Protein AF-0000000067176576 (afdb_homodimer)

Organism: Mycolicibacterium smegmatis (strain ATCC 700084 / mc(2)155) (NCBI:txid246196)

Secondary structure (DSSP, 8-state):
-PEEE-HHHHHTTS-SS-EEEEEEGGGS-HHHHHHHHH----SSEEEEEES--S--SGGGSTTEEEEESS--HHHHHHHHTT--EEE---BGGGHHHHHHHH--SEEEEEEPPB-TTSEEE-TTB--TTHHHHHHHHH-TTSEEEEEE-TTS---B-BTTTB--EEEGGG-SEEEE--PPPP----S-SPPPHHHHHHHHHHHTT--TT-EEE--SSHHHHHHHHHHHHSS---BEEB-SEE-HHHHHHHHTT-B---S-SSSTTSEEESEE---HHHHHHHTT-TTEEE--HHHHT-HHHHHHSTTEEEEEE-SEEETT--EE-SEETTEE-S--BTHHHHHHHHTTSTT-EEEEE--SEEE-TTS-EEESEESS--TT---SB-GGG--EEEETTEEEE-TT--HHHHHHHHHHTS-HHHHHHHHHHHHH--TT--TT-/-PEEE-HHHHHTTS-SS-EEEEEEGGGS-HHHHHHHHH----SSEEEEEES--S--SGGGSTTEEEEESS--HHHHHHHHTT--EEE---BGGGHHHHHHHH--SEEEEEEPPB-TTSEEE-TTB-TTTHHHHHHHHH-TTSEEEEEE-TTS---B-BTTTB--EEEGGG-SEEEE--PPPP----S-SPPPHHHHHHHHHHHTT--TT-EEE--SSHHHHHHHHHHHHSS---BEEB-SEE-HHHHHHHHTT-B--SS-SSSTTSEEESEE---HHHHHHHTT-TTEEE--HHHHT-HHHHHHSTTEEEEEE-SEEETT--EE-SEETTEE-S--BTHHHHHHHHTTSTT-EEEEE--SEEE-TTS-EEESEESS--TT---SB-GGG--EEEETTEEEE-TT--HHHHHHHHHHTS-GGGHHHHHHHHHH-GGG--TT-

Structure (mmCIF, N/CA/C/O backbone):
data_AF-0000000067176576-model_v1
#
loop_
_entity.id
_entity.type
_entity.pdbx_description
1 polymer '4-hydroxybutyrate coenzyme A transferase'
#
loop_
_atom_site.group_PDB
_atom_site.id
_atom_site.type_symbol
_atom_site.label_atom_id
_atom_site.label_alt_id
_atom_site.label_comp_id
_atom_site.label_asym_id
_atom_site.label_entity_id
_atom_site.label_seq_id
_atom_site.pdbx_PDB_ins_code
_atom_site.Cartn_x
_atom_site.Cartn_y
_atom_site.Cartn_z
_atom_site.occupancy
_atom_site.B_iso_or_equiv
_atom_site.auth_seq_id
_atom_site.auth_comp_id
_atom_site.auth_asym_id
_atom_site.auth_atom_id
_atom_site.pdbx_PDB_model_num
ATOM 1 N N . MET A 1 1 ? 14.227 23.344 32.688 1 87.94 1 MET A N 1
ATOM 2 C CA . MET A 1 1 ? 12.938 24.016 32.562 1 87.94 1 MET A CA 1
ATOM 3 C C . MET A 1 1 ? 12.883 24.844 31.281 1 87.94 1 MET A C 1
ATOM 5 O O . MET A 1 1 ? 13.875 25.469 30.891 1 87.94 1 MET A O 1
ATOM 9 N N . PRO A 1 2 ? 11.789 24.844 30.625 1 96.31 2 PRO A N 1
ATOM 10 C CA . PRO A 1 2 ? 11.672 25.625 29.391 1 96.31 2 PRO A CA 1
ATOM 11 C C . PRO A 1 2 ? 11.758 27.125 29.641 1 96.31 2 PRO A C 1
ATOM 13 O O . PRO A 1 2 ? 11.461 27.594 30.734 1 96.31 2 PRO A O 1
ATOM 16 N N . THR A 1 3 ? 12.266 27.875 28.719 1 97.88 3 THR A N 1
ATOM 17 C CA . THR A 1 3 ? 12.133 29.328 28.734 1 97.88 3 THR A CA 1
ATOM 18 C C . THR A 1 3 ? 10.719 29.734 28.344 1 97.88 3 THR A C 1
ATOM 20 O O . THR A 1 3 ? 10.242 29.391 27.25 1 97.88 3 THR A O 1
ATOM 23 N N . GLU A 1 4 ? 10.07 30.359 29.172 1 98.38 4 GLU A N 1
ATOM 24 C CA . GLU A 1 4 ? 8.727 30.844 28.859 1 98.38 4 GLU A CA 1
ATOM 25 C C . GLU A 1 4 ? 8.789 32.156 28.109 1 98.38 4 GLU A C 1
ATOM 27 O O . GLU A 1 4 ? 9.398 33.125 28.578 1 98.38 4 GLU A O 1
ATOM 32 N N . LEU A 1 5 ? 8.211 32.188 26.969 1 98.69 5 LEU A N 1
ATOM 33 C CA . LEU A 1 5 ? 8.172 33.375 26.125 1 98.69 5 LEU A CA 1
ATOM 34 C C . LEU A 1 5 ? 6.766 33.625 25.609 1 98.69 5 LEU A C 1
ATOM 36 O O . LEU A 1 5 ? 5.941 32.719 25.562 1 98.69 5 LEU A O 1
ATOM 40 N N . THR A 1 6 ? 6.496 34.969 25.234 1 98.56 6 THR A N 1
ATOM 41 C CA . THR A 1 6 ? 5.305 35.219 24.438 1 98.56 6 THR A CA 1
ATOM 42 C C . THR A 1 6 ? 5.465 34.688 23.016 1 98.56 6 THR A C 1
ATOM 44 O O . THR A 1 6 ? 6.57 34.312 22.609 1 98.56 6 THR A O 1
ATOM 47 N N . ALA A 1 7 ? 4.359 34.594 22.359 1 98.75 7 ALA A N 1
ATOM 48 C CA . ALA A 1 7 ? 4.406 34.125 20.969 1 98.75 7 ALA A CA 1
ATOM 49 C C . ALA A 1 7 ? 5.348 35 20.141 1 98.75 7 ALA A C 1
ATOM 51 O O . ALA A 1 7 ? 6.109 34.469 19.312 1 98.75 7 ALA A O 1
ATOM 52 N N . GLU A 1 8 ? 5.309 36.281 20.328 1 98.5 8 GLU A N 1
ATOM 53 C CA . GLU A 1 8 ? 6.137 37.219 19.594 1 98.5 8 GLU A CA 1
ATOM 54 C C . GLU A 1 8 ? 7.617 37.031 19.906 1 98.5 8 GLU A C 1
ATOM 56 O O . GLU A 1 8 ? 8.461 37.062 19.016 1 98.5 8 GLU A O 1
ATOM 61 N N . GLN A 1 9 ? 7.895 36.844 21.172 1 98.69 9 GLN A N 1
ATOM 62 C CA . GLN A 1 9 ? 9.273 36.625 21.594 1 98.69 9 GLN A CA 1
ATOM 63 C C . GLN A 1 9 ? 9.812 35.312 21 1 98.69 9 GLN A C 1
ATOM 65 O O . GLN A 1 9 ? 10.977 35.25 20.594 1 98.69 9 GLN A O 1
ATOM 70 N N . ALA A 1 10 ? 8.961 34.312 21.047 1 98.75 10 ALA A N 1
ATOM 71 C CA . ALA A 1 10 ? 9.359 33.031 20.453 1 98.75 10 ALA A CA 1
ATOM 72 C C . ALA A 1 10 ? 9.617 33.156 18.953 1 98.75 10 ALA A C 1
ATOM 74 O O . ALA A 1 10 ? 10.602 32.625 18.438 1 98.75 10 ALA A O 1
ATOM 75 N N . ALA A 1 11 ? 8.727 33.844 18.266 1 98.69 11 ALA A N 1
ATOM 76 C CA . ALA A 1 11 ? 8.883 34.094 16.828 1 98.69 11 ALA A CA 1
ATOM 77 C C . ALA A 1 11 ? 10.195 34.781 16.531 1 98.69 11 ALA A C 1
ATOM 79 O O . ALA A 1 11 ? 10.82 34.562 15.492 1 98.69 11 ALA A O 1
ATOM 80 N N . ALA A 1 12 ? 10.578 35.688 17.406 1 98.31 12 ALA A N 1
ATOM 81 C CA . ALA A 1 12 ? 11.789 36.469 17.234 1 98.31 12 ALA A CA 1
ATOM 82 C C . ALA A 1 12 ? 13.031 35.594 17.328 1 98.31 12 ALA A C 1
ATOM 84 O O . ALA A 1 12 ? 14.125 36 16.938 1 98.31 12 ALA A O 1
ATOM 85 N N . ARG A 1 13 ? 12.875 34.375 17.828 1 97.75 13 ARG A N 1
ATOM 86 C CA . ARG A 1 13 ? 14.008 33.469 17.938 1 97.75 13 ARG A CA 1
ATOM 87 C C . ARG A 1 13 ? 14.336 32.812 16.609 1 97.75 13 ARG A C 1
ATOM 89 O O . ARG A 1 13 ? 15.406 32.219 16.438 1 97.75 13 ARG A O 1
ATOM 96 N N . LEU A 1 14 ? 13.461 32.906 15.617 1 98.44 14 LEU A N 1
ATOM 97 C CA . LEU A 1 14 ? 13.711 32.344 14.297 1 98.44 14 LEU A CA 1
ATOM 98 C C . LEU A 1 14 ? 14.484 33.312 13.422 1 98.44 14 LEU A C 1
ATOM 100 O O . LEU A 1 14 ? 14.242 34.531 13.469 1 98.44 14 LEU A O 1
ATOM 104 N N . HIS A 1 15 ? 15.336 32.781 12.656 1 98.12 15 HIS A N 1
ATOM 105 C CA . HIS A 1 15 ? 16.031 33.531 11.625 1 98.12 15 HIS A CA 1
ATOM 106 C C . HIS A 1 15 ? 15.164 33.688 10.383 1 98.12 15 HIS A C 1
ATOM 108 O O . HIS A 1 15 ? 14.211 32.938 10.18 1 98.12 15 HIS A O 1
ATOM 114 N N . ALA A 1 16 ? 15.555 34.656 9.547 1 98.19 16 ALA A N 1
ATOM 115 C CA . ALA A 1 16 ? 14.789 34.969 8.336 1 98.19 16 ALA A CA 1
ATOM 116 C C . ALA A 1 16 ? 14.812 33.812 7.359 1 98.19 16 ALA A C 1
ATOM 118 O O . ALA A 1 16 ? 13.891 33.656 6.551 1 98.19 16 ALA A O 1
ATOM 119 N N . ALA A 1 17 ? 15.93 33.062 7.477 1 98.31 17 ALA A N 1
ATOM 120 C CA . ALA A 1 17 ? 16.047 31.844 6.699 1 98.31 17 ALA A CA 1
ATOM 121 C C . ALA A 1 17 ? 16.125 30.625 7.609 1 98.31 17 ALA A C 1
ATOM 123 O O . ALA A 1 17 ? 17.203 30.297 8.133 1 98.31 17 ALA A O 1
ATOM 124 N N . ASP A 1 18 ? 15.094 30.125 8.125 1 98.44 18 ASP A N 1
ATOM 125 C CA . ASP A 1 18 ? 15.023 28.969 9.016 1 98.44 18 ASP A CA 1
ATOM 126 C C . ASP A 1 18 ? 14.102 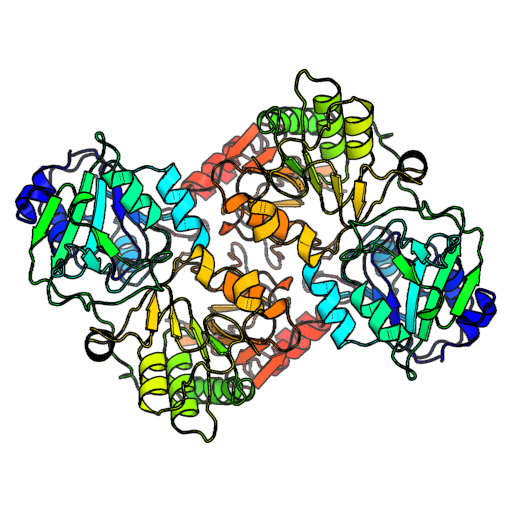27.891 8.461 1 98.44 18 ASP A C 1
ATOM 128 O O . ASP A 1 18 ? 13.5 28.062 7.402 1 98.44 18 ASP A O 1
ATOM 132 N N . THR A 1 19 ? 14.102 26.766 9.031 1 98.69 19 THR A N 1
ATOM 133 C CA . THR A 1 19 ? 13.188 25.672 8.742 1 98.69 19 THR A CA 1
ATOM 134 C C . THR A 1 19 ? 12.352 25.328 9.969 1 98.69 19 THR A C 1
ATOM 136 O O . THR A 1 19 ? 12.852 25.328 11.094 1 98.69 19 THR A O 1
ATOM 139 N N . VAL A 1 20 ? 11.047 25.156 9.75 1 98.69 20 VAL A N 1
ATOM 140 C CA . VAL A 1 20 ? 10.117 24.875 10.836 1 98.69 20 VAL A CA 1
ATOM 141 C C . VAL A 1 20 ? 9.297 23.641 10.5 1 98.69 20 VAL A C 1
ATOM 143 O O . VAL A 1 20 ? 8.75 23.516 9.398 1 98.69 20 VAL A O 1
ATOM 146 N N . GLY A 1 21 ? 9.266 22.688 11.383 1 98 21 GLY A N 1
ATOM 147 C CA . GLY A 1 21 ? 8.383 21.531 11.281 1 98 21 GLY A CA 1
ATOM 148 C C . GLY A 1 21 ? 7.148 21.641 12.148 1 98 21 GLY A C 1
ATOM 149 O O . GLY A 1 21 ? 7.23 22.078 13.305 1 98 21 GLY A O 1
ATOM 150 N N . LEU A 1 22 ? 6.027 21.297 11.562 1 97.5 22 LEU A N 1
ATOM 151 C CA . LEU A 1 22 ? 4.746 21.344 12.258 1 97.5 22 LEU A CA 1
ATOM 152 C C . LEU A 1 22 ? 4.043 19.984 12.195 1 97.5 22 LEU A C 1
ATOM 154 O O . LEU A 1 22 ? 4.172 19.266 11.203 1 97.5 22 LEU A O 1
ATOM 158 N N . PRO A 1 23 ? 3.252 19.641 13.273 1 95.81 23 PRO A N 1
ATOM 159 C CA . PRO A 1 23 ? 2.359 18.484 13.156 1 95.81 23 PRO A CA 1
ATOM 160 C C . PRO A 1 23 ? 1.182 18.734 12.219 1 95.81 23 PRO A C 1
ATOM 162 O O . PRO A 1 23 ? 1.033 19.844 11.695 1 95.81 23 PRO A O 1
ATOM 165 N N . LEU A 1 24 ? 0.413 17.688 12.086 1 93.94 24 LEU A N 1
ATOM 166 C CA . LEU A 1 24 ? -0.796 17.75 11.266 1 93.94 24 LEU A CA 1
ATOM 167 C C . LEU A 1 24 ? -1.898 18.516 11.992 1 93.94 24 LEU A C 1
ATOM 169 O O . LEU A 1 24 ? -2.148 18.281 13.18 1 93.94 24 LEU A O 1
ATOM 173 N N . GLY A 1 25 ? -2.525 19.422 11.273 1 93.19 25 GLY A N 1
ATOM 174 C CA . GLY A 1 25 ? -3.82 20 11.602 1 93.19 25 GLY A CA 1
ATOM 175 C C . GLY A 1 25 ? -3.867 20.609 12.992 1 93.19 25 GLY A C 1
ATOM 176 O O . GLY A 1 25 ? -3.146 21.562 13.281 1 93.19 25 GLY A O 1
ATOM 177 N N . PRO A 1 26 ? -4.629 19.938 13.883 1 92.44 26 PRO A N 1
ATOM 178 C CA . PRO A 1 26 ? -4.938 20.547 15.18 1 92.44 26 PRO A CA 1
ATOM 179 C C . PRO A 1 26 ? -3.744 20.562 16.125 1 92.44 26 PRO A C 1
ATOM 181 O O . PRO A 1 26 ? -3.814 21.141 17.219 1 92.44 26 PRO A O 1
ATOM 184 N N . GLY A 1 27 ? -2.707 19.938 15.758 1 95.81 27 GLY A N 1
ATOM 185 C CA . GLY A 1 27 ? -1.502 19.984 16.562 1 95.81 27 GLY A CA 1
ATOM 186 C C . GLY A 1 27 ? -0.69 21.25 16.359 1 95.81 27 GLY A C 1
ATOM 187 O O . GLY A 1 27 ? 0.265 21.516 17.094 1 95.81 27 GLY A O 1
ATOM 188 N N . GLN A 1 28 ? -1.069 22.109 15.43 1 97.69 28 GLN A N 1
ATOM 189 C CA . GLN A 1 28 ? -0.325 23.312 15.086 1 97.69 28 GLN A CA 1
ATOM 190 C C . GLN A 1 28 ? -0.601 24.438 16.078 1 97.69 28 GLN A C 1
ATOM 192 O O . GLN A 1 28 ? -1.744 24.641 16.5 1 97.69 28 GLN A O 1
ATOM 197 N N . PRO A 1 29 ? 0.449 25.141 16.5 1 98.25 29 PRO A N 1
ATOM 198 C CA . PRO A 1 29 ? 0.311 26.172 17.531 1 98.25 29 PRO A CA 1
ATOM 199 C C . PRO A 1 29 ? -0.182 27.5 16.953 1 98.25 29 PRO A C 1
ATOM 201 O O . PRO A 1 29 ? 0.56 28.188 16.234 1 98.25 29 PRO A O 1
ATOM 204 N N . PRO A 1 30 ? -1.364 27.906 17.312 1 98.38 30 PRO A N 1
ATOM 205 C CA . PRO A 1 30 ? -1.995 29.031 16.625 1 98.38 30 PRO A CA 1
ATOM 206 C C . PRO A 1 30 ? -1.278 30.359 16.891 1 98.38 30 PRO A C 1
ATOM 208 O O . PRO A 1 30 ? -0.96 31.094 15.953 1 98.38 30 PRO A O 1
ATOM 211 N N . SER A 1 31 ? -0.988 30.688 18.141 1 98.69 31 SER A N 1
ATOM 212 C CA . SER A 1 31 ? -0.422 31.984 18.484 1 98.69 31 SER A CA 1
ATOM 213 C C . SER A 1 31 ? 0.993 32.125 17.938 1 98.69 31 SER A C 1
ATOM 215 O O . SER A 1 31 ? 1.378 33.219 17.484 1 98.69 31 SER A O 1
ATOM 217 N N . PHE A 1 32 ? 1.727 31.094 18.031 1 98.75 32 PHE A N 1
ATOM 218 C CA . PHE A 1 32 ? 3.088 31.125 17.5 1 98.75 32 PHE A CA 1
ATOM 219 C C . PHE A 1 32 ? 3.084 31.391 16 1 98.75 32 PHE A C 1
ATOM 221 O O . PHE A 1 32 ? 3.818 32.25 15.516 1 98.75 32 PHE A O 1
ATOM 228 N N . LEU A 1 33 ? 2.248 30.609 15.227 1 98.81 33 LEU A N 1
ATOM 229 C CA . LEU A 1 33 ? 2.182 30.766 13.773 1 98.81 33 LEU A CA 1
ATOM 230 C C . LEU A 1 33 ? 1.687 32.156 13.398 1 98.81 33 LEU A C 1
ATOM 232 O O . LEU A 1 33 ? 2.152 32.75 12.414 1 98.81 33 LEU A O 1
ATOM 236 N N . GLN A 1 34 ? 0.739 32.688 14.141 1 98.69 34 GLN A N 1
ATOM 237 C CA . GLN A 1 34 ? 0.25 34.031 13.891 1 98.69 34 GLN A CA 1
ATOM 238 C C . GLN A 1 34 ? 1.349 35.062 14.117 1 98.69 34 GLN A C 1
ATOM 240 O O . GLN A 1 34 ? 1.473 36.031 13.359 1 98.69 34 GLN A O 1
ATOM 245 N N . ALA A 1 35 ? 2.109 34.844 15.219 1 98.75 35 ALA A N 1
ATOM 246 C CA . ALA A 1 35 ? 3.23 35.719 15.492 1 98.75 35 ALA A CA 1
ATOM 247 C C . ALA A 1 35 ? 4.25 35.688 14.359 1 98.75 35 ALA A C 1
ATOM 249 O O . ALA A 1 35 ? 4.805 36.719 13.977 1 98.75 35 ALA A O 1
ATOM 250 N N . LEU A 1 36 ? 4.559 34.5 13.844 1 98.75 36 LEU A N 1
ATOM 251 C CA . LEU A 1 36 ? 5.434 34.375 12.68 1 98.75 36 LEU A CA 1
ATOM 252 C C . LEU A 1 36 ? 4.867 35.156 11.5 1 98.75 36 LEU A C 1
ATOM 254 O O . LEU A 1 36 ? 5.617 35.75 10.711 1 98.75 36 LEU A O 1
ATOM 258 N N . GLY A 1 37 ? 3.541 35.156 11.336 1 98.5 37 GLY A N 1
ATOM 259 C CA . GLY A 1 37 ? 2.863 35.812 10.234 1 98.5 37 GLY A CA 1
ATOM 260 C C . GLY A 1 37 ? 2.953 37.312 10.297 1 98.5 37 GLY A C 1
ATOM 261 O O . GLY A 1 37 ? 2.771 38 9.281 1 98.5 37 GLY A O 1
ATOM 262 N N . VAL A 1 38 ? 3.172 37.844 11.469 1 98.06 38 VAL A N 1
ATOM 263 C CA . VAL A 1 38 ? 3.295 39.281 11.648 1 98.06 38 VAL A CA 1
ATOM 264 C C . VAL A 1 38 ? 4.645 39.75 11.109 1 98.06 38 VAL A C 1
ATOM 266 O O . VAL A 1 38 ? 4.762 40.875 10.609 1 98.06 38 VAL A O 1
ATOM 269 N N . ARG A 1 39 ? 5.586 38.875 11.195 1 97.88 39 ARG A N 1
ATOM 270 C CA . ARG A 1 39 ? 6.918 39.219 10.695 1 97.88 39 ARG A CA 1
ATOM 271 C C . ARG A 1 39 ? 6.918 39.375 9.18 1 97.88 39 ARG A C 1
ATOM 273 O O . ARG A 1 39 ? 6.168 38.688 8.484 1 97.88 39 ARG A O 1
ATOM 280 N N . LYS A 1 40 ? 7.797 40.25 8.672 1 97.56 40 LYS A N 1
ATOM 281 C CA . LYS A 1 40 ? 7.816 40.531 7.238 1 97.56 40 LYS A CA 1
ATOM 282 C C . LYS A 1 40 ? 9.219 40.375 6.66 1 97.56 40 LYS A C 1
ATOM 284 O O . LYS A 1 40 ? 9.438 40.562 5.465 1 97.56 40 LYS A O 1
ATOM 289 N N . ASP A 1 41 ? 10.117 40 7.414 1 98.25 41 ASP A N 1
ATOM 290 C CA . ASP A 1 41 ? 11.516 40 7 1 98.25 41 ASP A CA 1
ATOM 291 C C . ASP A 1 41 ? 11.961 38.625 6.547 1 98.25 41 ASP A C 1
ATOM 293 O O . ASP A 1 41 ? 13.164 38.344 6.5 1 98.25 41 ASP A O 1
ATOM 297 N N . TRP A 1 42 ? 11.023 37.75 6.25 1 98.5 42 TRP A N 1
ATOM 298 C CA . TRP A 1 42 ? 11.398 36.406 5.832 1 98.5 42 TRP A CA 1
ATOM 299 C C . TRP A 1 42 ? 12.133 36.438 4.496 1 98.5 42 TRP A C 1
ATOM 301 O O . TRP A 1 42 ? 11.711 37.094 3.561 1 98.5 42 TRP A O 1
ATOM 311 N N . THR A 1 43 ? 13.242 35.688 4.324 1 98.62 43 THR A N 1
ATOM 312 C CA . THR A 1 43 ? 13.992 35.594 3.076 1 98.62 43 THR A CA 1
ATOM 313 C C . THR A 1 43 ? 13.875 34.188 2.486 1 98.62 43 THR A C 1
ATOM 315 O O . THR A 1 43 ? 13.82 34.031 1.266 1 98.62 43 THR A O 1
ATOM 318 N N . ASP A 1 44 ? 13.844 33.188 3.369 1 98.38 44 ASP A N 1
ATOM 319 C CA . ASP A 1 44 ? 13.727 31.781 2.947 1 98.38 44 ASP A CA 1
ATOM 320 C C . ASP A 1 44 ? 13.266 30.891 4.105 1 98.38 44 ASP A C 1
ATOM 322 O O . ASP A 1 44 ? 13.945 29.922 4.453 1 98.38 44 ASP A O 1
ATOM 326 N N . LEU A 1 45 ? 12.094 31.188 4.648 1 98.75 45 LEU A N 1
ATOM 327 C CA . LEU A 1 45 ? 11.523 30.328 5.68 1 98.75 45 LEU A CA 1
ATOM 328 C C . LEU A 1 45 ? 10.828 29.125 5.059 1 98.75 45 LEU A C 1
ATOM 330 O O . LEU A 1 45 ? 9.898 29.281 4.262 1 98.75 45 LEU A O 1
ATOM 334 N N . ARG A 1 46 ? 11.258 27.969 5.32 1 98 46 ARG A N 1
ATOM 335 C CA . ARG A 1 46 ? 10.633 26.734 4.859 1 98 46 ARG A CA 1
ATOM 336 C C . ARG A 1 46 ? 9.852 26.062 5.984 1 98 46 ARG A C 1
ATOM 338 O O . ARG A 1 46 ? 10.414 25.75 7.035 1 98 46 ARG A O 1
ATOM 345 N N . VAL A 1 47 ? 8.633 25.875 5.77 1 98.56 47 VAL A N 1
ATOM 346 C CA . VAL A 1 47 ? 7.754 25.25 6.758 1 98.56 47 VAL A CA 1
ATOM 347 C C . VAL A 1 47 ? 7.242 23.922 6.234 1 98.56 47 VAL A C 1
ATOM 349 O O . VAL A 1 47 ? 6.711 23.844 5.125 1 98.56 47 VAL A O 1
ATOM 352 N N . TYR A 1 48 ? 7.457 22.875 6.992 1 97.38 48 TYR A N 1
ATOM 353 C CA . TYR A 1 48 ? 6.988 21.531 6.668 1 97.38 48 TYR A CA 1
ATOM 354 C C . TYR A 1 48 ? 5.785 21.156 7.523 1 97.38 48 TYR A C 1
ATOM 356 O O . TYR A 1 48 ? 5.812 21.312 8.742 1 97.38 48 TYR A O 1
ATOM 364 N N . GLY A 1 49 ? 4.758 20.703 6.938 1 96.12 49 GLY A N 1
ATOM 365 C CA . GLY A 1 49 ? 3.566 20.312 7.672 1 96.12 49 GLY A CA 1
ATOM 366 C C . GLY A 1 49 ? 2.531 19.609 6.805 1 96.12 49 GLY A C 1
ATOM 367 O O . GLY A 1 49 ? 2.877 18.969 5.816 1 96.12 49 GLY A O 1
ATOM 368 N N . ALA A 1 50 ? 1.333 19.562 7.262 1 96.12 50 ALA A N 1
ATOM 369 C CA . ALA A 1 50 ? 0.211 18.922 6.57 1 96.12 50 ALA A CA 1
ATOM 370 C C . ALA A 1 50 ? -1.122 19.391 7.148 1 96.12 50 ALA A C 1
ATOM 372 O O . ALA A 1 50 ? -1.258 19.562 8.367 1 96.12 50 ALA A O 1
ATOM 373 N N . LEU A 1 51 ? -2.127 19.625 6.254 1 96.12 51 LEU A N 1
ATOM 374 C CA . LEU A 1 51 ? -3.469 20.031 6.664 1 96.12 51 LEU A CA 1
ATOM 375 C C . LEU A 1 51 ? -3.414 21.25 7.578 1 96.12 51 LEU A C 1
ATOM 377 O O . LEU A 1 51 ? -3.582 21.125 8.789 1 96.12 51 LEU A O 1
ATOM 381 N N . LEU A 1 52 ? -3.26 22.406 6.965 1 96.81 52 LEU A N 1
ATOM 382 C CA . LEU A 1 52 ? -3.154 23.656 7.719 1 96.81 52 LEU A CA 1
ATOM 383 C C . LEU A 1 52 ? -4.43 23.922 8.508 1 96.81 52 LEU A C 1
ATOM 385 O O . LEU A 1 52 ? -5.531 23.859 7.953 1 96.81 52 LEU A O 1
ATOM 389 N N . ALA A 1 53 ? -4.219 24.172 9.828 1 96.44 53 ALA A N 1
ATOM 390 C CA . ALA A 1 53 ? -5.367 24.375 10.711 1 96.44 53 ALA A CA 1
ATOM 391 C C . ALA A 1 53 ? -5.227 25.672 11.508 1 96.44 53 ALA A C 1
ATOM 393 O O . ALA A 1 53 ? -5.754 25.781 12.617 1 96.44 53 ALA A O 1
ATOM 394 N N . VAL A 1 54 ? -4.453 26.594 11.078 1 97.06 54 VAL A N 1
ATOM 395 C CA . VAL A 1 54 ? -4.281 27.891 11.711 1 97.06 54 VAL A CA 1
ATOM 396 C C . VAL A 1 54 ? -4.453 29 10.672 1 97.06 54 VAL A C 1
ATOM 398 O O . VAL A 1 54 ? -3.83 28.969 9.609 1 97.06 54 VAL A O 1
ATOM 401 N N . LEU A 1 55 ? -5.355 29.938 10.961 1 95.12 55 LEU A N 1
ATOM 402 C CA . LEU A 1 55 ? -5.449 31.141 10.148 1 95.12 55 LEU A CA 1
ATOM 403 C C . LEU A 1 55 ? -4.297 32.094 10.453 1 95.12 55 LEU A C 1
ATOM 405 O O . LEU A 1 55 ? -4.121 32.531 11.602 1 95.12 55 LEU A O 1
ATOM 409 N N . THR A 1 56 ? -3.48 32.312 9.516 1 97.81 56 THR A N 1
ATOM 410 C CA . THR A 1 56 ? -2.283 33.156 9.68 1 97.81 56 THR A CA 1
ATOM 411 C C . THR A 1 56 ? -1.855 33.75 8.352 1 97.81 56 THR A C 1
ATOM 413 O O . THR A 1 56 ? -2.154 33.219 7.285 1 97.81 56 THR A O 1
ATOM 416 N N . GLU A 1 57 ? -1.175 34.875 8.383 1 97.56 57 GLU A N 1
ATOM 417 C CA . GLU A 1 57 ? -0.648 35.531 7.188 1 97.56 57 GLU A CA 1
ATOM 418 C C . GLU A 1 57 ? 0.709 34.938 6.797 1 97.56 57 GLU A C 1
ATOM 420 O O . GLU A 1 57 ? 1.269 35.312 5.758 1 97.56 57 GLU A O 1
ATOM 425 N N . LEU A 1 58 ? 1.176 34.062 7.562 1 98.56 58 LEU A N 1
ATOM 426 C CA . LEU A 1 58 ? 2.541 33.562 7.422 1 98.56 58 LEU A CA 1
ATOM 427 C C . LEU A 1 58 ? 2.795 33.062 6.004 1 98.56 58 LEU A C 1
ATOM 429 O O . LEU A 1 58 ? 3.773 33.438 5.367 1 98.56 58 LEU A O 1
ATOM 433 N N . PHE A 1 59 ? 1.917 32.281 5.488 1 98.06 59 PHE A N 1
ATOM 434 C CA . PHE A 1 59 ? 2.18 31.531 4.27 1 98.06 59 PHE A CA 1
ATOM 435 C C . PHE A 1 59 ? 1.921 32.375 3.033 1 98.06 59 PHE A C 1
ATOM 437 O O . PHE A 1 59 ? 2.203 31.969 1.911 1 98.06 59 PHE A O 1
ATOM 444 N N . SER A 1 60 ? 1.422 33.562 3.242 1 97.06 60 SER A N 1
ATOM 445 C CA . SER A 1 60 ? 1.269 34.5 2.148 1 97.06 60 SER A CA 1
ATOM 446 C C . SER A 1 60 ? 2.463 35.469 2.064 1 97.06 60 SER A C 1
ATOM 448 O O . SER A 1 60 ? 2.545 36.281 1.154 1 97.06 60 SER A O 1
ATOM 450 N N . ARG A 1 61 ? 3.367 35.344 2.982 1 97.88 61 ARG A N 1
ATOM 451 C CA . ARG A 1 61 ? 4.531 36.219 3.008 1 97.88 61 ARG A CA 1
ATOM 452 C C . ARG A 1 61 ? 5.555 35.812 1.957 1 97.88 61 ARG A C 1
ATOM 454 O O . ARG A 1 61 ? 5.816 34.625 1.772 1 97.88 61 ARG A O 1
ATOM 461 N N . PRO A 1 62 ? 6.121 36.875 1.261 1 97.25 62 PRO A N 1
ATOM 462 C CA . PRO A 1 62 ? 7.277 36.531 0.426 1 97.25 62 PRO A CA 1
ATOM 463 C C . PRO A 1 62 ? 8.406 35.875 1.221 1 97.25 62 PRO A C 1
ATOM 465 O O . PRO A 1 62 ? 8.672 36.281 2.357 1 97.25 62 PRO A O 1
ATOM 468 N N . GLY A 1 63 ? 8.992 34.938 0.633 1 98.06 63 GLY A N 1
ATOM 469 C CA . GLY A 1 63 ? 10.125 34.281 1.278 1 98.06 63 GLY A CA 1
ATOM 470 C C . GLY A 1 63 ? 9.727 33.125 2.146 1 98.06 63 GLY A C 1
ATOM 471 O O . GLY A 1 63 ? 10.586 32.438 2.723 1 98.06 63 GLY A O 1
ATOM 472 N N . VAL A 1 64 ? 8.414 32.875 2.256 1 98.44 64 VAL A N 1
ATOM 473 C CA . VAL A 1 64 ? 7.93 31.734 3.027 1 98.44 64 VAL A CA 1
ATOM 474 C C . VAL A 1 64 ? 7.473 30.625 2.078 1 98.44 64 VAL A C 1
ATOM 476 O O . VAL A 1 64 ? 6.707 30.875 1.145 1 98.44 64 VAL A O 1
ATOM 479 N N . HIS A 1 65 ? 8.008 29.453 2.244 1 97.06 65 HIS A N 1
ATOM 480 C CA . HIS A 1 65 ? 7.66 28.266 1.466 1 97.06 65 HIS A CA 1
ATOM 481 C C . HIS A 1 65 ? 7.008 27.203 2.34 1 97.06 65 HIS A C 1
ATOM 483 O O . HIS A 1 65 ? 7.613 26.734 3.307 1 97.06 65 HIS A O 1
ATOM 489 N N . PHE A 1 66 ? 5.824 26.875 2.01 1 97.5 66 PHE A N 1
ATOM 490 C CA . PHE A 1 66 ? 5.125 25.844 2.764 1 97.5 66 PHE A CA 1
ATOM 491 C C . PHE A 1 66 ? 5.082 24.547 1.978 1 97.5 66 PHE A C 1
ATOM 493 O O . PHE A 1 66 ? 4.508 24.484 0.89 1 97.5 66 PHE A O 1
ATOM 500 N N . ILE A 1 67 ? 5.699 23.5 2.438 1 96.75 67 ILE A N 1
ATOM 501 C CA . ILE A 1 67 ? 5.652 22.141 1.877 1 96.75 67 ILE A CA 1
ATOM 502 C C . ILE A 1 67 ? 4.668 21.297 2.674 1 96.75 67 ILE A C 1
ATOM 504 O O . ILE A 1 67 ? 4.934 20.938 3.826 1 96.75 67 ILE A O 1
ATOM 508 N N . SER A 1 68 ? 3.58 20.953 2.041 1 96.88 68 SER A N 1
ATOM 509 C CA . SER A 1 68 ? 2.484 20.281 2.73 1 96.88 68 SER A CA 1
ATOM 510 C C . SER A 1 68 ? 2.328 18.844 2.254 1 96.88 68 SER A C 1
ATOM 512 O O . SER A 1 68 ? 2.445 18.562 1.06 1 96.88 68 SER A O 1
ATOM 514 N N . GLY A 1 69 ? 2.082 17.953 3.221 1 96 69 GLY A N 1
ATOM 515 C CA . GLY A 1 69 ? 1.815 16.562 2.881 1 96 69 GLY A CA 1
ATOM 516 C C . GLY A 1 69 ? 0.338 16.266 2.705 1 96 69 GLY A C 1
ATOM 517 O O . GLY A 1 69 ? -0.036 15.156 2.318 1 96 69 GLY A O 1
ATOM 518 N N . PHE A 1 70 ? -0.495 17.203 2.961 1 96.62 70 PHE A N 1
ATOM 519 C CA . PHE A 1 70 ? -1.941 17.031 2.871 1 96.62 70 PHE A CA 1
ATOM 520 C C . PHE A 1 70 ? -2.625 18.391 2.658 1 96.62 70 PHE A C 1
ATOM 522 O O . PHE A 1 70 ? -2.51 19.281 3.494 1 96.62 70 PHE A O 1
ATOM 529 N N . TYR A 1 71 ? -3.389 18.562 1.558 1 97.06 71 TYR A N 1
ATOM 530 C CA . TYR A 1 71 ? -4.086 19.797 1.271 1 97.06 71 TYR A CA 1
ATOM 531 C C . TYR A 1 71 ? -5.469 19.812 1.911 1 97.06 71 TYR A C 1
ATOM 533 O O . TYR A 1 71 ? -6.266 18.906 1.698 1 97.06 71 TYR A O 1
ATOM 541 N N . GLY A 1 72 ? -5.699 20.75 2.793 1 95.62 72 GLY A N 1
ATOM 542 C CA . GLY A 1 72 ? -7.043 21.125 3.197 1 95.62 72 GLY A CA 1
ATOM 543 C C . GLY A 1 72 ? -7.547 22.375 2.508 1 95.62 72 GLY A C 1
ATOM 544 O O . GLY A 1 72 ? -6.969 22.812 1.512 1 95.62 72 GLY A O 1
ATOM 545 N N . PRO A 1 73 ? -8.664 22.938 2.953 1 94.75 73 PRO A N 1
ATOM 546 C CA . PRO A 1 73 ? -9.219 24.141 2.352 1 94.75 73 PRO A CA 1
ATOM 547 C C . PRO A 1 73 ? -8.25 25.328 2.395 1 94.75 73 PRO A C 1
ATOM 549 O O . PRO A 1 73 ? -8.18 26.109 1.444 1 94.75 73 PRO A O 1
ATOM 552 N N . LEU A 1 74 ? -7.457 25.438 3.436 1 96.31 74 LEU A N 1
ATOM 553 C CA . LEU A 1 74 ? -6.547 26.562 3.574 1 96.31 74 LEU A CA 1
ATOM 554 C C . LEU A 1 74 ? -5.387 26.453 2.588 1 96.31 74 LEU A C 1
ATOM 556 O O . LEU A 1 74 ? -4.988 27.453 1.977 1 96.31 74 LEU A O 1
ATOM 560 N N . GLU A 1 75 ? -4.816 25.266 2.453 1 96.88 75 GLU A N 1
ATOM 561 C CA . GLU A 1 75 ? -3.773 25.062 1.452 1 96.88 75 GLU A CA 1
ATOM 562 C C . GLU A 1 75 ? -4.266 25.438 0.059 1 96.88 75 GLU A C 1
ATOM 564 O O . GLU A 1 75 ? -3.553 26.094 -0.702 1 96.88 75 GLU A O 1
ATOM 569 N N . ARG A 1 76 ? -5.422 24.969 -0.262 1 96.5 76 ARG A N 1
ATOM 570 C CA . ARG A 1 76 ? -5.969 25.234 -1.586 1 96.5 76 ARG A CA 1
ATOM 571 C C . ARG A 1 76 ? -6.203 26.734 -1.785 1 96.5 76 ARG A C 1
ATOM 573 O O . ARG A 1 76 ? -5.922 27.281 -2.859 1 96.5 76 ARG A O 1
ATOM 580 N N . ALA A 1 77 ? -6.723 27.422 -0.749 1 96.5 77 ALA A N 1
ATOM 581 C CA . ALA A 1 77 ? -6.922 28.875 -0.827 1 96.5 77 ALA A CA 1
ATOM 582 C C . ALA A 1 77 ? -5.598 29.594 -1.044 1 96.5 77 ALA A C 1
ATOM 584 O O . ALA A 1 77 ? -5.52 30.547 -1.836 1 96.5 77 ALA A O 1
ATOM 585 N N . LEU A 1 78 ? -4.602 29.188 -0.337 1 96.56 78 LEU A N 1
ATOM 586 C CA . LEU A 1 78 ? -3.271 29.766 -0.463 1 96.56 78 LEU A CA 1
ATOM 587 C C . LEU A 1 78 ? -2.717 29.562 -1.868 1 96.56 78 LEU A C 1
ATOM 589 O O . LEU A 1 78 ? -2.205 30.5 -2.484 1 96.56 78 LEU A O 1
ATOM 593 N N . ARG A 1 79 ? -2.812 28.297 -2.322 1 94 79 ARG A N 1
ATOM 594 C CA . ARG A 1 79 ? -2.387 27.984 -3.682 1 94 79 ARG A CA 1
ATOM 595 C C . ARG A 1 79 ? -3.076 28.891 -4.695 1 94 79 ARG A C 1
ATOM 597 O O . ARG A 1 79 ? -2.42 29.484 -5.555 1 94 79 ARG A O 1
ATOM 604 N N . ASP A 1 80 ? -4.363 29.031 -4.586 1 93.69 80 ASP A N 1
ATOM 605 C CA . ASP A 1 80 ? -5.16 29.812 -5.539 1 93.69 80 ASP A CA 1
ATOM 606 C C . ASP A 1 80 ? -4.82 31.297 -5.453 1 93.69 80 ASP A C 1
ATOM 608 O O . ASP A 1 80 ? -4.977 32.031 -6.434 1 93.69 80 ASP A O 1
ATOM 612 N N . ALA A 1 81 ? -4.316 31.703 -4.312 1 95.44 81 ALA A N 1
ATOM 613 C CA . ALA A 1 81 ? -3.939 33.094 -4.109 1 95.44 81 ALA A CA 1
ATOM 614 C C . ALA A 1 81 ? -2.508 33.344 -4.574 1 95.44 81 ALA A C 1
ATOM 616 O O . ALA A 1 81 ? -2.016 34.469 -4.508 1 95.44 81 ALA A O 1
ATOM 617 N N . GLY A 1 82 ? -1.825 32.344 -4.969 1 93.31 82 GLY A N 1
ATOM 618 C CA . GLY A 1 82 ? -0.495 32.531 -5.531 1 93.31 82 GLY A CA 1
ATOM 619 C C . GLY A 1 82 ? 0.611 32.344 -4.508 1 93.31 82 GLY A C 1
ATOM 620 O O . GLY A 1 82 ? 1.766 32.688 -4.77 1 93.31 82 GLY A O 1
ATOM 621 N N . ALA A 1 83 ? 0.224 31.844 -3.311 1 96 83 ALA A N 1
ATOM 622 C CA . ALA A 1 83 ? 1.24 31.594 -2.293 1 96 83 ALA A CA 1
ATOM 623 C C . ALA A 1 83 ? 2.158 30.453 -2.703 1 96 83 ALA A C 1
ATOM 625 O O . ALA A 1 83 ? 1.816 29.656 -3.588 1 96 83 ALA A O 1
ATOM 626 N N . ASP A 1 84 ? 3.33 30.453 -2.104 1 95.75 84 ASP A N 1
ATOM 627 C CA . ASP A 1 84 ? 4.293 29.375 -2.35 1 95.75 84 ASP A CA 1
ATOM 628 C C . ASP A 1 84 ? 4.004 28.172 -1.47 1 95.75 84 ASP A C 1
ATOM 630 O O . ASP A 1 84 ? 4.707 27.922 -0.486 1 95.75 84 ASP A O 1
ATOM 634 N N . VAL A 1 85 ? 2.998 27.453 -1.826 1 95.88 85 VAL A N 1
ATOM 635 C CA . VAL A 1 85 ? 2.582 26.219 -1.151 1 95.88 85 VAL A CA 1
ATOM 636 C C . VAL A 1 85 ? 2.699 25.047 -2.111 1 95.88 85 VAL A C 1
ATOM 638 O O . VAL A 1 85 ? 2.072 25.031 -3.174 1 95.88 85 VAL A O 1
ATOM 641 N N . ASP A 1 86 ? 3.5 24.062 -1.789 1 95.31 86 ASP A N 1
ATOM 642 C CA . ASP A 1 86 ? 3.725 22.906 -2.646 1 95.31 86 ASP A CA 1
ATOM 643 C C . ASP A 1 86 ? 3.35 21.609 -1.931 1 95.31 86 ASP A C 1
ATOM 645 O O . ASP A 1 86 ? 3.172 21.594 -0.71 1 95.31 86 ASP A O 1
ATOM 649 N N . PHE A 1 87 ? 3.172 20.594 -2.74 1 96.31 87 PHE A N 1
ATOM 650 C CA . PHE A 1 87 ? 2.736 19.312 -2.211 1 96.31 87 PHE A CA 1
ATOM 651 C C . PHE A 1 87 ? 3.875 18.297 -2.25 1 96.31 87 PHE A C 1
ATOM 653 O O . PHE A 1 87 ? 4.512 18.109 -3.289 1 96.31 87 PHE A O 1
ATOM 660 N N . ALA A 1 88 ? 4.156 17.641 -1.17 1 96.06 88 ALA A N 1
ATOM 661 C CA . ALA A 1 88 ? 5.074 16.516 -1.089 1 96.06 88 ALA A CA 1
ATOM 662 C C . ALA A 1 88 ? 4.316 15.211 -0.817 1 96.06 88 ALA A C 1
ATOM 664 O O . ALA A 1 88 ? 3.887 14.961 0.31 1 96.06 88 ALA A O 1
ATOM 665 N N . PRO A 1 89 ? 4.227 14.344 -1.825 1 95.88 89 PRO A N 1
ATOM 666 C CA . PRO A 1 89 ? 3.436 13.125 -1.66 1 95.88 89 PRO A CA 1
ATOM 667 C C . PRO A 1 89 ? 4.02 12.18 -0.61 1 95.88 89 PRO A C 1
ATOM 669 O O . PRO A 1 89 ? 5.188 11.797 -0.702 1 95.88 89 PRO A O 1
ATOM 672 N N . ALA A 1 90 ? 3.191 11.781 0.345 1 95.44 90 ALA A N 1
ATOM 673 C CA . ALA A 1 90 ? 3.52 10.789 1.364 1 95.44 90 ALA A CA 1
ATOM 674 C C . ALA A 1 90 ? 2.262 10.289 2.068 1 95.44 90 ALA A C 1
ATOM 676 O O . ALA A 1 90 ? 1.317 11.055 2.283 1 95.44 90 ALA A O 1
ATOM 677 N N . ASP A 1 91 ? 2.242 8.984 2.324 1 95.06 91 ASP A N 1
ATOM 678 C CA . ASP A 1 91 ? 1.185 8.539 3.229 1 95.06 91 ASP A CA 1
ATOM 679 C C . ASP A 1 91 ? 1.498 8.93 4.672 1 95.06 91 ASP A C 1
ATOM 681 O O . ASP A 1 91 ? 2.633 9.289 4.992 1 95.06 91 ASP A O 1
ATOM 685 N N . PHE A 1 92 ? 0.549 8.906 5.516 1 94.62 92 PHE A N 1
ATOM 686 C CA . PHE A 1 92 ? 0.664 9.453 6.863 1 94.62 92 PHE A CA 1
ATOM 687 C C . PHE A 1 92 ? 1.802 8.789 7.625 1 94.62 92 PHE A C 1
ATOM 689 O O . PHE A 1 92 ? 2.498 9.438 8.406 1 94.62 92 PHE A O 1
ATOM 696 N N . ARG A 1 93 ? 2.041 7.559 7.473 1 94.38 93 ARG A N 1
ATOM 697 C CA . ARG A 1 93 ? 3.078 6.828 8.195 1 94.38 93 ARG A CA 1
ATOM 698 C C . ARG A 1 93 ? 4.469 7.328 7.812 1 94.38 93 ARG A C 1
ATOM 700 O O . ARG A 1 93 ? 5.43 7.129 8.555 1 94.38 93 ARG A O 1
ATOM 707 N N . ARG A 1 94 ? 4.566 7.965 6.73 1 94.5 94 ARG A N 1
ATOM 708 C CA . ARG A 1 94 ? 5.871 8.414 6.242 1 94.5 94 ARG A CA 1
ATOM 709 C C . ARG A 1 94 ? 6.152 9.844 6.672 1 94.5 94 ARG A C 1
ATOM 711 O O . ARG A 1 94 ? 7.258 10.352 6.473 1 94.5 94 ARG A O 1
ATOM 718 N N . PHE A 1 95 ? 5.18 10.5 7.305 1 93.69 95 PHE A N 1
ATOM 719 C CA . PHE A 1 95 ? 5.402 11.867 7.766 1 93.69 95 PHE A CA 1
ATOM 720 C C . PHE A 1 95 ? 6.543 11.914 8.773 1 93.69 95 PHE A C 1
ATOM 722 O O . PHE A 1 95 ? 7.391 12.812 8.711 1 93.69 95 PHE A O 1
ATOM 729 N N . GLY A 1 96 ? 6.586 10.945 9.688 1 92.62 96 GLY A N 1
ATOM 730 C CA . GLY A 1 96 ? 7.629 10.906 10.703 1 92.62 96 GLY A CA 1
ATOM 731 C C . GLY A 1 96 ? 9.023 10.789 10.117 1 92.62 96 GLY A C 1
ATOM 732 O O . GLY A 1 96 ? 9.859 11.68 10.312 1 92.62 96 GLY A O 1
ATOM 733 N N . PRO A 1 97 ? 9.25 9.734 9.359 1 93.19 97 PRO A N 1
ATOM 734 C CA . PRO A 1 97 ? 10.562 9.555 8.734 1 93.19 97 PRO A CA 1
ATOM 735 C C . PRO A 1 97 ? 10.977 10.742 7.875 1 93.19 97 PRO A C 1
ATOM 737 O O . PRO A 1 97 ? 12.141 11.164 7.91 1 93.19 97 PRO A O 1
ATOM 740 N N . LEU A 1 98 ? 10.078 11.305 7.137 1 93.44 98 LEU A N 1
ATOM 741 C CA . LEU A 1 98 ? 10.406 12.43 6.266 1 93.44 98 LEU A CA 1
ATOM 742 C C . LEU A 1 98 ? 10.75 13.672 7.078 1 93.44 98 LEU A C 1
ATOM 744 O O . LEU A 1 98 ? 11.664 14.414 6.727 1 93.44 98 LEU A O 1
ATOM 748 N N . MET A 1 99 ? 9.969 13.898 8.117 1 95 99 MET A N 1
ATOM 749 C CA . MET A 1 99 ? 10.281 15.023 9 1 95 99 MET A CA 1
ATOM 750 C C . MET A 1 99 ? 11.648 14.844 9.648 1 95 99 MET A C 1
ATOM 752 O O . MET A 1 99 ? 12.414 15.805 9.758 1 95 99 MET A O 1
ATOM 756 N N . ARG A 1 100 ? 11.93 13.695 10.047 1 94.81 100 ARG A N 1
ATOM 757 C CA . ARG A 1 100 ? 13.242 13.414 10.625 1 94.81 100 ARG A CA 1
ATOM 758 C C . ARG A 1 100 ? 14.359 13.703 9.625 1 94.81 100 ARG A C 1
ATOM 760 O O . ARG A 1 100 ? 15.383 14.289 9.984 1 94.81 100 ARG A O 1
ATOM 767 N N . ALA A 1 101 ? 14.141 13.25 8.414 1 94.44 101 ALA A N 1
ATOM 768 C CA . ALA A 1 101 ? 15.125 13.492 7.367 1 94.44 101 ALA A CA 1
ATOM 769 C C . ALA A 1 101 ? 15.336 14.984 7.145 1 94.44 101 ALA A C 1
ATOM 771 O O . ALA A 1 101 ? 16.469 15.43 6.91 1 94.44 101 ALA A O 1
ATOM 772 N N . GLN A 1 102 ? 14.273 15.711 7.137 1 94.94 102 GLN A N 1
ATOM 773 C CA . GLN A 1 102 ? 14.352 17.156 6.945 1 94.94 102 GLN A CA 1
ATOM 774 C C . GLN A 1 102 ? 15.047 17.828 8.125 1 94.94 102 GLN A C 1
ATOM 776 O O . GLN A 1 102 ? 15.734 18.828 7.961 1 94.94 102 GLN A O 1
ATOM 781 N N . SER A 1 103 ? 14.844 17.344 9.32 1 96.19 103 SER A N 1
ATOM 782 C CA . SER A 1 103 ? 15.477 17.828 10.547 1 96.19 103 SER A CA 1
ATOM 783 C C . SER A 1 103 ? 15.383 19.344 10.664 1 96.19 103 SER A C 1
ATOM 785 O O . SER A 1 103 ? 16.391 20.016 10.812 1 96.19 103 SER A O 1
ATOM 787 N N . PRO A 1 104 ? 14.148 19.859 10.68 1 97.75 104 PRO A N 1
ATOM 788 C CA . PRO A 1 104 ? 14.023 21.312 10.758 1 97.75 104 PRO A CA 1
ATOM 789 C C . PRO A 1 104 ? 14.68 21.891 12.008 1 97.75 104 PRO A C 1
ATOM 791 O O . PRO A 1 104 ? 14.688 21.234 13.062 1 97.75 104 PRO A O 1
ATOM 794 N N . ARG A 1 105 ? 15.156 23.125 11.891 1 98.5 105 ARG A N 1
ATOM 795 C CA . ARG A 1 105 ? 15.812 23.797 13 1 98.5 105 ARG A CA 1
ATOM 796 C C . ARG A 1 105 ? 14.852 23.984 14.164 1 98.5 105 ARG A C 1
ATOM 798 O O . ARG A 1 105 ? 15.25 23.875 15.328 1 98.5 105 ARG A O 1
ATOM 805 N N . ALA A 1 106 ? 13.609 24.266 13.859 1 98.5 106 ALA A N 1
ATOM 806 C CA . ALA A 1 106 ? 12.594 24.406 14.891 1 98.5 106 ALA A CA 1
ATOM 807 C C . ALA A 1 106 ? 11.438 23.438 14.672 1 98.5 106 ALA A C 1
ATOM 809 O O . ALA A 1 106 ? 11.008 23.219 13.531 1 98.5 106 ALA A O 1
ATOM 810 N N . MET A 1 107 ? 11.078 22.75 15.727 1 98.12 107 MET A N 1
ATOM 811 C CA . MET A 1 107 ? 9.805 22.047 15.781 1 98.12 107 MET A CA 1
ATOM 812 C C . MET A 1 107 ? 8.82 22.766 16.703 1 98.12 107 MET A C 1
ATOM 814 O O . MET A 1 107 ? 9.203 23.25 17.766 1 98.12 107 MET A O 1
ATOM 818 N N . ALA A 1 108 ? 7.574 22.922 16.281 1 98.25 108 ALA A N 1
ATOM 819 C CA . ALA A 1 108 ? 6.578 23.594 17.109 1 98.25 108 ALA A CA 1
ATOM 820 C C . ALA A 1 108 ? 5.277 22.797 17.172 1 98.25 108 ALA A C 1
ATOM 822 O O . ALA A 1 108 ? 4.871 22.188 16.172 1 98.25 108 ALA A O 1
ATOM 823 N N . THR A 1 109 ? 4.629 22.766 18.297 1 98 109 THR A N 1
ATOM 824 C CA . THR A 1 109 ? 3.371 22.047 18.453 1 98 109 THR A CA 1
ATOM 825 C C . THR A 1 109 ? 2.502 22.719 19.531 1 98 109 THR A C 1
ATOM 827 O O . THR A 1 109 ? 2.98 23.562 20.281 1 98 109 THR A O 1
ATOM 830 N N . ALA A 1 110 ? 1.225 22.438 19.484 1 98.06 110 ALA A N 1
ATOM 831 C CA . ALA A 1 110 ? 0.286 22.828 20.531 1 98.06 110 ALA A CA 1
ATOM 832 C C . ALA A 1 110 ? 0.08 21.703 21.531 1 98.06 110 ALA A C 1
ATOM 834 O O . ALA A 1 110 ? 0.202 20.531 21.203 1 98.06 110 ALA A O 1
ATOM 835 N N . ALA A 1 111 ? -0.241 22.062 22.766 1 97.81 111 ALA A N 1
ATOM 836 C CA . ALA A 1 111 ? -0.455 21.078 23.828 1 97.81 111 ALA A CA 1
ATOM 837 C C . ALA A 1 111 ? -1.35 21.641 24.922 1 97.81 111 ALA A C 1
ATOM 839 O O . ALA A 1 111 ? -1.649 22.844 24.938 1 97.81 111 ALA A O 1
ATOM 840 N N . ALA A 1 112 ? -1.842 20.75 25.766 1 98 112 ALA A N 1
ATOM 841 C CA . ALA A 1 112 ? -2.428 21.203 27.031 1 98 112 ALA A CA 1
ATOM 842 C C . ALA A 1 112 ? -1.343 21.578 28.031 1 98 112 ALA A C 1
ATOM 844 O O . ALA A 1 112 ? -0.215 21.078 27.953 1 98 112 ALA A O 1
ATOM 845 N N . PRO A 1 113 ? -1.682 22.453 29.016 1 98.12 113 PRO A N 1
ATOM 846 C CA . PRO A 1 113 ? -0.677 22.844 30 1 98.12 113 PRO A CA 1
ATOM 847 C C . PRO A 1 113 ? -0.138 21.672 30.797 1 98.12 113 PRO A C 1
ATOM 849 O O . PRO A 1 113 ? -0.79 20.625 30.891 1 98.12 113 PRO A O 1
ATOM 852 N N . PRO A 1 114 ? 1.066 21.844 31.344 1 97.94 114 PRO A N 1
ATOM 853 C CA . PRO A 1 114 ? 1.622 20.734 32.125 1 97.94 114 PRO A CA 1
ATOM 854 C C . PRO A 1 114 ? 0.745 20.375 33.344 1 97.94 114 PRO A C 1
ATOM 856 O O . PRO A 1 114 ? 0.163 21.25 33.969 1 97.94 114 PRO A O 1
ATOM 859 N N . ASP A 1 115 ? 0.669 19.109 33.594 1 97.06 115 ASP A N 1
ATOM 860 C CA . ASP A 1 115 ? 0.006 18.656 34.812 1 97.06 115 ASP A CA 1
ATOM 861 C C . ASP A 1 115 ? 0.941 18.766 36 1 97.06 115 ASP A C 1
ATOM 863 O O . ASP A 1 115 ? 1.996 19.391 35.938 1 97.06 115 ASP A O 1
ATOM 867 N N . THR A 1 116 ? 0.506 18.188 37.125 1 97.06 116 THR A N 1
ATOM 868 C CA . THR A 1 116 ? 1.248 18.312 38.375 1 97.06 116 THR A CA 1
ATOM 869 C C . THR A 1 116 ? 2.613 17.641 38.281 1 97.06 116 THR A C 1
ATOM 871 O O . THR A 1 116 ? 3.553 18.016 38.969 1 97.06 116 THR A O 1
ATOM 874 N N . ASP A 1 117 ? 2.691 16.703 37.406 1 96.44 117 ASP A N 1
ATOM 875 C CA . ASP A 1 117 ? 3.945 15.977 37.219 1 96.44 117 ASP A CA 1
ATOM 876 C C . ASP A 1 117 ? 4.773 16.562 36.094 1 96.44 117 ASP A C 1
ATOM 878 O O . ASP A 1 117 ? 5.816 16.016 35.719 1 96.44 117 ASP A O 1
ATOM 882 N N . GLY A 1 118 ? 4.262 17.594 35.438 1 97.44 118 GLY A N 1
ATOM 883 C CA . GLY A 1 118 ? 5.031 18.312 34.438 1 97.44 118 GLY A CA 1
ATOM 884 C C . GLY A 1 118 ? 4.785 17.844 33.031 1 97.44 118 GLY A C 1
ATOM 885 O O . GLY A 1 118 ? 5.547 18.156 32.094 1 97.44 118 GLY A O 1
ATOM 886 N N . TRP A 1 119 ? 3.766 17.031 32.844 1 96.56 119 TRP A N 1
ATOM 887 C CA . TRP A 1 119 ? 3.5 16.484 31.516 1 96.56 119 TRP A CA 1
ATOM 888 C C . TRP A 1 119 ? 2.488 17.328 30.75 1 96.56 119 TRP A C 1
ATOM 890 O O . TRP A 1 119 ? 1.397 17.609 31.25 1 96.56 119 TRP A O 1
ATOM 900 N N . CYS A 1 120 ? 2.883 17.75 29.516 1 97.31 120 CYS A N 1
ATOM 901 C CA . CYS A 1 120 ? 1.994 18.438 28.578 1 97.31 120 CYS A CA 1
ATOM 902 C C . CYS A 1 120 ? 1.371 17.453 27.609 1 97.31 120 CYS A C 1
ATOM 904 O O . CYS A 1 120 ? 2.068 16.891 26.75 1 97.31 120 CYS A O 1
ATOM 906 N N . SER A 1 121 ? 0.035 17.266 27.734 1 97.31 121 SER A N 1
ATOM 907 C CA . SER A 1 121 ? -0.668 16.438 26.766 1 97.31 121 SER A CA 1
ATOM 908 C C . SER A 1 121 ? -0.547 17.016 25.359 1 97.31 121 SER A C 1
ATOM 910 O O . SER A 1 121 ? -0.699 18.219 25.156 1 97.31 121 SER A O 1
ATOM 912 N N . LEU A 1 122 ? -0.3 16.172 24.375 1 97.31 122 LEU A N 1
ATOM 913 C CA . LEU A 1 122 ? -0.228 16.609 22.984 1 97.31 122 LEU A CA 1
ATOM 914 C C . LEU A 1 122 ? -1.624 16.844 22.406 1 97.31 122 LEU A C 1
ATOM 916 O O . LEU A 1 122 ? -1.771 17.156 21.234 1 97.31 122 LEU A O 1
ATOM 920 N N . SER A 1 123 ? -2.621 16.672 23.25 1 97.19 123 SER A N 1
ATOM 921 C CA . SER A 1 123 ? -4.004 17.078 23.031 1 97.19 123 SER A CA 1
ATOM 922 C C . SER A 1 123 ? -4.582 16.406 21.781 1 97.19 123 SER A C 1
ATOM 924 O O . SER A 1 123 ? -4.691 15.188 21.719 1 97.19 123 SER A O 1
ATOM 926 N N . LEU A 1 124 ? -4.719 17.078 20.625 1 97.19 124 LEU A N 1
ATOM 927 C CA . LEU A 1 124 ? -5.543 16.625 19.516 1 97.19 124 LEU A CA 1
ATOM 928 C C . LEU A 1 124 ? -4.691 15.938 18.453 1 97.19 124 LEU A C 1
ATOM 930 O O . LEU A 1 124 ? -5.203 15.547 17.391 1 97.19 124 LEU A O 1
ATOM 934 N N . HIS A 1 125 ? -3.398 15.75 18.734 1 90.88 125 HIS A N 1
ATOM 935 C CA . HIS A 1 125 ? -2.58 15.133 17.703 1 90.88 125 HIS A CA 1
ATOM 936 C C . HIS A 1 125 ? -1.467 14.281 18.312 1 90.88 125 HIS A C 1
ATOM 938 O O . HIS A 1 125 ? -0.642 14.789 19.062 1 90.88 125 HIS A O 1
ATOM 944 N N . ALA A 1 126 ? -1.44 13.094 18.234 1 65.88 126 ALA A N 1
ATOM 945 C CA . ALA A 1 126 ? -0.35 12.18 18.562 1 65.88 126 ALA A CA 1
ATOM 946 C C . ALA A 1 126 ? 0.488 11.852 17.344 1 65.88 126 ALA A C 1
ATOM 948 O O . ALA A 1 126 ? 1.535 11.211 17.438 1 65.88 126 ALA A O 1
ATOM 949 N N . GLY A 1 127 ? 0.283 12.461 16.391 1 64.5 127 GLY A N 1
ATOM 950 C CA . GLY A 1 127 ? 0.543 12.094 15.008 1 64.5 127 GLY A CA 1
ATOM 951 C C . GLY A 1 127 ? 1.995 11.742 14.742 1 64.5 127 GLY A C 1
ATOM 952 O O . GLY A 1 127 ? 2.691 11.258 15.641 1 64.5 127 GLY A O 1
ATOM 953 N N . GLY A 1 128 ? 2.537 11.68 13.531 1 67.56 128 GLY A N 1
ATOM 954 C CA . GLY A 1 128 ? 3.764 11.227 12.898 1 67.56 128 GLY A CA 1
ATOM 955 C C . GLY A 1 128 ? 4.973 12.07 13.266 1 67.56 128 GLY A C 1
ATOM 956 O O . GLY A 1 128 ? 6.066 11.859 12.742 1 67.56 128 GLY A O 1
ATOM 957 N N . THR A 1 129 ? 4.734 12.914 14.312 1 79.31 129 THR A N 1
ATOM 958 C CA . THR A 1 129 ? 5.852 13.82 14.539 1 79.31 129 THR A CA 1
ATOM 959 C C . THR A 1 129 ? 6.348 13.719 15.984 1 79.31 129 THR A C 1
ATOM 961 O O . THR A 1 129 ? 7.309 14.391 16.359 1 79.31 129 THR A O 1
ATOM 964 N N . VAL A 1 130 ? 5.801 12.836 16.797 1 85.81 130 VAL A N 1
ATOM 965 C CA . VAL A 1 130 ? 6.098 12.82 18.219 1 85.81 130 VAL A CA 1
ATOM 966 C C . VAL A 1 130 ? 7.578 12.531 18.438 1 85.81 130 VAL A C 1
ATOM 968 O O . VAL A 1 130 ? 8.25 13.219 19.203 1 85.81 130 VAL A O 1
ATOM 971 N N . ASP A 1 131 ? 8.039 11.617 17.734 1 90.19 131 ASP A N 1
ATOM 972 C CA . ASP A 1 131 ? 9.453 11.281 17.859 1 90.19 131 ASP A CA 1
ATOM 973 C C . ASP A 1 131 ? 10.344 12.453 17.438 1 90.19 131 ASP A C 1
ATOM 975 O O . ASP A 1 131 ? 11.391 12.688 18.047 1 90.19 131 ASP A O 1
ATOM 979 N N . GLU A 1 132 ? 9.898 13.125 16.406 1 93.25 132 GLU A N 1
ATOM 980 C CA . GLU A 1 132 ? 10.703 14.242 15.938 1 93.25 132 GLU A CA 1
ATOM 981 C C . GLU A 1 132 ? 10.664 15.414 16.906 1 93.25 132 GLU A C 1
ATOM 983 O O . GLU A 1 132 ? 11.648 16.141 17.062 1 93.25 132 GLU A O 1
ATOM 988 N N . LEU A 1 133 ? 9.547 15.609 17.578 1 95.44 133 LEU A N 1
ATOM 989 C CA . LEU A 1 133 ? 9.484 16.609 18.641 1 95.44 133 LEU A CA 1
ATOM 990 C C . LEU A 1 133 ? 10.516 16.297 19.719 1 95.44 133 LEU A C 1
ATOM 992 O O . LEU A 1 133 ? 11.266 17.188 20.141 1 95.44 133 LEU A O 1
ATOM 996 N N . ARG A 1 134 ? 10.578 15.094 20.094 1 94.56 134 ARG A N 1
ATOM 997 C CA . ARG A 1 134 ? 11.516 14.703 21.141 1 94.56 134 ARG A CA 1
ATOM 998 C C . ARG A 1 134 ? 12.953 14.867 20.688 1 94.56 134 ARG A C 1
ATOM 1000 O O . ARG A 1 134 ? 13.812 15.312 21.453 1 94.56 134 ARG A O 1
ATOM 1007 N N . ARG A 1 135 ? 13.211 14.523 19.438 1 95.69 135 ARG A N 1
ATOM 1008 C CA . ARG A 1 135 ? 14.555 14.688 18.891 1 95.69 135 ARG A CA 1
ATOM 1009 C C . ARG A 1 135 ? 14.961 16.156 18.875 1 95.69 135 ARG A C 1
ATOM 1011 O O . ARG A 1 135 ? 16.109 16.484 19.156 1 95.69 135 ARG A O 1
ATOM 1018 N N . ALA A 1 136 ? 14.031 16.984 18.484 1 96.25 136 ALA A N 1
ATOM 1019 C CA . ALA A 1 136 ? 14.32 18.422 18.469 1 96.25 136 ALA A CA 1
ATOM 1020 C C . ALA A 1 136 ? 14.641 18.922 19.875 1 96.25 136 ALA A C 1
ATOM 1022 O O . ALA A 1 136 ? 15.562 19.734 20.062 1 96.25 136 ALA A O 1
ATOM 1023 N N . GLY A 1 137 ? 13.984 18.453 20.859 1 96.06 137 GLY A N 1
ATOM 1024 C CA . GLY A 1 137 ? 14.18 18.891 22.234 1 96.06 137 GLY A CA 1
ATOM 1025 C C . GLY A 1 137 ? 15.516 18.453 22.812 1 96.06 137 GLY A C 1
ATOM 1026 O O . GLY A 1 137 ? 16.016 19.078 23.75 1 96.06 137 GLY A O 1
ATOM 1027 N N . THR A 1 138 ? 16.047 17.422 22.266 1 96.19 138 THR A N 1
ATOM 1028 C CA . THR A 1 138 ? 17.297 16.906 22.812 1 96.19 138 THR A CA 1
ATOM 1029 C C . THR A 1 138 ? 18.5 17.422 22 1 96.19 138 THR A C 1
ATOM 1031 O O . THR A 1 138 ? 19.641 17.219 22.391 1 96.19 138 THR A O 1
ATOM 1034 N N . ASP A 1 139 ? 18.281 18.047 20.938 1 96.88 139 ASP A N 1
ATOM 1035 C CA . ASP A 1 139 ? 19.328 18.578 20.062 1 96.88 139 ASP A CA 1
ATOM 1036 C C . ASP A 1 139 ? 19.641 20.031 20.391 1 96.88 139 ASP A C 1
ATOM 1038 O O . ASP A 1 139 ? 18.812 20.922 20.125 1 96.88 139 ASP A O 1
ATOM 1042 N N . PRO A 1 140 ? 20.766 20.312 20.891 1 95.75 140 PRO A N 1
ATOM 1043 C CA . PRO A 1 140 ? 21.078 21.672 21.312 1 95.75 140 PRO A CA 1
ATOM 1044 C C . PRO A 1 140 ? 21.141 22.656 20.141 1 95.75 140 PRO A C 1
ATOM 1046 O O . PRO A 1 140 ? 21.125 23.875 20.344 1 95.75 140 PRO A O 1
ATOM 1049 N N . GLU A 1 141 ? 21.234 22.094 18.969 1 96.88 141 GLU A N 1
ATOM 1050 C CA . GLU A 1 141 ? 21.328 22.953 17.797 1 96.88 141 GLU A CA 1
ATOM 1051 C C . GLU A 1 141 ? 19.938 23.266 17.234 1 96.88 141 GLU A C 1
ATOM 1053 O O . GLU A 1 141 ? 19.812 24 16.25 1 96.88 141 GLU A O 1
ATOM 1058 N N . ARG A 1 142 ? 18.969 22.719 17.875 1 97.88 142 ARG A N 1
ATOM 1059 C CA . ARG A 1 142 ? 17.594 22.906 17.406 1 97.88 142 ARG A CA 1
ATOM 1060 C C . ARG A 1 142 ? 16.719 23.453 18.516 1 97.88 142 ARG A C 1
ATOM 1062 O O . ARG A 1 142 ? 17.203 23.766 19.609 1 97.88 142 ARG A O 1
ATOM 1069 N N . LEU A 1 143 ? 15.406 23.781 18.125 1 98.12 143 LEU A N 1
ATOM 1070 C CA . LEU A 1 143 ? 14.461 24.375 19.062 1 98.12 143 LEU A CA 1
ATOM 1071 C C . LEU A 1 143 ? 13.141 23.625 19.062 1 98.12 143 LEU A C 1
ATOM 1073 O O . LEU A 1 143 ? 12.547 23.406 18.016 1 98.12 143 LEU A O 1
ATOM 1077 N N . LEU A 1 144 ? 12.797 23.172 20.219 1 98.56 144 LEU A N 1
ATOM 1078 C CA . LEU A 1 144 ? 11.43 22.688 20.406 1 98.56 144 LEU A CA 1
ATOM 1079 C C . LEU A 1 144 ? 10.57 23.75 21.078 1 98.56 144 LEU A C 1
ATOM 1081 O O . LEU A 1 144 ? 10.844 24.156 22.219 1 98.56 144 LEU A O 1
ATOM 1085 N N . ILE A 1 145 ? 9.562 24.203 20.375 1 98.75 145 ILE A N 1
ATOM 1086 C CA . ILE A 1 145 ? 8.641 25.234 20.844 1 98.75 145 ILE A CA 1
ATOM 1087 C C . ILE A 1 145 ? 7.262 24.625 21.094 1 98.75 145 ILE A C 1
ATOM 1089 O O . ILE A 1 145 ? 6.648 24.062 20.172 1 98.75 145 ILE A O 1
ATOM 1093 N N . VAL A 1 146 ? 6.762 24.703 22.312 1 98.56 146 VAL A N 1
ATOM 1094 C CA . VAL A 1 146 ? 5.461 24.141 22.672 1 98.56 146 VAL A CA 1
ATOM 1095 C C . VAL A 1 146 ? 4.535 25.25 23.172 1 98.56 146 VAL A C 1
ATOM 1097 O O . VAL A 1 146 ? 4.855 25.953 24.125 1 98.56 146 VAL A O 1
ATOM 1100 N N . GLU A 1 147 ? 3.473 25.438 22.453 1 98.75 147 GLU A N 1
ATOM 1101 C CA . GLU A 1 147 ? 2.42 26.344 22.906 1 98.75 147 GLU A CA 1
ATOM 1102 C C . GLU A 1 147 ? 1.359 25.609 23.719 1 98.75 147 GLU A C 1
ATOM 1104 O O . GLU A 1 147 ? 0.75 24.656 23.234 1 98.75 147 GLU A O 1
ATOM 1109 N N . VAL A 1 148 ? 1.142 26.094 24.922 1 98.56 148 VAL A N 1
ATOM 1110 C CA . VAL A 1 148 ? 0.178 25.406 25.781 1 98.56 148 VAL A CA 1
ATOM 1111 C C . VAL A 1 148 ? -1.026 26.312 26.031 1 98.56 148 VAL A C 1
ATOM 1113 O O . VAL A 1 148 ? -0.878 27.531 26.156 1 98.56 148 VAL A O 1
ATOM 1116 N N . SER A 1 149 ? -2.172 25.734 25.938 1 98.31 149 SER A N 1
ATOM 1117 C CA . SER A 1 149 ? -3.428 26.422 26.219 1 98.31 149 SER A CA 1
ATOM 1118 C C . SER A 1 149 ? -4.422 25.5 26.906 1 98.31 149 SER A C 1
ATOM 1120 O O . SER A 1 149 ? -4.523 24.328 26.578 1 98.31 149 SER A O 1
ATOM 1122 N N . GLU A 1 150 ? -5.25 26.078 27.844 1 97.5 150 GLU A N 1
ATOM 1123 C CA . GLU A 1 150 ? -6.293 25.312 28.531 1 97.5 150 GLU A CA 1
ATOM 1124 C C . GLU A 1 150 ? -7.426 24.953 27.578 1 97.5 150 GLU A C 1
ATOM 1126 O O . GLU A 1 150 ? -8.234 24.078 27.875 1 97.5 150 GLU A O 1
ATOM 1131 N N . ALA A 1 151 ? -7.441 25.609 26.469 1 97.56 151 ALA A N 1
ATOM 1132 C CA . ALA A 1 151 ? -8.492 25.359 25.484 1 97.56 151 ALA A CA 1
ATOM 1133 C C . ALA A 1 151 ? -8.211 24.078 24.703 1 97.56 151 ALA A C 1
ATOM 1135 O O . ALA A 1 151 ? -9.102 23.547 24.031 1 97.56 151 ALA A O 1
ATOM 1136 N N . PHE A 1 152 ? -7.043 23.609 24.703 1 98 152 PHE A N 1
ATOM 1137 C CA . PHE A 1 152 ? -6.711 22.312 24.125 1 98 152 PHE A CA 1
ATOM 1138 C C . PHE A 1 152 ? -7.004 21.188 25.109 1 98 152 PHE A C 1
ATOM 1140 O O . PHE A 1 152 ? -6.484 21.188 26.234 1 98 152 PHE A O 1
ATOM 1147 N N . PRO A 1 153 ? -7.82 20.266 24.719 1 98.12 153 PRO A N 1
ATOM 1148 C CA . PRO A 1 153 ? -8.203 19.203 25.672 1 98.12 153 PRO A CA 1
ATOM 1149 C C . PRO A 1 153 ? -7.023 18.344 26.094 1 98.12 153 PRO A C 1
ATOM 1151 O O . PRO A 1 153 ? -6.133 18.062 25.281 1 98.12 153 PRO A O 1
ATOM 1154 N N . ARG A 1 154 ? -7.008 17.969 27.328 1 97.81 154 ARG A N 1
ATOM 1155 C CA . ARG A 1 154 ? -6.02 17 27.797 1 97.81 154 ARG A CA 1
ATOM 1156 C C . ARG A 1 154 ? -6.418 15.578 27.422 1 97.81 154 ARG A C 1
ATOM 1158 O O . ARG A 1 154 ? -7.41 15.047 27.938 1 97.81 154 ARG A O 1
ATOM 1165 N N . THR A 1 155 ? -5.711 14.992 26.516 1 97.44 155 THR A N 1
ATOM 1166 C CA . THR A 1 155 ? -5.957 13.633 26.047 1 97.44 155 THR A CA 1
ATOM 1167 C C . THR A 1 155 ? -4.793 12.711 26.406 1 97.44 155 THR A C 1
ATOM 1169 O O . THR A 1 155 ? -3.777 13.172 26.938 1 97.44 155 THR A O 1
ATOM 1172 N N . TYR A 1 156 ? -5 11.383 26.141 1 95.81 156 TYR A N 1
ATOM 1173 C CA . TYR A 1 156 ? -4.066 10.422 26.719 1 95.81 156 TYR A CA 1
ATOM 1174 C C . TYR A 1 156 ? -3.656 9.375 25.688 1 95.81 156 TYR A C 1
ATOM 1176 O O . TYR A 1 156 ? -4.383 9.117 24.734 1 95.81 156 TYR A O 1
ATOM 1184 N N . GLY A 1 157 ? -2.471 8.898 25.828 1 95.25 157 GLY A N 1
ATOM 1185 C CA . GLY A 1 157 ? -2.059 7.68 25.141 1 95.25 157 GLY A CA 1
ATOM 1186 C C . GLY A 1 157 ? -2.355 6.422 25.938 1 95.25 157 GLY A C 1
ATOM 1187 O O . GLY A 1 157 ? -3.393 6.328 26.594 1 95.25 157 GLY A O 1
ATOM 1188 N N . LEU A 1 158 ? -1.527 5.438 25.719 1 92.81 158 LEU A N 1
ATOM 1189 C CA . LEU A 1 158 ? -1.688 4.188 26.453 1 92.81 158 LEU A CA 1
ATOM 1190 C C . LEU A 1 158 ? -0.45 3.889 27.297 1 92.81 158 LEU A C 1
ATOM 1192 O O . LEU A 1 158 ? 0.616 3.59 26.75 1 92.81 158 LEU A O 1
ATOM 1196 N N . GLY A 1 159 ? -0.647 3.922 28.547 1 86.69 159 GLY A N 1
ATOM 1197 C CA . GLY A 1 159 ? 0.428 3.586 29.469 1 86.69 159 GLY A CA 1
ATOM 1198 C C . GLY A 1 159 ? 1.642 4.484 29.328 1 86.69 159 GLY A C 1
ATOM 1199 O O . GLY A 1 159 ? 1.529 5.617 28.859 1 86.69 159 GLY A O 1
ATOM 1200 N N . ASP A 1 160 ? 2.834 3.908 29.766 1 83.69 160 ASP A N 1
ATOM 1201 C CA . ASP A 1 160 ? 4.074 4.68 29.766 1 83.69 160 ASP A CA 1
ATOM 1202 C C . ASP A 1 160 ? 4.805 4.539 28.438 1 83.69 160 ASP A C 1
ATOM 1204 O O . ASP A 1 160 ? 5.609 5.398 28.062 1 83.69 160 ASP A O 1
ATOM 1208 N N . THR A 1 161 ? 4.418 3.518 27.734 1 83 161 THR A N 1
ATOM 1209 C CA . THR A 1 161 ? 5.109 3.254 26.484 1 83 161 THR A CA 1
ATOM 1210 C C . THR A 1 161 ? 4.609 4.188 25.391 1 83 161 THR A C 1
ATOM 1212 O O . THR A 1 161 ? 5.371 4.574 24.5 1 83 161 THR A O 1
ATOM 1215 N N . HIS A 1 162 ? 3.428 4.492 25.391 1 88.56 162 HIS A N 1
ATOM 1216 C CA . HIS A 1 162 ? 2.836 5.41 24.422 1 88.56 162 HIS A CA 1
ATOM 1217 C C . HIS A 1 162 ? 2.211 6.613 25.125 1 88.56 162 HIS A C 1
ATOM 1219 O O . HIS A 1 162 ? 1.026 6.898 24.938 1 88.56 162 HIS A O 1
ATOM 1225 N N . ARG A 1 163 ? 3.186 7.242 25.781 1 87.94 163 ARG A N 1
ATOM 1226 C CA . ARG A 1 163 ? 2.699 8.461 26.422 1 87.94 163 ARG A CA 1
ATOM 1227 C C . ARG A 1 163 ? 2.439 9.555 25.406 1 87.94 163 ARG A C 1
ATOM 1229 O O . ARG A 1 163 ? 3.25 9.773 24.5 1 87.94 163 ARG A O 1
ATOM 1236 N N . HIS A 1 164 ? 1.22 10.047 25.281 1 93.44 164 HIS A N 1
ATOM 1237 C CA . HIS A 1 164 ? 0.752 11.125 24.406 1 93.44 164 HIS A CA 1
ATOM 1238 C C . HIS A 1 164 ? 0.986 12.484 25.047 1 93.44 164 HIS A C 1
ATOM 1240 O O . HIS A 1 164 ? 0.035 13.234 25.297 1 93.44 164 HIS A O 1
ATOM 1246 N N . ALA A 1 165 ? 2.391 12.68 25.344 1 95.62 165 ALA A N 1
ATOM 1247 C CA . ALA A 1 165 ? 2.732 13.906 26.062 1 95.62 165 ALA A CA 1
ATOM 1248 C C . ALA A 1 165 ? 4.223 14.211 25.953 1 95.62 165 ALA A C 1
ATOM 1250 O O . ALA A 1 165 ? 5.016 13.344 25.578 1 95.62 165 ALA A O 1
ATOM 1251 N N . LEU A 1 166 ? 4.574 15.414 26.188 1 95.75 166 LEU A N 1
ATOM 1252 C CA . LEU A 1 166 ? 5.945 15.883 26.359 1 95.75 166 LEU A CA 1
ATOM 1253 C C . LEU A 1 166 ? 6.156 16.406 27.781 1 95.75 166 LEU A C 1
ATOM 1255 O O . LEU A 1 166 ? 5.289 17.094 28.328 1 95.75 166 LEU A O 1
ATOM 1259 N N . HIS A 1 167 ? 7.254 16.016 28.391 1 96.56 167 HIS A N 1
ATOM 1260 C CA . HIS A 1 167 ? 7.574 16.609 29.688 1 96.56 167 HIS A CA 1
ATOM 1261 C C . HIS A 1 167 ? 8.18 18 29.516 1 96.56 167 HIS A C 1
ATOM 1263 O O . HIS A 1 167 ? 8.914 18.25 28.562 1 96.56 167 HIS A O 1
ATOM 1269 N N . VAL A 1 168 ? 7.953 18.844 30.484 1 97.75 168 VAL A N 1
ATOM 1270 C CA . VAL A 1 168 ? 8.43 20.234 30.438 1 97.75 168 VAL A CA 1
ATOM 1271 C C . VAL A 1 168 ? 9.953 20.25 30.328 1 97.75 168 VAL A C 1
ATOM 1273 O O . VAL A 1 168 ? 10.523 21.172 29.734 1 97.75 168 VAL A O 1
ATOM 1276 N N . ASP A 1 169 ? 10.602 19.234 30.797 1 97.31 169 ASP A N 1
ATOM 1277 C CA . ASP A 1 169 ? 12.062 19.156 30.766 1 97.31 169 ASP A CA 1
ATOM 1278 C C . ASP A 1 169 ? 12.57 18.953 29.328 1 97.31 169 ASP A C 1
ATOM 1280 O O . ASP A 1 169 ? 13.75 19.172 29.062 1 97.31 169 ASP A O 1
ATOM 1284 N N . GLU A 1 170 ? 11.75 18.531 28.406 1 96.25 170 GLU A N 1
ATOM 1285 C CA . GLU A 1 170 ? 12.117 18.281 27.016 1 96.25 170 GLU A CA 1
ATOM 1286 C C . GLU A 1 170 ? 11.93 19.531 26.156 1 96.25 170 GLU A C 1
ATOM 1288 O O . GLU A 1 170 ? 12.367 19.578 25 1 96.25 170 GLU A O 1
ATOM 1293 N N . ILE A 1 171 ? 11.344 20.531 26.703 1 98.25 171 ILE A N 1
ATOM 1294 C CA . ILE A 1 171 ? 10.875 21.688 25.938 1 98.25 171 ILE A CA 1
ATOM 1295 C C . ILE A 1 171 ? 11.883 22.828 26.078 1 98.25 171 ILE A C 1
ATOM 1297 O O . ILE A 1 171 ? 12.336 23.141 27.172 1 98.25 171 ILE A O 1
ATOM 1301 N N . ASP A 1 172 ? 12.219 23.469 24.969 1 98.69 172 ASP A N 1
ATOM 1302 C CA . ASP A 1 172 ? 13.117 24.625 25.016 1 98.69 172 ASP A CA 1
ATOM 1303 C C . ASP A 1 172 ? 12.344 25.906 25.297 1 98.69 172 ASP A C 1
ATOM 1305 O O . ASP A 1 172 ? 12.719 26.672 26.203 1 98.69 172 ASP A O 1
ATOM 1309 N N . ILE A 1 173 ? 11.297 26.156 24.516 1 98.81 173 ILE A N 1
ATOM 1310 C CA . ILE A 1 173 ? 10.484 27.359 24.656 1 98.81 173 ILE A CA 1
ATOM 1311 C C . ILE A 1 173 ? 9.031 26.984 24.922 1 98.81 173 ILE A C 1
ATOM 1313 O O . ILE A 1 173 ? 8.453 26.172 24.188 1 98.81 173 ILE A O 1
ATOM 1317 N N . LEU A 1 174 ? 8.516 27.469 25.953 1 98.81 174 LEU A N 1
ATOM 1318 C CA . LEU A 1 174 ? 7.109 27.281 26.281 1 98.81 174 LEU A CA 1
ATOM 1319 C C . LEU A 1 174 ? 6.332 28.578 26.109 1 98.81 174 LEU A C 1
ATOM 1321 O O . LEU A 1 174 ? 6.738 29.625 26.641 1 98.81 174 LEU A O 1
ATOM 1325 N N . ILE A 1 175 ? 5.316 28.562 25.297 1 98.88 175 ILE A N 1
ATOM 1326 C CA . ILE A 1 175 ? 4.414 29.688 25.109 1 98.88 175 ILE A CA 1
ATOM 1327 C C . ILE A 1 175 ? 3.092 29.422 25.828 1 98.88 175 ILE A C 1
ATOM 1329 O O . ILE A 1 175 ? 2.41 28.438 25.531 1 98.88 175 ILE A O 1
ATOM 1333 N N . ARG A 1 176 ? 2.717 30.219 26.734 1 98.44 176 ARG A N 1
ATOM 1334 C CA . ARG A 1 176 ? 1.382 30.141 27.312 1 98.44 176 ARG A CA 1
ATOM 1335 C C . ARG A 1 176 ? 0.403 31.031 26.547 1 98.44 176 ARG A C 1
ATOM 1337 O O . ARG A 1 176 ? 0.689 32.188 26.297 1 98.44 176 ARG A O 1
ATOM 1344 N N . SER A 1 177 ? -0.657 30.422 26.094 1 97.75 177 SER A N 1
ATOM 1345 C CA . SER A 1 177 ? -1.654 31.172 25.344 1 97.75 177 SER A CA 1
ATOM 1346 C C . SER A 1 177 ? -3.07 30.766 25.75 1 97.75 177 SER A C 1
ATOM 1348 O O . SER A 1 177 ? -3.256 29.922 26.625 1 97.75 177 SER A O 1
ATOM 1350 N N . THR A 1 178 ? -4.062 31.531 25.203 1 97.56 178 THR A N 1
ATOM 1351 C CA . THR A 1 178 ? -5.473 31.203 25.391 1 97.56 178 THR A CA 1
ATOM 1352 C C . THR A 1 178 ? -6.113 30.812 24.062 1 97.56 178 THR A C 1
ATOM 1354 O O . THR A 1 178 ? -7.34 30.781 23.953 1 97.56 178 THR A O 1
ATOM 1357 N N . ALA A 1 179 ? -5.242 30.578 23.109 1 97.06 179 ALA A N 1
ATOM 1358 C CA . ALA A 1 179 ? -5.746 30.234 21.766 1 97.06 179 ALA A CA 1
ATOM 1359 C C . ALA A 1 179 ? -6.555 28.938 21.797 1 97.06 179 ALA A C 1
ATOM 1361 O O . ALA A 1 179 ? -6.246 28.031 22.562 1 97.06 179 ALA A O 1
ATOM 1362 N N . GLN A 1 180 ? -7.602 28.906 20.984 1 96 180 GLN A N 1
ATOM 1363 C CA . GLN A 1 180 ? -8.43 27.719 20.812 1 96 180 GLN A CA 1
ATOM 1364 C C . GLN A 1 180 ? -8.016 26.938 19.578 1 96 180 GLN A C 1
ATOM 1366 O O . GLN A 1 180 ? -7.562 27.516 18.578 1 96 180 GLN A O 1
ATOM 1371 N N . PRO A 1 181 ? -8.086 25.625 19.688 1 96.06 181 PRO A N 1
ATOM 1372 C CA . PRO A 1 181 ? -7.887 24.875 18.453 1 96.06 181 PRO A CA 1
ATOM 1373 C C . PRO A 1 181 ? -8.953 25.172 17.406 1 96.06 181 PRO A C 1
ATOM 1375 O O . PRO A 1 181 ? -10.102 25.484 17.75 1 96.06 181 PRO A O 1
ATOM 1378 N N . MET A 1 182 ? -8.555 25.078 16.109 1 94.75 182 MET A N 1
ATOM 1379 C CA . MET A 1 182 ? -9.539 25.219 15.039 1 94.75 182 MET A CA 1
ATOM 1380 C C . MET A 1 182 ? -10.586 24.109 15.117 1 94.75 182 MET A C 1
ATOM 1382 O O . MET A 1 182 ? -10.258 22.953 15.375 1 94.75 182 MET A O 1
ATOM 1386 N N . SER A 1 183 ? -11.828 24.5 15 1 94.19 183 SER A N 1
ATOM 1387 C CA . SER A 1 183 ? -12.914 23.531 15.023 1 94.19 183 SER A CA 1
ATOM 1388 C C . SER A 1 183 ? -13.586 23.422 13.656 1 94.19 183 SER A C 1
ATOM 1390 O O . SER A 1 183 ? -13.453 24.328 12.82 1 94.19 183 SER A O 1
ATOM 1392 N N . LEU A 1 184 ? -14.086 22.281 13.32 1 89.5 184 LEU A N 1
ATOM 1393 C CA . LEU A 1 184 ? -14.922 22.062 12.141 1 89.5 184 LEU A CA 1
ATOM 1394 C C . LEU A 1 184 ? -16.391 22.219 12.484 1 89.5 184 LEU A C 1
ATOM 1396 O O . LEU A 1 184 ? -16.797 22.031 13.633 1 89.5 184 LEU A O 1
ATOM 1400 N N . PRO A 1 185 ? -17.094 22.719 11.352 1 79.56 185 PRO A N 1
ATOM 1401 C CA . PRO A 1 185 ? -18.516 22.828 11.625 1 79.56 185 PRO A CA 1
ATOM 1402 C C . PRO A 1 185 ? -19.172 21.484 11.93 1 79.56 185 PRO A C 1
ATOM 1404 O O . PRO A 1 185 ? -18.797 20.469 11.344 1 79.56 185 PRO A O 1
ATOM 1407 N N . GLY A 1 186 ? -19.578 21.219 13.062 1 66.44 186 GLY A N 1
ATOM 1408 C CA . GLY A 1 186 ? -20.281 20 13.43 1 66.44 186 GLY A CA 1
ATOM 1409 C C . GLY A 1 186 ? -21.203 19.5 12.336 1 66.44 186 GLY A C 1
ATOM 1410 O O . GLY A 1 186 ? -21.125 19.953 11.195 1 66.44 186 GLY A O 1
ATOM 1411 N N . ASP A 1 187 ? -21.875 18.328 12.555 1 64.5 187 ASP A N 1
ATOM 1412 C CA . ASP A 1 187 ? -22.844 17.688 11.664 1 64.5 187 ASP A CA 1
ATOM 1413 C C . ASP A 1 187 ? -24.031 18.594 11.406 1 64.5 187 ASP A C 1
ATOM 1415 O O . ASP A 1 187 ? -25.172 18.266 11.742 1 64.5 187 ASP A O 1
ATOM 1419 N N . ARG A 1 188 ? -23.703 19.781 10.852 1 64.38 188 ARG A N 1
ATOM 1420 C CA . ARG A 1 188 ? -24.844 20.688 10.773 1 64.38 188 ARG A CA 1
ATOM 1421 C C . ARG A 1 188 ? -25.516 20.609 9.406 1 64.38 188 ARG A C 1
ATOM 1423 O O . ARG A 1 188 ? -26.641 21.062 9.234 1 64.38 188 ARG A O 1
ATOM 1430 N N . ALA A 1 189 ? -24.75 20.266 8.453 1 70.75 189 ALA A N 1
ATOM 1431 C CA . ALA A 1 189 ? -25.375 20.234 7.137 1 70.75 189 ALA A CA 1
ATOM 1432 C C . ALA A 1 189 ? -26.328 19.047 6.996 1 70.75 189 ALA A C 1
ATOM 1434 O O . ALA A 1 189 ? -26.031 17.953 7.469 1 70.75 189 ALA A O 1
ATOM 1435 N N . THR A 1 190 ? -27.516 19.344 6.441 1 83.12 190 THR A N 1
ATOM 1436 C CA . THR A 1 190 ? -28.484 18.297 6.16 1 83.12 190 THR A CA 1
ATOM 1437 C C . THR A 1 190 ? -27.938 17.328 5.102 1 83.12 190 THR A C 1
ATOM 1439 O O . THR A 1 190 ? -27.531 17.766 4.02 1 83.12 190 THR A O 1
ATOM 1442 N N . PRO A 1 191 ? -27.859 16.078 5.492 1 90.5 191 PRO A N 1
ATOM 1443 C CA . PRO A 1 191 ? -27.391 15.109 4.496 1 90.5 191 PRO A CA 1
ATOM 1444 C C . PRO A 1 191 ? -28.312 15.039 3.271 1 90.5 191 PRO A C 1
ATOM 1446 O O . PRO A 1 191 ? -29.531 15.18 3.395 1 90.5 191 PRO A O 1
ATOM 1449 N N . SER A 1 192 ? -27.797 14.883 2.117 1 94.44 192 SER A N 1
ATOM 1450 C CA . SER A 1 192 ? -28.562 14.672 0.896 1 94.44 192 SER A CA 1
ATOM 1451 C C . SER A 1 192 ? -29.141 13.266 0.846 1 94.44 192 SER A C 1
ATOM 1453 O O . SER A 1 192 ? -28.766 12.398 1.644 1 94.44 192 SER A O 1
ATOM 1455 N N . ASP A 1 193 ? -30.078 13.086 -0.069 1 97.06 193 ASP A N 1
ATOM 1456 C CA . ASP A 1 193 ? -30.641 11.75 -0.289 1 97.06 193 ASP A CA 1
ATOM 1457 C C . ASP A 1 193 ? -29.547 10.781 -0.748 1 97.06 193 ASP A C 1
ATOM 1459 O O . ASP A 1 193 ? -29.578 9.594 -0.397 1 97.06 193 ASP A O 1
ATOM 1463 N N . VAL A 1 194 ? -28.656 11.297 -1.486 1 97.62 194 VAL A N 1
ATOM 1464 C CA . VAL A 1 194 ? -27.531 10.492 -1.973 1 97.62 194 VAL A CA 1
ATOM 1465 C C . VAL A 1 194 ? -26.672 10.031 -0.796 1 97.62 194 VAL A C 1
ATOM 1467 O O . VAL A 1 194 ? -26.359 8.844 -0.685 1 97.62 194 VAL A O 1
ATOM 1470 N N . ASP A 1 195 ? -26.359 10.953 0.11 1 96.75 195 ASP A N 1
ATOM 1471 C CA . ASP A 1 195 ? -25.562 10.617 1.293 1 96.75 195 ASP A CA 1
ATOM 1472 C C . ASP A 1 195 ? -26.281 9.555 2.139 1 96.75 195 ASP A C 1
ATOM 1474 O O . ASP A 1 195 ? -25.641 8.609 2.613 1 96.75 195 ASP A O 1
ATOM 1478 N N . ARG A 1 196 ? -27.578 9.758 2.309 1 97.38 196 ARG A N 1
ATOM 1479 C CA . ARG A 1 196 ? -28.359 8.836 3.123 1 97.38 196 ARG A CA 1
ATOM 1480 C C . ARG A 1 196 ? -28.375 7.438 2.51 1 97.38 196 ARG A C 1
ATOM 1482 O O . ARG A 1 196 ? -28.25 6.438 3.223 1 97.38 196 ARG A O 1
ATOM 1489 N N . ALA A 1 197 ? -28.562 7.383 1.193 1 98.56 197 ALA A N 1
ATOM 1490 C CA . ALA A 1 197 ? -28.594 6.094 0.505 1 98.56 197 ALA A CA 1
ATOM 1491 C C . ALA A 1 197 ? -27.266 5.367 0.624 1 98.56 197 ALA A C 1
ATOM 1493 O O . ALA A 1 197 ? -27.219 4.168 0.897 1 98.56 197 ALA A O 1
ATOM 1494 N N . ILE A 1 198 ? -26.188 6.043 0.418 1 98.69 198 ILE A N 1
ATOM 1495 C CA . ILE A 1 198 ? -24.844 5.465 0.528 1 98.69 198 ILE A CA 1
ATOM 1496 C C . ILE A 1 198 ? -24.641 4.934 1.943 1 98.69 198 ILE A C 1
ATOM 1498 O O . ILE A 1 198 ? -24.156 3.807 2.125 1 98.69 198 ILE A O 1
ATOM 1502 N N . ALA A 1 199 ? -24.969 5.766 2.918 1 98.12 199 ALA A N 1
ATOM 1503 C CA . ALA A 1 199 ? -24.797 5.367 4.316 1 98.12 199 ALA A CA 1
ATOM 1504 C C . ALA A 1 199 ? -25.578 4.102 4.629 1 98.12 199 ALA A C 1
ATOM 1506 O O . ALA A 1 199 ? -25.094 3.215 5.332 1 98.12 199 ALA A O 1
ATOM 1507 N N . LYS A 1 200 ? -26.781 4.027 4.109 1 98.25 200 LYS A N 1
ATOM 1508 C CA . LYS A 1 200 ? -27.625 2.855 4.336 1 98.25 200 LYS A CA 1
ATOM 1509 C C . LYS A 1 200 ? -26.969 1.593 3.781 1 98.25 200 LYS A C 1
ATOM 1511 O O . LYS A 1 200 ? -26.969 0.55 4.438 1 98.25 200 LYS A O 1
ATOM 1516 N N . HIS A 1 201 ? -26.469 1.683 2.537 1 98.75 201 HIS A N 1
ATOM 1517 C CA . HIS A 1 201 ? -25.766 0.542 1.953 1 98.75 201 HIS A CA 1
ATOM 1518 C C . HIS A 1 201 ? -24.531 0.17 2.771 1 98.75 201 HIS A C 1
ATOM 1520 O O . HIS A 1 201 ? -24.234 -1.013 2.955 1 98.75 201 HIS A O 1
ATOM 1526 N N . ALA A 1 202 ? -23.812 1.131 3.26 1 98.38 202 ALA A N 1
ATOM 1527 C CA . ALA A 1 202 ? -22.562 0.915 3.98 1 98.38 202 ALA A CA 1
ATOM 1528 C C . ALA A 1 202 ? -22.812 0.218 5.316 1 98.38 202 ALA A C 1
ATOM 1530 O O . ALA A 1 202 ? -22.062 -0.683 5.699 1 98.38 202 ALA A O 1
ATOM 1531 N N . VAL A 1 203 ? -23.844 0.562 6.043 1 98.06 203 VAL A N 1
ATOM 1532 C CA . VAL A 1 203 ? -24.094 0.062 7.391 1 98.06 203 VAL A CA 1
ATOM 1533 C C . VAL A 1 203 ? -24.375 -1.438 7.34 1 98.06 203 VAL A C 1
ATOM 1535 O O . VAL A 1 203 ? -24.188 -2.146 8.328 1 98.06 203 VAL A O 1
ATOM 1538 N N . ALA A 1 204 ? -24.797 -1.921 6.172 1 97.69 204 ALA A N 1
ATOM 1539 C CA . ALA A 1 204 ? -25.062 -3.348 6.004 1 97.69 204 ALA A CA 1
ATOM 1540 C C . ALA A 1 204 ? -23.797 -4.172 6.211 1 97.69 204 ALA A C 1
ATOM 1542 O O . ALA A 1 204 ? -23.859 -5.367 6.508 1 97.69 204 ALA A O 1
ATOM 1543 N N . TYR A 1 205 ? -22.625 -3.592 6.141 1 97.94 205 TYR A N 1
ATOM 1544 C CA . TYR A 1 205 ? -21.359 -4.277 6.293 1 97.94 205 TYR A CA 1
ATOM 1545 C C . TYR A 1 205 ? -20.844 -4.164 7.719 1 97.94 205 TYR A C 1
ATOM 1547 O O . TYR A 1 205 ? -19.703 -4.562 8.016 1 97.94 205 TYR A O 1
ATOM 1555 N N . MET A 1 206 ? -21.594 -3.648 8.602 1 97.75 206 MET A N 1
ATOM 1556 C CA . MET A 1 206 ? -21.125 -3.332 9.945 1 97.75 206 MET A CA 1
ATOM 1557 C C . MET A 1 206 ? -21.938 -4.062 11 1 97.75 206 MET A C 1
ATOM 1559 O O . MET A 1 206 ? -22.656 -3.432 11.781 1 97.75 206 MET A O 1
ATOM 1563 N N . PRO A 1 207 ? -21.719 -5.301 11.156 1 97.06 207 PRO A N 1
ATOM 1564 C CA . PRO A 1 207 ? -22.422 -6.051 12.195 1 97.06 207 PRO A CA 1
ATOM 1565 C C . PRO A 1 207 ? -22 -5.648 13.609 1 97.06 207 PRO A C 1
ATOM 1567 O O . PRO A 1 207 ? -20.953 -5.031 13.789 1 97.06 207 PRO A O 1
ATOM 1570 N N . SER A 1 208 ? -22.844 -6.047 14.547 1 97.88 208 SER A N 1
ATOM 1571 C CA . SER A 1 208 ? -22.5 -5.82 15.945 1 97.88 208 SER A CA 1
ATOM 1572 C C . SER A 1 208 ? -21.156 -6.473 16.297 1 97.88 208 SER A C 1
ATOM 1574 O O . SER A 1 208 ? -20.859 -7.574 15.828 1 97.88 208 SER A O 1
ATOM 1576 N N . GLY A 1 209 ? -20.391 -5.73 17.062 1 97.5 209 GLY A N 1
ATOM 1577 C CA . GLY A 1 209 ? -19.109 -6.266 17.516 1 97.5 209 GLY A CA 1
ATOM 1578 C C . GLY A 1 209 ? -17.969 -5.926 16.578 1 97.5 209 GLY A C 1
ATOM 1579 O O . GLY A 1 209 ? -16.797 -6.133 16.922 1 97.5 209 GLY A O 1
ATOM 1580 N N . ALA A 1 210 ? -18.25 -5.34 15.406 1 97.94 210 ALA A N 1
ATOM 1581 C CA . ALA A 1 210 ? -17.203 -4.98 14.453 1 97.94 210 ALA A CA 1
ATOM 1582 C C . ALA A 1 210 ? -16.344 -3.846 14.984 1 97.94 210 ALA A C 1
ATOM 1584 O O . ALA A 1 210 ? -16.766 -3.078 15.852 1 97.94 210 ALA A O 1
ATOM 1585 N N . THR A 1 211 ? -15.109 -3.814 14.594 1 98.56 211 THR A N 1
ATOM 1586 C CA . THR A 1 211 ? -14.234 -2.668 14.812 1 98.56 211 THR A CA 1
ATOM 1587 C C . THR A 1 211 ? -14.281 -1.719 13.617 1 98.56 211 THR A C 1
ATOM 1589 O O . THR A 1 211 ? -14.133 -2.146 12.469 1 98.56 211 THR A O 1
ATOM 1592 N N . LEU A 1 212 ? -14.453 -0.42 13.906 1 98.44 212 LEU A N 1
ATOM 1593 C CA . LEU A 1 212 ? -14.766 0.514 12.828 1 98.44 212 LEU A CA 1
ATOM 1594 C C . LEU A 1 212 ? -13.664 1.558 12.672 1 98.44 212 LEU A C 1
ATOM 1596 O O . LEU A 1 212 ? -13.094 2.012 13.664 1 98.44 212 LEU A O 1
ATOM 1600 N N . GLN A 1 213 ? -13.312 1.881 11.492 1 98.06 213 GLN A N 1
ATOM 1601 C CA . GLN A 1 213 ? -12.617 3.1 11.102 1 98.06 213 GLN A CA 1
ATOM 1602 C C . GLN A 1 213 ? -13.523 4.012 10.273 1 98.06 213 G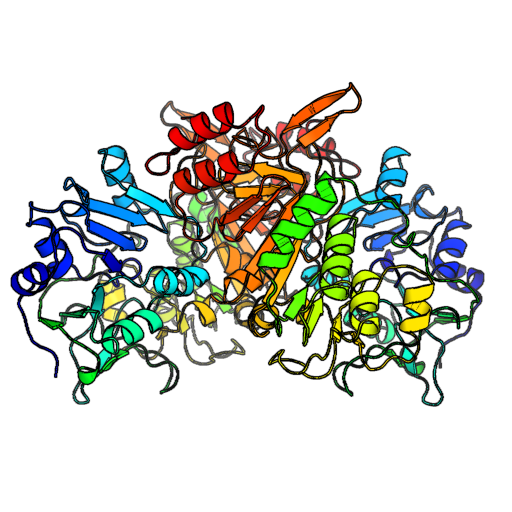LN A C 1
ATOM 1604 O O . GLN A 1 213 ? -14.195 3.559 9.352 1 98.06 213 GLN A O 1
ATOM 1609 N N . THR A 1 214 ? -13.578 5.242 10.633 1 90.44 214 THR A N 1
ATOM 1610 C CA . THR A 1 214 ? -14.438 6.164 9.891 1 90.44 214 THR A CA 1
ATOM 1611 C C . THR A 1 214 ? -13.711 7.469 9.594 1 90.44 214 THR A C 1
ATOM 1613 O O . THR A 1 214 ? -12.633 7.719 10.141 1 90.44 214 THR A O 1
ATOM 1616 N N . GLY A 1 215 ? -14.18 8.156 8.609 1 81.12 215 GLY A N 1
ATOM 1617 C CA . GLY A 1 215 ? -13.625 9.453 8.25 1 81.12 215 GLY A CA 1
ATOM 1618 C C . GLY A 1 215 ? -14.578 10.602 8.492 1 81.12 215 GLY A C 1
ATOM 1619 O O . GLY A 1 215 ? -15.461 10.516 9.352 1 81.12 215 GLY A O 1
ATOM 1620 N N . ILE A 1 216 ? -14.234 11.648 7.938 1 77.88 216 ILE A N 1
ATOM 1621 C CA . ILE A 1 216 ? -15.023 12.867 8.094 1 77.88 216 ILE A CA 1
ATOM 1622 C C . ILE A 1 216 ? -15.93 13.055 6.879 1 77.88 216 ILE A C 1
ATOM 1624 O O . ILE A 1 216 ? -15.773 12.359 5.871 1 77.88 216 ILE A O 1
ATOM 1628 N N . GLY A 1 217 ? -16.953 13.875 7.043 1 83.19 217 GLY A N 1
ATOM 1629 C CA . GLY A 1 217 ? -17.828 14.211 5.926 1 83.19 217 GLY A CA 1
ATOM 1630 C C . GLY A 1 217 ? -19.25 13.75 6.133 1 83.19 217 GLY A C 1
ATOM 1631 O O . GLY A 1 217 ? -19.578 13.109 7.137 1 83.19 217 GLY A O 1
ATOM 1632 N N . SER A 1 218 ? -20 14.086 5.152 1 89.62 218 SER A N 1
ATOM 1633 C CA . SER A 1 218 ? -21.438 13.852 5.254 1 89.62 218 SER A CA 1
ATOM 1634 C C . SER A 1 218 ? -21.75 12.359 5.305 1 89.62 218 SER A C 1
ATOM 1636 O O . SER A 1 218 ? -22.547 11.922 6.133 1 89.62 218 SER A O 1
ATOM 1638 N N . ILE A 1 219 ? -21.094 11.602 4.508 1 93.31 219 ILE A N 1
ATOM 1639 C CA . ILE A 1 219 ? -21.406 10.18 4.418 1 93.31 219 ILE A CA 1
ATOM 1640 C C . ILE A 1 219 ? -21 9.484 5.711 1 93.31 219 ILE A C 1
ATOM 1642 O O . ILE A 1 219 ? -21.812 8.828 6.355 1 93.31 219 ILE A O 1
ATOM 1646 N N . PRO A 1 220 ? -19.797 9.648 6.164 1 93.06 220 PRO A N 1
ATOM 1647 C CA . PRO A 1 220 ? -19.422 9.031 7.434 1 93.06 220 PRO A CA 1
ATOM 1648 C C . PRO A 1 220 ? -20.297 9.484 8.594 1 93.06 220 PRO A C 1
ATOM 1650 O O . PRO A 1 220 ? -20.625 8.688 9.484 1 93.06 220 PRO A O 1
ATOM 1653 N N . ASN A 1 221 ? -20.688 10.758 8.578 1 92 221 ASN A N 1
ATOM 1654 C CA . ASN A 1 221 ? -21.578 11.258 9.625 1 92 221 ASN A CA 1
ATOM 1655 C C . ASN A 1 221 ? -22.922 10.539 9.609 1 92 221 ASN A C 1
ATOM 1657 O O . ASN A 1 221 ? -23.484 10.227 10.664 1 92 221 ASN A O 1
ATOM 1661 N N . GLN A 1 222 ? -23.406 10.344 8.43 1 94.62 222 GLN A N 1
ATOM 1662 C CA . GLN A 1 222 ? -24.688 9.641 8.305 1 94.62 222 GLN A CA 1
ATOM 1663 C C . GLN A 1 222 ? -24.547 8.18 8.742 1 94.62 222 GLN A C 1
ATOM 1665 O O . GLN A 1 222 ? -25.469 7.621 9.344 1 94.62 222 GLN A O 1
ATOM 1670 N N . ILE A 1 223 ? -23.453 7.543 8.406 1 96.75 223 ILE A N 1
ATOM 1671 C CA . ILE A 1 223 ? -23.203 6.176 8.852 1 96.75 223 ILE A CA 1
ATOM 1672 C C . ILE A 1 223 ? -23.219 6.121 10.375 1 96.75 223 ILE A C 1
ATOM 1674 O O . ILE A 1 223 ? -23.891 5.27 10.961 1 96.75 223 ILE A O 1
ATOM 1678 N N . ALA A 1 224 ? -22.531 7.051 11.008 1 95.5 224 ALA A N 1
ATOM 1679 C CA . ALA A 1 224 ? -22.484 7.105 12.461 1 95.5 224 ALA A CA 1
ATOM 1680 C C . ALA A 1 224 ? -23.891 7.297 13.039 1 95.5 224 ALA A C 1
ATOM 1682 O O . ALA A 1 224 ? -24.25 6.672 14.047 1 95.5 224 ALA A O 1
ATOM 1683 N N . ALA A 1 225 ? -24.641 8.172 12.406 1 95 225 ALA A N 1
ATOM 1684 C CA . ALA A 1 225 ? -26 8.43 12.867 1 95 225 ALA A CA 1
ATOM 1685 C C . ALA A 1 225 ? -26.859 7.168 12.797 1 95 225 ALA A C 1
ATOM 1687 O O . ALA A 1 225 ? -27.578 6.848 13.742 1 95 225 ALA A O 1
ATOM 1688 N N . LEU A 1 226 ? -26.781 6.473 11.695 1 97.12 226 LEU A N 1
ATOM 1689 C CA . LEU A 1 226 ? -27.562 5.254 11.508 1 97.12 226 LEU A CA 1
ATOM 1690 C C . LEU A 1 226 ? -27.141 4.184 12.508 1 97.12 226 LEU A C 1
ATOM 1692 O O . LEU A 1 226 ? -28 3.482 13.062 1 97.12 226 LEU A O 1
ATOM 1696 N N . LEU A 1 227 ? -25.891 4.055 12.742 1 97.88 227 LEU A N 1
ATOM 1697 C CA . LEU A 1 227 ? -25.406 3.072 13.703 1 97.88 227 LEU A CA 1
ATOM 1698 C C . LEU A 1 227 ? -25.844 3.438 15.117 1 97.88 227 LEU A C 1
ATOM 1700 O O . LEU A 1 227 ? -26.188 2.561 15.914 1 97.88 227 LEU A O 1
ATOM 1704 N N . ALA A 1 228 ? -25.781 4.746 15.43 1 97.38 228 ALA A N 1
ATOM 1705 C CA . ALA A 1 228 ? -26.172 5.223 16.75 1 97.38 228 ALA A CA 1
ATOM 1706 C C . ALA A 1 228 ? -27.641 4.934 17.031 1 97.38 228 ALA A C 1
ATOM 1708 O O . ALA A 1 228 ? -28.016 4.625 18.172 1 97.38 228 ALA A O 1
ATOM 1709 N N . GLU A 1 229 ? -28.406 5.004 16.016 1 97.06 229 GLU A N 1
ATOM 1710 C CA . GLU A 1 229 ? -29.859 4.852 16.156 1 97.06 229 GLU A CA 1
ATOM 1711 C C . GLU A 1 229 ? -30.281 3.395 15.969 1 97.06 229 GLU A C 1
ATOM 1713 O O . GLU A 1 229 ? -31.391 3.014 16.328 1 97.06 229 GLU A O 1
ATOM 1718 N N . GLY A 1 230 ? -29.422 2.645 15.375 1 96.94 230 GLY A N 1
ATOM 1719 C CA . GLY A 1 230 ? -29.766 1.277 15.016 1 96.94 230 GLY A CA 1
ATOM 1720 C C . GLY A 1 230 ? -29.719 0.322 16.188 1 96.94 230 GLY A C 1
ATOM 1721 O O . GLY A 1 230 ? -29.453 0.735 17.328 1 96.94 230 GLY A O 1
ATOM 1722 N N . ASP A 1 231 ? -29.969 -0.963 15.883 1 96.44 231 ASP A N 1
ATOM 1723 C CA . ASP A 1 231 ? -30.078 -1.988 16.906 1 96.44 231 ASP A CA 1
ATOM 1724 C C . ASP A 1 231 ? -28.703 -2.588 17.234 1 96.44 231 ASP A C 1
ATOM 1726 O O . ASP A 1 231 ? -28.547 -3.275 18.25 1 96.44 231 ASP A O 1
ATOM 1730 N N . GLY A 1 232 ? -27.781 -2.299 16.406 1 96.44 232 GLY A N 1
ATOM 1731 C CA . GLY A 1 232 ? -26.469 -2.869 16.625 1 96.44 232 GLY A CA 1
ATOM 1732 C C . GLY A 1 232 ? -25.719 -2.223 17.781 1 96.44 232 GLY A C 1
ATOM 1733 O O . GLY A 1 232 ? -26.234 -1.33 18.438 1 96.44 232 GLY A O 1
ATOM 1734 N N . GLY A 1 233 ? -24.516 -2.824 18.047 1 97.5 233 GLY A N 1
ATOM 1735 C CA . GLY A 1 233 ? -23.688 -2.299 19.125 1 97.5 233 GLY A CA 1
ATOM 1736 C C . GLY A 1 233 ? -22.438 -3.131 19.359 1 97.5 233 GLY A C 1
ATOM 1737 O O . GLY A 1 233 ? -22.031 -3.918 18.516 1 97.5 233 GLY A O 1
ATOM 1738 N N . GLU A 1 234 ? -21.797 -2.787 20.547 1 97.94 234 GLU A N 1
ATOM 1739 C CA . GLU A 1 234 ? -20.562 -3.445 20.953 1 97.94 234 GLU A CA 1
ATOM 1740 C C . GLU A 1 234 ? -19.453 -3.199 19.938 1 97.94 234 GLU A C 1
ATOM 1742 O O . GLU A 1 234 ? -18.641 -4.086 19.672 1 97.94 234 GLU A O 1
ATOM 1747 N N . TYR A 1 235 ? -19.516 -2.076 19.281 1 98.38 235 TYR A N 1
ATOM 1748 C CA . TYR A 1 235 ? -18.5 -1.736 18.297 1 98.38 235 TYR A CA 1
ATOM 1749 C C . TYR A 1 235 ? -17.172 -1.422 18.969 1 98.38 235 TYR A C 1
ATOM 1751 O O . TYR A 1 235 ? -17.141 -1.02 20.125 1 98.38 235 TYR A O 1
ATOM 1759 N N . GLY A 1 236 ? -16.125 -1.718 18.312 1 98.5 236 GLY A N 1
ATOM 1760 C CA . GLY A 1 236 ? -14.82 -1.139 18.594 1 98.5 236 GLY A CA 1
ATOM 1761 C C . GLY A 1 236 ? -14.453 -0.017 17.641 1 98.5 236 GLY A C 1
ATOM 1762 O O . GLY A 1 236 ? -15.047 0.11 16.562 1 98.5 236 GLY A O 1
ATOM 1763 N N . LEU A 1 237 ? -13.539 0.836 18.109 1 98.56 237 LEU A N 1
ATOM 1764 C CA . LEU A 1 237 ? -13.055 1.896 17.234 1 98.56 237 LEU A CA 1
ATOM 1765 C C . LEU A 1 237 ? -11.539 1.843 17.094 1 98.56 237 LEU A C 1
ATOM 1767 O O . LEU A 1 237 ? -10.82 1.818 18.094 1 98.56 237 LEU A O 1
ATOM 1771 N N . HIS A 1 238 ? -11.023 1.733 15.945 1 98.44 238 HIS A N 1
ATOM 1772 C CA . HIS A 1 238 ? -9.648 1.906 15.492 1 98.44 238 HIS A CA 1
ATOM 1773 C C . HIS A 1 238 ? -9.586 2.811 14.266 1 98.44 238 HIS A C 1
ATOM 1775 O O . HIS A 1 238 ? -9.727 2.34 13.133 1 98.44 238 HIS A O 1
ATOM 1781 N N . SER A 1 239 ? -9.398 4.051 14.523 1 97.31 239 SER A N 1
ATOM 1782 C CA . SER A 1 239 ? -9.523 5.051 13.469 1 97.31 239 SER A CA 1
ATOM 1783 C C . SER A 1 239 ? -8.406 6.086 13.555 1 97.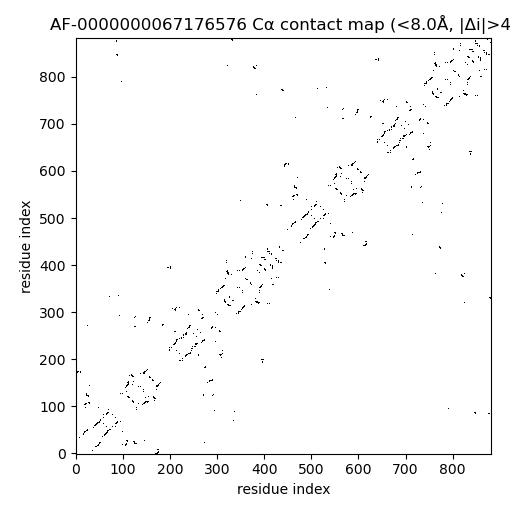31 239 SER A C 1
ATOM 1785 O O . SER A 1 239 ? -8.055 6.547 14.641 1 97.31 239 SER A O 1
ATOM 1787 N N . GLU A 1 240 ? -7.863 6.438 12.367 1 96.12 240 GLU A N 1
ATOM 1788 C CA . GLU A 1 240 ? -6.809 7.445 12.305 1 96.12 240 GLU A CA 1
ATOM 1789 C C . GLU A 1 240 ? -7.289 8.789 12.844 1 96.12 240 GLU A C 1
ATOM 1791 O O . GLU A 1 240 ? -6.566 9.461 13.578 1 96.12 240 GLU A O 1
ATOM 1796 N N . MET A 1 241 ? -8.398 9.188 12.438 1 95.81 241 MET A N 1
ATOM 1797 C CA . MET A 1 241 ? -9.031 10.438 12.852 1 95.81 241 MET A CA 1
ATOM 1798 C C . MET A 1 241 ? -10.242 10.164 13.734 1 95.81 241 MET A C 1
ATOM 1800 O O . MET A 1 241 ? -11.102 9.352 13.391 1 95.81 241 MET A O 1
ATOM 1804 N N . PHE A 1 242 ? -10.266 10.781 14.898 1 96.5 242 PHE A N 1
ATOM 1805 C CA . PHE A 1 242 ? -11.43 10.719 15.773 1 96.5 242 PHE A CA 1
ATOM 1806 C C . PHE A 1 242 ? -12.375 11.883 15.484 1 96.5 242 PHE A C 1
ATOM 1808 O O . PHE A 1 242 ? -11.992 13.047 15.586 1 96.5 242 PHE A O 1
ATOM 1815 N N . THR A 1 243 ? -13.586 11.586 15.133 1 95.12 243 THR A N 1
ATOM 1816 C CA . THR A 1 243 ? -14.523 12.586 14.625 1 95.12 243 THR A CA 1
ATOM 1817 C C . THR A 1 243 ? -15.734 12.719 15.555 1 95.12 243 THR A C 1
ATOM 1819 O O . THR A 1 243 ? -15.859 11.969 16.531 1 95.12 243 THR A O 1
ATOM 1822 N N . ASP A 1 244 ? -16.594 13.703 15.242 1 95.25 244 ASP A N 1
ATOM 1823 C CA . ASP A 1 244 ? -17.859 13.852 15.953 1 95.25 244 ASP A CA 1
ATOM 1824 C C . ASP A 1 244 ? -18.719 12.586 15.844 1 95.25 244 ASP A C 1
ATOM 1826 O O . ASP A 1 244 ? -19.438 12.242 16.781 1 95.25 244 ASP A O 1
ATOM 1830 N N . GLY A 1 245 ? -18.562 11.906 14.695 1 94.94 245 GLY A N 1
ATOM 1831 C CA . GLY A 1 245 ? -19.266 10.641 14.539 1 94.94 245 GLY A CA 1
ATOM 1832 C C . GLY A 1 245 ? -18.859 9.594 15.555 1 94.94 245 GLY A C 1
ATOM 1833 O O . GLY A 1 245 ? -19.719 8.883 16.094 1 94.94 245 GLY A O 1
ATOM 1834 N N . CYS A 1 246 ? -17.641 9.477 15.844 1 96.88 246 CYS A N 1
ATOM 1835 C CA . CYS A 1 246 ? -17.141 8.555 16.859 1 96.88 246 CYS A CA 1
ATOM 1836 C C . CYS A 1 246 ? -17.703 8.906 18.234 1 96.88 246 CYS A C 1
ATOM 1838 O O . CYS A 1 246 ? -18.125 8.023 18.969 1 96.88 246 CYS A O 1
ATOM 1840 N N . MET A 1 247 ? -17.656 10.211 18.547 1 96.88 247 MET A N 1
ATOM 1841 C CA . MET A 1 247 ? -18.219 10.688 19.812 1 96.88 247 MET A CA 1
ATOM 1842 C C . MET A 1 247 ? -19.688 10.32 19.922 1 96.88 247 MET A C 1
ATOM 1844 O O . MET A 1 247 ? -20.141 9.844 20.969 1 96.88 247 MET A O 1
ATOM 1848 N N . LYS A 1 248 ? -20.422 10.516 18.844 1 95.75 248 LYS A N 1
ATOM 1849 C CA . LYS A 1 248 ? -21.844 10.203 18.828 1 95.75 248 LYS A CA 1
ATOM 1850 C C . LYS A 1 248 ? -22.078 8.727 19.125 1 95.75 248 LYS A C 1
ATOM 1852 O O . LYS A 1 248 ? -23 8.375 19.859 1 95.75 248 LYS A O 1
ATOM 1857 N N . LEU A 1 249 ? -21.312 7.883 18.547 1 97.75 249 LEU A N 1
ATOM 1858 C CA . LEU A 1 249 ? -21.453 6.449 18.766 1 97.75 249 LEU A CA 1
ATOM 1859 C C . LEU A 1 249 ? -21.172 6.109 20.234 1 97.75 249 LEU A C 1
ATOM 1861 O O . LEU A 1 249 ? -21.891 5.289 20.828 1 97.75 249 LEU A O 1
ATOM 1865 N N . HIS A 1 250 ? -20.156 6.715 20.828 1 98.25 250 HIS A N 1
ATOM 1866 C CA . HIS A 1 250 ? -19.875 6.52 22.25 1 98.25 250 HIS A CA 1
ATOM 1867 C C . HIS A 1 250 ? -21.047 6.977 23.109 1 98.25 250 HIS A C 1
ATOM 1869 O O . HIS A 1 250 ? -21.484 6.25 24 1 98.25 250 HIS A O 1
ATOM 1875 N N . ARG A 1 251 ? -21.547 8.172 22.812 1 97.81 251 ARG A N 1
ATOM 1876 C CA . ARG A 1 251 ? -22.625 8.758 23.594 1 97.81 251 ARG A CA 1
ATOM 1877 C C . ARG A 1 251 ? -23.891 7.91 23.5 1 97.81 251 ARG A C 1
ATOM 1879 O O . ARG A 1 251 ? -24.672 7.836 24.453 1 97.81 251 ARG A O 1
ATOM 1886 N N . ALA A 1 252 ? -24.047 7.242 22.375 1 98.19 252 ALA A N 1
ATOM 1887 C CA . ALA A 1 252 ? -25.219 6.395 22.172 1 98.19 252 ALA A CA 1
ATOM 1888 C C . ALA A 1 252 ? -25.031 5.035 22.844 1 98.19 252 ALA A C 1
ATOM 1890 O O . ALA A 1 252 ? -25.922 4.184 22.781 1 98.19 252 ALA A O 1
ATOM 1891 N N . GLY A 1 253 ? -23.875 4.77 23.422 1 98.06 253 GLY A N 1
ATOM 1892 C CA . GLY A 1 253 ? -23.609 3.51 24.094 1 98.06 253 GLY A CA 1
ATOM 1893 C C . GLY A 1 253 ? -23.312 2.371 23.141 1 98.06 253 GLY A C 1
ATOM 1894 O O . GLY A 1 253 ? -23.438 1.199 23.5 1 98.06 253 GLY A O 1
ATOM 1895 N N . LYS A 1 254 ? -22.969 2.732 21.938 1 98.44 254 LYS A N 1
ATOM 1896 C CA . LYS A 1 254 ? -22.797 1.719 20.906 1 98.44 254 LYS A CA 1
ATOM 1897 C C . LYS A 1 254 ? -21.359 1.188 20.891 1 98.44 254 LYS A C 1
ATOM 1899 O O . LYS A 1 254 ? -21.094 0.126 20.328 1 98.44 254 LYS A O 1
ATOM 1904 N N . VAL A 1 255 ? -20.406 1.926 21.484 1 98.5 255 VAL A N 1
ATOM 1905 C CA . VAL A 1 255 ? -19 1.554 21.484 1 98.5 255 VAL A CA 1
ATOM 1906 C C . VAL A 1 255 ? -18.609 0.985 22.859 1 98.5 255 VAL A C 1
ATOM 1908 O O . VAL A 1 255 ? -18.734 1.669 23.875 1 98.5 255 VAL A O 1
ATOM 1911 N N . THR A 1 256 ? -18.172 -0.269 22.844 1 97.81 256 THR A N 1
ATOM 1912 C CA . THR A 1 256 ? -17.703 -0.88 24.078 1 97.81 256 THR A CA 1
ATOM 1913 C C . THR A 1 256 ? -16.219 -1.219 23.984 1 97.81 256 THR A C 1
ATOM 1915 O O . THR A 1 256 ? -15.539 -1.32 25.016 1 97.81 256 THR A O 1
ATOM 1918 N N . ASN A 1 257 ? -15.742 -1.495 22.812 1 98.12 257 ASN A N 1
ATOM 1919 C CA . ASN A 1 257 ? -14.359 -1.856 22.547 1 98.12 257 ASN A CA 1
ATOM 1920 C C . ASN A 1 257 ? -13.984 -3.18 23.203 1 98.12 257 ASN A C 1
ATOM 1922 O O . ASN A 1 257 ? -12.812 -3.424 23.5 1 98.12 257 ASN A O 1
ATOM 1926 N N . THR A 1 258 ? -14.867 -4.035 23.438 1 96.31 258 THR A N 1
ATOM 1927 C CA . THR A 1 258 ? -14.609 -5.246 24.219 1 96.31 258 THR A CA 1
ATOM 1928 C C . THR A 1 258 ? -14.258 -6.414 23.297 1 96.31 258 THR A C 1
ATOM 1930 O O . THR A 1 258 ? -13.773 -7.445 23.75 1 96.31 258 THR A O 1
ATOM 1933 N N . HIS A 1 259 ? -14.43 -6.316 22.047 1 94.19 259 HIS A N 1
ATOM 1934 C CA . HIS A 1 259 ? -14.25 -7.434 21.125 1 94.19 259 HIS A CA 1
ATOM 1935 C C . HIS A 1 259 ? -13.203 -7.117 20.062 1 94.19 259 HIS A C 1
ATOM 1937 O O . HIS A 1 259 ? -13.148 -7.77 19.016 1 94.19 259 HIS A O 1
ATOM 1943 N N . LYS A 1 260 ? -12.375 -6.16 20.203 1 96.31 260 LYS A N 1
ATOM 1944 C CA . LYS A 1 260 ? -11.445 -5.719 19.172 1 96.31 260 LYS A CA 1
ATOM 1945 C C . LYS A 1 260 ? -10.305 -6.723 18.984 1 96.31 260 LYS A C 1
ATOM 1947 O O . LYS A 1 260 ? -9.727 -6.82 17.906 1 96.31 260 LYS A O 1
ATOM 1952 N N . GLY A 1 261 ? -9.906 -7.426 20.016 1 93.44 261 GLY A N 1
ATOM 1953 C CA . GLY A 1 261 ? -8.781 -8.344 19.953 1 93.44 261 GLY A CA 1
ATOM 1954 C C . GLY A 1 261 ? -7.449 -7.66 20.188 1 93.44 261 GLY A C 1
ATOM 1955 O O . GLY A 1 261 ? -6.453 -8.32 20.5 1 93.44 261 GLY A O 1
ATOM 1956 N N . LEU A 1 262 ? -7.344 -6.355 19.891 1 93.31 262 LEU A N 1
ATOM 1957 C CA . LEU A 1 262 ? -6.18 -5.504 20.109 1 93.31 262 LEU A CA 1
ATOM 1958 C C . LEU A 1 262 ? -6.594 -4.176 20.734 1 93.31 262 LEU A C 1
ATOM 1960 O O . LEU A 1 262 ? -7.531 -3.529 20.266 1 93.31 262 LEU A O 1
ATOM 1964 N N . TYR A 1 263 ? -5.957 -3.777 21.844 1 95 263 TYR A N 1
ATOM 1965 C CA . TYR A 1 263 ? -6.281 -2.547 22.562 1 95 263 TYR A CA 1
ATOM 1966 C C . TYR A 1 263 ? -7.719 -2.57 23.062 1 95 263 TYR A C 1
ATOM 1968 O O . TYR A 1 263 ? -8.477 -1.616 22.844 1 95 263 TYR A O 1
ATOM 1976 N N . ASP A 1 264 ? -8.102 -3.691 23.594 1 95.94 264 ASP A N 1
ATOM 1977 C CA . ASP A 1 264 ? -9.461 -3.844 24.109 1 95.94 264 ASP A CA 1
ATOM 1978 C C . ASP A 1 264 ? -9.75 -2.818 25.203 1 95.94 264 ASP A C 1
ATOM 1980 O O . ASP A 1 264 ? -8.883 -2.514 26.016 1 95.94 264 ASP A O 1
ATOM 1984 N N . GLY A 1 265 ? -10.906 -2.314 25.156 1 96.44 265 GLY A N 1
ATOM 1985 C CA . GLY A 1 265 ? -11.359 -1.433 26.219 1 96.44 265 GLY A CA 1
ATOM 1986 C C . GLY A 1 265 ? -11.234 0.038 25.875 1 96.44 265 GLY A C 1
ATOM 1987 O O . GLY A 1 265 ? -11.812 0.893 26.562 1 96.44 265 GLY A O 1
ATOM 1988 N N . VAL A 1 266 ? -10.516 0.338 24.828 1 97.25 266 VAL A N 1
ATOM 1989 C CA . VAL A 1 266 ? -10.359 1.748 24.484 1 97.25 266 VAL A CA 1
ATOM 1990 C C . VAL A 1 266 ? -10.539 1.94 22.984 1 97.25 266 VAL A C 1
ATOM 1992 O O . VAL A 1 266 ? -10.25 1.035 22.203 1 97.25 266 VAL A O 1
ATOM 1995 N N . SER A 1 267 ? -11.062 3.104 22.609 1 98.25 267 SER A N 1
ATOM 1996 C CA . SER A 1 267 ? -11 3.562 21.234 1 98.25 267 SER A CA 1
ATOM 1997 C C . SER A 1 267 ? -9.617 4.098 20.891 1 98.25 267 SER A C 1
ATOM 1999 O O . SER A 1 267 ? -9.008 4.812 21.688 1 98.25 267 SER A O 1
ATOM 2001 N N . VAL A 1 268 ? -9.125 3.734 19.75 1 97.44 268 VAL A N 1
ATOM 2002 C CA . VAL A 1 268 ? -7.773 4.102 19.344 1 97.44 268 VAL A CA 1
ATOM 2003 C C . VAL A 1 268 ? -7.832 5.113 18.203 1 97.44 268 VAL A C 1
ATOM 2005 O O . VAL A 1 268 ? -8.617 4.957 17.266 1 97.44 268 VAL A O 1
ATOM 2008 N N . THR A 1 269 ? -6.996 6.168 18.281 1 97.12 269 THR A N 1
ATOM 2009 C CA . THR A 1 269 ? -6.918 7.18 17.234 1 97.12 269 THR A CA 1
ATOM 2010 C C . THR A 1 269 ? -5.523 7.805 17.188 1 97.12 269 THR A C 1
ATOM 2012 O O . THR A 1 269 ? -4.695 7.543 18.062 1 97.12 269 THR A O 1
ATOM 2015 N N . THR A 1 270 ? -5.219 8.547 16.078 1 96.44 270 THR A N 1
ATOM 2016 C CA . THR A 1 270 ? -3.957 9.273 15.977 1 96.44 270 THR A CA 1
ATOM 2017 C C . THR A 1 270 ? -4.176 10.766 16.172 1 96.44 270 THR A C 1
ATOM 2019 O O . THR A 1 270 ? -3.299 11.461 16.688 1 96.44 270 THR A O 1
ATOM 2022 N N . PHE A 1 271 ? -5.258 11.281 15.727 1 96.38 271 PHE A N 1
ATOM 2023 C CA . PHE A 1 271 ? -5.598 12.68 15.922 1 96.38 271 PHE A CA 1
ATOM 2024 C C . PHE A 1 271 ? -7.109 12.875 15.922 1 96.38 271 PHE A C 1
ATOM 2026 O O . PHE A 1 271 ? -7.859 11.961 15.578 1 96.38 271 PHE A O 1
ATOM 2033 N N . ALA A 1 272 ? -7.539 13.969 16.438 1 96.56 272 ALA A N 1
ATOM 2034 C CA . ALA A 1 272 ? -8.953 14.336 16.422 1 96.56 272 ALA A CA 1
ATOM 2035 C C . ALA A 1 272 ? -9.156 15.703 15.781 1 96.56 272 ALA A C 1
ATOM 2037 O O . ALA A 1 272 ? -8.32 16.594 15.922 1 96.56 272 ALA A O 1
ATOM 2038 N N . PHE A 1 273 ? -10.125 15.859 15.102 1 95.12 273 PHE A N 1
ATOM 2039 C CA . PHE A 1 273 ? -10.516 17.094 14.445 1 95.12 273 PHE A CA 1
ATOM 2040 C C . PHE A 1 273 ? -12.031 17.172 14.297 1 95.12 273 PHE A C 1
ATOM 2042 O O . PHE A 1 273 ? -12.648 16.328 13.648 1 95.12 273 PHE A O 1
ATOM 2049 N N . GLY A 1 274 ? -12.656 18.062 14.945 1 94.44 274 GLY A N 1
ATOM 2050 C CA . GLY A 1 274 ? -14.109 18.156 14.938 1 94.44 274 GLY A CA 1
ATOM 2051 C C . GLY A 1 274 ? -14.633 19.391 15.633 1 94.44 274 GLY A C 1
ATOM 2052 O O . GLY A 1 274 ? -14 20.453 15.594 1 94.44 274 GLY A O 1
ATOM 2053 N N . SER A 1 275 ? -15.82 19.312 16.172 1 94.38 275 SER A N 1
ATOM 2054 C CA . SER A 1 275 ? -16.531 20.438 16.781 1 94.38 275 SER A CA 1
ATOM 2055 C C . SER A 1 275 ? -15.969 20.734 18.172 1 94.38 275 SER A C 1
ATOM 2057 O O . SER A 1 275 ? -15.242 19.922 18.75 1 94.38 275 SER A O 1
ATOM 2059 N N . PRO A 1 276 ? -16.344 21.906 18.688 1 95.81 276 PRO A N 1
ATOM 2060 C CA . PRO A 1 276 ? -15.984 22.203 20.078 1 95.81 276 PRO A CA 1
ATOM 2061 C C . PRO A 1 276 ? -16.531 21.172 21.062 1 95.81 276 PRO A C 1
ATOM 2063 O O . PRO A 1 276 ? -15.891 20.875 22.062 1 95.81 276 PRO A O 1
ATOM 2066 N N . ASP A 1 277 ? -17.703 20.594 20.719 1 96.06 277 ASP A N 1
ATOM 2067 C CA . ASP A 1 277 ? -18.297 19.578 21.562 1 96.06 277 ASP A CA 1
ATOM 2068 C C . ASP A 1 277 ? -17.406 18.344 21.656 1 96.06 277 ASP A C 1
ATOM 2070 O O . ASP A 1 277 ? -17.266 17.734 22.719 1 96.06 277 ASP A O 1
ATOM 2074 N N . LEU A 1 278 ? -16.844 18 20.578 1 96.62 278 LEU A N 1
ATOM 2075 C CA . LEU A 1 278 ? -15.914 16.875 20.562 1 96.62 278 LEU A CA 1
ATOM 2076 C C . LEU A 1 278 ? -14.703 17.156 21.453 1 96.62 278 LEU A C 1
ATOM 2078 O O . LEU A 1 278 ? -14.273 16.281 22.219 1 96.62 278 LEU A O 1
ATOM 2082 N N . TYR A 1 279 ? -14.148 18.391 21.359 1 97.56 279 TYR A N 1
ATOM 2083 C CA . TYR A 1 279 ? -12.969 18.75 22.156 1 97.56 279 TYR A CA 1
ATOM 2084 C C . TYR A 1 279 ? -13.273 18.703 23.641 1 97.56 279 TYR A C 1
ATOM 2086 O O . TYR A 1 279 ? -12.477 18.188 24.422 1 97.56 279 TYR A O 1
ATOM 2094 N N . GLU A 1 280 ? -14.438 19.203 23.969 1 97.81 280 GLU A N 1
ATOM 2095 C CA . GLU A 1 280 ? -14.867 19.156 25.359 1 97.81 280 GLU A CA 1
ATOM 2096 C C . GLU A 1 280 ? -15.031 17.703 25.828 1 97.81 280 GLU A C 1
ATOM 2098 O O . GLU A 1 280 ? -14.625 17.359 26.938 1 97.81 280 GLU A O 1
ATOM 2103 N N . TRP A 1 281 ? -15.586 16.906 25 1 98.12 281 TRP A N 1
ATOM 2104 C CA . TRP A 1 281 ? -15.852 15.5 25.328 1 98.12 281 TRP A CA 1
ATOM 2105 C C . TRP A 1 281 ? -14.547 14.727 25.484 1 98.12 281 TRP A C 1
ATOM 2107 O O . TRP A 1 281 ? -14.453 13.812 26.297 1 98.12 281 TRP A O 1
ATOM 2117 N N . LEU A 1 282 ? -13.555 15.07 24.734 1 98.38 282 LEU A N 1
ATOM 2118 C CA . LEU A 1 282 ? -12.273 14.383 24.75 1 98.38 282 LEU A CA 1
ATOM 2119 C C . LEU A 1 282 ? -11.453 14.781 25.969 1 98.38 282 LEU A C 1
ATOM 2121 O O . LEU A 1 282 ? -10.555 14.047 26.391 1 98.38 282 LEU A O 1
ATOM 2125 N N . ASP A 1 283 ? -11.703 15.969 26.516 1 98.56 283 ASP A N 1
ATOM 2126 C CA . ASP A 1 283 ? -10.914 16.484 27.625 1 98.56 283 ASP A CA 1
ATOM 2127 C C . ASP A 1 283 ? -11.023 15.594 28.859 1 98.56 283 ASP A C 1
ATOM 2129 O O . ASP A 1 283 ? -12.109 15.453 29.438 1 98.56 283 ASP A O 1
ATOM 2133 N N . GLY A 1 284 ? -9.938 14.984 29.203 1 97.69 284 GLY A N 1
ATOM 2134 C CA . GLY A 1 284 ? -9.898 14.109 30.375 1 97.69 284 GLY A CA 1
ATOM 2135 C C . GLY A 1 284 ? -10.477 12.734 30.109 1 97.69 284 GLY A C 1
ATOM 2136 O O . GLY A 1 284 ? -10.586 11.914 31.016 1 97.69 284 GLY A O 1
ATOM 2137 N N . ASN A 1 285 ? -10.867 12.414 28.844 1 98 285 ASN A N 1
ATOM 2138 C CA . ASN A 1 285 ? -11.539 11.164 28.516 1 98 285 ASN A CA 1
ATOM 2139 C C . ASN A 1 285 ? -10.547 10.039 28.25 1 98 285 ASN A C 1
ATOM 2141 O O . ASN A 1 285 ? -9.883 10.023 27.219 1 98 285 ASN A O 1
ATOM 2145 N N . ARG A 1 286 ? -10.484 9.078 29.078 1 95.94 286 ARG A N 1
ATOM 2146 C CA . ARG A 1 286 ? -9.492 8.008 28.984 1 95.94 286 ARG A CA 1
ATOM 2147 C C . ARG A 1 286 ? -10.039 6.828 28.188 1 95.94 286 ARG A C 1
ATOM 2149 O O . ARG A 1 286 ? -9.328 5.848 27.953 1 95.94 286 ARG A O 1
ATOM 2156 N N . ASP A 1 287 ? -11.312 6.957 27.688 1 97.38 287 ASP A N 1
ATOM 2157 C CA . ASP A 1 287 ? -11.883 5.926 26.828 1 97.38 287 ASP A CA 1
ATOM 2158 C C . ASP A 1 287 ? -11.258 5.969 25.438 1 97.38 287 ASP A C 1
ATOM 2160 O O . ASP A 1 287 ? -11.453 5.047 24.641 1 97.38 287 ASP A O 1
ATOM 2164 N N . VAL A 1 288 ? -10.555 7.004 25.172 1 97.62 288 VAL A N 1
ATOM 2165 C CA . VAL A 1 288 ? -9.906 7.184 23.875 1 97.62 288 VAL A CA 1
ATOM 2166 C C . VAL A 1 288 ? -8.391 7.25 24.062 1 97.62 288 VAL A C 1
ATOM 2168 O O . VAL A 1 288 ? -7.891 8.023 24.875 1 97.62 288 VAL A O 1
ATOM 2171 N N . ALA A 1 289 ? -7.68 6.438 23.359 1 96.88 289 ALA A N 1
ATOM 2172 C CA . ALA A 1 289 ? -6.223 6.426 23.406 1 96.88 289 ALA A CA 1
ATOM 2173 C C . ALA A 1 289 ? -5.625 6.953 22.109 1 96.88 289 ALA A C 1
ATOM 2175 O O . ALA A 1 289 ? -5.91 6.43 21.031 1 96.88 289 ALA A O 1
ATOM 2176 N N . PHE A 1 290 ? -4.852 7.996 22.234 1 96.94 290 PHE A N 1
ATOM 2177 C CA . PHE A 1 290 ? -4.098 8.539 21.109 1 96.94 290 PHE A CA 1
ATOM 2178 C C . PHE A 1 290 ? -2.77 7.812 20.953 1 96.94 290 PHE A C 1
ATOM 2180 O O . PHE A 1 290 ? -1.9 7.895 21.828 1 96.94 290 PHE A O 1
ATOM 2187 N N . LEU A 1 291 ? -2.621 7.109 19.859 1 95.88 291 LEU A N 1
ATOM 2188 C CA . LEU A 1 291 ? -1.408 6.344 19.594 1 95.88 291 LEU A CA 1
ATOM 2189 C C . LEU A 1 291 ? -0.7 6.863 18.344 1 95.88 291 LEU A C 1
ATOM 2191 O O . LEU A 1 291 ? -1.321 7.5 17.5 1 95.88 291 LEU A O 1
ATOM 2195 N N . PRO A 1 292 ? 0.626 6.629 18.219 1 93.88 292 PRO A N 1
ATOM 2196 C CA . PRO A 1 292 ? 1.371 7.059 17.031 1 93.88 292 PRO A CA 1
ATOM 2197 C C . PRO A 1 292 ? 0.808 6.477 15.742 1 93.88 292 PRO A C 1
ATOM 2199 O O . PRO A 1 292 ? 0.32 5.344 15.734 1 93.88 292 PRO A O 1
ATOM 2202 N N . VAL A 1 293 ? 0.958 7.23 14.68 1 95 293 VAL A N 1
ATOM 2203 C CA . VAL A 1 293 ? 0.381 6.883 13.383 1 95 293 VAL A CA 1
ATOM 2204 C C . VAL A 1 293 ? 1.011 5.59 12.867 1 95 293 VAL A C 1
ATOM 2206 O O . VAL A 1 293 ? 0.355 4.801 12.18 1 95 293 VAL A O 1
ATOM 2209 N N . GLU A 1 294 ? 2.266 5.258 13.234 1 92.94 294 GLU A N 1
ATOM 2210 C CA . GLU A 1 294 ? 2.949 4.043 12.797 1 92.94 294 GLU A CA 1
ATOM 2211 C C . GLU A 1 294 ? 2.248 2.795 13.32 1 92.94 294 GLU A C 1
ATOM 2213 O O . GLU A 1 294 ? 2.361 1.718 12.734 1 92.94 294 GLU A O 1
ATOM 2218 N N . ILE A 1 295 ? 1.557 2.99 14.422 1 94.44 295 ILE A N 1
ATOM 2219 C CA . ILE A 1 295 ? 0.784 1.893 14.992 1 94.44 295 ILE A CA 1
ATOM 2220 C C . ILE A 1 295 ? -0.617 1.876 14.383 1 94.44 295 ILE A C 1
ATOM 2222 O O . ILE A 1 295 ? -1.055 0.856 13.852 1 94.44 295 ILE A O 1
ATOM 2226 N N . VAL A 1 296 ? -1.308 3.023 14.43 1 96.62 296 VAL A N 1
ATOM 2227 C CA . VAL A 1 296 ? -2.725 3.102 14.086 1 96.62 296 VAL A CA 1
ATOM 2228 C C . VAL A 1 296 ? -2.916 2.799 12.602 1 96.62 296 VAL A C 1
ATOM 2230 O O . VAL A 1 296 ? -3.893 2.154 12.219 1 96.62 296 VAL A O 1
ATOM 2233 N N . ASN A 1 297 ? -1.98 3.242 11.797 1 96.69 297 ASN A N 1
ATOM 2234 C CA . ASN A 1 297 ? -2.121 3.104 10.352 1 96.69 297 ASN A CA 1
ATOM 2235 C C . ASN A 1 297 ? -1.323 1.917 9.812 1 96.69 297 ASN A C 1
ATOM 2237 O O . ASN A 1 297 ? -1.145 1.776 8.602 1 96.69 297 ASN A O 1
ATOM 2241 N N . SER A 1 298 ? -0.813 1.007 10.711 1 96.5 298 SER A N 1
ATOM 2242 C CA . SER A 1 298 ? -0.155 -0.219 10.266 1 96.5 298 SER A CA 1
ATOM 2243 C C . SER A 1 298 ? -1.162 -1.216 9.703 1 96.5 298 SER A C 1
ATOM 2245 O O . SER A 1 298 ? -2.072 -1.653 10.414 1 96.5 298 SER A O 1
ATOM 2247 N N . PRO A 1 299 ? -0.937 -1.6 8.391 1 96.44 299 PRO A N 1
ATOM 2248 C CA . PRO A 1 299 ? -1.858 -2.588 7.828 1 96.44 299 PRO A CA 1
ATOM 2249 C C . PRO A 1 299 ? -1.932 -3.867 8.656 1 96.44 299 PRO A C 1
ATOM 2251 O O . PRO A 1 299 ? -3.01 -4.449 8.812 1 96.44 299 PRO A O 1
ATOM 2254 N N . GLU A 1 300 ? -0.818 -4.277 9.266 1 96.06 300 GLU A N 1
ATOM 2255 C CA . GLU A 1 300 ? -0.798 -5.484 10.086 1 96.06 300 GLU A CA 1
ATOM 2256 C C . GLU A 1 300 ? -1.619 -5.293 11.359 1 96.06 300 GLU A C 1
ATOM 2258 O O . GLU A 1 300 ? -2.346 -6.199 11.773 1 96.06 300 GLU A O 1
ATOM 2263 N N . VAL A 1 301 ? -1.501 -4.125 11.969 1 97.25 301 VAL A N 1
ATOM 2264 C CA . VAL A 1 301 ? -2.26 -3.824 13.172 1 97.25 301 VAL A CA 1
ATOM 2265 C C . VAL A 1 301 ? -3.744 -3.697 12.836 1 97.25 301 VAL A C 1
ATOM 2267 O O . VAL A 1 301 ? -4.598 -4.227 13.547 1 97.25 301 VAL A O 1
ATOM 2270 N N . ILE A 1 302 ? -4.02 -3.027 11.742 1 97.94 302 ILE A N 1
ATOM 2271 C CA . ILE A 1 302 ? -5.395 -2.871 11.281 1 97.94 302 ILE A CA 1
ATOM 2272 C C . ILE A 1 302 ? -6.031 -4.242 11.086 1 97.94 302 ILE A C 1
ATOM 2274 O O . ILE A 1 302 ? -7.137 -4.496 11.57 1 97.94 302 ILE A O 1
ATOM 2278 N N . ALA A 1 303 ? -5.336 -5.152 10.469 1 96.81 303 ALA A N 1
ATOM 2279 C CA . ALA A 1 303 ? -5.863 -6.465 10.117 1 96.81 303 ALA A CA 1
ATOM 2280 C C . ALA A 1 303 ? -6.086 -7.32 11.359 1 96.81 303 ALA A C 1
ATOM 2282 O O . ALA A 1 303 ? -6.859 -8.281 11.328 1 96.81 303 ALA A O 1
ATOM 2283 N N . ARG A 1 304 ? -5.453 -7.012 12.445 1 96.56 304 ARG A N 1
ATOM 2284 C CA . ARG A 1 304 ? -5.539 -7.812 13.664 1 96.56 304 ARG A CA 1
ATOM 2285 C C . ARG A 1 304 ? -6.785 -7.461 14.461 1 96.56 304 ARG A C 1
ATOM 2287 O O . ARG A 1 304 ? -7.152 -8.172 15.398 1 96.56 304 ARG A O 1
ATOM 2294 N N . ASN A 1 305 ? -7.43 -6.297 14.102 1 97.75 305 ASN A N 1
ATOM 2295 C CA . ASN A 1 305 ? -8.695 -5.977 14.75 1 97.75 305 ASN A CA 1
ATOM 2296 C C . ASN A 1 305 ? -9.805 -6.945 14.336 1 97.75 305 ASN A C 1
ATOM 2298 O O . ASN A 1 305 ? -9.852 -7.371 13.18 1 97.75 305 ASN A O 1
ATOM 2302 N N . HIS A 1 306 ? -10.625 -7.238 15.258 1 95.94 306 HIS A N 1
ATOM 2303 C CA . HIS A 1 306 ? -11.727 -8.164 15 1 95.94 306 HIS A CA 1
ATOM 2304 C C . HIS A 1 306 ? -12.727 -7.562 14.016 1 95.94 306 HIS A C 1
ATOM 2306 O O . HIS A 1 306 ? -13.32 -6.512 14.297 1 95.94 306 HIS A O 1
ATOM 2312 N N . GLN A 1 307 ? -12.945 -8.227 12.945 1 96.88 307 GLN A N 1
ATOM 2313 C CA . GLN A 1 307 ? -13.945 -7.836 11.953 1 96.88 307 GLN A CA 1
ATOM 2314 C C . GLN A 1 307 ? -13.844 -6.348 11.625 1 96.88 307 GLN A C 1
ATOM 2316 O O . GLN A 1 307 ? -14.828 -5.613 11.734 1 96.88 307 GLN A O 1
ATOM 2321 N N . MET A 1 308 ? -12.672 -5.961 11.18 1 98.38 308 MET A N 1
ATOM 2322 C CA . MET A 1 308 ? -12.375 -4.57 10.852 1 98.38 308 MET A CA 1
ATOM 2323 C C . MET A 1 308 ? -13.195 -4.117 9.648 1 98.38 308 MET A C 1
ATOM 2325 O O . MET A 1 308 ? -13.234 -4.805 8.625 1 98.38 308 MET A O 1
ATOM 2329 N N . VAL A 1 309 ? -13.914 -2.99 9.766 1 98.38 309 VAL A N 1
ATOM 2330 C CA . VAL A 1 309 ? -14.586 -2.342 8.648 1 98.38 309 VAL A CA 1
ATOM 2331 C C . VAL A 1 309 ? -14.078 -0.909 8.5 1 98.38 309 VAL A C 1
ATOM 2333 O O . VAL A 1 309 ? -14.18 -0.108 9.43 1 98.38 309 VAL A O 1
ATOM 2336 N N . THR A 1 310 ? -13.508 -0.596 7.391 1 98.12 310 THR A N 1
ATOM 2337 C CA . THR A 1 310 ? -12.984 0.745 7.16 1 98.12 310 THR A CA 1
ATOM 2338 C C . THR A 1 310 ? -13.836 1.495 6.145 1 98.12 310 THR A C 1
ATOM 2340 O O . THR A 1 310 ? -14.391 0.891 5.219 1 98.12 310 THR A O 1
ATOM 2343 N N . ILE A 1 311 ? -14 2.771 6.371 1 97.38 311 ILE A N 1
ATOM 2344 C CA . ILE A 1 311 ? -14.797 3.641 5.504 1 97.38 311 ILE A CA 1
ATOM 2345 C C . ILE A 1 311 ? -13.922 4.777 4.977 1 97.38 311 ILE A C 1
ATOM 2347 O O . ILE A 1 311 ? -13.398 5.582 5.754 1 97.38 311 ILE A O 1
ATOM 2351 N N . ASN A 1 312 ? -13.75 4.848 3.715 1 96.56 312 ASN A N 1
ATOM 2352 C CA . ASN A 1 312 ? -12.992 5.91 3.061 1 96.56 312 ASN A CA 1
ATOM 2353 C C . ASN A 1 312 ? -13.781 6.535 1.912 1 96.56 312 ASN A C 1
ATOM 2355 O O . ASN A 1 312 ? -14.742 5.945 1.421 1 96.56 312 ASN A O 1
ATOM 2359 N N . GLY A 1 313 ? -13.43 7.742 1.58 1 96.31 313 GLY A N 1
ATOM 2360 C CA . GLY A 1 313 ? -14.031 8.422 0.442 1 96.31 313 GLY A CA 1
ATOM 2361 C C . GLY A 1 313 ? -13.172 8.367 -0.806 1 96.31 313 GLY A C 1
ATOM 2362 O O . GLY A 1 313 ? -12.008 7.945 -0.75 1 96.31 313 GLY A O 1
ATOM 2363 N N . ALA A 1 314 ? -13.727 8.719 -1.891 1 96.88 314 ALA A N 1
ATOM 2364 C CA . ALA A 1 314 ? -13.016 8.828 -3.16 1 96.88 314 ALA A CA 1
ATOM 2365 C C . ALA A 1 314 ? -13.664 9.867 -4.07 1 96.88 314 ALA A C 1
ATOM 2367 O O . ALA A 1 314 ? -14.805 10.281 -3.836 1 96.88 314 ALA A O 1
ATOM 2368 N N . LEU A 1 315 ? -12.898 10.312 -5.059 1 97.19 315 LEU A N 1
ATOM 2369 C CA . LEU A 1 315 ? -13.398 11.266 -6.039 1 97.19 315 LEU A CA 1
ATOM 2370 C C . LEU A 1 315 ? -13.844 10.562 -7.312 1 97.19 315 LEU A C 1
ATOM 2372 O O . LEU A 1 315 ? -14.766 11.023 -7.992 1 97.19 315 LEU A O 1
ATOM 2376 N N . ALA A 1 316 ? -13.18 9.461 -7.629 1 98.19 316 ALA A N 1
ATOM 2377 C CA . ALA A 1 316 ? -13.531 8.703 -8.828 1 98.19 316 ALA A CA 1
ATOM 2378 C C . ALA A 1 316 ? -12.938 7.301 -8.789 1 98.19 316 ALA A C 1
ATOM 2380 O O . ALA A 1 316 ? -11.969 7.051 -8.062 1 98.19 316 ALA A O 1
ATOM 2381 N N . VAL A 1 317 ? -13.555 6.395 -9.547 1 98.5 317 VAL A N 1
ATOM 2382 C CA . VAL A 1 317 ? -13.109 5.016 -9.711 1 98.5 317 VAL A CA 1
ATOM 2383 C C . VAL A 1 317 ? -13.227 4.602 -11.172 1 98.5 317 VAL A C 1
ATOM 2385 O O . VAL A 1 317 ? -14.195 4.949 -11.844 1 98.5 317 VAL A O 1
ATOM 2388 N N . ASP A 1 318 ? -12.258 3.891 -11.711 1 97.38 318 ASP A N 1
ATOM 2389 C CA . ASP A 1 318 ? -12.422 3.381 -13.07 1 97.38 318 ASP A CA 1
ATOM 2390 C C . ASP A 1 318 ? -12.82 1.906 -13.055 1 97.38 318 ASP A C 1
ATOM 2392 O O . ASP A 1 318 ? -12.906 1.289 -11.992 1 97.38 318 ASP A O 1
ATOM 2396 N N . ILE A 1 319 ? -13.062 1.275 -14.164 1 96.38 319 ILE A N 1
ATOM 2397 C CA . ILE A 1 319 ? -13.633 -0.063 -14.242 1 96.38 319 ILE A CA 1
ATOM 2398 C C . ILE A 1 319 ? -12.609 -1.093 -13.766 1 96.38 319 ILE A C 1
ATOM 2400 O O . ILE A 1 319 ? -12.961 -2.242 -13.484 1 96.38 319 ILE A O 1
ATOM 2404 N N . HIS A 1 320 ? -11.32 -0.732 -13.75 1 95.19 320 HIS A N 1
ATOM 2405 C CA . HIS A 1 320 ? -10.305 -1.621 -13.203 1 95.19 320 HIS A CA 1
ATOM 2406 C C . HIS A 1 320 ? -10.367 -1.658 -11.68 1 95.19 320 HIS A C 1
ATOM 2408 O O . HIS A 1 320 ? -9.781 -2.547 -11.047 1 95.19 320 HIS A O 1
ATOM 2414 N N . GLY A 1 321 ? -11.039 -0.69 -11.117 1 97 321 GLY A N 1
ATOM 2415 C CA . GLY A 1 321 ? -11.109 -0.568 -9.672 1 97 321 GLY A CA 1
ATOM 2416 C C . GLY A 1 321 ? -10.031 0.341 -9.102 1 97 321 GLY A C 1
ATOM 2417 O O . GLY A 1 321 ? -9.773 0.323 -7.898 1 97 321 GLY A O 1
ATOM 2418 N N . GLN A 1 322 ? -9.328 1.123 -9.906 1 97.38 322 GLN A N 1
ATOM 2419 C CA . GLN A 1 322 ? -8.398 2.129 -9.406 1 97.38 322 GLN A CA 1
ATOM 2420 C C . GLN A 1 322 ? -9.148 3.312 -8.797 1 97.38 322 GLN A C 1
ATOM 2422 O O . GLN A 1 322 ? -10.211 3.703 -9.297 1 97.38 322 GLN A O 1
ATOM 2427 N N . VAL A 1 323 ? -8.547 3.912 -7.773 1 98.38 323 VAL A N 1
ATOM 2428 C CA . VAL A 1 323 ? -9.266 4.961 -7.059 1 98.38 323 VAL A CA 1
ATOM 2429 C C . VAL A 1 323 ? -8.445 6.25 -7.066 1 98.38 323 VAL A C 1
ATOM 2431 O O . VAL A 1 323 ? -7.246 6.227 -6.789 1 98.38 323 VAL A O 1
ATOM 2434 N N . VAL A 1 324 ? -9.016 7.344 -7.438 1 97.75 324 VAL A N 1
ATOM 2435 C CA . VAL A 1 324 ? -8.508 8.695 -7.223 1 97.75 324 VAL A CA 1
ATOM 2436 C C . VAL A 1 324 ? -9.234 9.344 -6.043 1 97.75 324 VAL A C 1
ATOM 2438 O O . VAL A 1 324 ? -10.461 9.477 -6.066 1 97.75 324 VAL A O 1
ATOM 2441 N N . ALA A 1 325 ? -8.438 9.711 -5.066 1 96.94 325 ALA A N 1
ATOM 2442 C CA . ALA A 1 325 ? -9.094 10.227 -3.871 1 96.94 325 ALA A CA 1
ATOM 2443 C C . ALA A 1 325 ? -8.523 11.594 -3.48 1 96.94 325 ALA A C 1
ATOM 2445 O O . ALA A 1 325 ? -9.078 12.281 -2.621 1 96.94 325 ALA A O 1
ATOM 2446 N N . ASP A 1 326 ? -7.434 12.094 -4.164 1 96.12 326 ASP A N 1
ATOM 2447 C CA . ASP A 1 326 ? -6.781 13.266 -3.588 1 96.12 326 ASP A CA 1
ATOM 2448 C C . ASP A 1 326 ? -6.5 14.312 -4.66 1 96.12 326 ASP A C 1
ATOM 2450 O O . ASP A 1 326 ? -5.906 15.359 -4.371 1 96.12 326 ASP A O 1
ATOM 2454 N N . THR A 1 327 ? -6.824 14.078 -5.914 1 95.19 327 THR A N 1
ATOM 2455 C CA . THR A 1 327 ? -6.602 15.023 -7 1 95.19 327 THR A CA 1
ATOM 2456 C C . THR A 1 327 ? -7.863 15.195 -7.84 1 95.19 327 THR A C 1
ATOM 2458 O O . THR A 1 327 ? -8.664 14.258 -7.957 1 95.19 327 THR A O 1
ATOM 2461 N N . ILE A 1 328 ? -8.094 16.312 -8.336 1 91.44 328 ILE A N 1
ATOM 2462 C CA . ILE A 1 328 ? -9.125 16.594 -9.328 1 91.44 328 ILE A CA 1
ATOM 2463 C C . ILE A 1 328 ? -8.477 17.109 -10.617 1 91.44 328 ILE A C 1
ATOM 2465 O O . ILE A 1 328 ? -7.816 18.141 -10.617 1 91.44 328 ILE A O 1
ATOM 2469 N N . ASP A 1 329 ? -8.641 16.359 -11.695 1 82.69 329 ASP A N 1
ATOM 2470 C CA . ASP A 1 329 ? -8.031 16.688 -12.984 1 82.69 329 ASP A CA 1
ATOM 2471 C C . ASP A 1 329 ? -6.523 16.875 -12.844 1 82.69 329 ASP A C 1
ATOM 2473 O O . ASP A 1 329 ? -5.965 17.844 -13.359 1 82.69 329 ASP A O 1
ATOM 2477 N N . GLY A 1 330 ? -5.941 16.078 -11.906 1 84.62 330 GLY A N 1
ATOM 2478 C CA . GLY A 1 330 ? -4.5 16.078 -11.727 1 84.62 330 GLY A CA 1
ATOM 2479 C C . GLY A 1 330 ? -4.02 17.125 -10.742 1 84.62 330 GLY A C 1
ATOM 2480 O O . GLY A 1 330 ? -2.85 17.141 -10.352 1 84.62 330 GLY A O 1
ATOM 2481 N N . SER A 1 331 ? -4.887 18.047 -10.305 1 91.12 331 SER A N 1
ATOM 2482 C CA . SER A 1 331 ? -4.523 19.062 -9.32 1 91.12 331 SER A CA 1
ATOM 2483 C C . SER A 1 331 ? -4.82 18.578 -7.906 1 91.12 331 SER A C 1
ATOM 2485 O O . SER A 1 331 ? -5.855 17.953 -7.656 1 91.12 331 SER A O 1
ATOM 2487 N N . GLN A 1 332 ? -3.91 18.938 -7.098 1 95 332 GLN A N 1
ATOM 2488 C CA . GLN A 1 332 ? -4.004 18.438 -5.727 1 95 332 GLN A CA 1
ATOM 2489 C C . GLN A 1 332 ? -5.242 19 -5.027 1 95 332 GLN A C 1
ATOM 2491 O O . GLN A 1 332 ? -5.457 20.219 -5.012 1 95 332 GLN A O 1
ATOM 2496 N N . PHE A 1 333 ? -6.027 18.188 -4.465 1 95.38 333 PHE A N 1
ATOM 2497 C CA . PHE A 1 333 ? -7.25 18.562 -3.76 1 95.38 333 PHE A CA 1
ATOM 2498 C C . PHE A 1 333 ? -7.125 18.266 -2.27 1 95.38 333 PHE A C 1
ATOM 2500 O O . PHE A 1 333 ? -7.527 19.078 -1.435 1 95.38 333 PHE A O 1
ATOM 2507 N N . SER A 1 334 ? -6.641 17.141 -1.918 1 95.81 334 SER A N 1
ATOM 2508 C CA . SER A 1 334 ? -6.375 16.734 -0.543 1 95.81 334 SER A CA 1
ATOM 2509 C C . SER A 1 334 ? -5.004 16.078 -0.419 1 95.81 334 SER A C 1
ATOM 2511 O O . SER A 1 334 ? -3.98 16.703 -0.706 1 95.81 334 SER A O 1
ATOM 2513 N N . GLY A 1 335 ? -4.859 15.023 0.188 1 95.12 335 GLY A N 1
ATOM 2514 C CA . GLY A 1 335 ? -3.705 14.148 0.333 1 95.12 335 GLY A CA 1
ATOM 2515 C C . GLY A 1 335 ? -4.078 12.688 0.522 1 95.12 335 GLY A C 1
ATOM 2516 O O . GLY A 1 335 ? -5.262 12.352 0.612 1 95.12 335 GLY A O 1
ATOM 2517 N N . ILE A 1 336 ? -3.09 11.852 0.59 1 94.56 336 ILE A N 1
ATOM 2518 C CA . ILE A 1 336 ? -3.314 10.422 0.729 1 94.56 336 ILE A CA 1
ATOM 2519 C C . ILE A 1 336 ? -3.762 10.102 2.154 1 94.56 336 ILE A C 1
ATOM 2521 O O . ILE A 1 336 ? -4.695 9.328 2.359 1 94.56 336 ILE A O 1
ATOM 2525 N N . GLY A 1 337 ? -3.098 10.805 3.09 1 93.44 337 GLY A N 1
ATOM 2526 C CA . GLY A 1 337 ? -3.357 10.484 4.484 1 93.44 337 GLY A CA 1
ATOM 2527 C C . GLY A 1 337 ? -3.121 9.023 4.809 1 93.44 337 GLY A C 1
ATOM 2528 O O . GLY A 1 337 ? -2.062 8.477 4.496 1 93.44 337 GLY A O 1
ATOM 2529 N N . GLY A 1 338 ? -4.102 8.461 5.52 1 94.38 338 GLY A N 1
ATOM 2530 C CA . GLY A 1 338 ? -4.008 7.055 5.879 1 94.38 338 GLY A CA 1
ATOM 2531 C C . GLY A 1 338 ? -4.984 6.18 5.117 1 94.38 338 GLY A C 1
ATOM 2532 O O . GLY A 1 338 ? -5.105 4.984 5.398 1 94.38 338 GLY A O 1
ATOM 2533 N N . ALA A 1 339 ? -5.609 6.742 4.133 1 93.94 339 ALA A N 1
ATOM 2534 C CA . ALA A 1 339 ? -6.684 6.035 3.441 1 93.94 339 ALA A CA 1
ATOM 2535 C C . ALA A 1 339 ? -6.188 4.711 2.865 1 93.94 339 ALA A C 1
ATOM 2537 O O . ALA A 1 339 ? -6.809 3.666 3.074 1 93.94 339 ALA A O 1
ATOM 2538 N N . GLU A 1 340 ? -5.113 4.746 2.178 1 94.38 340 GLU A N 1
ATOM 2539 C CA . GLU A 1 340 ? -4.605 3.543 1.525 1 94.38 340 GLU A CA 1
ATOM 2540 C C . GLU A 1 340 ? -4.207 2.486 2.551 1 94.38 340 GLU A C 1
ATOM 2542 O O . GLU A 1 340 ? -4.398 1.29 2.324 1 94.38 340 GLU A O 1
ATOM 2547 N N . ASP A 1 341 ? -3.635 2.887 3.711 1 95.62 341 ASP A N 1
ATOM 2548 C CA . ASP A 1 341 ? -3.25 1.957 4.77 1 95.62 341 ASP A CA 1
ATOM 2549 C C . ASP A 1 341 ? -4.457 1.163 5.266 1 95.62 341 ASP A C 1
ATOM 2551 O O . ASP A 1 341 ? -4.375 -0.054 5.445 1 95.62 341 ASP A O 1
ATOM 2555 N N . PHE A 1 342 ? -5.496 1.87 5.473 1 97.44 342 PHE A N 1
ATOM 2556 C CA . PHE A 1 342 ? -6.684 1.227 6.016 1 97.44 342 PHE A CA 1
ATOM 2557 C C . PHE A 1 342 ? -7.328 0.316 4.977 1 97.44 342 PHE A C 1
ATOM 2559 O O . PHE A 1 342 ? -7.836 -0.756 5.312 1 97.44 342 PHE A O 1
ATOM 2566 N N . VAL A 1 343 ? -7.297 0.746 3.691 1 97.12 343 VAL A N 1
ATOM 2567 C CA . VAL A 1 343 ? -7.812 -0.11 2.627 1 97.12 343 VAL A CA 1
ATOM 2568 C C . VAL A 1 343 ? -6.949 -1.364 2.51 1 97.12 343 VAL A C 1
ATOM 2570 O O . VAL A 1 343 ? -7.469 -2.482 2.486 1 97.12 343 VAL A O 1
ATOM 2573 N N . ALA A 1 344 ? -5.656 -1.185 2.516 1 95.62 344 ALA A N 1
ATOM 2574 C CA . ALA A 1 344 ? -4.727 -2.301 2.367 1 95.62 344 ALA A CA 1
ATOM 2575 C C . ALA A 1 344 ? -4.828 -3.26 3.549 1 95.62 344 ALA A C 1
ATOM 2577 O O . ALA A 1 344 ? -4.766 -4.48 3.375 1 95.62 344 ALA A O 1
ATOM 2578 N N . GLY A 1 345 ? -4.984 -2.736 4.75 1 96.06 345 GLY A N 1
ATOM 2579 C CA . GLY A 1 345 ? -5.035 -3.559 5.949 1 96.06 345 GLY A CA 1
ATOM 2580 C C . GLY A 1 345 ? -6.273 -4.426 6.027 1 96.06 345 GLY A C 1
ATOM 2581 O O . GLY A 1 345 ? -6.199 -5.59 6.422 1 96.06 345 GLY A O 1
ATOM 2582 N N . ALA A 1 346 ? -7.375 -3.91 5.676 1 90.56 346 ALA A N 1
ATOM 2583 C CA . ALA A 1 346 ? -8.641 -4.633 5.758 1 90.56 346 ALA A CA 1
ATOM 2584 C C . ALA A 1 346 ? -8.68 -5.785 4.758 1 90.56 346 ALA A C 1
ATOM 2586 O O . ALA A 1 346 ? -9.461 -6.723 4.914 1 90.56 346 ALA A O 1
ATOM 2587 N N . GLY A 1 347 ? -7.824 -5.809 3.83 1 87.5 347 GLY A N 1
ATOM 2588 C CA . GLY A 1 347 ? -7.812 -6.836 2.799 1 87.5 347 GLY A CA 1
ATOM 2589 C C . GLY A 1 347 ? -6.996 -8.055 3.18 1 87.5 347 GLY A C 1
ATOM 2590 O O . GLY A 1 347 ? -7.02 -9.07 2.477 1 87.5 347 GLY A O 1
ATOM 2591 N N . LEU A 1 348 ? -6.445 -8.039 4.34 1 92.38 348 LEU A N 1
ATOM 2592 C CA . LEU A 1 348 ? -5.535 -9.109 4.73 1 92.38 348 LEU A CA 1
ATOM 2593 C C . LEU A 1 348 ? -6.285 -10.227 5.453 1 92.38 348 LEU A C 1
ATOM 2595 O O . LEU A 1 348 ? -5.801 -11.359 5.527 1 92.38 348 LEU A O 1
ATOM 2599 N N . GLU A 1 349 ? -7.457 -9.852 5.969 1 93.12 349 GLU A N 1
ATOM 2600 C CA . GLU A 1 349 ? -8.32 -10.812 6.641 1 93.12 349 GLU A CA 1
ATOM 2601 C C . GLU A 1 349 ? -9.664 -10.938 5.934 1 93.12 349 GLU A C 1
ATOM 2603 O O . GLU A 1 349 ? -10.273 -9.93 5.57 1 93.12 349 GLU A O 1
ATOM 2608 N N . LEU A 1 350 ? -10.148 -12.133 5.836 1 92.06 350 LEU A N 1
ATOM 2609 C CA . LEU A 1 350 ? -11.359 -12.391 5.066 1 92.06 350 LEU A CA 1
ATOM 2610 C C . LEU A 1 350 ? -12.57 -11.734 5.711 1 92.06 350 LEU A C 1
ATOM 2612 O O . LEU A 1 350 ? -13.5 -11.312 5.016 1 92.06 350 LEU A O 1
ATOM 2616 N N . SER A 1 351 ? -12.562 -11.719 7.02 1 94.69 351 SER A N 1
ATOM 2617 C CA . SER A 1 351 ? -13.727 -11.188 7.727 1 94.69 351 SER A CA 1
ATOM 2618 C C . SER A 1 351 ? -13.773 -9.664 7.629 1 94.69 351 SER A C 1
ATOM 2620 O O . SER A 1 351 ? -14.805 -9.055 7.93 1 94.69 351 SER A O 1
ATOM 2622 N N . ASP A 1 352 ? -12.672 -9.039 7.348 1 97.56 352 ASP A N 1
ATOM 2623 C CA . ASP A 1 352 ? -12.594 -7.586 7.293 1 97.56 352 ASP A CA 1
ATOM 2624 C C . ASP A 1 352 ? -13.172 -7.055 5.98 1 97.56 352 ASP A C 1
ATOM 2626 O O . ASP A 1 352 ? -13.25 -7.785 4.988 1 97.56 352 ASP A O 1
ATOM 2630 N N . ARG A 1 353 ? -13.664 -5.82 6.055 1 98 353 ARG A N 1
ATOM 2631 C CA . ARG A 1 353 ? -14.172 -5.16 4.855 1 98 353 ARG A CA 1
ATOM 2632 C C . ARG A 1 353 ? -13.648 -3.727 4.762 1 98 353 ARG A C 1
ATOM 2634 O O . ARG A 1 353 ? -13.531 -3.037 5.777 1 98 353 ARG A O 1
ATOM 2641 N N . SER A 1 354 ? -13.312 -3.32 3.604 1 98.12 354 SER A N 1
ATOM 2642 C CA . SER A 1 354 ? -12.945 -1.937 3.316 1 98.12 354 SER A CA 1
ATOM 2643 C C . SER A 1 354 ? -13.914 -1.302 2.324 1 98.12 354 SER A C 1
ATOM 2645 O O . SER A 1 354 ? -14.008 -1.737 1.175 1 98.12 354 SER A O 1
ATOM 2647 N N . LEU A 1 355 ? -14.641 -0.311 2.793 1 98.31 355 LEU A N 1
ATOM 2648 C CA . LEU A 1 355 ? -15.625 0.383 1.973 1 98.31 355 LEU A CA 1
ATOM 2649 C C . LEU A 1 355 ? -15.07 1.702 1.45 1 98.31 355 LEU A C 1
ATOM 2651 O O . LEU A 1 355 ? -14.477 2.475 2.207 1 98.31 355 LEU A O 1
ATOM 2655 N N . ILE A 1 356 ? -15.133 1.913 0.208 1 98.31 356 ILE A N 1
ATOM 2656 C CA . ILE A 1 356 ? -14.93 3.223 -0.401 1 98.31 356 ILE A CA 1
ATOM 2657 C C . ILE A 1 356 ? -16.266 3.781 -0.882 1 98.31 356 ILE A C 1
ATOM 2659 O O . ILE A 1 356 ? -16.891 3.213 -1.776 1 98.31 356 ILE A O 1
ATOM 2663 N N . CYS A 1 357 ? -16.672 4.879 -0.295 1 98.38 357 CYS A N 1
ATOM 2664 C CA . CYS A 1 357 ? -17.984 5.457 -0.517 1 98.38 357 CYS A CA 1
ATOM 2665 C C . CYS A 1 357 ? -17.891 6.738 -1.333 1 98.38 357 CYS A C 1
ATOM 2667 O O . CYS A 1 357 ? -17.109 7.633 -1.001 1 98.38 357 CYS A O 1
ATOM 2669 N N . LEU A 1 358 ? -18.656 6.867 -2.361 1 98.25 358 LEU A N 1
ATOM 2670 C CA . LEU A 1 358 ? -18.703 8.094 -3.156 1 98.25 358 LEU A CA 1
ATOM 2671 C C . LEU A 1 358 ? -20.031 8.195 -3.908 1 98.25 358 LEU A C 1
ATOM 2673 O O . LEU A 1 358 ? -20.594 7.176 -4.32 1 98.25 358 LEU A O 1
ATOM 2677 N N . PRO A 1 359 ? -20.562 9.438 -4.066 1 98.38 359 PRO A N 1
ATOM 2678 C CA . PRO A 1 359 ? -21.672 9.578 -5.008 1 98.38 359 PRO A CA 1
ATOM 2679 C C . PRO A 1 359 ? -21.328 9.094 -6.41 1 98.38 359 PRO A C 1
ATOM 2681 O O . PRO A 1 359 ? -20.172 9.18 -6.828 1 98.38 359 PRO A O 1
ATOM 2684 N N . SER A 1 360 ? -22.281 8.609 -7.148 1 98.75 360 SER A N 1
ATOM 2685 C CA . SER A 1 360 ? -22.031 8.062 -8.477 1 98.75 360 SER A CA 1
ATOM 2686 C C . SER A 1 360 ? -21.719 9.18 -9.477 1 98.75 360 SER A C 1
ATOM 2688 O O . SER A 1 360 ? -21.156 8.922 -10.547 1 98.75 360 SER A O 1
ATOM 2690 N N . THR A 1 361 ? -22.188 10.414 -9.156 1 98.44 361 THR A N 1
ATOM 2691 C CA . THR A 1 361 ? -22 11.531 -10.078 1 98.44 361 THR A CA 1
ATOM 2692 C C . THR A 1 361 ? -21.609 12.797 -9.32 1 98.44 361 THR A C 1
ATOM 2694 O O . THR A 1 361 ? -21.672 12.836 -8.086 1 98.44 361 THR A O 1
ATOM 2697 N N . TYR A 1 362 ? -21.109 13.703 -10.016 1 96.56 362 TYR A N 1
ATOM 2698 C CA . TYR A 1 362 ? -20.969 15.078 -9.57 1 96.56 362 TYR A CA 1
ATOM 2699 C C . TYR A 1 362 ? -21.391 16.047 -10.664 1 96.56 362 TYR A C 1
ATOM 2701 O O . TYR A 1 362 ? -21.484 15.68 -11.836 1 96.56 362 TYR A O 1
ATOM 2709 N N . THR A 1 363 ? -21.734 17.219 -10.25 1 95.12 363 THR A N 1
ATOM 2710 C CA . THR A 1 363 ? -22.125 18.266 -11.195 1 95.12 363 THR A CA 1
ATOM 2711 C C . THR A 1 363 ? -21.031 19.312 -11.344 1 95.12 363 THR A C 1
ATOM 2713 O O . THR A 1 363 ? -20.547 19.859 -10.344 1 95.12 363 THR A O 1
ATOM 2716 N N . THR A 1 364 ? -20.641 19.5 -12.516 1 91.94 364 THR A N 1
ATOM 2717 C CA . THR A 1 364 ? -19.609 20.5 -12.781 1 91.94 364 THR A CA 1
ATOM 2718 C C . THR A 1 364 ? -20.172 21.906 -12.602 1 91.94 364 THR A C 1
ATOM 2720 O O . THR A 1 364 ? -21.391 22.078 -12.492 1 91.94 364 THR A O 1
ATOM 2723 N N . LYS A 1 365 ? -19.297 22.875 -12.555 1 87.88 365 LYS A N 1
ATOM 2724 C CA . LYS A 1 365 ? -19.688 24.266 -12.375 1 87.88 365 LYS A CA 1
ATOM 2725 C C . LYS A 1 365 ? -20.625 24.734 -13.492 1 87.88 365 LYS A C 1
ATOM 2727 O O . LYS A 1 365 ? -21.5 25.562 -13.273 1 87.88 365 LYS A O 1
ATOM 2732 N N . ASP A 1 366 ? -20.469 24.188 -14.68 1 92.56 366 ASP A N 1
ATOM 2733 C CA . ASP A 1 366 ? -21.266 24.578 -15.836 1 92.56 366 ASP A CA 1
ATOM 2734 C C . ASP A 1 366 ? -22.578 23.797 -15.875 1 92.56 366 ASP A C 1
ATOM 2736 O O . ASP A 1 366 ? -23.328 23.859 -16.859 1 92.56 366 ASP A O 1
ATOM 2740 N N . GLY A 1 367 ? -22.812 22.938 -14.883 1 92.06 367 GLY A N 1
ATOM 2741 C CA . GLY A 1 367 ? -24.109 22.297 -14.719 1 92.06 367 GLY A CA 1
ATOM 2742 C C . GLY A 1 367 ? -24.172 20.906 -15.336 1 92.06 367 GLY A C 1
ATOM 2743 O O . GLY A 1 367 ? -25.219 20.266 -15.344 1 92.06 367 GLY A O 1
ATOM 2744 N N . HIS A 1 368 ? -23.062 20.438 -15.836 1 94.88 368 HIS A N 1
ATOM 2745 C CA . HIS A 1 368 ? -23.062 19.109 -16.453 1 94.88 368 HIS A CA 1
ATOM 2746 C C . HIS A 1 368 ? -22.828 18.016 -15.422 1 94.88 368 HIS A C 1
ATOM 2748 O O . HIS A 1 368 ? -22 18.172 -14.523 1 94.88 368 HIS A O 1
ATOM 2754 N N . VAL A 1 369 ? -23.609 16.953 -15.609 1 96.81 369 VAL A N 1
ATOM 2755 C CA . VAL A 1 369 ? -23.469 15.789 -14.734 1 96.81 369 VAL A CA 1
ATOM 2756 C C . VAL A 1 369 ? -22.391 14.867 -15.273 1 96.81 369 VAL A C 1
ATOM 2758 O O . VAL A 1 369 ? -22.406 14.508 -16.453 1 96.81 369 VAL A O 1
ATOM 2761 N N . ARG A 1 370 ? -21.469 14.602 -14.438 1 96.94 370 ARG A N 1
ATOM 2762 C CA . ARG A 1 370 ? -20.375 13.703 -14.797 1 96.94 370 ARG A CA 1
ATOM 2763 C C . ARG A 1 370 ? -20.344 12.484 -13.891 1 96.94 370 ARG A C 1
ATOM 2765 O O . ARG A 1 370 ? -20.719 12.562 -12.719 1 96.94 370 ARG A O 1
ATOM 2772 N N . SER A 1 371 ? -19.969 11.367 -14.477 1 98.44 371 SER A N 1
ATOM 2773 C CA . SER A 1 371 ? -19.859 10.133 -13.711 1 98.44 371 SER A CA 1
ATOM 2774 C C . SER A 1 371 ? -18.594 10.094 -12.883 1 98.44 371 SER A C 1
ATOM 2776 O O . SER A 1 371 ? -17.531 10.508 -13.344 1 98.44 371 SER A O 1
ATOM 2778 N N . ARG A 1 372 ? -18.703 9.594 -11.633 1 98.44 372 ARG A N 1
ATOM 2779 C CA . ARG A 1 372 ? -17.516 9.367 -10.805 1 98.44 372 ARG A CA 1
ATOM 2780 C C . ARG A 1 372 ? -16.984 7.953 -11.016 1 98.44 372 ARG A C 1
ATOM 2782 O O . ARG A 1 372 ? -15.875 7.637 -10.562 1 98.44 372 ARG A O 1
ATOM 2789 N N . ILE A 1 373 ? -17.781 7.086 -11.578 1 98.75 373 ILE A N 1
ATOM 2790 C CA . ILE A 1 373 ? -17.297 5.805 -12.094 1 98.75 373 ILE A CA 1
ATOM 2791 C C . ILE A 1 373 ? -17.078 5.902 -13.602 1 98.75 373 ILE A C 1
ATOM 2793 O O . ILE A 1 373 ? -18 6.223 -14.352 1 98.75 373 ILE A O 1
ATOM 2797 N N . VAL A 1 374 ? -15.836 5.652 -14.062 1 97.81 374 VAL A N 1
ATOM 2798 C CA . VAL A 1 374 ? -15.5 5.918 -15.453 1 97.81 374 VAL A CA 1
ATOM 2799 C C . VAL A 1 374 ? -14.898 4.668 -16.094 1 97.81 374 VAL A C 1
ATOM 2801 O O . VAL A 1 374 ? -14.383 3.795 -15.391 1 97.81 374 VAL A O 1
ATOM 2804 N N . PRO A 1 375 ? -14.992 4.551 -17.406 1 96.62 375 PRO A N 1
ATOM 2805 C CA . PRO A 1 375 ? -14.383 3.395 -18.062 1 96.62 375 PRO A CA 1
ATOM 2806 C C . PRO A 1 375 ? -12.867 3.336 -17.875 1 96.62 375 PRO A C 1
ATOM 2808 O O . PRO A 1 375 ? -12.305 2.25 -17.719 1 96.62 375 PRO A O 1
ATOM 2811 N N . TRP A 1 376 ? -12.211 4.426 -17.984 1 95.19 376 TRP A N 1
ATOM 2812 C CA . TRP A 1 376 ? -10.781 4.617 -17.734 1 95.19 376 TRP A CA 1
ATOM 2813 C C . TRP A 1 376 ? -10.484 6.055 -17.328 1 95.19 376 TRP A C 1
ATOM 2815 O O . TRP A 1 376 ? -11.25 6.969 -17.641 1 95.19 376 TRP A O 1
ATOM 2825 N N . PHE A 1 377 ? -9.453 6.25 -16.562 1 94.56 377 PHE A N 1
ATOM 2826 C CA . PHE A 1 377 ? -9.039 7.602 -16.219 1 94.56 377 PHE A CA 1
ATOM 2827 C C . PHE A 1 377 ? -8.336 8.266 -17.406 1 94.56 377 PHE A C 1
ATOM 2829 O O . PHE A 1 377 ? -7.711 7.59 -18.219 1 94.56 377 PHE A O 1
ATOM 2836 N N . GLY A 1 378 ? -8.484 9.625 -17.5 1 90.25 378 GLY A N 1
ATOM 2837 C CA . GLY A 1 378 ? -7.832 10.406 -18.531 1 90.25 378 GLY A CA 1
ATOM 2838 C C . GLY A 1 378 ? -6.367 10.664 -18.25 1 90.25 378 GLY A C 1
ATOM 2839 O O . GLY A 1 378 ? -5.836 10.219 -17.219 1 90.25 378 GLY A O 1
ATOM 2840 N N . PRO A 1 379 ? -5.738 11.391 -19.172 1 90.06 379 PRO A N 1
ATOM 2841 C CA . PRO A 1 379 ? -4.312 11.672 -19.016 1 90.06 379 PRO A CA 1
ATOM 2842 C C . PRO A 1 379 ? -4.004 12.422 -17.719 1 90.06 379 PRO A C 1
ATOM 2844 O O . PRO A 1 379 ? -4.742 13.336 -17.344 1 90.06 379 PRO A O 1
ATOM 2847 N N . GLY A 1 380 ? -2.977 11.93 -17.062 1 88.31 380 GLY A N 1
ATOM 2848 C CA . GLY A 1 380 ? -2.447 12.648 -15.914 1 88.31 380 GLY A CA 1
ATOM 2849 C C . GLY A 1 380 ? -3.141 12.289 -14.609 1 88.31 380 GLY A C 1
ATOM 2850 O O . GLY A 1 380 ? -2.834 12.859 -13.562 1 88.31 380 GLY A O 1
ATOM 2851 N N . ALA A 1 381 ? -4.133 11.375 -14.695 1 93.75 381 ALA A N 1
ATOM 2852 C CA . ALA A 1 381 ? -4.77 10.945 -13.453 1 93.75 381 ALA A CA 1
ATOM 2853 C C . ALA A 1 381 ? -3.734 10.438 -12.453 1 93.75 381 ALA A C 1
ATOM 2855 O O . ALA A 1 381 ? -2.766 9.773 -12.836 1 93.75 381 ALA A O 1
ATOM 2856 N N . VAL A 1 382 ? -3.873 10.836 -11.195 1 96.31 382 VAL A N 1
ATOM 2857 C CA . VAL A 1 382 ? -2.994 10.367 -10.125 1 96.31 382 VAL A CA 1
ATOM 2858 C C . VAL A 1 382 ? -3.75 9.391 -9.227 1 96.31 382 VAL A C 1
ATOM 2860 O O . VAL A 1 382 ? -4.652 9.789 -8.484 1 96.31 382 VAL A O 1
ATOM 2863 N N . ILE A 1 383 ? -3.387 8.078 -9.281 1 97.19 383 ILE A N 1
ATOM 2864 C CA . ILE A 1 383 ? -4.086 7.023 -8.547 1 97.19 383 ILE A CA 1
ATOM 2865 C C . ILE A 1 383 ? -3.639 7.023 -7.09 1 97.19 383 ILE A C 1
ATOM 2867 O O . ILE A 1 383 ? -2.441 6.961 -6.801 1 97.19 383 ILE A O 1
ATOM 2871 N N . THR A 1 384 ? -4.609 7.105 -6.195 1 97.06 384 THR A N 1
ATOM 2872 C CA . THR A 1 384 ? -4.352 7.121 -4.758 1 97.06 384 THR A CA 1
ATOM 2873 C C . THR A 1 384 ? -4.324 5.703 -4.199 1 97.06 384 THR A C 1
ATOM 2875 O O . THR A 1 384 ? -3.502 5.387 -3.336 1 97.06 384 THR A O 1
ATOM 2878 N N . THR A 1 385 ? -5.289 4.934 -4.59 1 97.44 385 THR A N 1
ATOM 2879 C CA . THR A 1 385 ? -5.406 3.543 -4.168 1 97.44 385 THR A CA 1
ATOM 2880 C C . THR A 1 385 ? -5.383 2.609 -5.371 1 97.44 385 THR A C 1
ATOM 2882 O O . THR A 1 385 ? -6.266 2.67 -6.23 1 97.44 385 THR A O 1
ATOM 2885 N N . PRO A 1 386 ? -4.363 1.771 -5.395 1 97.31 386 PRO A N 1
ATOM 2886 C CA . PRO A 1 386 ? -4.289 0.855 -6.535 1 97.31 386 PRO A CA 1
ATOM 2887 C C . PRO A 1 386 ? -5.387 -0.207 -6.512 1 97.31 386 PRO A C 1
ATOM 2889 O O . PRO A 1 386 ? -5.918 -0.525 -5.445 1 97.31 386 PRO A O 1
ATOM 2892 N N . ARG A 1 387 ? -5.684 -0.769 -7.652 1 97.12 387 ARG A N 1
ATOM 2893 C CA . ARG A 1 387 ? -6.836 -1.646 -7.84 1 97.12 387 ARG A CA 1
ATOM 2894 C C . ARG A 1 387 ? -6.719 -2.895 -6.973 1 97.12 387 ARG A C 1
ATOM 2896 O O . ARG A 1 387 ? -7.727 -3.457 -6.543 1 97.12 387 ARG A O 1
ATOM 2903 N N . HIS A 1 388 ? -5.488 -3.338 -6.648 1 96.94 388 HIS A N 1
ATOM 2904 C CA . HIS A 1 388 ? -5.324 -4.621 -5.977 1 96.94 388 HIS A CA 1
ATOM 2905 C C . HIS A 1 388 ? -5.621 -4.508 -4.484 1 96.94 388 HIS A C 1
ATOM 2907 O O . HIS A 1 388 ? -5.727 -5.52 -3.791 1 96.94 388 HIS A O 1
ATOM 2913 N N . HIS A 1 389 ? -5.887 -3.305 -4.008 1 96.94 389 HIS A N 1
ATOM 2914 C CA . HIS A 1 389 ? -6.242 -3.111 -2.605 1 96.94 389 HIS A CA 1
ATOM 2915 C C . HIS A 1 389 ? -7.75 -2.951 -2.438 1 96.94 389 HIS A C 1
ATOM 2917 O O . HIS A 1 389 ? -8.273 -3.086 -1.33 1 96.94 389 HIS A O 1
ATOM 2923 N N . VAL A 1 390 ? -8.453 -2.658 -3.461 1 98 390 VAL A N 1
ATOM 2924 C CA . VAL A 1 390 ? -9.836 -2.193 -3.371 1 98 390 VAL A CA 1
ATOM 2925 C C . VAL A 1 390 ? -10.758 -3.377 -3.104 1 98 390 VAL A C 1
ATOM 2927 O O . VAL A 1 390 ? -10.688 -4.398 -3.791 1 98 390 VAL A O 1
ATOM 2930 N N . ASP A 1 391 ? -11.648 -3.238 -2.119 1 98.12 391 ASP A N 1
ATOM 2931 C CA . ASP A 1 391 ? -12.562 -4.301 -1.711 1 98.12 391 ASP A CA 1
ATOM 2932 C C . ASP A 1 391 ? -14 -3.982 -2.135 1 98.12 391 ASP A C 1
ATOM 2934 O O . ASP A 1 391 ? -14.477 -4.5 -3.146 1 98.12 391 ASP A O 1
ATOM 2938 N N . VAL A 1 392 ? -14.609 -2.971 -1.541 1 98.62 392 VAL A N 1
ATOM 2939 C CA . VAL A 1 392 ? -16.016 -2.672 -1.804 1 98.62 392 VAL A CA 1
ATOM 2940 C C . VAL A 1 392 ? -16.172 -1.205 -2.201 1 98.62 392 VAL A C 1
ATOM 2942 O O . VAL A 1 392 ? -15.633 -0.316 -1.535 1 98.62 392 VAL A O 1
ATOM 2945 N N . ILE A 1 393 ? -16.844 -0.969 -3.291 1 98.88 393 ILE A N 1
ATOM 2946 C CA . ILE A 1 393 ? -17.25 0.377 -3.682 1 98.88 393 ILE A CA 1
ATOM 2947 C C . ILE A 1 393 ? -18.734 0.573 -3.391 1 98.88 393 ILE A C 1
ATOM 2949 O O . ILE A 1 393 ? -19.562 -0.294 -3.701 1 98.88 393 ILE A O 1
ATOM 2953 N N . VAL A 1 394 ? -19.062 1.694 -2.752 1 98.88 394 VAL A N 1
ATOM 2954 C CA . VAL A 1 394 ? -20.453 1.962 -2.371 1 98.88 394 VAL A CA 1
ATOM 2955 C C . VAL A 1 394 ? -20.922 3.27 -3.006 1 98.88 394 VAL A C 1
ATOM 2957 O O . VAL A 1 394 ? -20.266 4.309 -2.852 1 98.88 394 VAL A O 1
ATOM 2960 N N . THR A 1 395 ? -22.031 3.271 -3.771 1 98.88 395 THR A N 1
ATOM 2961 C CA . THR A 1 395 ? -22.734 4.465 -4.242 1 98.88 395 THR A CA 1
ATOM 2962 C C . THR A 1 395 ? -24.172 4.477 -3.744 1 98.88 395 THR A C 1
ATOM 2964 O O . THR A 1 395 ? -24.562 3.629 -2.938 1 98.88 395 THR A O 1
ATOM 2967 N N . GLU A 1 396 ? -24.891 5.492 -4.191 1 98.81 396 GLU A N 1
ATOM 2968 C CA . GLU A 1 396 ? -26.297 5.574 -3.793 1 98.81 396 GLU A CA 1
ATOM 2969 C C . GLU A 1 396 ? -27.125 4.484 -4.469 1 98.81 396 GLU A C 1
ATOM 2971 O O . GLU A 1 396 ? -28.266 4.23 -4.07 1 98.81 396 GLU A O 1
ATOM 2976 N N . TYR A 1 397 ? -26.547 3.762 -5.402 1 98.81 397 TYR A N 1
ATOM 2977 C CA . TYR A 1 397 ? -27.297 2.748 -6.148 1 98.81 397 TYR A CA 1
ATOM 2978 C C . TYR A 1 397 ? -26.953 1.35 -5.648 1 98.81 397 TYR A C 1
ATOM 2980 O O . TYR A 1 397 ? -27.469 0.357 -6.16 1 98.81 397 TYR A O 1
ATOM 2988 N N . GLY A 1 398 ? -26.062 1.227 -4.699 1 98.75 398 GLY A N 1
ATOM 2989 C CA . GLY A 1 398 ? -25.75 -0.077 -4.137 1 98.75 398 GLY A CA 1
ATOM 2990 C C . GLY A 1 398 ? -24.266 -0.265 -3.861 1 98.75 398 GLY A C 1
ATOM 2991 O O . GLY A 1 398 ? -23.547 0.702 -3.588 1 98.75 398 GLY A O 1
ATOM 2992 N N . THR A 1 399 ? -23.891 -1.539 -3.787 1 98.81 399 THR A N 1
ATOM 2993 C CA . THR A 1 399 ? -22.5 -1.884 -3.479 1 98.81 399 THR A CA 1
ATOM 2994 C C . THR A 1 399 ? -21.922 -2.807 -4.547 1 98.81 399 THR A C 1
ATOM 2996 O O . THR A 1 399 ? -22.641 -3.637 -5.109 1 98.81 399 THR A O 1
ATOM 2999 N N . ALA A 1 400 ? -20.688 -2.561 -4.91 1 98.88 400 ALA A N 1
ATOM 3000 C CA . ALA A 1 400 ? -19.906 -3.453 -5.758 1 98.88 400 ALA A CA 1
ATOM 3001 C C . ALA A 1 400 ? -18.75 -4.074 -4.984 1 98.88 400 ALA A C 1
ATOM 3003 O O . ALA A 1 400 ? -17.797 -3.381 -4.602 1 98.88 400 ALA A O 1
ATOM 3004 N N . GLU A 1 401 ? -18.797 -5.379 -4.734 1 98.12 401 GLU A N 1
ATOM 3005 C CA . GLU A 1 401 ? -17.688 -6.121 -4.141 1 98.12 401 GLU A CA 1
ATOM 3006 C C . GLU A 1 401 ? -16.703 -6.57 -5.207 1 98.12 401 GLU A C 1
ATOM 3008 O O . GLU A 1 401 ? -17.016 -7.418 -6.043 1 98.12 401 GLU A O 1
ATOM 3013 N N . LEU A 1 402 ? -15.5 -6.043 -5.078 1 98.06 402 LEU A N 1
ATOM 3014 C CA . LEU A 1 402 ? -14.562 -6.18 -6.191 1 98.06 402 LEU A CA 1
ATOM 3015 C C . LEU A 1 402 ? -13.492 -7.215 -5.879 1 98.06 402 LEU A C 1
ATOM 3017 O O . LEU A 1 402 ? -12.875 -7.773 -6.793 1 98.06 402 LEU A O 1
ATOM 3021 N N . GLU A 1 403 ? -13.164 -7.43 -4.641 1 95.56 403 GLU A N 1
ATOM 3022 C CA . GLU A 1 403 ? -12.07 -8.32 -4.27 1 95.56 403 GLU A CA 1
ATOM 3023 C C . GLU A 1 403 ? -12.289 -9.719 -4.832 1 95.56 403 GLU A C 1
ATOM 3025 O O . GLU A 1 403 ? -13.359 -10.305 -4.664 1 95.56 403 GLU A O 1
ATOM 3030 N N . GLY A 1 404 ? -11.281 -10.266 -5.512 1 94.44 404 GLY A N 1
ATOM 3031 C CA . GLY A 1 404 ? -11.336 -11.617 -6.047 1 94.44 404 GLY A CA 1
ATOM 3032 C C . GLY A 1 404 ? -11.93 -11.68 -7.441 1 94.44 404 GLY A C 1
ATOM 3033 O O . GLY A 1 404 ? -11.859 -12.719 -8.102 1 94.44 404 GLY A O 1
ATOM 3034 N N . LEU A 1 405 ? -12.539 -10.602 -7.898 1 96.56 405 LEU A N 1
ATOM 3035 C CA . LEU A 1 405 ? -13.148 -10.57 -9.227 1 96.56 405 LEU A CA 1
ATOM 3036 C C . LEU A 1 405 ? -12.102 -10.266 -10.297 1 96.56 405 LEU A C 1
ATOM 3038 O O . LEU A 1 405 ? -11.102 -9.594 -10.023 1 96.56 405 LEU A O 1
ATOM 3042 N N . THR A 1 406 ? -12.328 -10.836 -11.516 1 95.69 406 THR A N 1
ATOM 3043 C CA . THR A 1 406 ? -11.531 -10.453 -12.672 1 95.69 406 THR A CA 1
ATOM 3044 C C . THR A 1 406 ? -11.805 -9.008 -13.07 1 95.69 406 THR A C 1
ATOM 3046 O O . THR A 1 406 ? -12.781 -8.406 -12.609 1 95.69 406 THR A O 1
ATOM 3049 N N . VAL A 1 407 ? -10.961 -8.43 -13.93 1 93.81 407 VAL A N 1
ATOM 3050 C CA . VAL A 1 407 ? -11.125 -7.039 -14.359 1 93.81 407 VAL A CA 1
ATOM 3051 C C . VAL A 1 407 ? -12.484 -6.863 -15.031 1 93.81 407 VAL A C 1
ATOM 3053 O O . VAL A 1 407 ? -13.188 -5.879 -14.773 1 93.81 407 VAL A O 1
ATOM 3056 N N . ARG A 1 408 ? -12.859 -7.812 -15.844 1 94.69 408 ARG A N 1
ATOM 3057 C CA . ARG A 1 408 ? -14.148 -7.754 -16.516 1 94.69 408 ARG A CA 1
ATOM 3058 C C . ARG A 1 408 ? -15.297 -7.766 -15.516 1 94.69 408 ARG A C 1
ATOM 3060 O O . ARG A 1 408 ? -16.219 -6.961 -15.609 1 94.69 408 ARG A O 1
ATOM 3067 N N . GLU A 1 409 ? -15.219 -8.68 -14.609 1 96.75 409 GLU A N 1
ATOM 3068 C CA . GLU A 1 409 ? -16.25 -8.797 -13.586 1 96.75 409 GLU A CA 1
ATOM 3069 C C . GLU A 1 409 ? -16.328 -7.539 -12.727 1 96.75 409 GLU A C 1
ATOM 3071 O O . GLU A 1 409 ? -17.406 -7.102 -12.344 1 96.75 409 GLU A O 1
ATOM 3076 N N . ARG A 1 410 ? -15.219 -6.965 -12.398 1 97.5 410 ARG A N 1
ATOM 3077 C CA . ARG A 1 410 ? -15.172 -5.707 -11.656 1 97.5 410 ARG A CA 1
ATOM 3078 C C . ARG A 1 410 ? -15.898 -4.602 -12.414 1 97.5 410 ARG A C 1
ATOM 3080 O O . ARG A 1 410 ? -16.688 -3.857 -11.828 1 97.5 410 ARG A O 1
ATOM 3087 N N . GLY A 1 411 ? -15.539 -4.551 -13.719 1 97.38 411 GLY A N 1
ATOM 3088 C CA . GLY A 1 411 ? -16.219 -3.555 -14.539 1 97.38 411 GLY A CA 1
ATOM 3089 C C . GLY A 1 411 ? -17.719 -3.693 -14.531 1 97.38 411 GLY A C 1
ATOM 3090 O O . GLY A 1 411 ? -18.438 -2.701 -14.406 1 97.38 411 GLY A O 1
ATOM 3091 N N . SER A 1 412 ? -18.203 -4.898 -14.625 1 98.06 412 SER A N 1
ATOM 3092 C CA . SER A 1 412 ? -19.625 -5.156 -14.602 1 98.06 412 SER A CA 1
ATOM 3093 C C . SER A 1 412 ? -20.234 -4.793 -13.25 1 98.06 412 SER A C 1
ATOM 3095 O O . SER A 1 412 ? -21.312 -4.199 -13.188 1 98.06 412 SER A O 1
ATOM 3097 N N . ALA A 1 413 ? -19.562 -5.164 -12.172 1 98.69 413 ALA A N 1
ATOM 3098 C CA . ALA A 1 413 ? -20.031 -4.855 -10.828 1 98.69 413 ALA A CA 1
ATOM 3099 C C . ALA A 1 413 ? -20.109 -3.346 -10.609 1 98.69 413 ALA A C 1
ATOM 3101 O O . ALA A 1 413 ? -21.078 -2.852 -10.023 1 98.69 413 ALA A O 1
ATOM 3102 N N . LEU A 1 414 ? -19.141 -2.654 -11.102 1 98.81 414 LEU A N 1
ATOM 3103 C CA . LEU A 1 414 ? -19.109 -1.204 -10.945 1 98.81 414 LEU A CA 1
ATOM 3104 C C . LEU A 1 414 ? -20.188 -0.544 -11.789 1 98.81 414 LEU A C 1
ATOM 3106 O O . LEU A 1 414 ? -20.844 0.408 -11.344 1 98.81 414 LEU A O 1
ATOM 3110 N N . ALA A 1 415 ? -20.359 -1.055 -12.984 1 98.62 415 ALA A N 1
ATOM 3111 C CA . ALA A 1 415 ? -21.422 -0.532 -13.836 1 98.62 415 ALA A CA 1
ATOM 3112 C C . ALA A 1 415 ? -22.797 -0.646 -13.156 1 98.62 415 ALA A C 1
ATOM 3114 O O . ALA A 1 415 ? -23.625 0.259 -13.258 1 98.62 415 ALA A O 1
ATOM 3115 N N . ALA A 1 416 ? -22.984 -1.665 -12.453 1 98.69 416 ALA A N 1
ATOM 3116 C CA . ALA A 1 416 ? -24.266 -1.962 -11.828 1 98.69 416 ALA A CA 1
ATOM 3117 C C . ALA A 1 416 ? -24.609 -0.923 -10.766 1 98.69 416 ALA A C 1
ATOM 3119 O O . ALA A 1 416 ? -25.797 -0.723 -10.445 1 98.69 416 ALA A O 1
ATOM 3120 N N . ILE A 1 417 ? -23.625 -0.278 -10.203 1 98.88 417 ILE A N 1
ATOM 3121 C CA . ILE A 1 417 ? -23.891 0.67 -9.125 1 98.88 417 ILE A CA 1
ATOM 3122 C C . ILE A 1 417 ? -23.625 2.092 -9.609 1 98.88 417 ILE A C 1
ATOM 3124 O O . ILE A 1 417 ? -23.562 3.029 -8.812 1 98.88 417 ILE A O 1
ATOM 3128 N N . ALA A 1 418 ? -23.328 2.293 -10.875 1 98.88 418 ALA A N 1
ATOM 3129 C CA . ALA A 1 418 ? -23.188 3.619 -11.469 1 98.88 418 ALA A CA 1
ATOM 3130 C C . ALA A 1 418 ? -24.547 4.281 -11.68 1 98.88 418 ALA A C 1
ATOM 3132 O O . ALA A 1 418 ? -25.578 3.621 -11.609 1 98.88 418 ALA A O 1
ATOM 3133 N N . HIS A 1 419 ? -24.547 5.641 -11.836 1 98.69 419 HIS A N 1
ATOM 3134 C CA . HIS A 1 419 ? -25.766 6.324 -12.258 1 98.69 419 HIS A CA 1
ATOM 3135 C C . HIS A 1 419 ? -26.312 5.719 -13.547 1 98.69 419 HIS A C 1
ATOM 3137 O O . HIS A 1 419 ? -25.562 5.441 -14.484 1 98.69 419 HIS A O 1
ATOM 3143 N N . PRO A 1 420 ? -27.609 5.527 -13.609 1 98.31 420 PRO A N 1
ATOM 3144 C CA . PRO A 1 420 ? -28.219 4.855 -14.758 1 98.31 420 PRO A CA 1
ATOM 3145 C C . PRO A 1 420 ? -27.797 5.461 -16.094 1 98.31 420 PRO A C 1
ATOM 3147 O O . PRO A 1 420 ? -27.625 4.738 -17.078 1 98.31 420 PRO A O 1
ATOM 3150 N N . GLN A 1 421 ? -27.562 6.734 -16.125 1 97.75 421 GLN A N 1
ATOM 3151 C CA . GLN A 1 421 ? -27.203 7.453 -17.344 1 97.75 421 GLN A CA 1
ATOM 3152 C C . GLN A 1 421 ? -25.875 6.957 -17.906 1 97.75 421 GLN A C 1
ATOM 3154 O O . GLN A 1 421 ? -25.594 7.125 -19.094 1 97.75 421 GLN A O 1
ATOM 3159 N N . PHE A 1 422 ? -25.078 6.324 -17.109 1 98.44 422 PHE A N 1
ATOM 3160 C CA . PHE A 1 422 ? -23.703 6.047 -17.531 1 98.44 422 PHE A CA 1
ATOM 3161 C C . PHE A 1 422 ? -23.438 4.547 -17.531 1 98.44 422 PHE A C 1
ATOM 3163 O O . PHE A 1 422 ? -22.312 4.117 -17.828 1 98.44 422 PHE A O 1
ATOM 3170 N N . ARG A 1 423 ? -24.375 3.656 -17.25 1 98.5 423 ARG A N 1
ATOM 3171 C CA . ARG A 1 423 ? -24.188 2.227 -17.047 1 98.5 423 ARG A CA 1
ATOM 3172 C C . ARG A 1 423 ? -23.828 1.528 -18.344 1 98.5 423 ARG A C 1
ATOM 3174 O O . ARG A 1 423 ? -22.938 0.672 -18.391 1 98.5 423 ARG A O 1
ATOM 3181 N N . ASP A 1 424 ? -24.469 1.915 -19.391 1 97.81 424 ASP A N 1
ATOM 3182 C CA . ASP A 1 424 ? -24.266 1.229 -20.656 1 97.81 424 ASP A CA 1
ATOM 3183 C C . ASP A 1 424 ? -22.828 1.381 -21.156 1 97.81 424 ASP A C 1
ATOM 3185 O O . ASP A 1 424 ? -22.219 0.406 -21.594 1 97.81 424 ASP A O 1
ATOM 3189 N N . ASP A 1 425 ? -22.312 2.588 -21.062 1 97 425 ASP A N 1
ATOM 3190 C CA . ASP A 1 425 ? -20.938 2.838 -21.484 1 97 425 ASP A CA 1
ATOM 3191 C C . ASP A 1 425 ? -19.953 2.035 -20.641 1 97 425 ASP A C 1
ATOM 3193 O O . ASP A 1 425 ? -18.969 1.51 -21.156 1 97 425 ASP A O 1
ATOM 3197 N N . LEU A 1 426 ? -20.203 1.951 -19.391 1 97.69 426 LEU A N 1
ATOM 3198 C CA . LEU A 1 426 ? -19.344 1.213 -18.484 1 97.69 426 LEU A CA 1
ATOM 3199 C C . LEU A 1 426 ? -19.391 -0.283 -18.781 1 97.69 426 LEU A C 1
ATOM 3201 O O . LEU A 1 426 ? -18.344 -0.957 -18.75 1 97.69 426 LEU A O 1
ATOM 3205 N N . LEU A 1 427 ? -20.578 -0.752 -19.047 1 97.19 427 LEU A N 1
ATOM 3206 C CA . LEU A 1 427 ? -20.75 -2.168 -19.359 1 97.19 427 LEU A CA 1
ATOM 3207 C C . LEU A 1 427 ? -20.031 -2.523 -20.656 1 97.19 427 LEU A C 1
ATOM 3209 O O . LEU A 1 427 ? -19.391 -3.574 -20.75 1 97.19 427 LEU A O 1
ATOM 3213 N N . GLU A 1 428 ? -20.172 -1.668 -21.594 1 96.38 428 GLU A N 1
ATOM 3214 C CA . GLU A 1 428 ? -19.469 -1.887 -22.859 1 96.38 428 GLU A CA 1
ATOM 3215 C C . GLU A 1 428 ? -17.969 -1.931 -22.656 1 96.38 428 GLU A C 1
ATOM 3217 O O . GLU A 1 428 ? -17.281 -2.795 -23.219 1 96.38 428 GLU A O 1
ATOM 3222 N N . ALA A 1 429 ? -17.422 -0.997 -21.875 1 95 429 ALA A N 1
ATOM 3223 C CA . ALA A 1 429 ? -16 -0.981 -21.578 1 95 429 ALA A CA 1
ATOM 3224 C C . ALA A 1 429 ? -15.578 -2.256 -20.859 1 95 429 ALA A C 1
ATOM 3226 O O . ALA A 1 429 ? -14.539 -2.838 -21.172 1 95 429 ALA A O 1
ATOM 3227 N N . ALA A 1 430 ? -16.375 -2.695 -19.922 1 94.81 430 ALA A N 1
ATOM 3228 C CA . ALA A 1 430 ? -16.078 -3.908 -19.156 1 94.81 430 ALA A CA 1
ATOM 3229 C C . ALA A 1 430 ? -16 -5.125 -20.078 1 94.81 430 ALA A C 1
ATOM 3231 O O . ALA A 1 430 ? -15.117 -5.969 -19.922 1 94.81 430 ALA A O 1
ATOM 3232 N N . GLU A 1 431 ? -16.875 -5.176 -21 1 92.75 431 GLU A N 1
ATOM 3233 C CA . GLU A 1 431 ? -16.953 -6.312 -21.922 1 92.75 431 GLU A CA 1
ATOM 3234 C C . GLU A 1 431 ? -15.727 -6.391 -22.812 1 92.75 431 GLU A C 1
ATOM 3236 O O . GLU A 1 431 ? -15.359 -7.473 -23.281 1 92.75 431 GLU A O 1
ATOM 3241 N N . ARG A 1 432 ? -15.086 -5.305 -22.922 1 89.88 432 ARG A N 1
ATOM 3242 C CA . ARG A 1 432 ? -13.898 -5.25 -23.766 1 89.88 432 ARG A CA 1
ATOM 3243 C C . ARG A 1 432 ? -12.656 -5.68 -23 1 89.88 432 ARG A C 1
ATOM 3245 O O . ARG A 1 432 ? -11.609 -5.945 -23.594 1 89.88 432 ARG A O 1
ATOM 3252 N N . THR A 1 433 ? -12.711 -5.73 -21.656 1 87.62 433 THR A N 1
ATOM 3253 C CA . THR A 1 433 ? -11.562 -6.094 -20.844 1 87.62 433 THR A CA 1
ATOM 3254 C C . THR A 1 433 ? -11.484 -7.605 -20.656 1 87.62 433 THR A C 1
ATOM 3256 O O . THR A 1 433 ? -11.68 -8.109 -19.547 1 87.62 433 THR A O 1
ATOM 3259 N N . VAL A 1 434 ? -11.375 -8.367 -21.719 1 81.06 434 VAL A N 1
ATOM 3260 C CA . VAL A 1 434 ? -11.352 -9.828 -21.672 1 81.06 434 VAL A CA 1
ATOM 3261 C C . VAL A 1 434 ? -9.914 -10.328 -21.781 1 81.06 434 VAL A C 1
ATOM 3263 O O . VAL A 1 434 ? -9.094 -9.727 -22.484 1 81.06 434 VAL A O 1
ATOM 3266 N N . ASN A 1 435 ? -9.609 -11.375 -21.016 1 80.88 435 ASN A N 1
ATOM 3267 C CA . ASN A 1 435 ? -8.328 -12.07 -21.062 1 80.88 435 ASN A CA 1
ATOM 3268 C C . ASN A 1 435 ? -7.168 -11.133 -20.734 1 80.88 435 ASN A C 1
ATOM 3270 O O . ASN A 1 435 ? -6.109 -11.211 -21.375 1 80.88 435 ASN A O 1
ATOM 3274 N N . GLY A 1 436 ? -7.461 -10.117 -19.844 1 79.19 436 GLY A N 1
ATOM 3275 C CA . GLY A 1 436 ? -6.395 -9.234 -19.406 1 79.19 436 GLY A CA 1
ATOM 3276 C C . GLY A 1 436 ? -6.129 -8.094 -20.375 1 79.19 436 GLY A C 1
ATOM 3277 O O . GLY A 1 436 ? -5.129 -7.387 -20.25 1 79.19 436 GLY A O 1
ATOM 3278 N N . ARG A 1 437 ? -6.98 -7.891 -21.312 1 82.5 437 ARG A N 1
ATOM 3279 C CA . ARG A 1 437 ? -6.812 -6.828 -22.297 1 82.5 437 ARG A CA 1
ATOM 3280 C C . ARG A 1 437 ? -7.492 -5.543 -21.828 1 82.5 437 ARG A C 1
ATOM 3282 O O . ARG A 1 437 ? -8.43 -5.582 -21.031 1 82.5 437 ARG A O 1
ATOM 3289 N N . SER A 1 438 ? -6.934 -4.449 -22.328 1 83.69 438 SER A N 1
ATOM 3290 C CA . SER A 1 438 ? -7.477 -3.137 -21.984 1 83.69 438 SER A CA 1
ATOM 3291 C C . SER A 1 438 ? -8.789 -2.879 -22.703 1 83.69 438 SER A C 1
ATOM 3293 O O . SER A 1 438 ? -9.016 -3.396 -23.797 1 83.69 438 SER A O 1
ATOM 3295 N N . ALA A 1 439 ? -9.562 -2.066 -22.031 1 82.12 439 ALA A N 1
ATOM 3296 C CA . ALA A 1 439 ? -10.805 -1.646 -22.672 1 82.12 439 ALA A CA 1
ATOM 3297 C C . ALA A 1 439 ? -10.531 -0.778 -23.891 1 82.12 439 ALA A C 1
ATOM 3299 O O . ALA A 1 439 ? -11.43 -0.54 -24.719 1 82.12 439 ALA A O 1
ATOM 3300 N N . LEU A 1 440 ? -9.328 -0.224 -23.969 1 80.75 440 LEU A N 1
ATOM 3301 C CA . LEU A 1 440 ? -8.977 0.671 -25.062 1 80.75 440 LEU A CA 1
ATOM 3302 C C . LEU A 1 440 ? -8.461 -0.116 -26.266 1 80.75 440 LEU A C 1
ATOM 3304 O O . LEU A 1 440 ? -8.273 0.446 -27.344 1 80.75 440 LEU A O 1
ATOM 3308 N N . ALA A 1 441 ? -8.125 -1.467 -26.031 1 68.94 441 ALA A N 1
ATOM 3309 C CA . ALA A 1 441 ? -7.613 -2.297 -27.125 1 68.94 441 ALA A CA 1
ATOM 3310 C C . ALA A 1 441 ? -8.719 -2.654 -28.109 1 68.94 441 ALA A C 1
ATOM 3312 O O . ALA A 1 441 ? -9.891 -2.768 -27.719 1 68.94 441 ALA A O 1
ATOM 3313 N N . MET B 1 1 ? -3.484 -42.125 6.117 1 88.12 1 MET B N 1
ATOM 3314 C CA . MET B 1 1 ? -2.52 -42.219 5.027 1 88.12 1 MET B CA 1
ATOM 3315 C C . MET B 1 1 ? -3.152 -41.812 3.701 1 88.12 1 MET B C 1
ATOM 3317 O O . MET B 1 1 ? -4.316 -42.125 3.445 1 88.12 1 MET B O 1
ATOM 3321 N N . PRO B 1 2 ? -2.443 -41.125 2.906 1 96.38 2 PRO B N 1
ATOM 3322 C CA . PRO B 1 2 ? -3.002 -40.719 1.618 1 96.38 2 PRO B CA 1
ATOM 3323 C C . PRO B 1 2 ? -3.271 -41.875 0.684 1 96.38 2 PRO B C 1
ATOM 3325 O O . PRO B 1 2 ? -2.65 -42.938 0.821 1 96.38 2 PRO B O 1
ATOM 3328 N N . THR B 1 3 ? -4.242 -41.781 -0.141 1 97.94 3 THR B N 1
ATOM 3329 C CA . THR B 1 3 ? -4.402 -42.719 -1.257 1 97.94 3 THR B CA 1
ATOM 3330 C C . THR B 1 3 ? -3.385 -42.438 -2.354 1 97.94 3 THR B C 1
ATOM 3332 O O . THR B 1 3 ? -3.336 -41.312 -2.883 1 97.94 3 THR B O 1
ATOM 3335 N N . GLU B 1 4 ? -2.578 -43.344 -2.623 1 98.38 4 GLU B N 1
ATOM 3336 C CA . GLU B 1 4 ? -1.609 -43.156 -3.701 1 98.38 4 GLU B CA 1
ATOM 3337 C C . GLU B 1 4 ? -2.229 -43.469 -5.059 1 98.38 4 GLU B C 1
ATOM 3339 O O . GLU B 1 4 ? -2.768 -44.562 -5.258 1 98.38 4 GLU B O 1
ATOM 3344 N N . LEU B 1 5 ? -2.18 -42.562 -5.93 1 98.69 5 LEU B N 1
ATOM 3345 C CA . LEU B 1 5 ? -2.727 -42.688 -7.273 1 98.69 5 LEU B CA 1
ATOM 3346 C C . LEU B 1 5 ? -1.735 -42.188 -8.32 1 98.69 5 LEU B C 1
ATOM 3348 O O . LEU B 1 5 ? -0.833 -41.406 -8.008 1 98.69 5 LEU B O 1
ATOM 3352 N N . THR B 1 6 ? -1.905 -42.75 -9.594 1 98.56 6 THR B N 1
ATOM 3353 C CA . THR B 1 6 ? -1.223 -42.094 -10.711 1 98.56 6 THR B CA 1
ATOM 3354 C C . THR B 1 6 ? -1.832 -40.719 -11.008 1 98.56 6 THR B C 1
ATOM 3356 O O . THR B 1 6 ? -2.918 -40.406 -10.516 1 98.56 6 THR B O 1
ATOM 3359 N N . ALA B 1 7 ? -1.104 -39.969 -11.758 1 98.75 7 ALA B N 1
ATOM 3360 C CA . ALA B 1 7 ? -1.619 -38.656 -12.148 1 98.75 7 ALA B CA 1
ATOM 3361 C C . ALA B 1 7 ? -2.967 -38.812 -12.852 1 98.75 7 ALA B C 1
ATOM 3363 O O . ALA B 1 7 ? -3.881 -38 -12.609 1 98.75 7 ALA B O 1
ATOM 3364 N N . GLU B 1 8 ? -3.109 -39.781 -13.711 1 98.5 8 GLU B N 1
ATOM 3365 C CA . GLU B 1 8 ? -4.336 -40 -14.469 1 98.5 8 GLU B CA 1
ATOM 3366 C C . GLU B 1 8 ? -5.488 -40.375 -13.547 1 98.5 8 GLU B C 1
ATOM 3368 O O . GLU B 1 8 ? -6.613 -39.906 -13.719 1 98.5 8 GLU B O 1
ATOM 3373 N N . GLN B 1 9 ? -5.18 -41.25 -12.609 1 98.69 9 GLN B N 1
ATOM 3374 C CA . GLN B 1 9 ? -6.199 -41.688 -11.656 1 98.69 9 GLN B CA 1
ATOM 3375 C C . GLN B 1 9 ? -6.664 -40.5 -10.797 1 98.69 9 GLN B C 1
ATOM 3377 O O . GLN B 1 9 ? -7.855 -40.375 -10.492 1 98.69 9 GLN B O 1
ATOM 3382 N N . ALA B 1 10 ? -5.691 -39.688 -10.375 1 98.75 10 ALA B N 1
ATOM 3383 C CA . ALA B 1 10 ? -6.031 -38.5 -9.594 1 98.75 10 ALA B CA 1
ATOM 3384 C C . ALA B 1 10 ? -6.902 -37.562 -10.398 1 98.75 10 ALA B C 1
ATOM 3386 O O . ALA B 1 10 ? -7.879 -37 -9.891 1 98.75 10 ALA B O 1
ATOM 3387 N N . ALA B 1 11 ? -6.531 -37.312 -11.648 1 98.69 11 ALA B N 1
ATOM 3388 C CA . ALA B 1 11 ? -7.293 -36.469 -12.531 1 98.69 11 ALA B CA 1
ATOM 3389 C C . ALA B 1 11 ? -8.727 -36.938 -12.688 1 98.69 11 ALA B C 1
ATOM 3391 O O . ALA B 1 11 ? -9.656 -36.156 -12.805 1 98.69 11 ALA B O 1
ATOM 3392 N N . ALA B 1 12 ? -8.875 -38.219 -12.695 1 98.31 12 ALA B N 1
ATOM 3393 C CA . ALA B 1 12 ? -10.188 -38.844 -12.875 1 98.31 12 ALA B CA 1
ATOM 3394 C C . ALA B 1 12 ? -11.086 -38.594 -11.672 1 98.31 12 ALA B C 1
ATOM 3396 O O . ALA B 1 12 ? -12.297 -38.781 -11.742 1 98.31 12 ALA B O 1
ATOM 3397 N N . ARG B 1 13 ? -10.508 -38.125 -10.57 1 97.75 13 ARG B N 1
ATOM 3398 C CA . ARG B 1 13 ? -11.289 -37.844 -9.375 1 97.75 13 ARG B CA 1
ATOM 3399 C C . ARG B 1 13 ? -12 -36.5 -9.492 1 97.75 13 ARG B C 1
ATOM 3401 O O . ARG B 1 13 ? -12.914 -36.219 -8.719 1 97.75 13 ARG B O 1
ATOM 3408 N N . LEU B 1 14 ? -11.641 -35.688 -10.445 1 98.44 14 LEU B N 1
ATOM 3409 C CA . LEU B 1 14 ? -12.297 -34.406 -10.648 1 98.44 14 LEU B CA 1
ATOM 3410 C C . LEU B 1 14 ? -13.523 -34.531 -11.531 1 98.44 14 LEU B C 1
ATOM 3412 O O . LEU B 1 14 ? -13.516 -35.312 -12.492 1 98.44 14 LEU B O 1
ATOM 3416 N N . HIS B 1 15 ? -14.5 -33.781 -11.211 1 98.12 15 HIS B N 1
ATOM 3417 C CA . HIS B 1 15 ? -15.68 -33.688 -12.062 1 98.12 15 HIS B CA 1
ATOM 3418 C C . HIS B 1 15 ? -15.445 -32.719 -13.211 1 98.12 15 HIS B C 1
ATOM 3420 O O . HIS B 1 15 ? -14.531 -31.875 -13.156 1 98.12 15 HIS B O 1
ATOM 3426 N N . ALA B 1 16 ? -16.328 -32.812 -14.219 1 98.19 16 ALA B N 1
ATOM 3427 C CA . ALA B 1 16 ? -16.203 -31.984 -15.414 1 98.19 16 ALA B CA 1
ATOM 3428 C C . ALA B 1 16 ? -16.391 -30.5 -15.07 1 98.19 16 ALA B C 1
ATOM 3430 O O . ALA B 1 16 ? -15.867 -29.625 -15.758 1 98.19 16 ALA B O 1
ATOM 3431 N N . ALA B 1 17 ? -17.219 -30.359 -14.031 1 98.25 17 ALA B N 1
ATOM 3432 C CA . ALA B 1 17 ? -17.391 -29.031 -13.461 1 98.25 17 ALA B CA 1
ATOM 3433 C C . ALA B 1 17 ? -16.844 -28.969 -12.039 1 98.25 17 ALA B C 1
ATOM 3435 O O . ALA B 1 17 ? -17.438 -29.531 -11.117 1 98.25 17 ALA B O 1
ATOM 3436 N N . ASP B 1 18 ? -15.633 -28.641 -11.805 1 98.44 18 ASP B N 1
ATOM 3437 C CA . ASP B 1 18 ? -14.984 -28.562 -10.5 1 98.44 18 ASP B CA 1
ATOM 3438 C C . ASP B 1 18 ? -14.164 -27.266 -10.375 1 98.44 18 ASP B C 1
ATOM 3440 O O . ASP B 1 18 ? -14.102 -26.469 -11.32 1 98.44 18 ASP B O 1
ATOM 3444 N N . THR B 1 19 ? -13.711 -26.969 -9.25 1 98.62 19 THR B N 1
ATOM 3445 C CA . THR B 1 19 ? -12.797 -25.875 -8.969 1 98.62 19 THR B CA 1
ATOM 3446 C C . THR B 1 19 ? -11.484 -26.391 -8.398 1 98.62 19 THR B C 1
ATOM 3448 O O . THR B 1 19 ? -11.477 -27.328 -7.586 1 98.62 19 THR B O 1
ATOM 3451 N N . VAL B 1 20 ? -10.383 -25.875 -8.93 1 98.69 20 VAL B N 1
ATOM 3452 C CA . VAL B 1 20 ? -9.047 -26.312 -8.516 1 98.69 20 VAL B CA 1
ATOM 3453 C C . VAL B 1 20 ? -8.211 -25.094 -8.125 1 98.69 20 VAL B C 1
ATOM 3455 O O . VAL B 1 20 ? -8.148 -24.109 -8.859 1 98.69 20 VAL B O 1
ATOM 3458 N N . GLY B 1 21 ? -7.629 -25.109 -6.961 1 97.94 21 GLY B N 1
ATOM 3459 C CA . GLY B 1 21 ? -6.66 -24.125 -6.535 1 97.94 21 GLY B CA 1
ATOM 3460 C C . GLY B 1 21 ? -5.223 -24.594 -6.648 1 97.94 21 GLY B C 1
ATOM 3461 O O . GLY B 1 21 ? -4.914 -25.734 -6.309 1 97.94 21 GLY B O 1
ATOM 3462 N N . LEU B 1 22 ? -4.398 -23.719 -7.168 1 97.44 22 LEU B N 1
ATOM 3463 C CA . LEU B 1 22 ? -2.982 -24.016 -7.348 1 97.44 22 LEU B CA 1
ATOM 3464 C C . LEU B 1 22 ? -2.117 -22.953 -6.68 1 97.44 22 LEU B C 1
ATOM 3466 O O . LEU B 1 22 ? -2.492 -21.781 -6.637 1 97.44 22 LEU B O 1
ATOM 3470 N N . PRO B 1 23 ? -0.905 -23.359 -6.156 1 95.75 23 PRO B N 1
ATOM 3471 C CA . PRO B 1 23 ? 0.069 -22.359 -5.734 1 95.75 23 PRO B CA 1
ATOM 3472 C C . PRO B 1 23 ? 0.69 -21.609 -6.91 1 95.75 23 PRO B C 1
ATOM 3474 O O . PRO B 1 23 ? 0.401 -21.922 -8.07 1 95.75 23 PRO B O 1
ATOM 3477 N N . LEU B 1 24 ? 1.508 -20.672 -6.535 1 93.94 24 LEU B N 1
ATOM 3478 C CA . LEU B 1 24 ? 2.24 -19.875 -7.52 1 93.94 24 LEU B CA 1
ATOM 3479 C C . LEU B 1 24 ? 3.375 -20.688 -8.133 1 93.94 24 LEU B C 1
ATOM 3481 O O . LEU B 1 24 ? 4.129 -21.359 -7.414 1 93.94 24 LEU B O 1
ATOM 3485 N N . GLY B 1 25 ? 3.471 -20.641 -9.445 1 93.06 25 GLY B N 1
ATOM 3486 C CA . GLY B 1 25 ? 4.652 -21 -10.219 1 93.06 25 GLY B CA 1
ATOM 3487 C C . GLY B 1 25 ? 5.148 -22.406 -9.922 1 93.06 25 GLY B C 1
ATOM 3488 O O . GLY B 1 25 ? 4.445 -23.391 -10.188 1 93.06 25 GLY B O 1
ATOM 3489 N N . PRO B 1 26 ? 6.309 -22.469 -9.25 1 92.56 26 PRO B N 1
ATOM 3490 C CA . PRO B 1 26 ? 7.004 -23.75 -9.117 1 92.56 26 PRO B CA 1
ATOM 3491 C C . PRO B 1 26 ? 6.324 -24.688 -8.117 1 92.56 26 PRO B C 1
ATOM 3493 O O . PRO B 1 26 ? 6.715 -25.859 -8 1 92.56 26 PRO B O 1
ATOM 3496 N N . GLY B 1 27 ? 5.363 -24.219 -7.453 1 95.88 27 GLY B N 1
ATOM 3497 C CA . GLY B 1 27 ? 4.609 -25.078 -6.559 1 95.88 27 GLY B CA 1
ATOM 3498 C C . GLY B 1 27 ? 3.559 -25.906 -7.273 1 95.88 27 GLY B C 1
ATOM 3499 O O . GLY B 1 27 ? 2.955 -26.812 -6.676 1 95.88 27 GLY B O 1
ATOM 3500 N N . GLN B 1 28 ? 3.348 -25.719 -8.555 1 97.62 28 GLN B N 1
ATOM 3501 C CA . GLN B 1 28 ? 2.311 -26.391 -9.328 1 97.62 28 GLN B CA 1
ATOM 3502 C C . GLN B 1 28 ? 2.746 -27.797 -9.727 1 97.62 28 GLN B C 1
ATOM 3504 O O . GLN B 1 28 ? 3.9 -28.016 -10.109 1 97.62 28 GLN B O 1
ATOM 3509 N N . PRO B 1 29 ? 1.851 -28.766 -9.594 1 98.19 29 PRO B N 1
ATOM 3510 C CA . PRO B 1 29 ? 2.191 -30.172 -9.859 1 98.19 29 PRO B CA 1
ATOM 3511 C C . PRO B 1 29 ? 2.139 -30.516 -11.344 1 98.19 29 PRO B C 1
ATOM 3513 O O . PRO B 1 29 ? 1.054 -30.578 -11.93 1 98.19 29 PRO B O 1
ATOM 3516 N N . PRO B 1 30 ? 3.258 -30.812 -11.922 1 98.38 30 PRO B N 1
ATOM 3517 C CA . PRO B 1 30 ? 3.322 -30.922 -13.383 1 98.38 30 PRO B CA 1
ATOM 3518 C C . PRO B 1 30 ? 2.531 -32.125 -13.914 1 98.38 30 PRO B C 1
ATOM 3520 O O . PRO B 1 30 ? 1.721 -31.969 -14.836 1 98.38 30 PRO B O 1
ATOM 3523 N N . SER B 1 31 ? 2.717 -33.312 -13.367 1 98.69 31 SER B N 1
ATOM 3524 C CA . SER B 1 31 ? 2.1 -34.5 -13.906 1 98.69 31 SER B CA 1
ATOM 3525 C C . SER B 1 31 ? 0.584 -34.469 -13.734 1 98.69 31 SER B C 1
ATOM 3527 O O . SER B 1 31 ? -0.155 -34.906 -14.609 1 98.69 31 SER B O 1
ATOM 3529 N N . PHE B 1 32 ? 0.162 -34 -12.625 1 98.75 32 PHE B N 1
ATOM 3530 C CA . PHE B 1 32 ? -1.27 -33.906 -12.367 1 98.75 32 PHE B CA 1
ATOM 3531 C C . PHE B 1 32 ? -1.93 -32.969 -13.375 1 98.75 32 PHE B C 1
ATOM 3533 O O . PHE B 1 32 ? -2.953 -33.312 -13.969 1 98.75 32 PHE B O 1
ATOM 3540 N N . LEU B 1 33 ? -1.349 -31.734 -13.57 1 98.75 33 LEU B N 1
ATOM 3541 C CA . LEU B 1 33 ? -1.91 -30.75 -14.492 1 98.75 33 LEU B CA 1
ATOM 3542 C C . LEU B 1 33 ? -1.896 -31.281 -15.922 1 98.75 33 LEU B C 1
ATOM 3544 O O . LEU B 1 33 ? -2.828 -31.031 -16.688 1 98.75 33 LEU B O 1
ATOM 3548 N N . GLN B 1 34 ? -0.843 -31.984 -16.281 1 98.69 34 GLN B N 1
ATOM 3549 C CA . GLN B 1 34 ? -0.775 -32.594 -17.609 1 98.69 34 GLN B CA 1
ATOM 3550 C C . GLN B 1 34 ? -1.863 -33.625 -17.797 1 98.69 34 GLN B C 1
ATOM 3552 O O . GLN B 1 34 ? -2.475 -33.719 -18.859 1 98.69 34 GLN B O 1
ATOM 3557 N N . ALA B 1 35 ? -2.051 -34.438 -16.719 1 98.81 35 ALA B N 1
ATOM 3558 C CA . ALA B 1 35 ? -3.115 -35.438 -16.766 1 98.81 35 ALA B CA 1
ATOM 3559 C C . ALA B 1 35 ? -4.48 -34.781 -16.938 1 98.81 35 ALA B C 1
ATOM 3561 O O . ALA B 1 35 ? -5.328 -35.281 -17.688 1 98.81 35 ALA B O 1
ATOM 3562 N N . LEU B 1 36 ? -4.738 -33.688 -16.219 1 98.75 36 LEU B N 1
ATOM 3563 C CA . LEU B 1 36 ? -5.969 -32.938 -16.406 1 98.75 36 LEU B CA 1
ATOM 3564 C C . LEU B 1 36 ? -6.102 -32.469 -17.859 1 98.75 36 LEU B C 1
ATOM 3566 O O . LEU B 1 36 ? -7.207 -32.406 -18.406 1 98.75 36 LEU B O 1
ATOM 3570 N N . GLY B 1 37 ? -4.977 -32.062 -18.469 1 98.5 37 GLY B N 1
ATOM 3571 C CA . GLY B 1 37 ? -4.953 -31.562 -19.828 1 98.5 37 GLY B CA 1
ATOM 3572 C C . GLY B 1 37 ? -5.301 -32.594 -20.875 1 98.5 37 GLY B C 1
ATOM 3573 O O . GLY B 1 37 ? -5.684 -32.281 -22 1 98.5 37 GLY B O 1
ATOM 3574 N N . VAL B 1 38 ? -5.109 -33.844 -20.531 1 98.12 38 VAL B N 1
ATOM 3575 C CA . VAL B 1 38 ? -5.426 -34.938 -21.438 1 98.12 38 VAL B CA 1
ATOM 3576 C C . VAL B 1 38 ? -6.941 -35.125 -21.531 1 98.12 38 VAL B C 1
ATOM 3578 O O . VAL B 1 38 ? -7.465 -35.5 -22.578 1 98.12 38 VAL B O 1
ATOM 3581 N N . ARG B 1 39 ? -7.582 -34.781 -20.453 1 97.88 39 ARG B N 1
ATOM 3582 C CA . ARG B 1 39 ? -9.031 -34.906 -20.438 1 97.88 39 ARG B CA 1
ATOM 3583 C C . ARG B 1 39 ? -9.68 -33.906 -21.375 1 97.88 39 ARG B C 1
ATOM 3585 O O . ARG B 1 39 ? -9.164 -32.781 -21.547 1 97.88 39 ARG B O 1
ATOM 3592 N N . LYS B 1 40 ? -10.852 -34.25 -21.938 1 97.56 40 LYS B N 1
ATOM 3593 C CA . LYS B 1 40 ? -11.508 -33.406 -22.922 1 97.56 40 LYS B CA 1
ATOM 3594 C C . LYS B 1 40 ? -12.961 -33.156 -22.531 1 97.56 40 LYS B C 1
ATOM 3596 O O . LYS B 1 40 ? -13.68 -32.438 -23.25 1 97.56 40 LYS B O 1
ATOM 3601 N N . ASP B 1 41 ? -13.367 -33.625 -21.484 1 98.25 41 ASP B N 1
ATOM 3602 C CA . ASP B 1 41 ? -14.789 -33.594 -21.156 1 98.25 41 ASP B CA 1
ATOM 3603 C C . ASP B 1 41 ? -15.109 -32.469 -20.188 1 98.25 41 ASP B C 1
ATOM 3605 O O . ASP B 1 41 ? -16.141 -32.469 -19.516 1 98.25 41 ASP B O 1
ATOM 3609 N N . TRP B 1 42 ? -14.227 -31.484 -20.078 1 98.5 42 TRP B N 1
ATOM 3610 C CA . TRP B 1 42 ? -14.469 -30.375 -19.172 1 98.5 42 TRP B CA 1
ATOM 3611 C C . TRP B 1 42 ? -15.68 -29.562 -19.609 1 98.5 42 TRP B C 1
ATOM 3613 O O . TRP B 1 42 ? -15.812 -29.234 -20.797 1 98.5 42 TRP B O 1
ATOM 3623 N N . THR B 1 43 ? -16.594 -29.188 -18.719 1 98.62 43 THR B N 1
ATOM 3624 C CA . THR B 1 43 ? -17.766 -28.344 -19.016 1 98.62 43 THR B CA 1
ATOM 3625 C C . THR B 1 43 ? -17.625 -26.984 -18.344 1 98.62 43 THR B C 1
ATOM 3627 O O . THR B 1 43 ? -18.031 -25.969 -18.906 1 98.62 43 THR B O 1
ATOM 3630 N N . ASP B 1 44 ? -17.031 -26.969 -17.125 1 98.38 44 ASP B N 1
ATOM 3631 C CA . ASP B 1 44 ? -16.828 -25.734 -16.375 1 98.38 44 ASP B CA 1
ATOM 3632 C C . ASP B 1 44 ? -15.781 -25.922 -15.289 1 98.38 44 ASP B C 1
ATOM 3634 O O . ASP B 1 44 ? -16.062 -25.719 -14.109 1 98.38 44 ASP B O 1
ATOM 3638 N N . LEU B 1 45 ? -14.555 -26.25 -15.688 1 98.75 45 LEU B N 1
ATOM 3639 C CA . LEU B 1 45 ? -13.453 -26.328 -14.734 1 98.75 45 LEU B CA 1
ATOM 3640 C C . LEU B 1 45 ? -12.852 -24.953 -14.469 1 98.75 45 LEU B C 1
ATOM 3642 O O . LEU B 1 45 ? -12.375 -24.297 -15.391 1 98.75 45 LEU B O 1
ATOM 3646 N N . ARG B 1 46 ? -12.93 -24.484 -13.312 1 97.94 46 ARG B N 1
ATOM 3647 C CA . ARG B 1 46 ? -12.312 -23.219 -12.914 1 97.94 46 ARG B CA 1
ATOM 3648 C C . ARG B 1 46 ? -11.031 -23.453 -12.125 1 97.94 46 ARG B C 1
ATOM 3650 O O . ARG B 1 46 ? -11.039 -24.125 -11.094 1 97.94 46 ARG B O 1
ATOM 3657 N N . VAL B 1 47 ? -9.984 -22.938 -12.594 1 98.56 47 VAL B N 1
ATOM 3658 C CA . VAL B 1 47 ? -8.672 -23.094 -11.969 1 98.56 47 VAL B CA 1
ATOM 3659 C C . VAL B 1 47 ? -8.172 -21.734 -11.477 1 98.56 47 VAL B C 1
ATOM 3661 O O . VAL B 1 47 ? -8.133 -20.766 -12.234 1 98.56 47 VAL B O 1
ATOM 3664 N N . TYR B 1 48 ? -7.855 -21.672 -10.219 1 97.44 48 TYR B N 1
ATOM 3665 C CA . TYR B 1 48 ? -7.312 -20.469 -9.602 1 97.44 48 TYR B CA 1
ATOM 3666 C C . TYR B 1 48 ? -5.816 -20.609 -9.352 1 97.44 48 TYR B C 1
ATOM 3668 O O . TYR B 1 48 ? -5.371 -21.609 -8.781 1 97.44 48 TYR B O 1
ATOM 3676 N N . GLY B 1 49 ? -5.039 -19.688 -9.742 1 96.06 49 GLY B N 1
ATOM 3677 C CA . GLY B 1 49 ? -3.602 -19.734 -9.547 1 96.06 49 GLY B CA 1
ATOM 3678 C C . GLY B 1 49 ? -2.896 -18.453 -9.93 1 96.06 49 GLY B C 1
ATOM 3679 O O . GLY B 1 49 ? -3.477 -17.375 -9.836 1 96.06 49 GLY B O 1
ATOM 3680 N N . ALA B 1 50 ? -1.631 -18.531 -10.133 1 96.12 50 ALA B N 1
ATOM 3681 C CA . ALA B 1 50 ? -0.791 -17.391 -10.508 1 96.12 50 ALA B CA 1
ATOM 3682 C C . ALA B 1 50 ? 0.541 -17.859 -11.086 1 96.12 50 ALA B C 1
ATOM 3684 O O . ALA B 1 50 ? 1.128 -18.828 -10.602 1 96.12 50 ALA B O 1
ATOM 3685 N N . LEU B 1 51 ? 1.021 -17.156 -12.148 1 96.06 51 LEU B N 1
ATOM 3686 C CA . LEU B 1 51 ? 2.305 -17.453 -12.773 1 96.06 51 LEU B CA 1
ATOM 3687 C C . LEU B 1 51 ? 2.389 -18.938 -13.156 1 96.06 51 LEU B C 1
ATOM 3689 O O . LEU B 1 51 ? 3.051 -19.719 -12.469 1 96.06 51 LEU B O 1
ATOM 3693 N N . LEU B 1 52 ? 1.793 -19.266 -14.281 1 96.75 52 LEU B N 1
ATOM 3694 C CA . LEU B 1 52 ? 1.763 -20.641 -14.742 1 96.75 52 LEU B CA 1
ATOM 3695 C C . LEU B 1 52 ? 3.172 -21.156 -15.031 1 96.75 52 LEU B C 1
ATOM 3697 O O . LEU B 1 52 ? 3.939 -20.5 -15.734 1 96.75 52 LEU B O 1
ATOM 3701 N N . ALA B 1 53 ? 3.475 -22.328 -14.422 1 96.38 53 ALA B N 1
ATOM 3702 C CA . ALA B 1 53 ? 4.82 -22.891 -14.555 1 96.38 53 ALA B CA 1
ATOM 3703 C C . ALA B 1 53 ? 4.77 -24.344 -15.023 1 96.38 53 ALA B C 1
ATOM 3705 O O . ALA B 1 53 ? 5.676 -25.125 -14.727 1 96.38 53 ALA B O 1
ATOM 3706 N N . VAL B 1 54 ? 3.725 -24.781 -15.602 1 97.06 54 VAL B N 1
ATOM 3707 C CA . VAL B 1 54 ? 3.574 -26.125 -16.141 1 97.06 54 VAL B CA 1
ATOM 3708 C C . VAL B 1 54 ? 3.084 -26.047 -17.594 1 97.06 54 VAL B C 1
ATOM 3710 O O . VAL B 1 54 ? 2.1 -25.359 -17.875 1 97.06 54 VAL B O 1
ATOM 3713 N N . LEU B 1 55 ? 3.828 -26.688 -18.469 1 95.19 55 LEU B N 1
ATOM 3714 C CA . LEU B 1 55 ? 3.354 -26.859 -19.844 1 95.19 55 LEU B CA 1
ATOM 3715 C C . LEU B 1 55 ? 2.264 -27.922 -19.906 1 95.19 55 LEU B C 1
ATOM 3717 O O . LEU B 1 55 ? 2.494 -29.078 -19.547 1 95.19 55 LEU B O 1
ATOM 3721 N N . THR B 1 56 ? 1.103 -27.531 -20.266 1 97.81 56 THR B N 1
ATOM 3722 C CA . THR B 1 56 ? -0.056 -28.422 -20.297 1 97.81 56 THR B CA 1
ATOM 3723 C C . THR B 1 56 ? -1.1 -27.922 -21.281 1 97.81 56 THR B C 1
ATOM 3725 O O . THR B 1 56 ? -1.161 -26.719 -21.578 1 97.81 56 THR B O 1
ATOM 3728 N N . GLU B 1 57 ? -1.922 -28.797 -21.812 1 97.62 57 GLU B N 1
ATOM 3729 C CA . GLU B 1 57 ? -3.01 -28.438 -22.719 1 97.62 57 GLU B CA 1
ATOM 3730 C C . GLU B 1 57 ? -4.266 -28.047 -21.938 1 97.62 57 GLU B C 1
ATOM 3732 O O . GLU B 1 57 ? -5.258 -27.625 -22.531 1 97.62 57 GLU B O 1
ATOM 3737 N N . LEU B 1 58 ? -4.191 -28.109 -20.672 1 98.56 58 LEU B N 1
ATOM 3738 C CA . LEU B 1 58 ? -5.371 -27.969 -19.828 1 98.56 58 LEU B CA 1
ATOM 3739 C C . LEU B 1 58 ? -6.082 -26.641 -20.125 1 98.56 58 LEU B C 1
ATOM 3741 O O . LEU B 1 58 ? -7.293 -26.625 -20.359 1 98.56 58 LEU B O 1
ATOM 3745 N N . PHE B 1 59 ? -5.367 -25.609 -20.203 1 98.06 59 PHE B N 1
ATOM 3746 C CA . PHE B 1 59 ? -5.953 -24.266 -20.203 1 98.06 59 PHE B CA 1
ATOM 3747 C C . PHE B 1 59 ? -6.391 -23.859 -21.609 1 98.06 59 PHE B C 1
ATOM 3749 O O . PHE B 1 59 ? -7.02 -22.812 -21.781 1 98.06 59 PHE B O 1
ATOM 3756 N N . SER B 1 60 ? -6.086 -24.672 -22.562 1 97.12 60 SER B N 1
ATOM 3757 C CA . SER B 1 60 ? -6.582 -24.453 -23.906 1 97.12 60 SER B CA 1
ATOM 3758 C C . SER B 1 60 ? -7.867 -25.25 -24.156 1 97.12 60 SER B C 1
ATOM 3760 O O . SER B 1 60 ? -8.477 -25.125 -25.234 1 97.12 60 SER B O 1
ATOM 3762 N N . ARG B 1 61 ? -8.273 -26.031 -23.219 1 97.88 61 ARG B N 1
ATOM 3763 C CA . ARG B 1 61 ? -9.469 -26.844 -23.391 1 97.88 61 ARG B CA 1
ATOM 3764 C C . ARG B 1 61 ? -10.734 -26 -23.234 1 97.88 61 ARG B C 1
ATOM 3766 O O . ARG B 1 61 ? -10.812 -25.156 -22.344 1 97.88 61 ARG B O 1
ATOM 3773 N N . PRO B 1 62 ? -11.727 -26.297 -24.125 1 97.25 62 PRO B N 1
ATOM 3774 C CA . PRO B 1 62 ? -13.031 -25.688 -23.859 1 97.25 62 PRO B CA 1
ATOM 3775 C C . PRO B 1 62 ? -13.586 -26.062 -22.5 1 97.25 62 PRO B C 1
ATOM 3777 O O . PRO B 1 62 ? -13.438 -27.219 -22.062 1 97.25 62 PRO B O 1
ATOM 3780 N N . GLY B 1 63 ? -14.164 -25.141 -21.891 1 98.06 63 GLY B N 1
ATOM 3781 C CA . GLY B 1 63 ? -14.789 -25.422 -20.594 1 98.06 63 GLY B CA 1
ATOM 3782 C C . GLY B 1 63 ? -13.852 -25.203 -19.422 1 98.06 63 GLY B C 1
ATOM 3783 O O . GLY B 1 63 ? -14.242 -25.359 -18.266 1 98.06 63 GLY B O 1
ATOM 3784 N N . VAL B 1 64 ? -12.586 -24.875 -19.734 1 98.5 64 VAL B N 1
ATOM 3785 C CA . VAL B 1 64 ? -11.617 -24.609 -18.672 1 98.5 64 VAL B CA 1
ATOM 3786 C C . VAL B 1 64 ? -11.383 -23.094 -18.562 1 98.5 64 VAL B C 1
ATOM 3788 O O . VAL B 1 64 ? -11.125 -22.422 -19.562 1 98.5 64 VAL B O 1
ATOM 3791 N N . HIS B 1 65 ? -11.562 -22.562 -17.391 1 97.06 65 HIS B N 1
ATOM 3792 C CA . HIS B 1 65 ? -11.336 -21.156 -17.094 1 97.06 65 HIS B CA 1
ATOM 3793 C C . HIS B 1 65 ? -10.195 -20.984 -16.109 1 97.06 65 HIS B C 1
ATOM 3795 O O . HIS B 1 65 ? -10.242 -21.5 -14.984 1 97.06 65 HIS B O 1
ATOM 3801 N N . PHE B 1 66 ? -9.203 -20.297 -16.531 1 97.5 66 PHE B N 1
ATOM 3802 C CA . PHE B 1 66 ? -8.07 -20.031 -15.648 1 97.5 66 PHE B CA 1
ATOM 3803 C C . PHE B 1 66 ? -8.102 -18.609 -15.133 1 97.5 66 PHE B C 1
ATOM 3805 O O . PHE B 1 66 ? -8.016 -17.656 -15.914 1 97.5 66 PHE B O 1
ATOM 3812 N N . ILE B 1 67 ? -8.258 -18.375 -13.867 1 96.81 67 ILE B N 1
ATOM 3813 C CA . ILE B 1 67 ? -8.18 -17.078 -13.203 1 96.81 67 ILE B CA 1
ATOM 3814 C C . ILE B 1 67 ? -6.816 -16.922 -12.539 1 96.81 67 ILE B C 1
ATOM 3816 O O . ILE B 1 67 ? -6.516 -17.594 -11.547 1 96.81 67 ILE B O 1
ATOM 3820 N N . SER B 1 68 ? -6.035 -16.031 -13.078 1 96.88 68 SER B N 1
ATOM 3821 C CA . SER B 1 68 ? -4.645 -15.891 -12.656 1 96.88 68 SER B CA 1
ATOM 3822 C C . SER B 1 68 ? -4.418 -14.578 -11.922 1 96.88 68 SER B C 1
ATOM 3824 O O . SER B 1 68 ? -4.945 -13.531 -12.32 1 96.88 68 SER B O 1
ATOM 3826 N N . GLY B 1 69 ? -3.627 -14.656 -10.844 1 96 69 GLY B N 1
ATOM 3827 C CA . GLY B 1 69 ? -3.258 -13.453 -10.117 1 96 69 GLY B CA 1
ATOM 3828 C C . GLY B 1 69 ? -1.953 -12.844 -10.602 1 96 69 GLY B C 1
ATOM 3829 O O . GLY B 1 69 ? -1.562 -11.766 -10.148 1 96 69 GLY B O 1
ATOM 3830 N N . PHE B 1 70 ? -1.282 -13.484 -11.484 1 96.56 70 PHE B N 1
ATOM 3831 C CA . PHE B 1 70 ? 0.002 -13.031 -12 1 96.56 70 PHE B CA 1
ATOM 3832 C C . PHE B 1 70 ? 0.262 -13.617 -13.383 1 96.56 70 PHE B C 1
ATOM 3834 O O . PHE B 1 70 ? 0.325 -14.844 -13.547 1 96.56 70 PHE B O 1
ATOM 3841 N N . TYR B 1 71 ? 0.456 -12.773 -14.422 1 97.12 71 TYR B N 1
ATOM 3842 C CA . TYR B 1 71 ? 0.716 -13.242 -15.781 1 97.12 71 TYR B CA 1
ATOM 3843 C C . TYR B 1 71 ? 2.207 -13.453 -16.016 1 97.12 71 TYR B C 1
ATOM 3845 O O . TYR B 1 71 ? 3.014 -12.555 -15.773 1 97.12 71 TYR B O 1
ATOM 3853 N N . GLY B 1 72 ? 2.584 -14.664 -16.312 1 95.69 72 GLY B N 1
ATOM 3854 C CA . GLY B 1 72 ? 3.875 -14.945 -16.922 1 95.69 72 GLY B CA 1
ATOM 3855 C C . GLY B 1 72 ? 3.797 -15.156 -18.422 1 95.69 72 GLY B C 1
ATOM 3856 O O . GLY B 1 72 ? 2.787 -14.828 -19.047 1 95.69 72 GLY B O 1
ATOM 3857 N N . PRO B 1 73 ? 4.867 -15.617 -19.047 1 94.75 73 PRO B N 1
ATOM 3858 C CA . PRO B 1 73 ? 4.879 -15.852 -20.484 1 94.75 73 PRO B CA 1
ATOM 3859 C C . PRO B 1 73 ? 3.799 -16.844 -20.938 1 94.75 73 PRO B C 1
ATOM 3861 O O . PRO B 1 73 ? 3.195 -16.656 -22 1 94.75 73 PRO B O 1
ATOM 3864 N N . LEU B 1 74 ? 3.5 -17.828 -20.125 1 96.31 74 LEU B N 1
ATOM 3865 C CA . LEU B 1 74 ? 2.521 -18.844 -20.5 1 96.31 74 LEU B CA 1
ATOM 3866 C C . LEU B 1 74 ? 1.109 -18.266 -20.484 1 96.31 74 LEU B C 1
ATOM 3868 O O . LEU B 1 74 ? 0.31 -18.547 -21.391 1 96.31 74 LEU B O 1
ATOM 3872 N N . GLU B 1 75 ? 0.769 -17.5 -19.453 1 96.94 75 GLU B N 1
ATOM 3873 C CA . GLU B 1 75 ? -0.532 -16.844 -19.422 1 96.94 75 GLU B CA 1
ATOM 3874 C C . GLU B 1 75 ? -0.732 -15.969 -20.656 1 96.94 75 GLU B C 1
ATOM 3876 O O . GLU B 1 75 ? -1.808 -15.969 -21.266 1 96.94 75 GLU B O 1
ATOM 3881 N N . ARG B 1 76 ? 0.262 -15.211 -20.953 1 96.5 76 ARG B N 1
ATOM 3882 C CA . ARG B 1 76 ? 0.16 -14.305 -22.094 1 96.5 76 ARG B CA 1
ATOM 3883 C C . ARG B 1 76 ? -0.007 -15.086 -23.391 1 96.5 76 ARG B C 1
ATOM 3885 O O . ARG B 1 76 ? -0.799 -14.695 -24.25 1 96.5 76 ARG B O 1
ATOM 3892 N N . ALA B 1 77 ? 0.746 -16.203 -23.562 1 96.56 77 ALA B N 1
ATOM 3893 C CA . ALA B 1 77 ? 0.608 -17.047 -24.734 1 96.56 77 ALA B CA 1
ATOM 3894 C C . ALA B 1 77 ? -0.804 -17.609 -24.844 1 96.56 77 ALA B C 1
ATOM 3896 O O . ALA B 1 77 ? -1.382 -17.656 -25.938 1 96.56 77 ALA B O 1
ATOM 3897 N N . LEU B 1 78 ? -1.327 -18.047 -23.75 1 96.56 78 LEU B N 1
ATOM 3898 C CA . LEU B 1 78 ? -2.68 -18.594 -23.719 1 96.56 78 LEU B CA 1
ATOM 3899 C C . LEU B 1 78 ? -3.705 -17.531 -24.094 1 96.56 78 LEU B C 1
ATOM 3901 O O . LEU B 1 78 ? -4.598 -17.781 -24.906 1 96.56 78 LEU B O 1
ATOM 3905 N N . ARG B 1 79 ? -3.555 -16.359 -23.453 1 94 79 ARG B N 1
ATOM 3906 C CA . ARG B 1 79 ? -4.43 -15.234 -23.781 1 94 79 ARG B CA 1
ATOM 3907 C C . ARG B 1 79 ? -4.406 -14.953 -25.281 1 94 79 ARG B C 1
ATOM 3909 O O . ARG B 1 79 ? -5.457 -14.828 -25.922 1 94 79 ARG B O 1
ATOM 3916 N N . ASP B 1 80 ? -3.236 -14.875 -25.859 1 93.81 80 ASP B N 1
ATOM 3917 C CA . ASP B 1 80 ? -3.068 -14.531 -27.266 1 93.81 80 ASP B CA 1
ATOM 3918 C C . ASP B 1 80 ? -3.629 -15.625 -28.172 1 93.81 80 ASP B C 1
ATOM 3920 O O . ASP B 1 80 ? -4.031 -15.352 -29.312 1 93.81 80 ASP B O 1
ATOM 3924 N N . ALA B 1 81 ? -3.691 -16.828 -27.641 1 95.5 81 ALA B N 1
ATOM 3925 C CA . ALA B 1 81 ? -4.223 -17.953 -28.406 1 95.5 81 ALA B CA 1
ATOM 3926 C C . ALA B 1 81 ? -5.738 -18.047 -28.25 1 95.5 81 ALA B C 1
ATOM 3928 O O . ALA B 1 81 ? -6.375 -18.922 -28.844 1 95.5 81 ALA B O 1
ATOM 3929 N N . GLY B 1 82 ? -6.316 -17.234 -27.469 1 93.38 82 GLY B N 1
ATOM 3930 C CA . GLY B 1 82 ? -7.762 -17.188 -27.344 1 93.38 82 GLY B CA 1
ATOM 3931 C C . GLY B 1 82 ? -8.297 -18.031 -26.203 1 93.38 82 GLY B C 1
ATOM 3932 O O . GLY B 1 82 ? -9.5 -18.297 -26.125 1 93.38 82 GLY B O 1
ATOM 3933 N N . ALA B 1 83 ? -7.371 -18.531 -25.344 1 96.06 83 ALA B N 1
ATOM 3934 C CA . ALA B 1 83 ? -7.812 -19.312 -24.203 1 96.06 83 ALA B CA 1
ATOM 3935 C C . ALA B 1 83 ? -8.578 -18.453 -23.203 1 96.06 83 ALA B C 1
ATOM 3937 O O . ALA B 1 83 ? -8.477 -17.219 -23.25 1 96.06 83 ALA B O 1
ATOM 3938 N N . ASP B 1 84 ? -9.375 -19.109 -22.406 1 95.94 84 ASP B N 1
ATOM 3939 C CA . ASP B 1 84 ? -10.133 -18.422 -21.359 1 95.94 84 ASP B CA 1
ATOM 3940 C C . ASP B 1 84 ? -9.281 -18.234 -20.109 1 95.94 84 ASP B C 1
ATOM 3942 O O . ASP B 1 84 ? -9.461 -18.938 -19.109 1 95.94 84 ASP B O 1
ATOM 3946 N N . VAL B 1 85 ? -8.375 -17.312 -20.188 1 95.88 85 VAL B N 1
ATOM 3947 C CA . VAL B 1 85 ? -7.492 -16.922 -19.078 1 95.88 85 VAL B CA 1
ATOM 3948 C C . VAL B 1 85 ? -7.75 -15.477 -18.688 1 95.88 85 VAL B C 1
ATOM 3950 O O . VAL B 1 85 ? -7.625 -14.57 -19.516 1 95.88 85 VAL B O 1
ATOM 3953 N N . ASP B 1 86 ? -8.133 -15.227 -17.469 1 95.38 86 ASP B N 1
ATOM 3954 C CA . ASP B 1 86 ? -8.453 -13.891 -16.984 1 95.38 86 ASP B CA 1
ATOM 3955 C C . ASP B 1 86 ? -7.566 -13.508 -15.805 1 95.38 86 ASP B C 1
ATOM 3957 O O . ASP B 1 86 ? -6.902 -14.359 -15.219 1 95.38 86 ASP B O 1
ATOM 3961 N N . PHE B 1 87 ? -7.547 -12.219 -15.578 1 96.38 87 PHE B N 1
ATOM 3962 C CA . PHE B 1 87 ? -6.691 -11.688 -14.523 1 96.38 87 PHE B CA 1
ATOM 3963 C C . PHE B 1 87 ? -7.527 -11.219 -13.336 1 96.38 87 PHE B C 1
ATOM 3965 O O . PHE B 1 87 ? -8.484 -10.461 -13.5 1 96.38 87 PHE B O 1
ATOM 3972 N N . ALA B 1 88 ? -7.211 -11.641 -12.156 1 96.06 88 ALA B N 1
ATOM 3973 C CA . ALA B 1 88 ? -7.777 -11.133 -10.906 1 96.06 88 ALA B CA 1
ATOM 3974 C C . ALA B 1 88 ? -6.734 -10.352 -10.109 1 96.06 88 ALA B C 1
ATOM 3976 O O . ALA B 1 88 ? -5.84 -10.938 -9.5 1 96.06 88 ALA B O 1
ATOM 3977 N N . PRO B 1 89 ? -6.883 -9.031 -10.047 1 95.81 89 PRO B N 1
ATOM 3978 C CA . PRO B 1 89 ? -5.867 -8.211 -9.383 1 95.81 89 PRO B CA 1
ATOM 3979 C C . PRO B 1 89 ? -5.773 -8.484 -7.879 1 95.81 89 PRO B C 1
ATOM 3981 O O . PRO B 1 89 ? -6.777 -8.398 -7.168 1 95.81 89 PRO B O 1
ATOM 3984 N N . ALA B 1 90 ? -4.57 -8.773 -7.41 1 95.44 90 ALA B N 1
ATOM 3985 C CA . ALA B 1 90 ? -4.254 -8.945 -5.996 1 95.44 90 ALA B CA 1
ATOM 3986 C C . ALA B 1 90 ? -2.748 -8.898 -5.762 1 95.44 90 ALA B C 1
ATOM 3988 O O . ALA B 1 90 ? -1.969 -9.383 -6.582 1 95.44 90 ALA B O 1
ATOM 3989 N N . ASP B 1 91 ? -2.377 -8.211 -4.676 1 95.19 91 ASP B N 1
ATOM 3990 C CA . ASP B 1 91 ? -0.978 -8.383 -4.297 1 95.19 91 ASP B CA 1
ATOM 3991 C C . ASP B 1 91 ? -0.741 -9.758 -3.68 1 95.19 91 ASP B C 1
ATOM 3993 O O . ASP B 1 91 ? -1.692 -10.453 -3.316 1 95.19 91 ASP B O 1
ATOM 3997 N N . PHE B 1 92 ? 0.471 -10.172 -3.584 1 94.88 92 PHE B N 1
ATOM 3998 C CA . PHE B 1 92 ? 0.808 -11.547 -3.219 1 94.88 92 PHE B CA 1
ATOM 3999 C C . PHE B 1 92 ? 0.233 -11.898 -1.852 1 94.88 92 PHE B C 1
ATOM 4001 O O . PHE B 1 92 ? -0.198 -13.031 -1.626 1 94.88 92 PHE B O 1
ATOM 4008 N N . ARG B 1 93 ? 0.178 -11.055 -0.903 1 94.38 93 ARG B N 1
ATOM 4009 C CA . ARG B 1 93 ? -0.312 -11.305 0.448 1 94.38 93 ARG B CA 1
ATOM 4010 C C . ARG B 1 93 ? -1.805 -11.625 0.438 1 94.38 93 ARG B C 1
ATOM 4012 O O . ARG B 1 93 ? -2.322 -12.227 1.379 1 94.38 93 ARG B O 1
ATOM 4019 N N . ARG B 1 94 ? -2.459 -11.25 -0.605 1 94.56 94 ARG B N 1
ATOM 4020 C CA . ARG B 1 94 ? -3.904 -11.438 -0.667 1 94.56 94 ARG B CA 1
ATOM 4021 C C . ARG B 1 94 ? -4.258 -12.742 -1.368 1 94.56 94 ARG B C 1
ATOM 4023 O O . ARG B 1 94 ? -5.426 -13.141 -1.4 1 94.56 94 ARG B O 1
ATOM 4030 N N . PHE B 1 95 ? -3.258 -13.43 -1.885 1 93.94 95 PHE B N 1
ATOM 4031 C CA . PHE B 1 95 ? -3.531 -14.703 -2.541 1 93.94 95 PHE B CA 1
ATOM 4032 C C . PHE B 1 95 ? -4.148 -15.695 -1.562 1 93.94 95 PHE B C 1
ATOM 4034 O O . PHE B 1 95 ? -5.102 -16.391 -1.9 1 93.94 95 PHE B O 1
ATOM 4041 N N . GLY B 1 96 ? -3.623 -15.727 -0.334 1 92.81 96 GLY B N 1
ATOM 4042 C CA . GLY B 1 96 ? -4.133 -16.641 0.675 1 92.81 96 GLY B CA 1
ATOM 4043 C C . GLY B 1 96 ? -5.594 -16.406 1.011 1 92.81 96 GLY B C 1
ATOM 4044 O O . GLY B 1 96 ? -6.434 -17.281 0.804 1 92.81 96 GLY B O 1
ATOM 4045 N N . PRO B 1 97 ? -5.902 -15.195 1.455 1 93.31 97 PRO B N 1
ATOM 4046 C CA . PRO B 1 97 ? -7.293 -14.867 1.783 1 93.31 97 PRO B CA 1
ATOM 4047 C C . PRO B 1 97 ? -8.25 -15.102 0.614 1 93.31 97 PRO B C 1
ATOM 4049 O O . PRO B 1 97 ? -9.344 -15.633 0.805 1 93.31 97 PRO B O 1
ATOM 4052 N N . LEU B 1 98 ? -7.855 -14.766 -0.572 1 93.5 98 LEU B N 1
ATOM 4053 C CA . LEU B 1 98 ? -8.727 -14.922 -1.73 1 93.5 98 LEU B CA 1
ATOM 4054 C C . LEU B 1 98 ? -8.938 -16.391 -2.059 1 93.5 98 LEU B C 1
ATOM 4056 O O . LEU B 1 98 ? -10.047 -16.812 -2.42 1 93.5 98 LEU B O 1
ATOM 4060 N N . MET B 1 99 ? -7.859 -17.156 -1.972 1 95.12 99 MET B N 1
ATOM 4061 C CA . MET B 1 99 ? -7.992 -18.594 -2.189 1 95.12 99 MET B CA 1
ATOM 4062 C C . MET B 1 99 ? -8.914 -19.219 -1.146 1 95.12 99 MET B C 1
ATOM 4064 O O . MET B 1 99 ? -9.742 -20.078 -1.473 1 95.12 99 MET B O 1
ATOM 4068 N N . ARG B 1 100 ? -8.781 -18.812 0.029 1 94.94 100 ARG B N 1
ATOM 4069 C CA . ARG B 1 100 ? -9.656 -19.312 1.09 1 94.94 100 ARG B CA 1
ATOM 4070 C C . ARG B 1 100 ? -11.117 -18.984 0.794 1 94.94 100 ARG B C 1
ATOM 4072 O O . ARG B 1 100 ? -12 -19.828 0.977 1 94.94 100 ARG B O 1
ATOM 4079 N N . ALA B 1 101 ? -11.336 -17.75 0.377 1 94.5 101 ALA B N 1
ATOM 4080 C CA . ALA B 1 101 ? -12.695 -17.344 0.038 1 94.5 101 ALA B CA 1
ATOM 4081 C C . ALA B 1 101 ? -13.273 -18.188 -1.088 1 94.5 101 ALA B C 1
ATOM 4083 O O . ALA B 1 101 ? -14.453 -18.531 -1.072 1 94.5 101 ALA B O 1
ATOM 4084 N N . GLN B 1 102 ? -12.469 -18.453 -2.068 1 95 102 GLN B N 1
ATOM 4085 C CA . GLN B 1 102 ? -12.906 -19.266 -3.197 1 95 102 GLN B CA 1
ATOM 4086 C C . GLN B 1 102 ? -13.172 -20.703 -2.768 1 95 102 GLN B C 1
ATOM 4088 O O . GLN B 1 102 ? -14.055 -21.375 -3.309 1 95 102 GLN B O 1
ATOM 4093 N N . SER B 1 103 ? -12.383 -21.234 -1.852 1 96.31 103 SER B N 1
ATOM 4094 C CA . SER B 1 103 ? -12.539 -22.562 -1.28 1 96.31 103 SER B CA 1
ATOM 4095 C C . SER B 1 103 ? -12.703 -23.625 -2.371 1 96.31 103 SER B C 1
ATOM 4097 O O . SER B 1 103 ? -13.688 -24.359 -2.383 1 96.31 103 SER B O 1
ATOM 4099 N N . PRO B 1 104 ? -11.711 -23.719 -3.256 1 97.75 104 PRO B N 1
ATOM 4100 C CA . PRO B 1 104 ? -11.852 -24.688 -4.336 1 97.75 104 PRO B CA 1
ATOM 4101 C C . PRO B 1 104 ? -12.031 -26.125 -3.818 1 97.75 104 PRO B C 1
ATOM 4103 O O . PRO B 1 104 ? -11.477 -26.469 -2.773 1 97.75 104 PRO B O 1
ATOM 4106 N N . ARG B 1 105 ? -12.758 -26.922 -4.582 1 98.44 105 ARG B N 1
ATOM 4107 C CA . ARG B 1 105 ? -13.023 -28.312 -4.207 1 98.44 105 ARG B CA 1
ATOM 4108 C C . ARG B 1 105 ? -11.727 -29.109 -4.117 1 98.44 105 ARG B C 1
ATOM 4110 O O . ARG B 1 105 ? -11.578 -29.969 -3.244 1 98.44 105 ARG B O 1
ATOM 4117 N N . ALA B 1 106 ? -10.797 -28.812 -4.996 1 98.38 106 ALA B N 1
ATOM 4118 C CA . ALA B 1 106 ? -9.492 -29.469 -4.965 1 98.38 106 ALA B CA 1
ATOM 4119 C C . ALA B 1 106 ? -8.367 -28.453 -4.848 1 98.38 106 ALA B C 1
ATOM 4121 O O . ALA B 1 106 ? -8.406 -27.391 -5.477 1 98.38 106 ALA B O 1
ATOM 4122 N N . MET B 1 107 ? -7.473 -28.719 -3.932 1 98.06 107 MET B N 1
ATOM 4123 C CA . MET B 1 107 ? -6.18 -28.047 -3.9 1 98.06 107 MET B CA 1
ATOM 4124 C C . MET B 1 107 ? -5.062 -29 -4.324 1 98.06 107 MET B C 1
ATOM 4126 O O . MET B 1 107 ? -5.062 -30.172 -3.947 1 98.06 107 MET B O 1
ATOM 4130 N N . ALA B 1 108 ? -4.152 -28.547 -5.168 1 98.19 108 ALA B N 1
ATOM 4131 C CA . ALA B 1 108 ? -3.059 -29.391 -5.617 1 98.19 108 ALA B CA 1
ATOM 4132 C C . ALA B 1 108 ? -1.72 -28.672 -5.531 1 98.19 108 ALA B C 1
ATOM 4134 O O . ALA B 1 108 ? -1.644 -27.469 -5.781 1 98.19 108 ALA B O 1
ATOM 4135 N N . THR B 1 109 ? -0.675 -29.359 -5.172 1 98 109 THR B N 1
ATOM 4136 C CA . THR B 1 109 ? 0.655 -28.766 -5.07 1 98 109 THR B CA 1
ATOM 4137 C C . THR B 1 109 ? 1.732 -29.812 -5.34 1 98 109 THR B C 1
ATOM 4139 O O . THR B 1 109 ? 1.45 -31.016 -5.352 1 98 109 THR B O 1
ATOM 4142 N N . ALA B 1 110 ? 2.912 -29.344 -5.672 1 98.06 110 ALA B N 1
ATOM 4143 C CA . ALA B 1 110 ? 4.098 -30.203 -5.785 1 98.06 110 ALA B CA 1
ATOM 4144 C C . ALA B 1 110 ? 4.914 -30.172 -4.496 1 98.06 110 ALA B C 1
ATOM 4146 O O . ALA B 1 110 ? 4.895 -29.188 -3.762 1 98.06 110 ALA B O 1
ATOM 4147 N N . ALA B 1 111 ? 5.633 -31.234 -4.227 1 97.88 111 ALA B N 1
ATOM 4148 C CA . ALA B 1 111 ? 6.449 -31.344 -3.02 1 97.88 111 ALA B CA 1
ATOM 4149 C C . ALA B 1 111 ? 7.582 -32.344 -3.207 1 97.88 111 ALA B C 1
ATOM 4151 O O . ALA B 1 111 ? 7.617 -33.062 -4.199 1 97.88 111 ALA B O 1
ATOM 4152 N N . ALA B 1 112 ? 8.539 -32.281 -2.303 1 98.06 112 ALA B N 1
ATOM 4153 C CA . ALA B 1 112 ? 9.492 -33.406 -2.189 1 98.06 112 ALA B CA 1
ATOM 4154 C C . ALA B 1 112 ? 8.859 -34.594 -1.475 1 98.06 112 ALA B C 1
ATOM 4156 O O . ALA B 1 112 ? 7.922 -34.406 -0.688 1 98.06 112 ALA B O 1
ATOM 4157 N N . PRO B 1 113 ? 9.375 -35.812 -1.729 1 98.12 113 PRO B N 1
ATOM 4158 C CA . PRO B 1 113 ? 8.805 -36.969 -1.074 1 98.12 113 PRO B CA 1
ATOM 4159 C C . PRO B 1 113 ? 8.883 -36.906 0.449 1 98.12 113 PRO B C 1
ATOM 4161 O O . PRO B 1 113 ? 9.703 -36.156 0.993 1 98.12 113 PRO B O 1
ATOM 4164 N N . PRO B 1 114 ? 8 -37.656 1.109 1 98 114 PRO B N 1
ATOM 4165 C CA . PRO B 1 114 ? 8.039 -37.625 2.574 1 98 114 PRO B CA 1
ATOM 4166 C C . PRO B 1 114 ? 9.383 -38.094 3.131 1 98 114 PRO B C 1
ATOM 4168 O O . PRO B 1 114 ? 9.992 -39.031 2.59 1 98 114 PRO B O 1
ATOM 4171 N N . ASP B 1 115 ? 9.805 -37.469 4.168 1 97.12 115 ASP B N 1
ATOM 4172 C CA . ASP B 1 115 ? 10.984 -37.938 4.887 1 97.12 115 ASP B CA 1
ATOM 4173 C C . ASP B 1 115 ? 10.617 -39.062 5.848 1 97.12 115 ASP B C 1
ATOM 4175 O O . ASP B 1 115 ? 9.516 -39.625 5.773 1 97.12 115 ASP B O 1
ATOM 4179 N N . THR B 1 116 ? 11.562 -39.438 6.695 1 97.12 116 THR B N 1
ATOM 4180 C CA . THR B 1 116 ? 11.383 -40.594 7.582 1 97.12 116 THR B CA 1
ATOM 4181 C C . THR B 1 116 ? 10.258 -40.312 8.578 1 97.12 116 THR B C 1
ATOM 4183 O O . THR B 1 116 ? 9.633 -41.281 9.07 1 97.12 116 THR B O 1
ATOM 4186 N N . ASP B 1 117 ? 10.023 -39.094 8.828 1 96.56 117 ASP B N 1
ATOM 4187 C CA . ASP B 1 117 ? 8.984 -38.719 9.781 1 96.56 117 ASP B CA 1
ATOM 4188 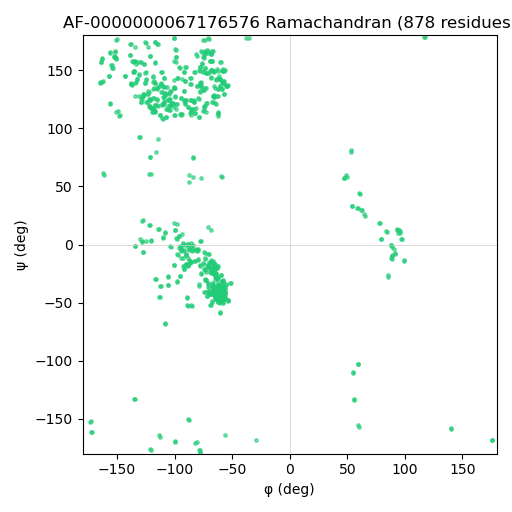C C . ASP B 1 117 ? 7.66 -38.438 9.078 1 96.56 117 ASP B C 1
ATOM 4190 O O . ASP B 1 117 ? 6.688 -38.031 9.711 1 96.56 117 ASP B O 1
ATOM 4194 N N . GLY B 1 118 ? 7.652 -38.531 7.754 1 97.56 118 GLY B N 1
ATOM 4195 C CA . GLY B 1 118 ? 6.414 -38.406 6.992 1 97.56 118 GLY B CA 1
ATOM 4196 C C . GLY B 1 118 ? 6.156 -37 6.477 1 97.56 118 GLY B C 1
ATOM 4197 O O . GLY B 1 118 ? 5.039 -36.688 6.055 1 97.56 118 GLY B O 1
ATOM 4198 N N . TRP B 1 119 ? 7.148 -36.156 6.551 1 96.69 119 TRP B N 1
ATOM 4199 C CA . TRP B 1 119 ? 6.957 -34.75 6.133 1 96.69 119 TRP B CA 1
ATOM 4200 C C . TRP B 1 119 ? 7.383 -34.562 4.684 1 96.69 119 TRP B C 1
ATOM 4202 O O . TRP B 1 119 ? 8.508 -34.906 4.309 1 96.69 119 TRP B O 1
ATOM 4212 N N . CYS B 1 120 ? 6.449 -34 3.861 1 97.38 120 CYS B N 1
ATOM 4213 C CA . CYS B 1 120 ? 6.73 -33.594 2.49 1 97.38 120 CYS B CA 1
ATOM 4214 C C . CYS B 1 120 ? 7.082 -32.125 2.428 1 97.38 120 CYS B C 1
ATOM 4216 O O . CYS B 1 120 ? 6.23 -31.266 2.67 1 97.38 120 CYS B O 1
ATOM 4218 N N . SER B 1 121 ? 8.359 -31.844 2.088 1 97.31 121 SER B N 1
ATOM 4219 C CA . SER B 1 121 ? 8.758 -30.453 1.883 1 97.31 121 SER B CA 1
ATOM 4220 C C . SER B 1 121 ? 7.965 -29.812 0.75 1 97.31 121 SER B C 1
ATOM 4222 O O . SER B 1 121 ? 7.781 -30.422 -0.308 1 97.31 121 SER B O 1
ATOM 4224 N N . LEU B 1 122 ? 7.512 -28.594 0.931 1 97.38 122 LEU B N 1
ATOM 4225 C CA . LEU B 1 122 ? 6.797 -27.875 -0.115 1 97.38 122 LEU B CA 1
ATOM 4226 C C . LEU B 1 122 ? 7.762 -27.328 -1.163 1 97.38 122 LEU B C 1
ATOM 4228 O O . LEU B 1 122 ? 7.355 -26.625 -2.09 1 97.38 122 LEU B O 1
ATOM 4232 N N . SER B 1 123 ? 9.023 -27.641 -1.001 1 97.25 123 SER B N 1
ATOM 4233 C CA . SER B 1 123 ? 10.086 -27.484 -1.98 1 97.25 123 SER B CA 1
ATOM 4234 C C . SER B 1 123 ? 10.227 -26.016 -2.4 1 97.25 123 SER B C 1
ATOM 4236 O O . SER B 1 123 ? 10.547 -25.156 -1.577 1 97.25 123 SER B O 1
ATOM 4238 N N . LEU B 1 124 ? 9.75 -25.578 -3.568 1 97.19 124 LEU B N 1
ATOM 4239 C CA . LEU B 1 124 ? 10.109 -24.312 -4.18 1 97.19 124 LEU B CA 1
ATOM 4240 C C . LEU B 1 124 ? 9.047 -23.25 -3.893 1 97.19 124 LEU B C 1
ATOM 4242 O O . LEU B 1 124 ? 9.156 -22.109 -4.371 1 97.19 124 LEU B O 1
ATOM 4246 N N . HIS B 1 125 ? 8.055 -23.594 -3.074 1 91 125 HIS B N 1
ATOM 4247 C CA . HIS B 1 125 ? 7.016 -22.594 -2.854 1 91 125 HIS B CA 1
ATOM 4248 C C . HIS B 1 125 ? 6.438 -22.703 -1.447 1 91 125 HIS B C 1
ATOM 4250 O O . HIS B 1 125 ? 5.914 -23.75 -1.065 1 91 125 HIS B O 1
ATOM 4256 N N . ALA B 1 126 ? 6.613 -21.891 -0.609 1 65.75 126 ALA B N 1
ATOM 4257 C CA . ALA B 1 126 ? 5.926 -21.766 0.671 1 65.75 126 ALA B CA 1
ATOM 4258 C C . ALA B 1 126 ? 4.691 -20.875 0.543 1 65.75 126 ALA B C 1
ATOM 4260 O O . ALA B 1 126 ? 3.725 -21.031 1.291 1 65.75 126 ALA B O 1
ATOM 4261 N N . GLY B 1 127 ? 4.562 -20.297 -0.476 1 64.56 127 GLY B N 1
ATOM 4262 C CA . GLY B 1 127 ? 3.807 -19.172 -0.984 1 64.56 127 GLY B CA 1
ATOM 4263 C C . GLY B 1 127 ? 2.48 -18.969 -0.275 1 64.56 127 GLY B C 1
ATOM 4264 O O . GLY B 1 127 ? 2.322 -19.359 0.882 1 64.56 127 GLY B O 1
ATOM 4265 N N . GLY B 1 128 ? 1.476 -18.188 -0.609 1 68.88 128 GLY B N 1
ATOM 4266 C CA . GLY B 1 128 ? 0.223 -17.641 -0.125 1 68.88 128 GLY B CA 1
ATOM 4267 C C . GLY B 1 128 ? -0.888 -18.656 -0.022 1 68.88 128 GLY B C 1
ATOM 4268 O O . GLY B 1 128 ? -2.043 -18.312 0.226 1 68.88 128 GLY B O 1
ATOM 4269 N N . THR B 1 129 ? -0.452 -19.969 -0.088 1 79.06 129 THR B N 1
ATOM 4270 C CA . THR B 1 129 ? -1.554 -20.922 -0.14 1 79.06 129 THR B CA 1
ATOM 4271 C C . THR B 1 129 ? -1.367 -22.016 0.902 1 79.06 129 THR B C 1
ATOM 4273 O O . THR B 1 129 ? -2.189 -22.938 1.004 1 79.06 129 THR B O 1
ATOM 4276 N N . VAL B 1 130 ? -0.369 -21.969 1.749 1 85.75 130 VAL B N 1
ATOM 4277 C CA . VAL B 1 130 ? -0.028 -23.078 2.639 1 85.75 130 VAL B CA 1
ATOM 4278 C C . VAL B 1 130 ? -1.189 -23.344 3.592 1 85.75 130 VAL B C 1
ATOM 4280 O O . VAL B 1 130 ? -1.6 -24.5 3.768 1 85.75 130 VAL B O 1
ATOM 4283 N N . ASP B 1 131 ? -1.713 -22.328 4.09 1 90.31 131 ASP B N 1
ATOM 4284 C CA . ASP B 1 131 ? -2.838 -22.5 5.004 1 90.31 131 ASP B CA 1
ATOM 4285 C C . ASP B 1 131 ? -4.035 -23.125 4.289 1 90.31 131 ASP B C 1
ATOM 4287 O O . ASP B 1 131 ? -4.762 -23.922 4.875 1 90.31 131 ASP B O 1
ATOM 4291 N N . GLU B 1 132 ? -4.207 -22.719 3.059 1 93.19 132 GLU B N 1
ATOM 4292 C CA . GLU B 1 132 ? -5.348 -23.234 2.318 1 93.19 132 GLU B CA 1
ATOM 4293 C C . GLU B 1 132 ? -5.145 -24.719 1.967 1 93.19 132 GLU B C 1
ATOM 4295 O O . GLU B 1 132 ? -6.105 -25.484 1.926 1 93.19 132 GLU B O 1
ATOM 4300 N N . LEU B 1 133 ? -3.924 -25.125 1.718 1 95.38 133 LEU B N 1
ATOM 4301 C CA . LEU B 1 133 ? -3.633 -26.531 1.532 1 95.38 133 LEU B CA 1
ATOM 4302 C C . LEU B 1 133 ? -4.047 -27.344 2.76 1 95.38 133 LEU B C 1
ATOM 4304 O O . LEU B 1 133 ? -4.719 -28.359 2.635 1 95.38 133 LEU B O 1
ATOM 4308 N N . ARG B 1 134 ? -3.707 -26.844 3.875 1 94.56 134 ARG B N 1
ATOM 4309 C CA . ARG B 1 134 ? -4.035 -27.531 5.113 1 94.56 134 ARG B CA 1
ATOM 4310 C C . ARG B 1 134 ? -5.543 -27.578 5.336 1 94.56 134 ARG B C 1
ATOM 4312 O O . ARG B 1 134 ? -6.078 -28.609 5.773 1 94.56 134 ARG B O 1
ATOM 4319 N N . ARG B 1 135 ? -6.211 -26.484 5.016 1 95.75 135 ARG B N 1
ATOM 4320 C CA . ARG B 1 135 ? -7.664 -26.453 5.156 1 95.75 135 ARG B CA 1
ATOM 4321 C C . ARG B 1 135 ? -8.328 -27.469 4.238 1 95.75 135 ARG B C 1
ATOM 4323 O O . ARG B 1 135 ? -9.297 -28.125 4.629 1 95.75 135 ARG B O 1
ATOM 4330 N N . ALA B 1 136 ? -7.832 -27.547 3.041 1 96.12 136 ALA B N 1
ATOM 4331 C CA . ALA B 1 136 ? -8.375 -28.516 2.1 1 96.12 136 ALA B CA 1
ATOM 4332 C C . ALA B 1 136 ? -8.195 -29.938 2.619 1 96.12 136 ALA B C 1
ATOM 4334 O O . ALA B 1 136 ? -9.109 -30.766 2.502 1 96.12 136 ALA B O 1
ATOM 4335 N N . GLY B 1 137 ? -7.121 -30.234 3.215 1 96 137 GLY B N 1
ATOM 4336 C CA . GLY B 1 137 ? -6.824 -31.562 3.719 1 96 137 GLY B CA 1
ATOM 4337 C C . GLY B 1 137 ? -7.695 -31.969 4.895 1 96 137 GLY B C 1
ATOM 4338 O O . GLY B 1 137 ? -7.887 -33.156 5.156 1 96 137 GLY B O 1
ATOM 4339 N N . THR B 1 138 ? -8.18 -31 5.586 1 96.19 138 THR B N 1
ATOM 4340 C CA . THR B 1 138 ? -8.977 -31.297 6.773 1 96.19 138 THR B CA 1
ATOM 4341 C C . THR B 1 138 ? -10.469 -31.266 6.445 1 96.19 138 THR B C 1
ATOM 4343 O O . THR B 1 138 ? -11.297 -31.641 7.277 1 96.19 138 THR B O 1
ATOM 4346 N N . ASP B 1 139 ? -10.828 -30.844 5.324 1 96.88 139 ASP B N 1
ATOM 4347 C CA . ASP B 1 139 ? -12.219 -30.734 4.898 1 96.88 139 ASP B CA 1
ATOM 4348 C C . ASP B 1 139 ? -12.664 -31.969 4.129 1 96.88 139 ASP B C 1
ATOM 4350 O O . ASP B 1 139 ? -12.219 -32.188 3 1 96.88 139 ASP B O 1
ATOM 4354 N N . PRO B 1 140 ? -13.516 -32.75 4.66 1 95.88 140 PRO B N 1
ATOM 4355 C CA . PRO B 1 140 ? -13.906 -34 4.02 1 95.88 140 PRO B CA 1
ATOM 4356 C C . PRO B 1 140 ? -14.625 -33.781 2.693 1 95.88 140 PRO B C 1
ATOM 4358 O O . PRO B 1 140 ? -14.773 -34.719 1.908 1 95.88 140 PRO B O 1
ATOM 4361 N N . GLU B 1 141 ? -15.078 -32.594 2.504 1 96.94 141 GLU B N 1
ATOM 4362 C CA . GLU B 1 141 ? -15.805 -32.281 1.27 1 96.94 141 GLU B CA 1
ATOM 4363 C C . GLU B 1 141 ? -14.859 -31.828 0.169 1 96.94 141 GLU B C 1
ATOM 4365 O O . GLU B 1 141 ? -15.281 -31.578 -0.96 1 96.94 141 GLU B O 1
ATOM 4370 N N . ARG B 1 142 ? -13.617 -31.75 0.512 1 97.81 142 ARG B N 1
ATOM 4371 C CA . ARG B 1 142 ? -12.609 -31.281 -0.433 1 97.81 142 ARG B CA 1
ATOM 4372 C C . ARG B 1 142 ? -11.484 -32.281 -0.6 1 97.81 142 ARG B C 1
ATOM 4374 O O . ARG B 1 142 ? -11.531 -33.375 -0.021 1 97.81 142 ARG B O 1
ATOM 4381 N N . LEU B 1 143 ? -10.555 -31.969 -1.589 1 98.06 143 LEU B N 1
ATOM 4382 C CA . LEU B 1 143 ? -9.453 -32.875 -1.911 1 98.06 143 LEU B CA 1
ATOM 4383 C C . LEU B 1 143 ? -8.125 -32.125 -1.901 1 98.06 143 LEU B C 1
ATOM 4385 O O . LEU B 1 143 ? -7.977 -31.094 -2.572 1 98.06 143 LEU B O 1
ATOM 4389 N N . LEU B 1 144 ? -7.262 -32.625 -1.073 1 98.56 144 LEU B N 1
ATOM 4390 C CA . LEU B 1 144 ? -5.875 -32.156 -1.178 1 98.56 144 LEU B CA 1
ATOM 4391 C C . LEU B 1 144 ? -5.039 -33.188 -1.946 1 98.56 144 LEU B C 1
ATOM 4393 O O . LEU B 1 144 ? -4.898 -34.344 -1.517 1 98.56 144 LEU B O 1
ATOM 4397 N N . ILE B 1 145 ? -4.512 -32.75 -3.08 1 98.69 145 ILE B N 1
ATOM 4398 C CA . ILE B 1 145 ? -3.701 -33.594 -3.957 1 98.69 145 ILE B CA 1
ATOM 4399 C C . ILE B 1 145 ? -2.252 -33.125 -3.939 1 98.69 145 ILE B C 1
ATOM 4401 O O . ILE B 1 145 ? -1.973 -31.969 -4.281 1 98.69 145 ILE B O 1
ATOM 4405 N N . VAL B 1 146 ? -1.319 -33.969 -3.547 1 98.56 146 VAL B N 1
ATOM 4406 C CA . VAL B 1 146 ? 0.092 -33.625 -3.477 1 98.56 146 VAL B CA 1
ATOM 4407 C C . VAL B 1 146 ? 0.905 -34.531 -4.395 1 98.56 146 VAL B C 1
ATOM 4409 O O . VAL B 1 146 ? 0.875 -35.75 -4.254 1 98.56 146 VAL B O 1
ATOM 4412 N N . GLU B 1 147 ? 1.523 -33.938 -5.359 1 98.75 147 GLU B N 1
ATOM 4413 C CA . GLU B 1 147 ? 2.463 -34.656 -6.219 1 98.75 147 GLU B CA 1
ATOM 4414 C C . GLU B 1 147 ? 3.885 -34.562 -5.672 1 98.75 147 GLU B C 1
ATOM 4416 O O . GLU B 1 147 ? 4.418 -33.469 -5.484 1 98.75 147 GLU B O 1
ATOM 4421 N N . VAL B 1 148 ? 4.48 -35.719 -5.453 1 98.56 148 VAL B N 1
ATOM 4422 C CA . VAL B 1 148 ? 5.824 -35.719 -4.883 1 98.56 148 VAL B CA 1
ATOM 4423 C C . VAL B 1 148 ? 6.816 -36.25 -5.91 1 98.56 148 VAL B C 1
ATOM 4425 O O . VAL B 1 148 ? 6.504 -37.156 -6.664 1 98.56 148 VAL B O 1
ATOM 4428 N N . SER B 1 149 ? 7.922 -35.594 -6.012 1 98.31 149 SER B N 1
ATOM 4429 C CA . SER B 1 149 ? 9.016 -36 -6.883 1 98.31 149 SER B CA 1
ATOM 4430 C C . SER B 1 149 ? 10.367 -35.719 -6.234 1 98.31 149 SER B C 1
ATOM 4432 O O . SER B 1 149 ? 10.555 -34.688 -5.59 1 98.31 149 SER B O 1
ATOM 4434 N N . GLU B 1 150 ? 11.375 -36.625 -6.484 1 97.56 150 GLU B N 1
ATOM 4435 C CA . GLU B 1 150 ? 12.734 -36.438 -5.984 1 97.56 150 GLU B CA 1
ATOM 4436 C C . GLU B 1 150 ? 13.422 -35.281 -6.695 1 97.56 150 GLU B C 1
ATOM 4438 O O . GLU B 1 150 ? 14.445 -34.781 -6.227 1 97.56 150 GLU B O 1
ATOM 4443 N N . ALA B 1 151 ? 12.867 -34.875 -7.789 1 97.56 151 ALA B N 1
ATOM 4444 C CA . ALA B 1 151 ? 13.461 -33.781 -8.562 1 97.56 151 ALA B CA 1
ATOM 4445 C C . ALA B 1 151 ? 13.141 -32.438 -7.934 1 97.56 151 ALA B C 1
ATOM 4447 O O . ALA B 1 151 ? 13.766 -31.438 -8.266 1 97.56 151 ALA B O 1
ATOM 4448 N N . PHE B 1 152 ? 12.195 -32.375 -7.102 1 98 152 PHE B N 1
ATOM 4449 C CA . PHE B 1 152 ? 11.914 -31.172 -6.328 1 98 152 PHE B CA 1
ATOM 4450 C C . PHE B 1 152 ? 12.797 -31.109 -5.09 1 98 152 PHE B C 1
ATOM 4452 O O . PHE B 1 152 ? 12.797 -32.031 -4.27 1 98 152 PHE B O 1
ATOM 4459 N N . PRO B 1 153 ? 13.547 -30.047 -4.949 1 98.19 153 PRO B N 1
ATOM 4460 C CA . PRO B 1 153 ? 14.484 -29.984 -3.824 1 98.19 153 PRO B CA 1
ATOM 4461 C C . PRO B 1 153 ? 13.773 -29.969 -2.471 1 98.19 153 PRO B C 1
ATOM 4463 O O . PRO B 1 153 ? 12.711 -29.375 -2.336 1 98.19 153 PRO B O 1
ATOM 4466 N N . ARG B 1 154 ? 14.336 -30.641 -1.528 1 97.88 154 ARG B N 1
ATOM 4467 C CA . ARG B 1 154 ? 13.836 -30.547 -0.16 1 97.88 154 ARG B CA 1
ATOM 4468 C C . ARG B 1 154 ? 14.32 -29.266 0.519 1 97.88 154 ARG B C 1
ATOM 4470 O O . ARG B 1 154 ? 15.508 -29.125 0.791 1 97.88 154 ARG B O 1
ATOM 4477 N N . THR B 1 155 ? 13.438 -28.359 0.742 1 97.5 155 THR B N 1
ATOM 4478 C CA . THR B 1 155 ? 13.734 -27.078 1.39 1 97.5 155 THR B CA 1
ATOM 4479 C C . THR B 1 155 ? 13.023 -26.984 2.738 1 97.5 155 THR B C 1
ATOM 4481 O O . THR B 1 155 ? 12.25 -27.859 3.102 1 97.5 155 THR B O 1
ATOM 4484 N N . TYR B 1 156 ? 13.367 -25.891 3.488 1 95.88 156 TYR B N 1
ATOM 4485 C CA . TYR B 1 156 ? 12.953 -25.875 4.891 1 95.88 156 TYR B CA 1
ATOM 4486 C C . TYR B 1 156 ? 12.375 -24.516 5.27 1 95.88 156 TYR B C 1
ATOM 4488 O O . TYR B 1 156 ? 12.68 -23.5 4.641 1 95.88 156 TYR B O 1
ATOM 4496 N N . GLY B 1 157 ? 11.469 -24.531 6.18 1 95.31 157 GLY B N 1
ATOM 4497 C CA . GLY B 1 157 ? 11.062 -23.328 6.875 1 95.31 157 GLY B CA 1
ATOM 4498 C C . GLY B 1 157 ? 11.906 -23.031 8.102 1 95.31 157 GLY B C 1
ATOM 4499 O O . GLY B 1 157 ? 13.117 -23.234 8.094 1 95.31 157 GLY B O 1
ATOM 4500 N N . LEU B 1 158 ? 11.273 -22.391 9.039 1 92.94 158 LEU B N 1
ATOM 4501 C CA . LEU B 1 158 ? 11.969 -22.078 10.289 1 92.94 158 LEU B CA 1
ATOM 4502 C C . LEU B 1 158 ? 11.273 -22.734 11.477 1 92.94 158 LEU B C 1
ATOM 4504 O O . LEU B 1 158 ? 10.156 -22.344 11.828 1 92.94 158 LEU B O 1
ATOM 4508 N N . GLY B 1 159 ? 11.945 -23.641 12.062 1 86.88 159 GLY B N 1
ATOM 4509 C CA . GLY B 1 159 ? 11.43 -24.297 13.25 1 86.88 159 GLY B CA 1
ATOM 4510 C C . GLY B 1 159 ? 10.117 -25.016 13.008 1 86.88 159 GLY B C 1
ATOM 4511 O O . GLY B 1 159 ? 9.805 -25.391 11.875 1 86.88 159 GLY B O 1
ATOM 4512 N N . ASP B 1 160 ? 9.352 -25.219 14.172 1 84 160 ASP B N 1
ATOM 4513 C CA . ASP B 1 160 ? 8.102 -25.969 14.102 1 84 160 ASP B CA 1
ATOM 4514 C C . ASP B 1 160 ? 6.926 -25.047 13.781 1 84 160 ASP B C 1
ATOM 4516 O O . ASP B 1 160 ? 5.895 -25.5 13.289 1 84 160 ASP B O 1
ATOM 4520 N N . THR B 1 161 ? 7.176 -23.781 14 1 83.19 161 THR B N 1
ATOM 4521 C CA . THR B 1 161 ? 6.09 -22.828 13.797 1 83.19 161 THR B CA 1
ATOM 4522 C C . THR B 1 161 ? 5.91 -22.531 12.312 1 83.19 161 THR B C 1
ATOM 4524 O O . THR B 1 161 ? 4.793 -22.266 11.859 1 83.19 161 THR B O 1
ATOM 4527 N N . HIS B 1 162 ? 6.898 -22.516 11.602 1 88.81 162 HIS B N 1
ATOM 4528 C CA . HIS B 1 162 ? 6.852 -22.281 10.156 1 88.81 162 HIS B CA 1
ATOM 4529 C C . HIS B 1 162 ? 7.465 -23.453 9.398 1 88.81 162 HIS B C 1
ATOM 4531 O O . HIS B 1 162 ? 8.398 -23.266 8.617 1 88.81 162 HIS B O 1
ATOM 4537 N N . ARG B 1 163 ? 6.742 -24.562 9.695 1 87.38 163 ARG B N 1
ATOM 4538 C CA . ARG B 1 163 ? 7.203 -25.734 8.961 1 87.38 163 ARG B CA 1
ATOM 4539 C C . ARG B 1 163 ? 6.805 -25.656 7.488 1 87.38 163 ARG B C 1
ATOM 4541 O O . ARG B 1 163 ? 5.668 -25.297 7.168 1 87.38 163 ARG B O 1
ATOM 4548 N N . HIS B 1 164 ? 7.727 -25.547 6.535 1 93.5 164 HIS B N 1
ATOM 4549 C CA . HIS B 1 164 ? 7.594 -25.531 5.082 1 93.5 164 HIS B CA 1
ATOM 4550 C C . HIS B 1 164 ? 7.371 -26.922 4.527 1 93.5 164 HIS B C 1
ATOM 4552 O O . HIS B 1 164 ? 8.156 -27.406 3.705 1 93.5 164 HIS B O 1
ATOM 4558 N N . ALA B 1 165 ? 6.184 -27.547 5.125 1 95.75 165 ALA B N 1
ATOM 4559 C CA . ALA B 1 165 ? 5.934 -28.938 4.758 1 95.75 165 ALA B CA 1
ATOM 4560 C C . ALA B 1 165 ? 4.5 -29.344 5.086 1 95.75 165 ALA B C 1
ATOM 4562 O O . ALA B 1 165 ? 3.811 -28.656 5.84 1 95.75 165 ALA B O 1
ATOM 4563 N N . LEU B 1 166 ? 4.039 -30.359 4.465 1 95.81 166 LEU B N 1
ATOM 4564 C CA . LEU B 1 166 ? 2.799 -31.062 4.785 1 95.81 166 LEU B CA 1
ATOM 4565 C C . LEU B 1 166 ? 3.08 -32.5 5.25 1 95.81 166 LEU B C 1
ATOM 4567 O O . LEU B 1 166 ? 3.936 -33.188 4.684 1 95.81 166 LEU B O 1
ATOM 4571 N N . HIS B 1 167 ? 2.436 -32.875 6.32 1 96.62 167 HIS B N 1
ATOM 4572 C CA . HIS B 1 167 ? 2.559 -34.281 6.727 1 96.62 167 HIS B CA 1
ATOM 4573 C C . HIS B 1 167 ? 1.68 -35.188 5.863 1 96.62 167 HIS B C 1
ATOM 4575 O O . HIS B 1 167 ? 0.586 -34.781 5.457 1 96.62 167 HIS B O 1
ATOM 4581 N N . VAL B 1 168 ? 2.098 -36.406 5.66 1 97.81 168 VAL B N 1
ATOM 4582 C CA . VAL B 1 168 ? 1.381 -37.344 4.812 1 97.81 168 VAL B CA 1
ATOM 4583 C C . VAL B 1 168 ? -0.027 -37.562 5.359 1 97.81 168 VAL B C 1
ATOM 4585 O O . VAL B 1 168 ? -0.96 -37.844 4.602 1 97.81 168 VAL B O 1
ATOM 4588 N N . ASP B 1 169 ? -0.218 -37.375 6.625 1 97.31 169 ASP B N 1
ATOM 4589 C CA . ASP B 1 169 ? -1.514 -37.594 7.266 1 97.31 169 ASP B CA 1
ATOM 4590 C C . ASP B 1 169 ? -2.51 -36.5 6.852 1 97.31 169 ASP B C 1
ATOM 4592 O O . ASP B 1 169 ? -3.719 -36.656 7.039 1 97.31 169 ASP B O 1
ATOM 4596 N N . GLU B 1 170 ? -2.074 -35.406 6.336 1 96.31 170 GLU B N 1
ATOM 4597 C CA . GLU B 1 170 ? -2.926 -34.281 5.922 1 96.31 170 GLU B CA 1
ATOM 4598 C C . GLU B 1 170 ? -3.348 -34.438 4.461 1 96.31 170 GLU B C 1
ATOM 4600 O O . GLU B 1 170 ? -4.215 -33.688 3.984 1 96.31 170 GLU B O 1
ATOM 4605 N N . ILE B 1 171 ? -2.797 -35.375 3.77 1 98.25 171 ILE B N 1
ATOM 4606 C CA . ILE B 1 171 ? -2.924 -35.469 2.32 1 98.25 171 ILE B CA 1
ATOM 4607 C C . ILE B 1 171 ? -3.992 -36.5 1.962 1 98.25 171 ILE B C 1
ATOM 4609 O O . ILE B 1 171 ? -4.012 -37.594 2.518 1 98.25 171 ILE B O 1
ATOM 4613 N N . ASP B 1 172 ? -4.871 -36.188 1.033 1 98.62 172 ASP B N 1
ATOM 4614 C CA . ASP B 1 172 ? -5.883 -37.125 0.576 1 98.62 172 ASP B CA 1
ATOM 4615 C C . ASP B 1 172 ? -5.328 -38.031 -0.523 1 98.62 172 ASP B C 1
ATOM 4617 O O . ASP B 1 172 ? -5.445 -39.25 -0.446 1 98.62 172 ASP B O 1
ATOM 4621 N N . ILE B 1 173 ? -4.766 -37.406 -1.559 1 98.81 173 ILE B N 1
ATOM 4622 C CA . ILE B 1 173 ? -4.219 -38.156 -2.697 1 98.81 173 ILE B CA 1
ATOM 4623 C C . ILE B 1 173 ? -2.742 -37.812 -2.871 1 98.81 173 ILE B C 1
ATOM 4625 O O . ILE B 1 173 ? -2.369 -36.625 -2.904 1 98.81 173 ILE B O 1
ATOM 4629 N N . LEU B 1 174 ? -1.954 -38.781 -2.885 1 98.81 174 LEU B N 1
ATOM 4630 C CA . LEU B 1 174 ? -0.527 -38.625 -3.146 1 98.81 174 LEU B CA 1
ATOM 4631 C C . LEU B 1 174 ? -0.159 -39.188 -4.512 1 98.81 174 LEU B C 1
ATOM 4633 O O . LEU B 1 174 ? -0.512 -40.344 -4.824 1 98.81 174 LEU B O 1
ATOM 4637 N N . ILE B 1 175 ? 0.424 -38.406 -5.352 1 98.88 175 ILE B N 1
ATOM 4638 C CA . ILE B 1 175 ? 0.925 -38.812 -6.652 1 98.88 175 ILE B CA 1
ATOM 4639 C C . ILE B 1 175 ? 2.449 -38.906 -6.613 1 98.88 175 ILE B C 1
ATOM 4641 O O . ILE B 1 175 ? 3.131 -37.938 -6.324 1 98.88 175 ILE B O 1
ATOM 4645 N N . ARG B 1 176 ? 2.994 -40.031 -6.859 1 98.44 176 ARG B N 1
ATOM 4646 C CA . ARG B 1 176 ? 4.438 -40.156 -7.043 1 98.44 176 ARG B CA 1
ATOM 4647 C C . ARG B 1 176 ? 4.82 -39.969 -8.508 1 98.44 176 ARG B C 1
ATOM 4649 O O . ARG B 1 176 ? 4.23 -40.625 -9.383 1 98.44 176 ARG B O 1
ATOM 4656 N N . SER B 1 177 ? 5.707 -39.031 -8.734 1 97.81 177 SER B N 1
ATOM 4657 C CA . SER B 1 177 ? 6.137 -38.781 -10.102 1 97.81 177 SER B CA 1
ATOM 4658 C C . SER B 1 177 ? 7.641 -38.562 -10.172 1 97.81 177 SER B C 1
ATOM 4660 O O . SER B 1 177 ? 8.336 -38.625 -9.156 1 97.81 177 SER B O 1
ATOM 4662 N N . THR B 1 178 ? 8.164 -38.469 -11.43 1 97.56 178 THR B N 1
ATOM 4663 C CA . THR B 1 178 ? 9.555 -38.125 -11.664 1 97.56 178 THR B CA 1
ATOM 4664 C C . THR B 1 178 ? 9.664 -36.75 -12.359 1 97.56 178 THR B C 1
ATOM 4666 O O . THR B 1 178 ? 10.719 -36.438 -12.914 1 97.56 178 THR B O 1
ATOM 4669 N N . ALA B 1 179 ? 8.547 -36.062 -12.352 1 97.12 179 ALA B N 1
ATOM 4670 C CA . ALA B 1 179 ? 8.516 -34.781 -13.031 1 97.12 179 ALA B CA 1
ATOM 4671 C C . ALA B 1 179 ? 9.508 -33.812 -12.398 1 97.12 179 ALA B C 1
ATOM 4673 O O . ALA B 1 179 ? 9.727 -33.812 -11.18 1 97.12 179 ALA B O 1
ATOM 4674 N N . GLN B 1 180 ? 10.117 -32.969 -13.242 1 96.06 180 GLN B N 1
ATOM 4675 C CA . GLN B 1 180 ? 11.023 -31.922 -12.805 1 96.06 180 GLN B CA 1
ATOM 4676 C C . GLN B 1 180 ? 10.297 -30.578 -12.727 1 96.06 180 GLN B C 1
ATOM 4678 O O . GLN B 1 180 ? 9.383 -30.312 -13.5 1 96.06 180 GLN B O 1
ATOM 4683 N N . PRO B 1 181 ? 10.68 -29.797 -11.719 1 96.06 181 PRO B N 1
ATOM 4684 C CA . PRO B 1 181 ? 10.133 -28.438 -11.766 1 96.06 181 PRO B CA 1
ATOM 4685 C C . PRO B 1 181 ? 10.602 -27.656 -12.984 1 96.06 181 PRO B C 1
ATOM 4687 O O . PRO B 1 181 ? 11.703 -27.875 -13.492 1 96.06 181 PRO B O 1
ATOM 4690 N N . MET B 1 182 ? 9.734 -26.703 -13.445 1 94.81 182 MET B N 1
ATOM 4691 C CA . MET B 1 182 ? 10.148 -25.812 -14.523 1 94.81 182 MET B CA 1
ATOM 4692 C C . MET B 1 182 ? 11.336 -24.953 -14.102 1 94.81 182 MET B C 1
ATOM 4694 O O . MET B 1 182 ? 11.367 -24.453 -12.969 1 94.81 182 MET B O 1
ATOM 4698 N N . SER B 1 183 ? 12.312 -24.875 -14.961 1 94.12 183 SER B N 1
ATOM 4699 C CA . SER B 1 183 ? 13.484 -24.047 -14.68 1 94.12 183 SER B CA 1
ATOM 4700 C C . SER B 1 183 ? 13.547 -22.859 -15.617 1 94.12 183 SER B C 1
ATOM 4702 O O . SER B 1 183 ? 12.922 -22.859 -16.672 1 94.12 183 SER B O 1
ATOM 4704 N N . LEU B 1 184 ? 14.07 -21.766 -15.172 1 89.62 184 LEU B N 1
ATOM 4705 C CA . LEU B 1 184 ? 14.375 -20.594 -15.984 1 89.62 184 LEU B CA 1
ATOM 4706 C C . LEU B 1 184 ? 15.805 -20.656 -16.516 1 89.62 184 LEU B C 1
ATOM 4708 O O . LEU B 1 184 ? 16.672 -21.297 -15.922 1 89.62 184 LEU B O 1
ATOM 4712 N N . PRO B 1 185 ? 15.859 -20.016 -17.781 1 79.75 185 PRO B N 1
ATOM 4713 C CA . PRO B 1 185 ? 17.219 -20.016 -18.297 1 79.75 185 PRO B CA 1
ATOM 4714 C C . PRO B 1 185 ? 18.188 -19.234 -17.406 1 79.75 185 PRO B C 1
ATOM 4716 O O . PRO B 1 185 ? 17.812 -18.219 -16.812 1 79.75 185 PRO B O 1
ATOM 4719 N N . GLY B 1 186 ? 19.078 -19.828 -16.797 1 66.38 186 GLY B N 1
ATOM 4720 C CA . GLY B 1 186 ? 20.094 -19.156 -15.984 1 66.38 186 GLY B CA 1
ATOM 4721 C C . GLY B 1 186 ? 20.578 -17.859 -16.578 1 66.38 186 GLY B C 1
ATOM 4722 O O . GLY B 1 186 ? 19.938 -17.312 -17.484 1 66.38 186 GLY B O 1
ATOM 4723 N N . ASP B 1 187 ? 21.484 -17.125 -15.875 1 64.75 187 ASP B N 1
ATOM 4724 C CA . ASP B 1 187 ? 22.109 -15.867 -16.266 1 64.75 187 ASP B CA 1
ATOM 4725 C C . ASP B 1 187 ? 22.891 -16.016 -17.578 1 64.75 187 ASP B C 1
ATOM 4727 O O . ASP B 1 187 ? 24.094 -15.789 -17.609 1 64.75 187 ASP B O 1
ATOM 4731 N N . ARG B 1 188 ? 22.156 -16.422 -18.594 1 64.69 188 ARG B N 1
ATOM 4732 C CA . ARG B 1 188 ? 22.953 -16.734 -19.781 1 64.69 188 ARG B CA 1
ATOM 4733 C C . ARG B 1 188 ? 23 -15.547 -20.734 1 64.69 188 ARG B C 1
ATOM 4735 O O . ARG B 1 188 ? 23.844 -15.477 -21.625 1 64.69 188 ARG B O 1
ATOM 4742 N N . ALA B 1 189 ? 21.984 -14.766 -20.656 1 71.25 189 ALA B N 1
ATOM 4743 C CA . ALA B 1 189 ? 22 -13.664 -21.609 1 71.25 189 ALA B CA 1
ATOM 4744 C C . ALA B 1 189 ? 23.031 -12.602 -21.203 1 71.25 189 ALA B C 1
ATOM 4746 O O . ALA B 1 189 ? 23.172 -12.289 -20.031 1 71.25 189 ALA B O 1
ATOM 4747 N N . THR B 1 190 ? 23.797 -12.156 -22.219 1 83.25 190 THR B N 1
ATOM 4748 C CA . THR B 1 190 ? 24.766 -11.078 -22 1 83.25 190 THR B CA 1
ATOM 4749 C C . THR B 1 190 ? 24.047 -9.781 -21.641 1 83.25 190 THR B C 1
ATOM 4751 O O . THR B 1 190 ? 23.156 -9.336 -22.375 1 83.25 190 THR B O 1
ATOM 4754 N N . PRO B 1 191 ? 24.391 -9.266 -20.469 1 90.75 191 PRO B N 1
ATOM 4755 C CA . PRO B 1 191 ? 23.766 -7.992 -20.109 1 90.75 191 PRO B CA 1
ATOM 4756 C C . PRO B 1 191 ? 24.094 -6.871 -21.094 1 90.75 191 PRO B C 1
ATOM 4758 O O . PRO B 1 191 ? 25.203 -6.82 -21.625 1 90.75 191 PRO B O 1
ATOM 4761 N N . SER B 1 192 ? 23.203 -6.012 -21.391 1 94.5 192 SER B N 1
ATOM 4762 C CA . SER B 1 192 ? 23.422 -4.824 -22.203 1 94.5 192 SER B CA 1
ATOM 4763 C C . SER B 1 192 ? 24.203 -3.762 -21.422 1 94.5 192 SER B C 1
ATOM 4765 O O . SER B 1 192 ? 24.359 -3.865 -20.203 1 94.5 192 SER B O 1
ATOM 4767 N N . ASP B 1 193 ? 24.688 -2.779 -22.156 1 97.06 193 ASP B N 1
ATOM 4768 C CA . ASP B 1 193 ? 25.359 -1.645 -21.516 1 97.06 193 ASP B CA 1
ATOM 4769 C C . ASP B 1 193 ? 24.391 -0.89 -20.609 1 97.06 193 ASP B C 1
ATOM 4771 O O . ASP B 1 193 ? 24.781 -0.376 -19.562 1 97.06 193 ASP B O 1
ATOM 4775 N N . VAL B 1 194 ? 23.188 -0.865 -21.031 1 97.62 194 VAL B N 1
ATOM 4776 C CA . VAL B 1 194 ? 22.141 -0.209 -20.25 1 97.62 194 VAL B CA 1
ATOM 4777 C C . VAL B 1 194 ? 21.953 -0.942 -18.922 1 97.62 194 VAL B C 1
ATOM 4779 O O . VAL B 1 194 ? 21.938 -0.32 -17.859 1 97.62 194 VAL B O 1
ATOM 4782 N N . ASP B 1 195 ? 21.859 -2.271 -18.984 1 96.81 195 ASP B N 1
ATOM 4783 C CA . ASP B 1 195 ? 21.703 -3.08 -17.781 1 96.81 195 ASP B CA 1
ATOM 4784 C C . ASP B 1 195 ? 22.875 -2.877 -16.828 1 96.81 195 ASP B C 1
ATOM 4786 O O . ASP B 1 195 ? 22.688 -2.734 -15.617 1 96.81 195 ASP B O 1
ATOM 4790 N N . ARG B 1 196 ? 24.062 -2.877 -17.406 1 97.38 196 ARG B N 1
ATOM 4791 C CA . ARG B 1 196 ? 25.281 -2.725 -16.609 1 97.38 196 ARG B CA 1
ATOM 4792 C C . ARG B 1 196 ? 25.312 -1.365 -15.914 1 97.38 196 ARG B C 1
ATOM 4794 O O . ARG B 1 196 ? 25.672 -1.269 -14.742 1 97.38 196 ARG B O 1
ATOM 4801 N N . ALA B 1 197 ? 24.953 -0.317 -16.672 1 98.56 197 ALA B N 1
ATOM 4802 C CA . ALA B 1 197 ? 24.953 1.032 -16.109 1 98.56 197 ALA B CA 1
ATOM 4803 C C . ALA B 1 197 ? 23.953 1.153 -14.961 1 98.56 197 ALA B C 1
ATOM 4805 O O . ALA B 1 197 ? 24.266 1.724 -13.914 1 98.56 197 ALA B O 1
ATOM 4806 N N . ILE B 1 198 ? 22.781 0.652 -15.133 1 98.69 198 ILE B N 1
ATOM 4807 C CA . ILE B 1 198 ? 21.75 0.684 -14.109 1 98.69 198 ILE B CA 1
ATOM 4808 C C . ILE B 1 198 ? 22.234 -0.055 -12.859 1 98.69 198 ILE B C 1
ATOM 4810 O O . ILE B 1 198 ? 22.109 0.447 -11.742 1 98.69 198 ILE B O 1
ATOM 4814 N N . ALA B 1 199 ? 22.766 -1.248 -13.086 1 98.12 199 ALA B N 1
ATOM 4815 C CA . ALA B 1 199 ? 23.25 -2.053 -11.977 1 98.12 199 ALA B CA 1
ATOM 4816 C C . ALA B 1 199 ? 24.328 -1.307 -11.195 1 98.12 199 ALA B C 1
ATOM 4818 O O . ALA B 1 199 ? 24.359 -1.346 -9.961 1 98.12 199 ALA B O 1
ATOM 4819 N N . LYS B 1 200 ? 25.203 -0.639 -11.898 1 98.25 200 LYS B N 1
ATOM 4820 C CA . LYS B 1 200 ? 26.281 0.116 -11.258 1 98.25 200 LYS B CA 1
ATOM 4821 C C . LYS B 1 200 ? 25.703 1.217 -10.359 1 98.25 200 LYS B C 1
ATOM 4823 O O . LYS B 1 200 ? 26.172 1.406 -9.234 1 98.25 200 LYS B O 1
ATOM 4828 N N . HIS B 1 201 ? 24.734 1.976 -10.891 1 98.75 201 HIS B N 1
ATOM 4829 C CA . HIS B 1 201 ? 24.094 3.01 -10.078 1 98.75 201 HIS B CA 1
ATOM 4830 C C . HIS B 1 201 ? 23.391 2.406 -8.867 1 98.75 201 HIS B C 1
ATOM 4832 O O . HIS B 1 201 ? 23.438 2.98 -7.773 1 98.75 201 HIS B O 1
ATOM 4838 N N . ALA B 1 202 ? 22.766 1.283 -9.023 1 98.44 202 ALA B N 1
ATOM 4839 C CA . ALA B 1 202 ? 22 0.647 -7.965 1 98.44 202 ALA B CA 1
ATOM 4840 C C . ALA B 1 202 ? 22.891 0.166 -6.832 1 98.44 202 ALA B C 1
ATOM 4842 O O . ALA B 1 202 ? 22.562 0.32 -5.652 1 98.44 202 ALA B O 1
ATOM 4843 N N . VAL B 1 203 ? 24.047 -0.392 -7.117 1 98.12 203 VAL B N 1
ATOM 4844 C CA . VAL B 1 203 ? 24.922 -1.007 -6.125 1 98.12 203 VAL B CA 1
ATOM 4845 C C . VAL B 1 203 ? 25.438 0.058 -5.164 1 98.12 203 VAL B C 1
ATOM 4847 O O . VAL B 1 203 ? 25.797 -0.249 -4.027 1 98.12 203 VAL B O 1
ATOM 4850 N N . ALA B 1 204 ? 25.422 1.312 -5.602 1 97.69 204 ALA B N 1
ATOM 4851 C CA . ALA B 1 204 ? 25.875 2.414 -4.754 1 97.69 204 ALA B CA 1
ATOM 4852 C C . ALA B 1 204 ? 24.984 2.547 -3.518 1 97.69 204 ALA B C 1
ATOM 4854 O O . ALA B 1 204 ? 25.406 3.119 -2.508 1 97.69 204 ALA B O 1
ATOM 4855 N N . TYR B 1 205 ? 23.812 1.999 -3.51 1 97.94 205 TYR B N 1
ATOM 4856 C CA . TYR B 1 205 ? 22.875 2.084 -2.4 1 97.94 205 TYR B CA 1
ATOM 4857 C C . TYR B 1 205 ? 22.969 0.858 -1.501 1 97.94 205 TYR B C 1
ATOM 4859 O O . TYR B 1 205 ? 22.156 0.679 -0.59 1 97.94 205 TYR B O 1
ATOM 4867 N N . MET B 1 206 ? 23.906 0.016 -1.719 1 97.81 206 MET B N 1
ATOM 4868 C CA . MET B 1 206 ? 23.969 -1.271 -1.031 1 97.81 206 MET B CA 1
ATOM 4869 C C . MET B 1 206 ? 25.281 -1.419 -0.257 1 97.81 206 MET B C 1
ATOM 4871 O O . MET B 1 206 ? 26.109 -2.258 -0.597 1 97.81 206 MET B O 1
ATOM 4875 N N . PRO B 1 207 ? 25.391 -0.766 0.825 1 97.06 207 PRO B N 1
ATOM 4876 C CA . PRO B 1 207 ? 26.594 -0.907 1.652 1 97.06 207 PRO B CA 1
ATOM 4877 C C . PRO B 1 207 ? 26.703 -2.289 2.289 1 97.06 207 PRO B C 1
ATOM 4879 O O . PRO B 1 207 ? 25.719 -3.029 2.357 1 97.06 207 PRO B O 1
ATOM 4882 N N . SER B 1 208 ? 27.922 -2.562 2.748 1 97.88 208 SER B N 1
ATOM 4883 C CA . SER B 1 208 ? 28.125 -3.807 3.48 1 97.88 208 SER B CA 1
ATOM 4884 C C . SER B 1 208 ? 27.203 -3.896 4.688 1 97.88 208 SER B C 1
ATOM 4886 O O . SER B 1 208 ? 26.953 -2.898 5.371 1 97.88 208 SER B O 1
ATOM 4888 N N . GLY B 1 209 ? 26.688 -5.09 4.867 1 97.5 209 GLY B N 1
ATOM 4889 C CA . GLY B 1 209 ? 25.844 -5.324 6.023 1 97.5 209 GLY B CA 1
ATOM 4890 C C . GLY B 1 209 ? 24.375 -5.086 5.738 1 97.5 209 GLY B C 1
ATOM 4891 O O . GLY B 1 209 ? 23.516 -5.438 6.551 1 97.5 209 GLY B O 1
ATOM 4892 N N . ALA B 1 210 ? 24.031 -4.543 4.562 1 97.94 210 ALA B N 1
ATOM 4893 C CA . ALA B 1 210 ? 22.641 -4.277 4.207 1 97.94 210 ALA B CA 1
ATOM 4894 C C . ALA B 1 210 ? 21.859 -5.578 4.016 1 97.94 210 ALA B C 1
ATOM 4896 O O . ALA B 1 210 ? 22.453 -6.625 3.74 1 97.94 210 ALA B O 1
ATOM 4897 N N . THR B 1 211 ? 20.609 -5.551 4.285 1 98.56 211 THR B N 1
ATOM 4898 C CA . THR B 1 211 ? 19.688 -6.629 3.918 1 98.56 211 THR B CA 1
ATOM 4899 C C . THR B 1 211 ? 19.062 -6.355 2.557 1 98.56 211 THR B C 1
ATOM 4901 O O . THR B 1 211 ? 18.531 -5.266 2.314 1 98.56 211 THR B O 1
ATOM 4904 N N . LEU B 1 212 ? 19.078 -7.375 1.689 1 98.44 212 LEU B N 1
ATOM 4905 C CA . LEU B 1 212 ? 18.734 -7.125 0.292 1 98.44 212 LEU B CA 1
ATOM 4906 C C . LEU B 1 212 ? 17.484 -7.906 -0.109 1 98.44 212 LEU B C 1
ATOM 4908 O O . LEU B 1 212 ? 17.281 -9.047 0.327 1 98.44 212 LEU B O 1
ATOM 4912 N N . GLN B 1 213 ? 16.625 -7.316 -0.838 1 98.12 213 GLN B N 1
ATOM 4913 C CA . GLN B 1 213 ? 15.609 -7.957 -1.66 1 98.12 213 GLN B CA 1
ATOM 4914 C C . GLN B 1 213 ? 15.898 -7.77 -3.146 1 98.12 213 GLN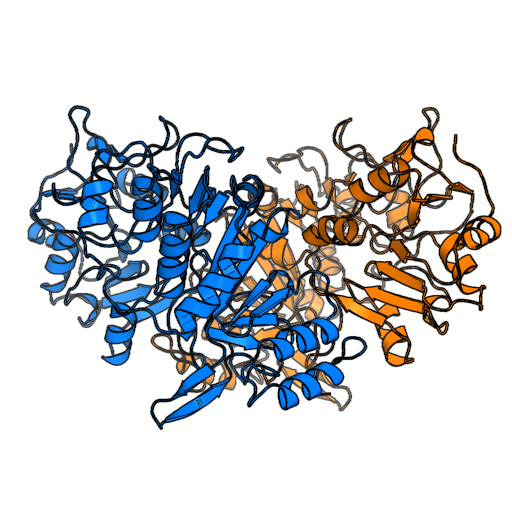 B C 1
ATOM 4916 O O . GLN B 1 213 ? 16.203 -6.66 -3.586 1 98.12 213 GLN B O 1
ATOM 4921 N N . THR B 1 214 ? 15.844 -8.812 -3.891 1 90.94 214 THR B N 1
ATOM 4922 C CA . THR B 1 214 ? 16.125 -8.703 -5.316 1 90.94 214 THR B CA 1
ATOM 4923 C C . THR B 1 214 ? 15.117 -9.508 -6.133 1 90.94 214 THR B C 1
ATOM 4925 O O . THR B 1 214 ? 14.352 -10.297 -5.574 1 90.94 214 THR B O 1
ATOM 4928 N N . GLY B 1 215 ? 14.984 -9.141 -7.375 1 81.75 215 GLY B N 1
ATOM 4929 C CA . GLY B 1 215 ? 14.102 -9.852 -8.289 1 81.75 215 GLY B CA 1
ATOM 4930 C C . GLY B 1 215 ? 14.844 -10.57 -9.398 1 81.75 215 GLY B C 1
ATOM 4931 O O . GLY B 1 215 ? 16 -10.953 -9.227 1 81.75 215 GLY B O 1
ATOM 4932 N N . ILE B 1 216 ? 14.102 -10.898 -10.328 1 78.19 216 ILE B N 1
ATOM 4933 C CA . ILE B 1 216 ? 14.641 -11.633 -11.469 1 78.19 216 ILE B CA 1
ATOM 4934 C C . ILE B 1 216 ? 14.906 -10.672 -12.625 1 78.19 216 ILE B C 1
ATOM 4936 O O . ILE B 1 216 ? 14.477 -9.516 -12.586 1 78.19 216 ILE B O 1
ATOM 4940 N N . GLY B 1 217 ? 15.734 -11.125 -13.562 1 83.38 217 GLY B N 1
ATOM 4941 C CA . GLY B 1 217 ? 15.984 -10.344 -14.766 1 83.38 217 GLY B CA 1
ATOM 4942 C C . GLY B 1 217 ? 17.438 -9.914 -14.906 1 83.38 217 GLY B C 1
ATOM 4943 O O . GLY B 1 217 ? 18.25 -10.172 -14.016 1 83.38 217 GLY B O 1
ATOM 4944 N N . SER B 1 218 ? 17.625 -9.266 -15.984 1 89.88 218 SER B N 1
ATOM 4945 C CA . SER B 1 218 ? 19 -8.914 -16.344 1 89.88 218 SER B CA 1
ATOM 4946 C C . SER B 1 218 ? 19.594 -7.918 -15.344 1 89.88 218 SER B C 1
ATOM 4948 O O . SER B 1 218 ? 20.734 -8.086 -14.898 1 89.88 218 SER B O 1
ATOM 4950 N N . ILE B 1 219 ? 18.828 -6.957 -14.961 1 93.44 219 ILE B N 1
ATOM 4951 C CA . ILE B 1 219 ? 19.344 -5.91 -14.086 1 93.44 219 ILE B CA 1
ATOM 4952 C C . ILE B 1 219 ? 19.641 -6.492 -12.703 1 93.44 219 ILE B C 1
ATOM 4954 O O . ILE B 1 219 ? 20.766 -6.379 -12.203 1 93.44 219 ILE B O 1
ATOM 4958 N N . PRO B 1 220 ? 18.719 -7.168 -12.102 1 93.19 220 PRO B N 1
ATOM 4959 C CA . PRO B 1 220 ? 19.031 -7.777 -10.805 1 93.19 220 PRO B CA 1
ATOM 4960 C C . PRO B 1 220 ? 20.203 -8.75 -10.867 1 93.19 220 PRO B C 1
ATOM 4962 O O . PRO B 1 220 ? 21 -8.828 -9.93 1 93.19 220 PRO B O 1
ATOM 4965 N N . ASN B 1 221 ? 20.297 -9.484 -11.969 1 92.12 221 ASN B N 1
ATOM 4966 C CA . ASN B 1 221 ? 21.406 -10.406 -12.133 1 92.12 221 ASN B CA 1
ATOM 4967 C C . ASN B 1 221 ? 22.75 -9.664 -12.156 1 92.12 221 ASN B C 1
ATOM 4969 O O . ASN B 1 221 ? 23.734 -10.133 -11.578 1 92.12 221 ASN B O 1
ATOM 4973 N N . GLN B 1 222 ? 22.734 -8.578 -12.844 1 94.69 222 GLN B N 1
ATOM 4974 C CA . GLN B 1 222 ? 23.953 -7.781 -12.914 1 94.69 222 GLN B CA 1
ATOM 4975 C C . GLN B 1 222 ? 24.297 -7.188 -11.547 1 94.69 222 GLN B C 1
ATOM 4977 O O . GLN B 1 222 ? 25.469 -7.078 -11.188 1 94.69 222 GLN B O 1
ATOM 4982 N N . ILE B 1 223 ? 23.312 -6.734 -10.82 1 96.81 223 ILE B N 1
ATOM 4983 C CA . ILE B 1 223 ? 23.531 -6.223 -9.469 1 96.81 223 ILE B CA 1
ATOM 4984 C C . ILE B 1 223 ? 24.172 -7.305 -8.609 1 96.81 223 ILE B C 1
ATOM 4986 O O . ILE B 1 223 ? 25.188 -7.055 -7.941 1 96.81 223 ILE B O 1
ATOM 4990 N N . ALA B 1 224 ? 23.641 -8.508 -8.68 1 95.56 224 ALA B N 1
ATOM 4991 C CA . ALA B 1 224 ? 24.188 -9.625 -7.914 1 95.56 224 ALA B CA 1
ATOM 4992 C C . ALA B 1 224 ? 25.625 -9.906 -8.312 1 95.56 224 ALA B C 1
ATOM 4994 O O . ALA B 1 224 ? 26.484 -10.164 -7.453 1 95.56 224 ALA B O 1
ATOM 4995 N N . ALA B 1 225 ? 25.875 -9.852 -9.602 1 95.06 225 ALA B N 1
ATOM 4996 C CA . ALA B 1 225 ? 27.234 -10.094 -10.094 1 95.06 225 ALA B CA 1
ATOM 4997 C C . ALA B 1 225 ? 28.203 -9.062 -9.555 1 95.06 225 ALA B C 1
ATOM 4999 O O . ALA B 1 225 ? 29.297 -9.406 -9.102 1 95.06 225 ALA B O 1
ATOM 5000 N N . LEU B 1 226 ? 27.828 -7.805 -9.609 1 97.19 226 LEU B N 1
ATOM 5001 C CA . LEU B 1 226 ? 28.672 -6.723 -9.133 1 97.19 226 LEU B CA 1
ATOM 5002 C C . LEU B 1 226 ? 28.922 -6.852 -7.633 1 97.19 226 LEU B C 1
ATOM 5004 O O . LEU B 1 226 ? 30.047 -6.633 -7.16 1 97.19 226 LEU B O 1
ATOM 5008 N N . LEU B 1 227 ? 27.922 -7.184 -6.902 1 97.94 227 LEU B N 1
ATOM 5009 C CA . LEU B 1 227 ? 28.078 -7.348 -5.461 1 97.94 227 LEU B CA 1
ATOM 5010 C C . LEU B 1 227 ? 28.969 -8.539 -5.145 1 97.94 227 LEU B C 1
ATOM 5012 O O . LEU B 1 227 ? 29.781 -8.484 -4.215 1 97.94 227 LEU B O 1
ATOM 5016 N N . ALA B 1 228 ? 28.797 -9.633 -5.914 1 97.44 228 ALA B N 1
ATOM 5017 C CA . ALA B 1 228 ? 29.594 -10.844 -5.707 1 97.44 228 ALA B CA 1
ATOM 5018 C C . ALA B 1 228 ? 31.078 -10.57 -5.945 1 97.44 228 ALA B C 1
ATOM 5020 O O . ALA B 1 228 ? 31.938 -11.125 -5.262 1 97.44 228 ALA B O 1
ATOM 5021 N N . GLU B 1 229 ? 31.328 -9.703 -6.859 1 97.12 229 GLU B N 1
ATOM 5022 C CA . GLU B 1 229 ? 32.688 -9.43 -7.262 1 97.12 229 GLU B CA 1
ATOM 5023 C C . GLU B 1 229 ? 33.281 -8.266 -6.469 1 97.12 229 GLU B C 1
ATOM 5025 O O . GLU B 1 229 ? 34.5 -8.07 -6.449 1 97.12 229 GLU B O 1
ATOM 5030 N N . GLY B 1 230 ? 32.438 -7.508 -5.891 1 96.94 230 GLY B N 1
ATOM 5031 C CA . GLY B 1 230 ? 32.875 -6.293 -5.219 1 96.94 230 GLY B CA 1
ATOM 5032 C C . GLY B 1 230 ? 33.469 -6.551 -3.855 1 96.94 230 GLY B C 1
ATOM 5033 O O . GLY B 1 230 ? 33.625 -7.699 -3.439 1 96.94 230 GLY B O 1
ATOM 5034 N N . ASP B 1 231 ? 33.812 -5.438 -3.189 1 96.44 231 ASP B N 1
ATOM 5035 C CA . ASP B 1 231 ? 34.531 -5.512 -1.918 1 96.44 231 ASP B CA 1
ATOM 5036 C C . ASP B 1 231 ? 33.562 -5.621 -0.747 1 96.44 231 ASP B C 1
ATOM 5038 O O . ASP B 1 231 ? 33.969 -5.934 0.375 1 96.44 231 ASP B O 1
ATOM 5042 N N . GLY B 1 232 ? 32.344 -5.402 -1.034 1 96.5 232 GLY B N 1
ATOM 5043 C CA . GLY B 1 232 ? 31.375 -5.441 0.04 1 96.5 232 GLY B CA 1
ATOM 5044 C C . GLY B 1 232 ? 31.047 -6.852 0.497 1 96.5 232 GLY B C 1
ATOM 5045 O O . GLY B 1 232 ? 31.609 -7.82 -0.006 1 96.5 232 GLY B O 1
ATOM 5046 N N . GLY B 1 233 ? 30.203 -6.902 1.571 1 97.56 233 GLY B N 1
ATOM 5047 C CA . GLY B 1 233 ? 29.797 -8.188 2.107 1 97.56 233 GLY B CA 1
ATOM 5048 C C . GLY B 1 233 ? 28.953 -8.07 3.361 1 97.56 233 GLY B C 1
ATOM 5049 O O . GLY B 1 233 ? 28.391 -7.008 3.643 1 97.56 233 GLY B O 1
ATOM 5050 N N . GLU B 1 234 ? 28.797 -9.281 4 1 97.94 234 GLU B N 1
ATOM 5051 C CA . GLU B 1 234 ? 28 -9.391 5.211 1 97.94 234 GLU B CA 1
ATOM 5052 C C . GLU B 1 234 ? 26.531 -9.023 4.938 1 97.94 234 GLU B C 1
ATOM 5054 O O . GLU B 1 234 ? 25.875 -8.406 5.777 1 97.94 234 GLU B O 1
ATOM 5059 N N . TYR B 1 235 ? 26.109 -9.273 3.736 1 98.44 235 TYR B N 1
ATOM 5060 C CA . TYR B 1 235 ? 24.734 -8.969 3.365 1 98.44 235 TYR B CA 1
ATOM 5061 C C . TYR B 1 235 ? 23.766 -9.922 4.043 1 98.44 235 TYR B C 1
ATOM 5063 O O . TYR B 1 235 ? 24.125 -11.047 4.391 1 98.44 235 TYR B O 1
ATOM 5071 N N . GLY B 1 236 ? 22.625 -9.453 4.344 1 98.5 236 GLY B N 1
ATOM 5072 C CA . GLY B 1 236 ? 21.453 -10.281 4.598 1 98.5 236 GLY B CA 1
ATOM 5073 C C . GLY B 1 236 ? 20.531 -10.383 3.406 1 98.5 236 GLY B C 1
ATOM 5074 O O . GLY B 1 236 ? 20.594 -9.555 2.494 1 98.5 236 GLY B O 1
ATOM 5075 N N . LEU B 1 237 ? 19.734 -11.461 3.406 1 98.56 237 LEU B N 1
ATOM 5076 C CA . LEU B 1 237 ? 18.75 -11.594 2.346 1 98.56 237 LEU B CA 1
ATOM 5077 C C . LEU B 1 237 ? 17.344 -11.766 2.928 1 98.56 237 LEU B C 1
ATOM 5079 O O . LEU B 1 237 ? 17.125 -12.633 3.777 1 98.56 237 LEU B O 1
ATOM 5083 N N . HIS B 1 238 ? 16.438 -10.945 2.604 1 98.44 238 HIS B N 1
ATOM 5084 C CA . HIS B 1 238 ? 15 -11 2.791 1 98.44 238 HIS B CA 1
ATOM 5085 C C . HIS B 1 238 ? 14.266 -10.695 1.49 1 98.44 238 HIS B C 1
ATOM 5087 O O . HIS B 1 238 ? 14.008 -9.531 1.171 1 98.44 238 HIS B O 1
ATOM 5093 N N . SER B 1 239 ? 13.969 -11.719 0.789 1 97.38 239 SER B N 1
ATOM 5094 C CA . SER B 1 239 ? 13.453 -11.578 -0.569 1 97.38 239 SER B CA 1
ATOM 5095 C C . SER B 1 239 ? 12.289 -12.523 -0.826 1 97.38 239 SER B C 1
ATOM 5097 O O . SER B 1 239 ? 12.328 -13.688 -0.435 1 97.38 239 SER B O 1
ATOM 5099 N N . GLU B 1 240 ? 11.258 -11.984 -1.505 1 96.19 240 GLU B N 1
ATOM 5100 C CA . GLU B 1 240 ? 10.094 -12.797 -1.849 1 96.19 240 GLU B CA 1
ATOM 5101 C C . GLU B 1 240 ? 10.477 -13.977 -2.738 1 96.19 240 GLU B C 1
ATOM 5103 O O . GLU B 1 240 ? 10 -15.094 -2.545 1 96.19 240 GLU B O 1
ATOM 5108 N N . MET B 1 241 ? 11.219 -13.719 -3.707 1 95.88 241 MET B N 1
ATOM 5109 C CA . MET B 1 241 ? 11.703 -14.711 -4.664 1 95.88 241 MET B CA 1
ATOM 5110 C C . MET B 1 241 ? 13.203 -14.953 -4.48 1 95.88 241 MET B C 1
ATOM 5112 O O . MET B 1 241 ? 13.984 -14 -4.418 1 95.88 241 MET B O 1
ATOM 5116 N N . PHE B 1 242 ? 13.57 -16.203 -4.316 1 96.56 242 PHE B N 1
ATOM 5117 C CA . PHE B 1 242 ? 14.977 -16.578 -4.273 1 96.56 242 PHE B CA 1
ATOM 5118 C C . PHE B 1 242 ? 15.484 -16.938 -5.668 1 96.56 242 PHE B C 1
ATOM 5120 O O . PHE B 1 242 ? 14.953 -17.844 -6.309 1 96.56 242 PHE B O 1
ATOM 5127 N N . THR B 1 243 ? 16.469 -16.25 -6.141 1 95.12 243 THR B N 1
ATOM 5128 C CA . THR B 1 243 ? 16.906 -16.344 -7.531 1 95.12 243 THR B CA 1
ATOM 5129 C C . THR B 1 243 ? 18.344 -16.875 -7.617 1 95.12 243 THR B C 1
ATOM 5131 O O . THR B 1 243 ? 19 -17.078 -6.59 1 95.12 243 THR B O 1
ATOM 5134 N N . ASP B 1 244 ? 18.797 -17.109 -8.859 1 95.31 244 ASP B N 1
ATOM 5135 C CA . ASP B 1 244 ? 20.188 -17.484 -9.094 1 95.31 244 ASP B CA 1
ATOM 5136 C C . ASP B 1 244 ? 21.141 -16.422 -8.57 1 95.31 244 ASP B C 1
ATOM 5138 O O . ASP B 1 244 ? 22.234 -16.734 -8.109 1 95.31 244 ASP B O 1
ATOM 5142 N N . GLY B 1 245 ? 20.688 -15.156 -8.633 1 95 245 GLY B N 1
ATOM 5143 C CA . GLY B 1 245 ? 21.484 -14.086 -8.078 1 95 245 GLY B CA 1
ATOM 5144 C C . GLY B 1 245 ? 21.75 -14.242 -6.59 1 95 245 GLY B C 1
ATOM 5145 O O . GLY B 1 245 ? 22.859 -14.008 -6.121 1 95 245 GLY B O 1
ATOM 5146 N N . CYS B 1 246 ? 20.797 -14.609 -5.859 1 96.94 246 CYS B N 1
ATOM 5147 C CA . CYS B 1 246 ? 20.938 -14.859 -4.43 1 96.94 246 CYS B CA 1
ATOM 5148 C C . CYS B 1 246 ? 21.938 -15.984 -4.168 1 96.94 246 CYS B C 1
ATOM 5150 O O . CYS B 1 246 ? 22.781 -15.875 -3.283 1 96.94 246 CYS B O 1
ATOM 5152 N N . MET B 1 247 ? 21.766 -17.078 -4.934 1 96.88 247 MET B N 1
ATOM 5153 C CA . MET B 1 247 ? 22.688 -18.203 -4.828 1 96.88 247 MET B CA 1
ATOM 5154 C C . MET B 1 247 ? 24.125 -17.766 -5.105 1 96.88 247 MET B C 1
ATOM 5156 O O . MET B 1 247 ? 25.047 -18.125 -4.371 1 96.88 247 MET B O 1
ATOM 5160 N N . LYS B 1 248 ? 24.281 -16.953 -6.125 1 95.81 248 LYS B N 1
ATOM 5161 C CA . LYS B 1 248 ? 25.609 -16.453 -6.492 1 95.81 248 LYS B CA 1
ATOM 5162 C C . LYS B 1 248 ? 26.234 -15.664 -5.348 1 95.81 248 LYS B C 1
ATOM 5164 O O . LYS B 1 248 ? 27.422 -15.805 -5.066 1 95.81 248 LYS B O 1
ATOM 5169 N N . LEU B 1 249 ? 25.469 -14.836 -4.727 1 97.81 249 LEU B N 1
ATOM 5170 C CA . LEU B 1 249 ? 25.969 -14.055 -3.6 1 97.81 249 LEU B CA 1
ATOM 5171 C C . LEU B 1 249 ? 26.391 -14.961 -2.449 1 97.81 249 LEU B C 1
ATOM 5173 O O . LEU B 1 249 ? 27.422 -14.719 -1.815 1 97.81 249 LEU B O 1
ATOM 5177 N N . HIS B 1 250 ? 25.594 -15.984 -2.162 1 98.31 250 HIS B N 1
ATOM 5178 C CA . HIS B 1 250 ? 25.969 -16.953 -1.137 1 98.31 250 HIS B CA 1
ATOM 5179 C C . HIS B 1 250 ? 27.281 -17.656 -1.487 1 98.31 250 HIS B C 1
ATOM 5181 O O . HIS B 1 250 ? 28.172 -17.75 -0.65 1 98.31 250 HIS B O 1
ATOM 5187 N N . ARG B 1 251 ? 27.359 -18.125 -2.717 1 97.81 251 ARG B N 1
ATOM 5188 C CA . ARG B 1 251 ? 28.531 -18.875 -3.168 1 97.81 251 ARG B CA 1
ATOM 5189 C C . ARG B 1 251 ? 29.797 -18.016 -3.115 1 97.81 251 ARG B C 1
ATOM 5191 O O . ARG B 1 251 ? 30.891 -18.516 -2.861 1 97.81 251 ARG B O 1
ATOM 5198 N N . ALA B 1 252 ? 29.609 -16.719 -3.297 1 98.25 252 ALA B N 1
ATOM 5199 C CA . ALA B 1 252 ? 30.719 -15.781 -3.266 1 98.25 252 ALA B CA 1
ATOM 5200 C C . ALA B 1 252 ? 31.109 -15.43 -1.831 1 98.25 252 ALA B C 1
ATOM 5202 O O . ALA B 1 252 ? 32.031 -14.656 -1.603 1 98.25 252 ALA B O 1
ATOM 5203 N N . GLY B 1 253 ? 30.359 -15.914 -0.851 1 98.06 253 GLY B N 1
ATOM 5204 C CA . GLY B 1 253 ? 30.656 -15.648 0.549 1 98.06 253 GLY B CA 1
ATOM 5205 C C . GLY B 1 253 ? 30.219 -14.266 0.997 1 98.06 253 GLY B C 1
ATOM 5206 O O . GLY B 1 253 ? 30.703 -13.75 2.004 1 98.06 253 GLY B O 1
ATOM 5207 N N . LYS B 1 254 ? 29.344 -13.68 0.227 1 98.44 254 LYS B N 1
ATOM 5208 C CA . LYS B 1 254 ? 28.969 -12.297 0.485 1 98.44 254 LYS B CA 1
ATOM 5209 C C . LYS B 1 254 ? 27.781 -12.219 1.452 1 98.44 254 LYS B C 1
ATOM 5211 O O . LYS B 1 254 ? 27.516 -11.164 2.033 1 98.44 254 LYS B O 1
ATOM 5216 N N . VAL B 1 255 ? 27.047 -13.328 1.62 1 98.5 255 VAL B N 1
ATOM 5217 C CA . VAL B 1 255 ? 25.859 -13.367 2.467 1 98.5 255 VAL B CA 1
ATOM 5218 C C . VAL B 1 255 ? 26.188 -14.062 3.785 1 98.5 255 VAL B C 1
ATOM 5220 O O . VAL B 1 255 ? 26.578 -15.234 3.791 1 98.5 255 VAL B O 1
ATOM 5223 N N . THR B 1 256 ? 26.016 -13.328 4.883 1 97.81 256 THR B N 1
ATOM 5224 C CA . THR B 1 256 ? 26.219 -13.922 6.195 1 97.81 256 THR B CA 1
ATOM 5225 C C . THR B 1 256 ? 24.922 -13.93 7.004 1 97.81 256 THR B C 1
ATOM 5227 O O . THR B 1 256 ? 24.75 -14.75 7.902 1 97.81 256 THR B O 1
ATOM 5230 N N . ASN B 1 257 ? 24.078 -12.977 6.762 1 98.12 257 ASN B N 1
ATOM 5231 C CA . ASN B 1 257 ? 22.797 -12.82 7.445 1 98.12 257 ASN B CA 1
ATOM 5232 C C . ASN B 1 257 ? 22.984 -12.516 8.93 1 98.12 257 ASN B C 1
ATOM 5234 O O . ASN B 1 257 ? 22.094 -12.766 9.734 1 98.12 257 ASN B O 1
ATOM 5238 N N . THR B 1 258 ? 24.047 -11.984 9.328 1 96.25 258 THR B N 1
ATOM 5239 C CA . THR B 1 258 ? 24.359 -11.82 10.742 1 96.25 258 THR B CA 1
ATOM 5240 C C . THR B 1 258 ? 23.906 -10.453 11.25 1 96.25 258 THR B C 1
ATOM 5242 O O . THR B 1 258 ? 23.844 -10.219 12.453 1 96.25 258 THR B O 1
ATOM 5245 N N . HIS B 1 259 ? 23.547 -9.562 10.422 1 94.12 259 HIS B N 1
ATOM 5246 C CA . HIS B 1 259 ? 23.234 -8.188 10.82 1 94.12 259 HIS B CA 1
ATOM 5247 C C . HIS B 1 259 ? 21.812 -7.816 10.43 1 94.12 259 HIS B C 1
ATOM 5249 O O . HIS B 1 259 ? 21.469 -6.637 10.352 1 94.12 259 HIS B O 1
ATOM 5255 N N . LYS B 1 260 ? 20.922 -8.742 10.117 1 96 260 LYS B N 1
ATOM 5256 C CA . LYS B 1 260 ? 19.594 -8.438 9.609 1 96 260 LYS B CA 1
ATOM 5257 C C . LYS B 1 260 ? 18.703 -7.875 10.711 1 96 260 LYS B C 1
ATOM 5259 O O . LYS B 1 260 ? 17.766 -7.113 10.438 1 96 260 LYS B O 1
ATOM 5264 N N . GLY B 1 261 ? 18.875 -8.242 11.945 1 93.38 261 GLY B N 1
ATOM 5265 C CA . GLY B 1 261 ? 18.016 -7.832 13.047 1 93.38 261 GLY B CA 1
ATOM 5266 C C . GLY B 1 261 ? 16.797 -8.711 13.203 1 93.38 261 GLY B C 1
ATOM 5267 O O . GLY B 1 261 ? 16.172 -8.719 14.266 1 93.38 261 GLY B O 1
ATOM 5268 N N . LEU B 1 262 ? 16.328 -9.305 12.141 1 93.19 262 LEU B N 1
ATOM 5269 C CA . LEU B 1 262 ? 15.219 -10.242 12.102 1 93.19 262 LEU B CA 1
ATOM 5270 C C . LEU B 1 262 ? 15.594 -11.492 11.312 1 93.19 262 LEU B C 1
ATOM 5272 O O . LEU B 1 262 ? 16.125 -11.406 10.203 1 93.19 262 LEU B O 1
ATOM 5276 N N . TYR B 1 263 ? 15.398 -12.664 11.891 1 94.94 263 TYR B N 1
ATOM 5277 C CA . TYR B 1 263 ? 15.742 -13.938 11.266 1 94.94 263 TYR B CA 1
ATOM 5278 C C . TYR B 1 263 ? 17.234 -14.016 10.969 1 94.94 263 TYR B C 1
ATOM 5280 O O . TYR B 1 263 ? 17.625 -14.352 9.852 1 94.94 263 TYR B O 1
ATOM 5288 N N . ASP B 1 264 ? 18.016 -13.609 11.914 1 96 264 ASP B N 1
ATOM 5289 C CA . ASP B 1 264 ? 19.469 -13.633 11.758 1 96 264 ASP B CA 1
ATOM 5290 C C . ASP B 1 264 ? 19.969 -15.047 11.477 1 96 264 ASP B C 1
ATOM 5292 O O . ASP B 1 264 ? 19.469 -16.016 12.047 1 96 264 ASP B O 1
ATOM 5296 N N . GLY B 1 265 ? 20.891 -15.117 10.617 1 96.44 265 GLY B N 1
ATOM 5297 C CA . GLY B 1 265 ? 21.547 -16.391 10.367 1 96.44 265 GLY B CA 1
ATOM 5298 C C . GLY B 1 265 ? 21.016 -17.109 9.141 1 96.44 265 GLY B C 1
ATOM 5299 O O . GLY B 1 265 ? 21.641 -18.047 8.648 1 96.44 265 GLY B O 1
ATOM 5300 N N . VAL B 1 266 ? 19.875 -16.672 8.641 1 97.31 266 VAL B N 1
ATOM 5301 C CA . VAL B 1 266 ? 19.328 -17.359 7.477 1 97.31 266 VAL B CA 1
ATOM 5302 C C . VAL B 1 266 ? 18.844 -16.344 6.449 1 97.31 266 VAL B C 1
ATOM 5304 O O . VAL B 1 266 ? 18.438 -15.242 6.809 1 97.31 266 VAL B O 1
ATOM 5307 N N . SER B 1 267 ? 18.938 -16.734 5.18 1 98.25 267 SER B N 1
ATOM 5308 C CA . SER B 1 267 ? 18.234 -16.031 4.121 1 98.25 267 SER B CA 1
ATOM 5309 C C . SER B 1 267 ? 16.75 -16.391 4.105 1 98.25 267 SER B C 1
ATOM 5311 O O . SER B 1 267 ? 16.391 -17.562 4.27 1 98.25 267 SER B O 1
ATOM 5313 N N . VAL B 1 268 ? 15.922 -15.406 3.961 1 97.44 268 VAL B N 1
ATOM 5314 C CA . VAL B 1 268 ? 14.477 -15.609 4.023 1 97.44 268 VAL B CA 1
ATOM 5315 C C . VAL B 1 268 ? 13.875 -15.422 2.633 1 97.44 268 VAL B C 1
ATOM 5317 O O . VAL B 1 268 ? 14.227 -14.484 1.916 1 97.44 268 VAL B O 1
ATOM 5320 N N . THR B 1 269 ? 12.945 -16.312 2.238 1 97.19 269 THR B N 1
ATOM 5321 C CA . THR B 1 269 ? 12.242 -16.219 0.963 1 97.19 269 THR B CA 1
ATOM 5322 C C . THR B 1 269 ? 10.859 -16.859 1.053 1 97.19 269 THR B C 1
ATOM 5324 O O . THR B 1 269 ? 10.531 -17.484 2.059 1 97.19 269 THR B O 1
ATOM 5327 N N . THR B 1 270 ? 10 -16.594 0.028 1 96.44 270 THR B N 1
ATOM 5328 C CA . THR B 1 270 ? 8.688 -17.234 -0.037 1 96.44 270 THR B CA 1
ATOM 5329 C C . THR B 1 270 ? 8.664 -18.312 -1.116 1 96.44 270 THR B C 1
ATOM 5331 O O . THR B 1 270 ? 7.953 -19.312 -0.989 1 96.44 270 THR B O 1
ATOM 5334 N N . PHE B 1 271 ? 9.352 -18.094 -2.176 1 96.44 271 PHE B N 1
ATOM 5335 C CA . PHE B 1 271 ? 9.461 -19.094 -3.236 1 96.44 271 PHE B CA 1
ATOM 5336 C C . PHE B 1 271 ? 10.773 -18.938 -3.998 1 96.44 271 PHE B C 1
ATOM 5338 O O . PHE B 1 271 ? 11.477 -17.938 -3.824 1 96.44 271 PHE B O 1
ATOM 5345 N N . ALA B 1 272 ? 11.156 -19.938 -4.699 1 96.62 272 ALA B N 1
ATOM 5346 C CA . ALA B 1 272 ? 12.336 -19.891 -5.555 1 96.62 272 ALA B CA 1
ATOM 5347 C C . ALA B 1 272 ? 11.992 -20.266 -6.992 1 96.62 272 ALA B C 1
ATOM 5349 O O . ALA B 1 272 ? 11.125 -21.109 -7.23 1 96.62 272 ALA B O 1
ATOM 5350 N N . PHE B 1 273 ? 12.547 -19.656 -7.867 1 95.12 273 PHE B N 1
ATOM 5351 C CA . PHE B 1 273 ? 12.391 -19.906 -9.297 1 95.12 273 PHE B CA 1
ATOM 5352 C C . PHE B 1 273 ? 13.664 -19.562 -10.047 1 95.12 273 PHE B C 1
ATOM 5354 O O . PHE B 1 273 ? 14.117 -18.406 -10.031 1 95.12 273 PHE B O 1
ATOM 5361 N N . GLY B 1 274 ? 14.297 -20.5 -10.609 1 94.5 274 GLY B N 1
ATOM 5362 C CA . GLY B 1 274 ? 15.578 -20.2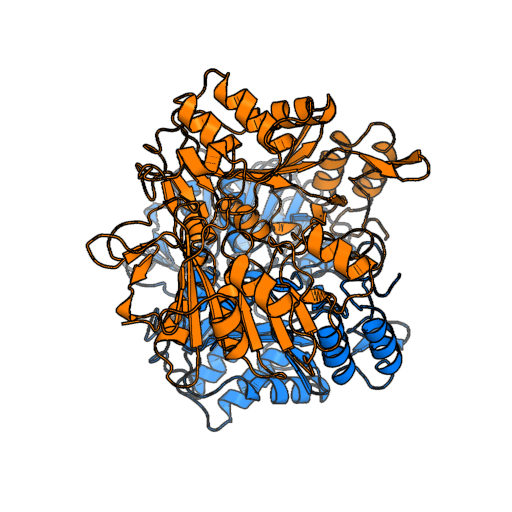66 -11.266 1 94.5 274 GLY B CA 1
ATOM 5363 C C . GLY B 1 274 ? 16.094 -21.484 -12.016 1 94.5 274 GLY B C 1
ATOM 5364 O O . GLY B 1 274 ? 15.297 -22.266 -12.547 1 94.5 274 GLY B O 1
ATOM 5365 N N . SER B 1 275 ? 17.375 -21.594 -12.164 1 94.44 275 SER B N 1
ATOM 5366 C CA . SER B 1 275 ? 18.031 -22.641 -12.938 1 94.44 275 SER B CA 1
ATOM 5367 C C . SER B 1 275 ? 18.047 -23.953 -12.18 1 94.44 275 SER B C 1
ATOM 5369 O O . SER B 1 275 ? 17.797 -24 -10.977 1 94.44 275 SER B O 1
ATOM 5371 N N . PRO B 1 276 ? 18.359 -25.031 -12.922 1 95.88 276 PRO B N 1
ATOM 5372 C CA . PRO B 1 276 ? 18.547 -26.312 -12.242 1 95.88 276 PRO B CA 1
ATOM 5373 C C . PRO B 1 276 ? 19.641 -26.266 -11.18 1 95.88 276 PRO B C 1
ATOM 5375 O O . PRO B 1 276 ? 19.531 -26.938 -10.148 1 95.88 276 PRO B O 1
ATOM 5378 N N . ASP B 1 277 ? 20.656 -25.406 -11.414 1 96.06 277 ASP B N 1
ATOM 5379 C CA . ASP B 1 277 ? 21.734 -25.25 -10.438 1 96.06 277 ASP B CA 1
ATOM 5380 C C . ASP B 1 277 ? 21.219 -24.688 -9.117 1 96.06 277 ASP B C 1
ATOM 5382 O O . ASP B 1 277 ? 21.641 -25.109 -8.047 1 96.06 277 ASP B O 1
ATOM 5386 N N . LEU B 1 278 ? 20.344 -23.781 -9.227 1 96.69 278 LEU B N 1
ATOM 5387 C CA . LEU B 1 278 ? 19.734 -23.219 -8.031 1 96.69 278 LEU B CA 1
ATOM 5388 C C . LEU B 1 278 ? 18.969 -24.281 -7.258 1 96.69 278 LEU B C 1
ATOM 5390 O O . LEU B 1 278 ? 19.062 -24.359 -6.031 1 96.69 278 LEU B O 1
ATOM 5394 N N . TYR B 1 279 ? 18.188 -25.141 -7.984 1 97.62 279 TYR B N 1
ATOM 5395 C CA . TYR B 1 279 ? 17.391 -26.172 -7.34 1 97.62 279 TYR B CA 1
ATOM 5396 C C . TYR B 1 279 ? 18.281 -27.188 -6.621 1 97.62 279 TYR B C 1
ATOM 5398 O O . TYR B 1 279 ? 17.984 -27.578 -5.492 1 97.62 279 TYR B O 1
ATOM 5406 N N . GLU B 1 280 ? 19.344 -27.516 -7.297 1 97.88 280 GLU B N 1
ATOM 5407 C CA . GLU B 1 280 ? 20.312 -28.422 -6.68 1 97.88 280 GLU B CA 1
ATOM 5408 C C . GLU B 1 280 ? 20.938 -27.812 -5.434 1 97.88 280 GLU B C 1
ATOM 5410 O O . GLU B 1 280 ? 21.094 -28.484 -4.41 1 97.88 280 GLU B O 1
ATOM 5415 N N . TRP B 1 281 ? 21.25 -26.562 -5.527 1 98.12 281 TRP B N 1
ATOM 5416 C CA . TRP B 1 281 ? 21.891 -25.844 -4.426 1 98.12 281 TRP B CA 1
ATOM 5417 C C . TRP B 1 281 ? 20.938 -25.703 -3.24 1 98.12 281 TRP B C 1
ATOM 5419 O O . TRP B 1 281 ? 21.375 -25.734 -2.084 1 98.12 281 TRP B O 1
ATOM 5429 N N . LEU B 1 282 ? 19.688 -25.578 -3.488 1 98.44 282 LEU B N 1
ATOM 5430 C CA . LEU B 1 282 ? 18.688 -25.391 -2.447 1 98.44 282 LEU B CA 1
ATOM 5431 C C . LEU B 1 282 ? 18.375 -26.703 -1.743 1 98.44 282 LEU B C 1
ATOM 5433 O O . LEU B 1 282 ? 17.891 -26.703 -0.608 1 98.44 282 LEU B O 1
ATOM 5437 N N . ASP B 1 283 ? 18.594 -27.828 -2.418 1 98.62 283 ASP B N 1
ATOM 5438 C CA . ASP B 1 283 ? 18.234 -29.141 -1.879 1 98.62 283 ASP B CA 1
ATOM 5439 C C . ASP B 1 283 ? 19.016 -29.438 -0.602 1 98.62 283 ASP B C 1
ATOM 5441 O O . ASP B 1 283 ? 20.234 -29.562 -0.633 1 98.62 283 ASP B O 1
ATOM 5445 N N . GLY B 1 284 ? 18.312 -29.516 0.477 1 97.81 284 GLY B N 1
ATOM 5446 C CA . GLY B 1 284 ? 18.922 -29.812 1.766 1 97.81 284 GLY B CA 1
ATOM 5447 C C . GLY B 1 284 ? 19.594 -28.609 2.395 1 97.81 284 GLY B C 1
ATOM 5448 O O . GLY B 1 284 ? 20.234 -28.719 3.445 1 97.81 284 GLY B O 1
ATOM 5449 N N . ASN B 1 285 ? 19.484 -27.391 1.791 1 98.06 285 ASN B N 1
ATOM 5450 C CA . ASN B 1 285 ? 20.203 -26.219 2.256 1 98.06 285 ASN B CA 1
ATOM 5451 C C . ASN B 1 285 ? 19.422 -25.484 3.346 1 98.06 285 ASN B C 1
ATOM 5453 O O . ASN B 1 285 ? 18.406 -24.844 3.064 1 98.06 285 ASN B O 1
ATOM 5457 N N . ARG B 1 286 ? 19.891 -25.469 4.52 1 96 286 ARG B N 1
ATOM 5458 C CA . ARG B 1 286 ? 19.188 -24.906 5.664 1 96 286 ARG B CA 1
ATOM 5459 C C . ARG B 1 286 ? 19.578 -23.453 5.875 1 96 286 ARG B C 1
ATOM 5461 O O . ARG B 1 286 ? 19.047 -22.781 6.766 1 96 286 ARG B O 1
ATOM 5468 N N . ASP B 1 287 ? 20.484 -22.906 4.98 1 97.38 287 ASP B N 1
ATOM 5469 C CA . ASP B 1 287 ? 20.844 -21.5 5.039 1 97.38 287 ASP B CA 1
ATOM 5470 C C . ASP B 1 287 ? 19.703 -20.625 4.508 1 97.38 287 ASP B C 1
ATOM 5472 O O . ASP B 1 287 ? 19.734 -19.406 4.676 1 97.38 287 ASP B O 1
ATOM 5476 N N . VAL B 1 288 ? 18.766 -21.25 3.9 1 97.69 288 VAL B N 1
ATOM 5477 C CA . VAL B 1 288 ? 17.625 -20.531 3.336 1 97.69 288 VAL B CA 1
ATOM 5478 C C . VAL B 1 288 ? 16.328 -21.016 4.004 1 97.69 288 VAL B C 1
ATOM 5480 O O . VAL B 1 288 ? 16.078 -22.219 4.082 1 97.69 288 VAL B O 1
ATOM 5483 N N . ALA B 1 289 ? 15.578 -20.109 4.52 1 97 289 ALA B N 1
ATOM 5484 C CA . ALA B 1 289 ? 14.297 -20.422 5.148 1 97 289 ALA B CA 1
ATOM 5485 C C . ALA B 1 289 ? 13.133 -19.922 4.297 1 97 289 ALA B C 1
ATOM 5487 O O . ALA B 1 289 ? 13.039 -18.734 3.99 1 97 289 ALA B O 1
ATOM 5488 N N . PHE B 1 290 ? 12.297 -20.844 3.912 1 97 290 PHE B N 1
ATOM 5489 C CA . PHE B 1 290 ? 11.062 -20.516 3.215 1 97 290 PHE B CA 1
ATOM 5490 C C . PHE B 1 290 ? 9.953 -20.188 4.207 1 97 290 PHE B C 1
ATOM 5492 O O . PHE B 1 290 ? 9.523 -21.047 4.973 1 97 290 PHE B O 1
ATOM 5499 N N . LEU B 1 291 ? 9.5 -18.938 4.199 1 96 291 LEU B N 1
ATOM 5500 C CA . LEU B 1 291 ? 8.461 -18.484 5.117 1 96 291 LEU B CA 1
ATOM 5501 C C . LEU B 1 291 ? 7.215 -18.047 4.355 1 96 291 LEU B C 1
ATOM 5503 O O . LEU B 1 291 ? 7.289 -17.734 3.168 1 96 291 LEU B O 1
ATOM 5507 N N . PRO B 1 292 ? 6.039 -18.062 5.012 1 94 292 PRO B N 1
ATOM 5508 C CA . PRO B 1 292 ? 4.801 -17.609 4.367 1 94 292 PRO B CA 1
ATOM 5509 C C . PRO B 1 292 ? 4.887 -16.172 3.854 1 94 292 PRO B C 1
ATOM 5511 O O . PRO B 1 292 ? 5.535 -15.336 4.473 1 94 292 PRO B O 1
ATOM 5514 N N . VAL B 1 293 ? 4.168 -15.93 2.791 1 95.31 293 VAL B N 1
ATOM 5515 C CA . VAL B 1 293 ? 4.223 -14.641 2.107 1 95.31 293 VAL B CA 1
ATOM 5516 C C . VAL B 1 293 ? 3.705 -13.539 3.031 1 95.31 293 VAL B C 1
ATOM 5518 O O . VAL B 1 293 ? 4.164 -12.398 2.967 1 95.31 293 VAL B O 1
ATOM 5521 N N . GLU B 1 294 ? 2.791 -13.828 3.988 1 93.06 294 GLU B N 1
ATOM 5522 C CA . GLU B 1 294 ? 2.238 -12.852 4.918 1 93.06 294 GLU B CA 1
ATOM 5523 C C . GLU B 1 294 ? 3.32 -12.289 5.836 1 93.06 294 GLU B C 1
ATOM 5525 O O . GLU B 1 294 ? 3.186 -11.18 6.355 1 93.06 294 GLU B O 1
ATOM 5530 N N . ILE B 1 295 ? 4.359 -13.078 6 1 94.56 295 ILE B N 1
ATOM 5531 C CA . ILE B 1 295 ? 5.496 -12.633 6.793 1 94.56 295 ILE B CA 1
ATOM 5532 C C . ILE B 1 295 ? 6.5 -11.906 5.902 1 94.56 295 ILE B C 1
ATOM 5534 O O . ILE B 1 295 ? 6.871 -10.766 6.176 1 94.56 295 ILE B O 1
ATOM 5538 N N . VAL B 1 296 ? 6.902 -12.555 4.797 1 96.69 296 VAL B N 1
ATOM 5539 C CA . VAL B 1 296 ? 8.008 -12.078 3.973 1 96.69 296 VAL B CA 1
ATOM 5540 C C . VAL B 1 296 ? 7.633 -10.758 3.311 1 96.69 296 VAL B C 1
ATOM 5542 O O . VAL B 1 296 ? 8.477 -9.867 3.17 1 96.69 296 VAL B O 1
ATOM 5545 N N . ASN B 1 297 ? 6.375 -10.641 2.926 1 96.69 297 ASN B N 1
ATOM 5546 C CA . ASN B 1 297 ? 5.934 -9.461 2.188 1 96.69 297 ASN B CA 1
ATOM 5547 C C . ASN B 1 297 ? 5.238 -8.453 3.102 1 96.69 297 ASN B C 1
ATOM 5549 O O . ASN B 1 297 ? 4.613 -7.504 2.627 1 96.69 297 ASN B O 1
ATOM 5553 N N . SER B 1 298 ? 5.332 -8.617 4.469 1 96.5 298 SER B N 1
ATOM 5554 C CA . SER B 1 298 ? 4.805 -7.625 5.398 1 96.5 298 SER B CA 1
ATOM 5555 C C . SER B 1 298 ? 5.664 -6.367 5.418 1 96.5 298 SER B C 1
ATOM 5557 O O . SER B 1 298 ? 6.852 -6.426 5.75 1 96.5 298 SER B O 1
ATOM 5559 N N . PRO B 1 299 ? 5 -5.199 5.086 1 96.38 299 PRO B N 1
ATOM 5560 C CA . PRO B 1 299 ? 5.785 -3.961 5.133 1 96.38 299 PRO B CA 1
ATOM 5561 C C . PRO B 1 299 ? 6.441 -3.732 6.496 1 96.38 299 PRO B C 1
ATOM 5563 O O . PRO B 1 299 ? 7.578 -3.26 6.566 1 96.38 299 PRO B O 1
ATOM 5566 N N . GLU B 1 300 ? 5.77 -4.129 7.578 1 96 300 GLU B N 1
ATOM 5567 C CA . GLU B 1 300 ? 6.324 -3.963 8.914 1 96 300 GLU B CA 1
ATOM 5568 C C . GLU B 1 300 ? 7.543 -4.859 9.125 1 96 300 GLU B C 1
ATOM 5570 O O . GLU B 1 300 ? 8.539 -4.434 9.711 1 96 300 GLU B O 1
ATOM 5575 N N . VAL B 1 301 ? 7.457 -6.086 8.641 1 97.25 301 VAL B N 1
ATOM 5576 C CA . VAL B 1 301 ? 8.57 -7.02 8.766 1 97.25 301 VAL B CA 1
ATOM 5577 C C . VAL B 1 301 ? 9.727 -6.562 7.883 1 97.25 301 VAL B C 1
ATOM 5579 O O . VAL B 1 301 ? 10.883 -6.578 8.312 1 97.25 301 VAL B O 1
ATOM 5582 N N . ILE B 1 302 ? 9.391 -6.141 6.688 1 97.94 302 ILE B N 1
ATOM 5583 C CA . ILE B 1 302 ? 10.398 -5.633 5.762 1 97.94 302 ILE B CA 1
ATOM 5584 C C . ILE B 1 302 ? 11.156 -4.473 6.402 1 97.94 302 ILE B C 1
ATOM 5586 O O . ILE B 1 302 ? 12.383 -4.453 6.402 1 97.94 302 ILE B O 1
ATOM 5590 N N . ALA B 1 303 ? 10.461 -3.562 7.027 1 96.75 303 ALA B N 1
ATOM 5591 C CA . ALA B 1 303 ? 11.039 -2.346 7.59 1 96.75 303 ALA B CA 1
ATOM 5592 C C . ALA B 1 303 ? 11.914 -2.662 8.797 1 96.75 303 ALA B C 1
ATOM 5594 O O . ALA B 1 303 ? 12.773 -1.863 9.18 1 96.75 303 ALA B O 1
ATOM 5595 N N . ARG B 1 304 ? 11.734 -3.773 9.414 1 96.5 304 ARG B N 1
ATOM 5596 C CA . ARG B 1 304 ? 12.461 -4.133 10.633 1 96.5 304 ARG B CA 1
ATOM 5597 C C . ARG B 1 304 ? 13.828 -4.707 10.297 1 96.5 304 ARG B C 1
ATOM 5599 O O . ARG B 1 304 ? 14.672 -4.863 11.188 1 96.5 304 ARG B O 1
ATOM 5606 N N . ASN B 1 305 ? 14.031 -5.078 8.992 1 97.69 305 ASN B N 1
ATOM 5607 C CA . ASN B 1 305 ? 15.367 -5.516 8.594 1 97.69 305 ASN B CA 1
ATOM 5608 C C . ASN B 1 305 ? 16.375 -4.363 8.633 1 97.69 305 ASN B C 1
ATOM 5610 O O . ASN B 1 305 ? 16.016 -3.227 8.305 1 97.69 305 ASN B O 1
ATOM 5614 N N . HIS B 1 306 ? 17.547 -4.695 9 1 95.88 306 HIS B N 1
ATOM 5615 C CA . HIS B 1 306 ? 18.594 -3.689 9.094 1 95.88 306 HIS B CA 1
ATOM 5616 C C . HIS B 1 306 ? 18.969 -3.164 7.711 1 95.88 306 HIS B C 1
ATOM 5618 O O . HIS B 1 306 ? 19.406 -3.93 6.848 1 95.88 306 HIS B O 1
ATOM 5624 N N . GLN B 1 307 ? 18.859 -1.896 7.527 1 96.81 307 GLN B N 1
ATOM 5625 C CA . GLN B 1 307 ? 19.266 -1.227 6.301 1 96.81 307 GLN B CA 1
ATOM 5626 C C . GLN B 1 307 ? 18.75 -1.967 5.07 1 96.81 307 GLN B C 1
ATOM 5628 O O . GLN B 1 307 ? 19.531 -2.332 4.184 1 96.81 307 GLN B O 1
ATOM 5633 N N . MET B 1 308 ? 17.453 -2.125 5.027 1 98.38 308 MET B N 1
ATOM 5634 C CA . MET B 1 308 ? 16.781 -2.842 3.943 1 98.38 308 MET B CA 1
ATOM 5635 C C . MET B 1 308 ? 16.938 -2.09 2.625 1 98.38 308 MET B C 1
ATOM 5637 O O . MET B 1 308 ? 16.688 -0.884 2.561 1 98.38 308 MET B O 1
ATOM 5641 N N . VAL B 1 309 ? 17.406 -2.77 1.571 1 98.44 309 VAL B N 1
ATOM 5642 C CA . VAL B 1 309 ? 17.422 -2.234 0.214 1 98.44 309 VAL B CA 1
ATOM 5643 C C . VAL B 1 309 ? 16.625 -3.156 -0.712 1 98.44 309 VAL B C 1
ATOM 5645 O O . VAL B 1 309 ? 16.953 -4.34 -0.837 1 98.44 309 VAL B O 1
ATOM 5648 N N . THR B 1 310 ? 15.609 -2.66 -1.312 1 98.12 310 THR B N 1
ATOM 5649 C CA . THR B 1 310 ? 14.789 -3.463 -2.207 1 98.12 310 THR B CA 1
ATOM 5650 C C . THR B 1 310 ? 14.992 -3.037 -3.658 1 98.12 310 THR B C 1
ATOM 5652 O O . THR B 1 310 ? 15.227 -1.858 -3.938 1 98.12 310 THR B O 1
ATOM 5655 N N . ILE B 1 311 ? 14.984 -3.994 -4.543 1 97.44 311 ILE B N 1
ATOM 5656 C CA . ILE B 1 311 ? 15.164 -3.768 -5.973 1 97.44 311 ILE B CA 1
ATOM 5657 C C . ILE B 1 311 ? 13.953 -4.289 -6.734 1 97.44 311 ILE B C 1
ATOM 5659 O O . ILE B 1 311 ? 13.656 -5.484 -6.699 1 97.44 311 ILE B O 1
ATOM 5663 N N . ASN B 1 312 ? 13.266 -3.447 -7.402 1 96.62 312 ASN B N 1
ATOM 5664 C CA . ASN B 1 312 ? 12.117 -3.801 -8.227 1 96.62 312 ASN B CA 1
ATOM 5665 C C . ASN B 1 312 ? 12.227 -3.209 -9.633 1 96.62 312 ASN B C 1
ATOM 5667 O O . ASN B 1 312 ? 13 -2.275 -9.852 1 96.62 312 ASN B O 1
ATOM 5671 N N . GLY B 1 313 ? 11.547 -3.814 -10.562 1 96.38 313 GLY B N 1
ATOM 5672 C CA . GLY B 1 313 ? 11.492 -3.299 -11.914 1 96.38 313 GLY B CA 1
ATOM 5673 C C . GLY B 1 313 ? 10.227 -2.514 -12.203 1 96.38 313 GLY B C 1
ATOM 5674 O O . GLY B 1 313 ? 9.297 -2.51 -11.391 1 96.38 313 GLY B O 1
ATOM 5675 N N . ALA B 1 314 ? 10.203 -1.838 -13.273 1 96.88 314 ALA B N 1
ATOM 5676 C CA . ALA B 1 314 ? 9.031 -1.114 -13.75 1 96.88 314 ALA B CA 1
ATOM 5677 C C . ALA B 1 314 ? 9.039 -0.987 -15.266 1 96.88 314 ALA B C 1
ATOM 5679 O O . ALA B 1 314 ? 10.07 -1.202 -15.914 1 96.88 314 ALA B O 1
ATOM 5680 N N . LEU B 1 315 ? 7.863 -0.693 -15.82 1 97.19 315 LEU B N 1
ATOM 5681 C CA . LEU B 1 315 ? 7.719 -0.496 -17.25 1 97.19 315 LEU B CA 1
ATOM 5682 C C . LEU B 1 315 ? 7.742 0.988 -17.609 1 97.19 315 LEU B C 1
ATOM 5684 O O . LEU B 1 315 ? 8.211 1.369 -18.688 1 97.19 315 LEU B O 1
ATOM 5688 N N . ALA B 1 316 ? 7.234 1.8 -16.703 1 98.19 316 ALA B N 1
ATOM 5689 C CA . ALA B 1 316 ? 7.207 3.24 -16.938 1 98.19 316 ALA B CA 1
ATOM 5690 C C . ALA B 1 316 ? 6.965 4.008 -15.641 1 98.19 316 ALA B C 1
ATOM 5692 O O . ALA B 1 316 ? 6.445 3.451 -14.672 1 98.19 316 ALA B O 1
ATOM 5693 N N . VAL B 1 317 ? 7.379 5.27 -15.633 1 98.56 317 VAL B N 1
ATOM 5694 C CA . VAL B 1 317 ? 7.184 6.195 -14.523 1 98.56 317 VAL B CA 1
ATOM 5695 C C . VAL B 1 317 ? 6.77 7.562 -15.062 1 98.56 317 VAL B C 1
ATOM 5697 O O . VAL B 1 317 ? 7.297 8.023 -16.078 1 98.56 317 VAL B O 1
ATOM 5700 N N . ASP B 1 318 ? 5.82 8.234 -14.43 1 97.38 318 ASP B N 1
ATOM 5701 C CA . ASP B 1 318 ? 5.512 9.594 -14.859 1 97.38 318 ASP B CA 1
ATOM 5702 C C . ASP B 1 318 ? 6.156 10.625 -13.938 1 97.38 318 ASP B C 1
ATOM 5704 O O . ASP B 1 318 ? 6.789 10.258 -12.938 1 97.38 318 ASP B O 1
ATOM 5708 N N . ILE B 1 319 ? 6.043 11.898 -14.164 1 96.38 319 ILE B N 1
ATOM 5709 C CA . ILE B 1 319 ? 6.781 12.938 -13.461 1 96.38 319 ILE B CA 1
ATOM 5710 C C . ILE B 1 319 ? 6.27 13.062 -12.031 1 96.38 319 ILE B C 1
ATOM 5712 O O . ILE B 1 319 ? 6.918 13.672 -11.18 1 96.38 319 ILE B O 1
ATOM 5716 N N . HIS B 1 320 ? 5.062 12.555 -11.758 1 95.19 320 HIS B N 1
ATOM 5717 C CA . HIS B 1 320 ? 4.547 12.539 -10.391 1 95.19 320 HIS B CA 1
ATOM 5718 C C . HIS B 1 320 ? 5.227 11.453 -9.562 1 95.19 320 HIS B C 1
ATOM 5720 O O . HIS B 1 320 ? 5.137 11.453 -8.336 1 95.19 320 HIS B O 1
ATOM 5726 N N . GLY B 1 321 ? 5.871 10.547 -10.258 1 97 321 GLY B N 1
ATOM 5727 C CA . GLY B 1 321 ? 6.496 9.422 -9.586 1 97 321 GLY B CA 1
ATOM 5728 C C . GLY B 1 321 ? 5.594 8.203 -9.508 1 97 321 GLY B C 1
ATOM 5729 O O . GLY B 1 321 ? 5.859 7.273 -8.742 1 97 321 GLY B O 1
ATOM 5730 N N . GLN B 1 322 ? 4.484 8.148 -10.234 1 97.5 322 GLN B N 1
ATOM 5731 C CA . GLN B 1 322 ? 3.668 6.938 -10.32 1 97.5 322 GLN B CA 1
ATOM 5732 C C . GLN B 1 322 ? 4.352 5.871 -11.172 1 97.5 322 GLN B C 1
ATOM 5734 O O . GLN B 1 322 ? 5.023 6.188 -12.156 1 97.5 322 GLN B O 1
ATOM 5739 N N . VAL B 1 323 ? 4.121 4.613 -10.812 1 98.38 323 VAL B N 1
ATOM 5740 C CA . VAL B 1 323 ? 4.852 3.545 -11.484 1 98.38 323 VAL B CA 1
ATOM 5741 C C . VAL B 1 323 ? 3.865 2.553 -12.102 1 98.38 323 VAL B C 1
ATOM 5743 O O . VAL B 1 323 ? 2.908 2.133 -11.445 1 98.38 323 VAL B O 1
ATOM 5746 N N . VAL B 1 324 ? 4.016 2.219 -13.344 1 97.75 324 VAL B N 1
ATOM 5747 C CA . VAL B 1 324 ? 3.389 1.082 -14.008 1 97.75 324 VAL B CA 1
ATOM 5748 C C . VAL B 1 324 ? 4.395 -0.059 -14.141 1 97.75 324 VAL B C 1
ATOM 5750 O O . VAL B 1 324 ? 5.449 0.106 -14.758 1 97.75 324 VAL B O 1
ATOM 5753 N N . ALA B 1 325 ? 4.004 -1.169 -13.57 1 96.94 325 ALA B N 1
ATOM 5754 C CA . ALA B 1 325 ? 4.977 -2.258 -13.57 1 96.94 325 ALA B CA 1
ATOM 5755 C C . ALA B 1 325 ? 4.367 -3.539 -14.133 1 96.94 325 ALA B C 1
ATOM 5757 O O . ALA B 1 325 ? 5.082 -4.504 -14.414 1 96.94 325 ALA B O 1
ATOM 5758 N N . ASP B 1 326 ? 3.023 -3.582 -14.422 1 96.12 326 ASP B N 1
ATOM 5759 C CA . ASP B 1 326 ? 2.455 -4.898 -14.711 1 96.12 326 ASP B CA 1
ATOM 5760 C C . ASP B 1 326 ? 1.554 -4.848 -15.938 1 96.12 326 ASP B C 1
ATOM 5762 O O . ASP B 1 326 ? 0.93 -5.848 -16.297 1 96.12 326 ASP B O 1
ATOM 5766 N N . THR B 1 327 ? 1.365 -3.705 -16.562 1 95.25 327 THR B N 1
ATOM 5767 C CA . THR B 1 327 ? 0.533 -3.564 -17.766 1 95.25 327 THR B CA 1
ATOM 5768 C C . THR B 1 327 ? 1.274 -2.801 -18.859 1 95.25 327 THR B C 1
ATOM 5770 O O . THR B 1 327 ? 2.125 -1.958 -18.562 1 95.25 327 THR B O 1
ATOM 5773 N N . ILE B 1 328 ? 1.045 -3.107 -20.031 1 91.56 328 ILE B N 1
ATOM 5774 C CA . ILE B 1 328 ? 1.489 -2.352 -21.203 1 91.56 328 ILE B CA 1
ATOM 5775 C C . ILE B 1 328 ? 0.278 -1.855 -21.984 1 91.56 328 ILE B C 1
ATOM 5777 O O . ILE B 1 328 ? -0.51 -2.656 -22.5 1 91.56 328 ILE B O 1
ATOM 5781 N N . ASP B 1 329 ? 0.118 -0.53 -22.062 1 82.56 329 ASP B N 1
ATOM 5782 C CA . ASP B 1 329 ? -1.025 0.082 -22.734 1 82.56 329 ASP B CA 1
ATOM 5783 C C . ASP B 1 329 ? -2.342 -0.459 -22.188 1 82.56 329 ASP B C 1
ATOM 5785 O O . ASP B 1 329 ? -3.244 -0.812 -22.938 1 82.56 329 ASP B O 1
ATOM 5789 N N . GLY B 1 330 ? -2.307 -0.771 -20.875 1 84.75 330 GLY B N 1
ATOM 5790 C CA . GLY B 1 330 ? -3.508 -1.204 -20.172 1 84.75 330 GLY B CA 1
ATOM 5791 C C . GLY B 1 330 ? -3.729 -2.703 -20.234 1 84.75 330 GLY B C 1
ATOM 5792 O O . GLY B 1 330 ? -4.609 -3.238 -19.562 1 84.75 330 GLY B O 1
ATOM 5793 N N . SER B 1 331 ? -2.951 -3.422 -21.047 1 91.12 331 SER B N 1
ATOM 5794 C CA . SER B 1 331 ? -3.057 -4.875 -21.141 1 91.12 331 SER B CA 1
ATOM 5795 C C . SER B 1 331 ? -2.117 -5.555 -20.141 1 91.12 331 SER B C 1
ATOM 5797 O O . SER B 1 331 ? -0.971 -5.133 -19.969 1 91.12 331 SER B O 1
ATOM 5799 N N . GLN B 1 332 ? -2.662 -6.57 -19.609 1 95.06 332 GLN B N 1
ATOM 5800 C CA . GLN B 1 332 ? -1.921 -7.238 -18.531 1 95.06 332 GLN B CA 1
ATOM 5801 C C . GLN B 1 332 ? -0.644 -7.879 -19.078 1 95.06 332 GLN B C 1
ATOM 5803 O O . GLN B 1 332 ? -0.685 -8.648 -20.047 1 95.06 332 GLN B O 1
ATOM 5808 N N . PHE B 1 333 ? 0.449 -7.594 -18.5 1 95.38 333 PHE B N 1
ATOM 5809 C CA . PHE B 1 333 ? 1.752 -8.117 -18.891 1 95.38 333 PHE B CA 1
ATOM 5810 C C . PHE B 1 333 ? 2.303 -9.047 -17.812 1 95.38 333 PHE B C 1
ATOM 5812 O O . PHE B 1 333 ? 2.842 -10.117 -18.125 1 95.38 333 PHE B O 1
ATOM 5819 N N . SER B 1 334 ? 2.236 -8.68 -16.594 1 95.88 334 SER B N 1
ATOM 5820 C CA . SER B 1 334 ? 2.635 -9.477 -15.445 1 95.88 334 SER B CA 1
ATOM 5821 C C . SER B 1 334 ? 1.589 -9.398 -14.336 1 95.88 334 SER B C 1
ATOM 5823 O O . SER B 1 334 ? 0.432 -9.773 -14.539 1 95.88 334 SER B O 1
ATOM 5825 N N . GLY B 1 335 ? 1.906 -9.188 -13.18 1 95.19 335 GLY B N 1
ATOM 5826 C CA . GLY B 1 335 ? 1.103 -8.953 -11.984 1 95.19 335 GLY B CA 1
ATOM 5827 C C . GLY B 1 335 ? 1.796 -8.078 -10.961 1 95.19 335 GLY B C 1
ATOM 5828 O O . GLY B 1 335 ? 2.959 -7.703 -11.141 1 95.19 335 GLY B O 1
ATOM 5829 N N . ILE B 1 336 ? 1.099 -7.77 -9.914 1 94.56 336 ILE B N 1
ATOM 5830 C CA . ILE B 1 336 ? 1.631 -6.891 -8.883 1 94.56 336 ILE B CA 1
ATOM 5831 C C . ILE B 1 336 ? 2.68 -7.641 -8.062 1 94.56 336 ILE B C 1
ATOM 5833 O O . ILE B 1 336 ? 3.748 -7.102 -7.766 1 94.56 336 ILE B O 1
ATOM 5837 N N . GLY B 1 337 ? 2.336 -8.922 -7.785 1 93.5 337 GLY B N 1
ATOM 5838 C CA . GLY B 1 337 ? 3.207 -9.68 -6.902 1 93.5 337 GLY B CA 1
ATOM 5839 C C . GLY B 1 337 ? 3.42 -9.016 -5.559 1 93.5 337 GLY B C 1
ATOM 5840 O O . GLY B 1 337 ? 2.457 -8.633 -4.891 1 93.5 337 GLY B O 1
ATOM 5841 N N . GLY B 1 338 ? 4.699 -8.984 -5.164 1 94.5 338 GLY B N 1
ATOM 5842 C CA . GLY B 1 338 ? 5.039 -8.352 -3.898 1 94.5 338 GLY B CA 1
ATOM 5843 C C . GLY B 1 338 ? 5.762 -7.031 -4.07 1 94.5 338 GLY B C 1
ATOM 5844 O O . GLY B 1 338 ? 6.223 -6.438 -3.09 1 94.5 338 GLY B O 1
ATOM 5845 N N . ALA B 1 339 ? 5.797 -6.543 -5.262 1 93.94 339 ALA B N 1
ATOM 5846 C CA . ALA B 1 339 ? 6.605 -5.363 -5.559 1 93.94 339 ALA B CA 1
ATOM 5847 C C . ALA B 1 339 ? 6.184 -4.18 -4.691 1 93.94 339 ALA B C 1
ATOM 5849 O O . ALA B 1 339 ? 7.027 -3.533 -4.062 1 93.94 339 ALA B O 1
ATOM 5850 N N . GLU B 1 340 ? 4.938 -3.912 -4.656 1 94.38 340 GLU B N 1
ATOM 5851 C CA . GLU B 1 340 ? 4.453 -2.754 -3.91 1 94.38 340 GLU B CA 1
ATOM 5852 C C . GLU B 1 340 ? 4.723 -2.906 -2.418 1 94.38 340 GLU B C 1
ATOM 5854 O O . GLU B 1 340 ? 5.035 -1.927 -1.735 1 94.38 340 GLU B O 1
ATOM 5859 N N . ASP B 1 341 ? 4.621 -4.125 -1.853 1 95.62 341 ASP B N 1
ATOM 5860 C CA . ASP B 1 341 ? 4.891 -4.379 -0.441 1 95.62 341 ASP B CA 1
ATOM 5861 C C . ASP B 1 341 ? 6.324 -3.994 -0.081 1 95.62 341 ASP B C 1
ATOM 5863 O O . ASP B 1 341 ? 6.562 -3.35 0.943 1 95.62 341 ASP B O 1
ATOM 5867 N N . PHE B 1 342 ? 7.199 -4.406 -0.905 1 97.5 342 PHE B N 1
ATOM 5868 C CA . PHE B 1 342 ? 8.609 -4.156 -0.625 1 97.5 342 PHE B CA 1
ATOM 5869 C C . PHE B 1 342 ? 8.938 -2.678 -0.781 1 97.5 342 PHE B C 1
ATOM 5871 O O . PHE B 1 342 ? 9.75 -2.135 -0.025 1 97.5 342 PHE B O 1
ATOM 5878 N N . VAL B 1 343 ? 8.297 -2.023 -1.779 1 97.12 343 VAL B N 1
ATOM 5879 C CA . VAL B 1 343 ? 8.484 -0.584 -1.937 1 97.12 343 VAL B CA 1
ATOM 5880 C C . VAL B 1 343 ? 7.914 0.149 -0.726 1 97.12 343 VAL B C 1
ATOM 5882 O O . VAL B 1 343 ? 8.586 0.994 -0.129 1 97.12 343 VAL B O 1
ATOM 5885 N N . ALA B 1 344 ? 6.727 -0.223 -0.326 1 95.56 344 ALA B N 1
ATOM 5886 C CA . ALA B 1 344 ? 6.055 0.43 0.793 1 95.56 344 ALA B CA 1
ATOM 5887 C C . ALA B 1 344 ? 6.812 0.2 2.098 1 95.56 344 ALA B C 1
ATOM 5889 O O . ALA B 1 344 ? 6.922 1.106 2.928 1 95.56 344 ALA B O 1
ATOM 5890 N N . GLY B 1 345 ? 7.344 -0.994 2.303 1 96 345 GLY B N 1
ATOM 5891 C CA . GLY B 1 345 ? 8.031 -1.331 3.539 1 96 345 GLY B CA 1
ATOM 5892 C C . GLY B 1 345 ? 9.336 -0.583 3.715 1 96 345 GLY B C 1
ATOM 5893 O O . GLY B 1 345 ? 9.656 -0.131 4.816 1 96 345 GLY B O 1
ATOM 5894 N N . ALA B 1 346 ? 10.078 -0.433 2.707 1 90.31 346 ALA B N 1
ATOM 5895 C CA . ALA B 1 346 ? 11.383 0.215 2.77 1 90.31 346 ALA B CA 1
ATOM 5896 C C . ALA B 1 346 ? 11.242 1.706 3.062 1 90.31 346 ALA B C 1
ATOM 5898 O O . ALA B 1 346 ? 12.195 2.346 3.525 1 90.31 346 ALA B O 1
ATOM 5899 N N . GLY B 1 347 ? 10.117 2.242 2.918 1 87.31 347 GLY B N 1
ATOM 5900 C CA . GLY B 1 347 ? 9.891 3.666 3.123 1 87.31 347 GLY B CA 1
ATOM 5901 C C . GLY B 1 347 ? 9.555 4.016 4.559 1 87.31 347 GLY B C 1
ATOM 5902 O O . GLY B 1 347 ? 9.484 5.195 4.914 1 87.31 347 GLY B O 1
ATOM 5903 N N . LEU B 1 348 ? 9.523 3.037 5.406 1 92.06 348 LEU B N 1
ATOM 5904 C CA . LEU B 1 348 ? 9.078 3.266 6.773 1 92.06 348 LEU B CA 1
ATOM 5905 C C . LEU B 1 348 ? 10.25 3.607 7.684 1 92.06 348 LEU B C 1
ATOM 5907 O O . LEU B 1 348 ? 10.07 4.211 8.742 1 92.06 348 LEU B O 1
ATOM 5911 N N . GLU B 1 349 ? 11.422 3.211 7.227 1 93.06 349 GLU B N 1
ATOM 5912 C CA . GLU B 1 349 ? 12.656 3.523 7.949 1 93.06 349 GLU B CA 1
ATOM 5913 C C . GLU B 1 349 ? 13.586 4.387 7.105 1 93.06 349 GLU B C 1
ATOM 5915 O O . GLU B 1 349 ? 13.781 4.121 5.918 1 93.06 349 GLU B O 1
ATOM 5920 N N . LEU B 1 350 ? 14.219 5.324 7.73 1 92.06 350 LEU B N 1
ATOM 5921 C CA . LEU B 1 350 ? 15.023 6.301 7.008 1 92.06 350 LEU B CA 1
ATOM 5922 C C . LEU B 1 350 ? 16.234 5.633 6.371 1 92.06 350 LEU B C 1
ATOM 5924 O O . LEU B 1 350 ? 16.703 6.059 5.305 1 92.06 350 LEU B O 1
ATOM 5928 N N . SER B 1 351 ? 16.766 4.652 7.059 1 94.62 351 SER B N 1
ATOM 5929 C CA . SER B 1 351 ? 17.984 4.02 6.57 1 94.62 351 SER B CA 1
ATOM 5930 C C . SER B 1 351 ? 17.703 3.121 5.371 1 94.62 351 SER B C 1
ATOM 5932 O O . SER B 1 351 ? 18.625 2.715 4.656 1 94.62 351 SER B O 1
ATOM 5934 N N . ASP B 1 352 ? 16.484 2.707 5.223 1 97.56 352 ASP B N 1
ATOM 5935 C CA . ASP B 1 352 ? 16.109 1.784 4.156 1 97.56 352 ASP B CA 1
ATOM 5936 C C . ASP B 1 352 ? 15.977 2.514 2.82 1 97.56 352 ASP B C 1
ATOM 5938 O O . ASP B 1 352 ? 15.766 3.729 2.789 1 97.56 352 ASP B O 1
ATOM 5942 N N . ARG B 1 353 ? 16.203 1.757 1.749 1 98.06 353 ARG B N 1
ATOM 5943 C CA . ARG B 1 353 ? 16.047 2.305 0.406 1 98.06 353 ARG B CA 1
ATOM 5944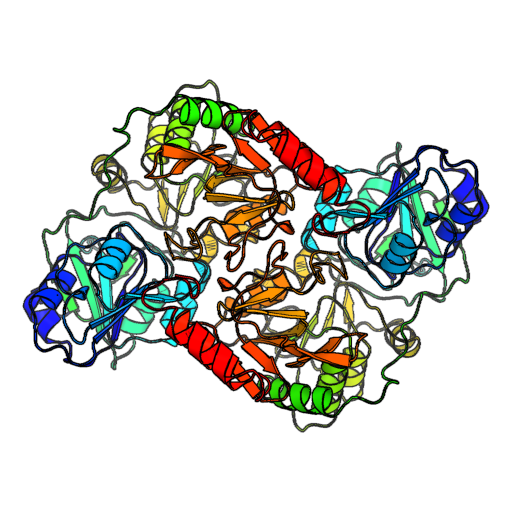 C C . ARG B 1 353 ? 15.266 1.34 -0.486 1 98.06 353 ARG B C 1
ATOM 5946 O O . ARG B 1 353 ? 15.453 0.124 -0.399 1 98.06 353 ARG B O 1
ATOM 5953 N N . SER B 1 354 ? 14.406 1.853 -1.269 1 98.12 354 SER B N 1
ATOM 5954 C CA . SER B 1 354 ? 13.695 1.093 -2.293 1 98.12 354 SER B CA 1
ATOM 5955 C C . SER B 1 354 ? 14.031 1.601 -3.691 1 98.12 354 SER B C 1
ATOM 5957 O O . SER B 1 354 ? 13.734 2.748 -4.027 1 98.12 354 SER B O 1
ATOM 5959 N N . LEU B 1 355 ? 14.68 0.755 -4.465 1 98.31 355 LEU B N 1
ATOM 5960 C CA . LEU B 1 355 ? 15.086 1.1 -5.82 1 98.31 355 LEU B CA 1
ATOM 5961 C C . LEU B 1 355 ? 14.117 0.519 -6.844 1 98.31 355 LEU B C 1
ATOM 5963 O O . LEU B 1 355 ? 13.758 -0.656 -6.766 1 98.31 355 LEU B O 1
ATOM 5967 N N . ILE B 1 356 ? 13.633 1.307 -7.703 1 98.38 356 ILE B N 1
ATOM 5968 C CA . ILE B 1 356 ? 12.945 0.865 -8.914 1 98.38 356 ILE B CA 1
ATOM 5969 C C . ILE B 1 356 ? 13.836 1.119 -10.133 1 98.38 356 ILE B C 1
ATOM 5971 O O . ILE B 1 356 ? 14.141 2.27 -10.453 1 98.38 356 ILE B O 1
ATOM 5975 N N . CYS B 1 357 ? 14.219 0.061 -10.781 1 98.38 357 CYS B N 1
ATOM 5976 C CA . CYS B 1 357 ? 15.195 0.108 -11.867 1 98.38 357 CYS B CA 1
ATOM 5977 C C . CYS B 1 357 ? 14.523 -0.142 -13.211 1 98.38 357 CYS B C 1
ATOM 5979 O O . CYS B 1 357 ? 13.789 -1.118 -13.375 1 98.38 357 CYS B O 1
ATOM 5981 N N . LEU B 1 358 ? 14.766 0.676 -14.172 1 98.31 358 LEU B N 1
ATOM 5982 C CA . LEU B 1 358 ? 14.25 0.481 -15.523 1 98.31 358 LEU B CA 1
ATOM 5983 C C . LEU B 1 358 ? 15.102 1.229 -16.547 1 98.31 358 LEU B C 1
ATOM 5985 O O . LEU B 1 358 ? 15.633 2.301 -16.25 1 98.31 358 LEU B O 1
ATOM 5989 N N . PRO B 1 359 ? 15.266 0.653 -17.766 1 98.38 359 PRO B N 1
ATOM 5990 C CA . PRO B 1 359 ? 15.852 1.477 -18.828 1 98.38 359 PRO B CA 1
ATOM 5991 C C . PRO B 1 359 ? 15.055 2.754 -19.094 1 98.38 359 PRO B C 1
ATOM 5993 O O . PRO B 1 359 ? 13.836 2.773 -18.906 1 98.38 359 PRO B O 1
ATOM 5996 N N . SER B 1 360 ? 15.703 3.791 -19.531 1 98.75 360 SER B N 1
ATOM 5997 C CA . SER B 1 360 ? 15.031 5.07 -19.734 1 98.75 360 SER B CA 1
ATOM 5998 C C . SER B 1 360 ? 14.141 5.027 -20.969 1 98.75 360 SER B C 1
ATOM 6000 O O . SER B 1 360 ? 13.25 5.863 -21.141 1 98.75 360 SER B O 1
ATOM 6002 N N . THR B 1 361 ? 14.445 4.082 -21.891 1 98.44 361 THR B N 1
ATOM 6003 C CA . THR B 1 361 ? 13.688 3.998 -23.141 1 98.44 361 THR B CA 1
ATOM 6004 C C . THR B 1 361 ? 13.406 2.543 -23.5 1 98.44 361 THR B C 1
ATOM 6006 O O . THR B 1 361 ? 13.961 1.626 -22.906 1 98.44 361 THR B O 1
ATOM 6009 N N . TYR B 1 362 ? 12.508 2.367 -24.344 1 96.56 362 TYR B N 1
ATOM 6010 C CA . TYR B 1 362 ? 12.297 1.116 -25.062 1 96.56 362 TYR B CA 1
ATOM 6011 C C . TYR B 1 362 ? 12.039 1.376 -26.547 1 96.56 362 TYR B C 1
ATOM 6013 O O . TYR B 1 362 ? 11.719 2.5 -26.938 1 96.56 362 TYR B O 1
ATOM 6021 N N . THR B 1 363 ? 12.289 0.382 -27.328 1 95.25 363 THR B N 1
ATOM 6022 C CA . THR B 1 363 ? 12.047 0.484 -28.766 1 95.25 363 THR B CA 1
ATOM 6023 C C . THR B 1 363 ? 10.805 -0.299 -29.172 1 95.25 363 THR B C 1
ATOM 6025 O O . THR B 1 363 ? 10.672 -1.481 -28.844 1 95.25 363 THR B O 1
ATOM 6028 N N . THR B 1 364 ? 9.938 0.368 -29.781 1 92.12 364 THR B N 1
ATOM 6029 C CA . THR B 1 364 ? 8.727 -0.287 -30.25 1 92.12 364 THR B CA 1
ATOM 6030 C C . THR B 1 364 ? 9.023 -1.219 -31.422 1 92.12 364 THR B C 1
ATOM 6032 O O . THR B 1 364 ? 10.125 -1.178 -31.984 1 92.12 364 THR B O 1
ATOM 6035 N N . LYS B 1 365 ? 8.078 -2.059 -31.75 1 87.88 365 LYS B N 1
ATOM 6036 C CA . LYS B 1 365 ? 8.234 -3.02 -32.844 1 87.88 365 LYS B CA 1
ATOM 6037 C C . LYS B 1 365 ? 8.516 -2.312 -34.156 1 87.88 365 LYS B C 1
ATOM 6039 O O . LYS B 1 365 ? 9.227 -2.842 -35.031 1 87.88 365 LYS B O 1
ATOM 6044 N N . ASP B 1 366 ? 7.996 -1.114 -34.344 1 92.75 366 ASP B N 1
ATOM 6045 C CA . ASP B 1 366 ? 8.172 -0.346 -35.562 1 92.75 366 ASP B CA 1
ATOM 6046 C C . ASP B 1 366 ? 9.484 0.437 -35.562 1 92.75 366 ASP B C 1
ATOM 6048 O O . ASP B 1 366 ? 9.734 1.263 -36.438 1 92.75 366 ASP B O 1
ATOM 6052 N N . GLY B 1 367 ? 10.258 0.323 -34.469 1 92.12 367 GLY B N 1
ATOM 6053 C CA . GLY B 1 367 ? 11.609 0.871 -34.438 1 92.12 367 GLY B CA 1
ATOM 6054 C C . GLY B 1 367 ? 11.68 2.234 -33.781 1 92.12 367 GLY B C 1
ATOM 6055 O O . GLY B 1 367 ? 12.742 2.854 -33.719 1 92.12 367 GLY B O 1
ATOM 6056 N N . HIS B 1 368 ? 10.578 2.693 -33.25 1 94.88 368 HIS B N 1
ATOM 6057 C CA . HIS B 1 368 ? 10.578 4.004 -32.594 1 94.88 368 HIS B CA 1
ATOM 6058 C C . HIS B 1 368 ? 11.008 3.9 -31.141 1 94.88 368 HIS B C 1
ATOM 6060 O O . HIS B 1 368 ? 10.602 2.977 -30.438 1 94.88 368 HIS B O 1
ATOM 6066 N N . VAL B 1 369 ? 11.844 4.883 -30.781 1 96.75 369 VAL B N 1
ATOM 6067 C CA . VAL B 1 369 ? 12.297 4.961 -29.391 1 96.75 369 VAL B CA 1
ATOM 6068 C C . VAL B 1 369 ? 11.281 5.742 -28.562 1 96.75 369 VAL B C 1
ATOM 6070 O O . VAL B 1 369 ? 10.883 6.844 -28.938 1 96.75 369 VAL B O 1
ATOM 6073 N N . ARG B 1 370 ? 10.852 5.105 -27.547 1 96.94 370 ARG B N 1
ATOM 6074 C CA . ARG B 1 370 ? 9.898 5.734 -26.625 1 96.94 370 ARG B CA 1
ATOM 6075 C C . ARG B 1 370 ? 10.477 5.852 -25.219 1 96.94 370 ARG B C 1
ATOM 6077 O O . ARG B 1 370 ? 11.266 5.008 -24.797 1 96.94 370 ARG B O 1
ATOM 6084 N N . SER B 1 371 ? 10.125 6.934 -24.562 1 98.44 371 SER B N 1
ATOM 6085 C CA . SER B 1 371 ? 10.586 7.156 -23.203 1 98.44 371 SER B CA 1
ATOM 6086 C C . SER B 1 371 ? 9.789 6.312 -22.203 1 98.44 371 SER B C 1
ATOM 6088 O O . SER B 1 371 ? 8.57 6.172 -22.344 1 98.44 371 SER B O 1
ATOM 6090 N N . ARG B 1 372 ? 10.492 5.742 -21.219 1 98.44 372 ARG B N 1
ATOM 6091 C CA . ARG B 1 372 ? 9.82 5.055 -20.109 1 98.44 372 ARG B CA 1
ATOM 6092 C C . ARG B 1 372 ? 9.531 6.012 -18.969 1 98.44 372 ARG B C 1
ATOM 6094 O O . ARG B 1 372 ? 8.805 5.672 -18.031 1 98.44 372 ARG B O 1
ATOM 6101 N N . ILE B 1 373 ? 10.172 7.148 -18.953 1 98.75 373 ILE B N 1
ATOM 6102 C CA . ILE B 1 373 ? 9.781 8.266 -18.094 1 98.75 373 ILE B CA 1
ATOM 6103 C C . ILE B 1 373 ? 8.961 9.266 -18.891 1 98.75 373 ILE B C 1
ATOM 6105 O O . ILE B 1 373 ? 9.422 9.797 -19.906 1 98.75 373 ILE B O 1
ATOM 6109 N N . VAL B 1 374 ? 7.711 9.531 -18.453 1 97.81 374 VAL B N 1
ATOM 6110 C CA . VAL B 1 374 ? 6.789 10.312 -19.266 1 97.81 374 VAL B CA 1
ATOM 6111 C C . VAL B 1 374 ? 6.234 11.477 -18.453 1 97.81 374 VAL B C 1
ATOM 6113 O O . VAL B 1 374 ? 6.234 11.43 -17.219 1 97.81 374 VAL B O 1
ATOM 6116 N N . PRO B 1 375 ? 5.809 12.539 -19.109 1 96.62 375 PRO B N 1
ATOM 6117 C CA . PRO B 1 375 ? 5.223 13.656 -18.375 1 96.62 375 PRO B CA 1
ATOM 6118 C C . PRO B 1 375 ? 3.963 13.258 -17.609 1 96.62 375 PRO B C 1
ATOM 6120 O O . PRO B 1 375 ? 3.734 13.742 -16.484 1 96.62 375 PRO B O 1
ATOM 6123 N N . TRP B 1 376 ? 3.121 12.484 -18.203 1 95.19 376 TRP B N 1
ATOM 6124 C CA . TRP B 1 376 ? 1.914 11.906 -17.625 1 95.19 376 TRP B CA 1
ATOM 6125 C C . TRP B 1 376 ? 1.535 10.617 -18.344 1 95.19 376 TRP B C 1
ATOM 6127 O O . TRP B 1 376 ? 1.906 10.406 -19.5 1 95.19 376 TRP B O 1
ATOM 6137 N N . PHE B 1 377 ? 0.888 9.734 -17.641 1 94.62 377 PHE B N 1
ATOM 6138 C CA . PHE B 1 377 ? 0.388 8.523 -18.281 1 94.62 377 PHE B CA 1
ATOM 6139 C C . PHE B 1 377 ? -0.848 8.82 -19.109 1 94.62 377 PHE B C 1
ATOM 6141 O O . PHE B 1 377 ? -1.616 9.727 -18.797 1 94.62 377 PHE B O 1
ATOM 6148 N N . GLY B 1 378 ? -1.019 8.039 -20.234 1 90.38 378 GLY B N 1
ATOM 6149 C CA . GLY B 1 378 ? -2.178 8.164 -21.094 1 90.38 378 GLY B CA 1
ATOM 6150 C C . GLY B 1 378 ? -3.418 7.496 -20.531 1 90.38 378 GLY B C 1
ATOM 6151 O O . GLY B 1 378 ? -3.385 6.934 -19.438 1 90.38 378 GLY B O 1
ATOM 6152 N N . PRO B 1 379 ? -4.492 7.594 -21.312 1 90.19 379 PRO B N 1
ATOM 6153 C CA . PRO B 1 379 ? -5.754 7.008 -20.859 1 90.19 379 PRO B CA 1
ATOM 6154 C C . PRO B 1 379 ? -5.645 5.508 -20.594 1 90.19 379 PRO B C 1
ATOM 6156 O O . PRO B 1 379 ? -5.008 4.785 -21.359 1 90.19 379 PRO B O 1
ATOM 6159 N N . GLY B 1 380 ? -6.195 5.129 -19.453 1 88.38 380 GLY B N 1
ATOM 6160 C CA . GLY B 1 380 ? -6.332 3.713 -19.156 1 88.38 380 GLY B CA 1
ATOM 6161 C C . GLY B 1 380 ? -5.113 3.127 -18.469 1 88.38 380 GLY B C 1
ATOM 6162 O O . GLY B 1 380 ? -5.07 1.926 -18.203 1 88.38 380 GLY B O 1
ATOM 6163 N N . ALA B 1 381 ? -4.09 3.984 -18.25 1 93.81 381 ALA B N 1
ATOM 6164 C CA . ALA B 1 381 ? -2.932 3.479 -17.516 1 93.81 381 ALA B CA 1
ATOM 6165 C C . ALA B 1 381 ? -3.35 2.873 -16.172 1 93.81 381 ALA B C 1
ATOM 6167 O O . ALA B 1 381 ? -4.246 3.391 -15.508 1 93.81 381 ALA B O 1
ATOM 6168 N N . VAL B 1 382 ? -2.789 1.72 -15.836 1 96.31 382 VAL B N 1
ATOM 6169 C CA . VAL B 1 382 ? -3.047 1.064 -14.555 1 96.31 382 VAL B CA 1
ATOM 6170 C C . VAL B 1 382 ? -1.818 1.183 -13.656 1 96.31 382 VAL B C 1
ATOM 6172 O O . VAL B 1 382 ? -0.79 0.552 -13.914 1 96.31 382 VAL B O 1
ATOM 6175 N N . ILE B 1 383 ? -1.904 2.008 -12.578 1 97.19 383 ILE B N 1
ATOM 6176 C CA . ILE B 1 383 ? -0.779 2.297 -11.695 1 97.19 383 ILE B CA 1
ATOM 6177 C C . ILE B 1 383 ? -0.578 1.138 -10.719 1 97.19 383 ILE B C 1
ATOM 6179 O O . ILE B 1 383 ? -1.513 0.734 -10.023 1 97.19 383 ILE B O 1
ATOM 6183 N N . THR B 1 384 ? 0.635 0.609 -10.695 1 97.06 384 THR B N 1
ATOM 6184 C CA . THR B 1 384 ? 0.989 -0.509 -9.828 1 97.06 384 THR B CA 1
ATOM 6185 C C . THR B 1 384 ? 1.476 -0.009 -8.469 1 97.06 384 THR B C 1
ATOM 6187 O O . THR B 1 384 ? 1.175 -0.61 -7.438 1 97.06 384 THR B O 1
ATOM 6190 N N . THR B 1 385 ? 2.314 0.969 -8.508 1 97.5 385 THR B N 1
ATOM 6191 C CA . THR B 1 385 ? 2.863 1.585 -7.309 1 97.5 385 THR B CA 1
ATOM 6192 C C . THR B 1 385 ? 2.527 3.074 -7.262 1 97.5 385 THR B C 1
ATOM 6194 O O . THR B 1 385 ? 2.949 3.838 -8.133 1 97.5 385 THR B O 1
ATOM 6197 N N . PRO B 1 386 ? 1.771 3.436 -6.238 1 97.38 386 PRO B N 1
ATOM 6198 C CA . PRO B 1 386 ? 1.419 4.855 -6.152 1 97.38 386 PRO B CA 1
ATOM 6199 C C . PRO B 1 386 ? 2.615 5.738 -5.805 1 97.38 386 PRO B C 1
ATOM 6201 O O . PRO B 1 386 ? 3.584 5.262 -5.207 1 97.38 386 PRO B O 1
ATOM 6204 N N . ARG B 1 387 ? 2.523 7.004 -6.129 1 97.19 387 ARG B N 1
ATOM 6205 C CA . ARG B 1 387 ? 3.645 7.934 -6.055 1 97.19 387 ARG B CA 1
ATOM 6206 C C . ARG B 1 387 ? 4.137 8.086 -4.617 1 97.19 387 ARG B C 1
ATOM 6208 O O . ARG B 1 387 ? 5.32 8.328 -4.383 1 97.19 387 ARG B O 1
ATOM 6215 N N . HIS B 1 388 ? 3.26 7.895 -3.617 1 96.94 388 HIS B N 1
ATOM 6216 C CA . HIS B 1 388 ? 3.633 8.203 -2.24 1 96.94 388 HIS B CA 1
ATOM 6217 C C . HIS B 1 388 ? 4.48 7.086 -1.639 1 96.94 388 HIS B C 1
ATOM 6219 O O . HIS B 1 388 ? 5.059 7.25 -0.561 1 96.94 388 HIS B O 1
ATOM 6225 N N . HIS B 1 389 ? 4.676 6 -2.371 1 97 389 HIS B N 1
ATOM 6226 C CA . HIS B 1 389 ? 5.527 4.914 -1.902 1 97 389 HIS B CA 1
ATOM 6227 C C . HIS B 1 389 ? 6.906 4.977 -2.545 1 97 389 HIS B C 1
ATOM 6229 O O . HIS B 1 389 ? 7.852 4.352 -2.059 1 97 389 HIS B O 1
ATOM 6235 N N . VAL B 1 390 ? 7.062 5.68 -3.6 1 98 390 VAL B N 1
ATOM 6236 C CA . VAL B 1 390 ? 8.242 5.578 -4.457 1 98 390 VAL B CA 1
ATOM 6237 C C . VAL B 1 390 ? 9.406 6.328 -3.822 1 98 390 VAL B C 1
ATOM 6239 O O . VAL B 1 390 ? 9.266 7.484 -3.416 1 98 390 VAL B O 1
ATOM 6242 N N . ASP B 1 391 ? 10.578 5.691 -3.758 1 98.12 391 ASP B N 1
ATOM 6243 C CA . ASP B 1 391 ? 11.766 6.258 -3.133 1 98.12 391 ASP B CA 1
ATOM 6244 C C . ASP B 1 391 ? 12.805 6.641 -4.184 1 98.12 391 ASP B C 1
ATOM 6246 O O . ASP B 1 391 ? 12.922 7.812 -4.551 1 98.12 391 ASP B O 1
ATOM 6250 N N . VAL B 1 392 ? 13.398 5.664 -4.848 1 98.62 392 VAL B N 1
ATOM 6251 C CA . VAL B 1 392 ? 14.484 5.941 -5.781 1 98.62 392 VAL B CA 1
ATOM 6252 C C . VAL B 1 392 ? 14.172 5.312 -7.137 1 98.62 392 VAL B C 1
ATOM 6254 O O . VAL B 1 392 ? 13.797 4.141 -7.215 1 98.62 392 VAL B O 1
ATOM 6257 N N . ILE B 1 393 ? 14.289 6.09 -8.172 1 98.94 393 ILE B N 1
ATOM 6258 C CA . ILE B 1 393 ? 14.227 5.586 -9.547 1 98.94 393 ILE B CA 1
ATOM 6259 C C . ILE B 1 393 ? 15.641 5.535 -10.133 1 98.94 393 ILE B C 1
ATOM 6261 O O . ILE B 1 393 ? 16.406 6.488 -10 1 98.94 393 ILE B O 1
ATOM 6265 N N . VAL B 1 394 ? 15.977 4.406 -10.75 1 98.88 394 VAL B N 1
ATOM 6266 C CA . VAL B 1 394 ? 17.312 4.223 -11.305 1 98.88 394 VAL B CA 1
ATOM 6267 C C . VAL B 1 394 ? 17.219 3.936 -12.805 1 98.88 394 VAL B C 1
ATOM 6269 O O . VAL B 1 394 ? 16.5 3.023 -13.219 1 98.88 394 VAL B O 1
ATOM 6272 N N . THR B 1 395 ? 17.906 4.715 -13.672 1 98.88 395 THR B N 1
ATOM 6273 C CA . THR B 1 395 ? 18.094 4.426 -15.086 1 98.88 395 THR B CA 1
ATOM 6274 C C . THR B 1 395 ? 19.578 4.336 -15.414 1 98.88 395 THR B C 1
ATOM 6276 O O . THR B 1 395 ? 20.422 4.371 -14.516 1 98.88 395 THR B O 1
ATOM 6279 N N . GLU B 1 396 ? 19.859 4.156 -16.688 1 98.81 396 GLU B N 1
ATOM 6280 C CA . GLU B 1 396 ? 21.25 4.086 -17.109 1 98.81 396 GLU B CA 1
ATOM 6281 C C . GLU B 1 396 ? 21.922 5.449 -17.016 1 98.81 396 GLU B C 1
ATOM 6283 O O . GLU B 1 396 ? 23.156 5.547 -17.078 1 98.81 396 GLU B O 1
ATOM 6288 N N . TYR B 1 397 ? 21.172 6.492 -16.75 1 98.81 397 TYR B N 1
ATOM 6289 C CA . TYR B 1 397 ? 21.719 7.844 -16.703 1 98.81 397 TYR B CA 1
ATOM 6290 C C . TYR B 1 397 ? 21.891 8.312 -15.266 1 98.81 397 TYR B C 1
ATOM 6292 O O . TYR B 1 397 ? 22.344 9.438 -15.023 1 98.81 397 TYR B O 1
ATOM 6300 N N . GLY B 1 398 ? 21.5 7.512 -14.305 1 98.75 398 GLY B N 1
ATOM 6301 C CA . GLY B 1 398 ? 21.703 7.879 -12.914 1 98.75 398 GLY B CA 1
ATOM 6302 C C . GLY B 1 398 ? 20.531 7.508 -12.023 1 98.75 398 GLY B C 1
ATOM 6303 O O . GLY B 1 398 ? 19.828 6.535 -12.297 1 98.75 398 GLY B O 1
ATOM 6304 N N . THR B 1 399 ? 20.469 8.211 -10.891 1 98.81 399 THR B N 1
ATOM 6305 C CA . THR B 1 399 ? 19.438 7.934 -9.906 1 98.81 399 THR B CA 1
ATOM 6306 C C . THR B 1 399 ? 18.656 9.203 -9.57 1 98.81 399 THR B C 1
ATOM 6308 O O . THR B 1 399 ? 19.219 10.297 -9.547 1 98.81 399 THR B O 1
ATOM 6311 N N . ALA B 1 400 ? 17.359 9.07 -9.438 1 98.88 400 ALA B N 1
ATOM 6312 C CA . ALA B 1 400 ? 16.484 10.125 -8.914 1 98.88 400 ALA B CA 1
ATOM 6313 C C . ALA B 1 400 ? 15.891 9.727 -7.566 1 98.88 400 ALA B C 1
ATOM 6315 O O . ALA B 1 400 ? 15.07 8.812 -7.488 1 98.88 400 ALA B O 1
ATOM 6316 N N . GLU B 1 401 ? 16.297 10.391 -6.5 1 98.19 401 GLU B N 1
ATOM 6317 C CA . GLU B 1 401 ? 15.695 10.219 -5.184 1 98.19 401 GLU B CA 1
ATOM 6318 C C . GLU B 1 401 ? 14.461 11.102 -5.016 1 98.19 401 GLU B C 1
ATOM 6320 O O . GLU B 1 401 ? 14.57 12.328 -4.961 1 98.19 401 GLU B O 1
ATOM 6325 N N . LEU B 1 402 ? 13.344 10.438 -4.852 1 98.12 402 LEU B N 1
ATOM 6326 C CA . LEU B 1 402 ? 12.086 11.164 -4.973 1 98.12 402 LEU B CA 1
ATOM 6327 C C . LEU B 1 402 ? 11.453 11.391 -3.602 1 98.12 402 LEU B C 1
ATOM 6329 O O . LEU B 1 402 ? 10.641 12.297 -3.432 1 98.12 402 LEU B O 1
ATOM 6333 N N . GLU B 1 403 ? 11.719 10.547 -2.641 1 95.62 403 GLU B N 1
ATOM 6334 C CA . GLU B 1 403 ? 11.07 10.641 -1.336 1 95.62 403 GLU B CA 1
ATOM 6335 C C . GLU B 1 403 ? 11.305 12.008 -0.698 1 95.62 403 GLU B C 1
ATOM 6337 O O . GLU B 1 403 ? 12.445 12.477 -0.619 1 95.62 403 GLU B O 1
ATOM 6342 N N . GLY B 1 404 ? 10.234 12.656 -0.244 1 94.38 404 GLY B N 1
ATOM 6343 C CA . GLY B 1 404 ? 10.328 13.938 0.439 1 94.38 404 GLY B CA 1
ATOM 6344 C C . GLY B 1 404 ? 10.305 15.125 -0.509 1 94.38 404 GLY B C 1
ATOM 6345 O O . GLY B 1 404 ? 10.172 16.266 -0.076 1 94.38 404 GLY B O 1
ATOM 6346 N N . LEU B 1 405 ? 10.445 14.875 -1.801 1 96.56 405 LEU B N 1
ATOM 6347 C CA . LEU B 1 405 ? 10.438 15.945 -2.787 1 96.56 405 LEU B CA 1
ATOM 6348 C C . LEU B 1 405 ? 9.008 16.344 -3.152 1 96.56 405 LEU B C 1
ATOM 6350 O O . LEU B 1 405 ? 8.102 15.508 -3.086 1 96.56 405 LEU B O 1
ATOM 6354 N N . THR B 1 406 ? 8.828 17.656 -3.492 1 95.75 406 THR B N 1
ATOM 6355 C CA . THR B 1 406 ? 7.562 18.109 -4.062 1 95.75 406 THR B CA 1
ATOM 6356 C C . THR B 1 406 ? 7.359 17.516 -5.457 1 95.75 406 THR B C 1
ATOM 6358 O O . THR B 1 406 ? 8.297 16.969 -6.051 1 95.75 406 THR B O 1
ATOM 6361 N N . VAL B 1 407 ? 6.133 17.609 -6.008 1 93.94 407 VAL B N 1
ATOM 6362 C CA . VAL B 1 407 ? 5.824 17.062 -7.324 1 93.94 407 VAL B CA 1
ATOM 6363 C C . VAL B 1 407 ? 6.727 17.703 -8.375 1 93.94 407 VAL B C 1
ATOM 6365 O O . VAL B 1 407 ? 7.266 17.016 -9.242 1 93.94 407 VAL B O 1
ATOM 6368 N N . ARG B 1 408 ? 6.922 18.984 -8.273 1 94.69 408 ARG B N 1
ATOM 6369 C CA . ARG B 1 408 ? 7.785 19.703 -9.211 1 94.69 408 ARG B CA 1
ATOM 6370 C C . ARG B 1 408 ? 9.219 19.188 -9.125 1 94.69 408 ARG B C 1
ATOM 6372 O O . ARG B 1 408 ? 9.852 18.922 -10.148 1 94.69 408 ARG B O 1
ATOM 6379 N N . GLU B 1 409 ? 9.695 19.109 -7.922 1 96.69 409 GLU B N 1
ATOM 6380 C CA . GLU B 1 409 ? 11.062 18.625 -7.707 1 96.69 409 GLU B CA 1
ATOM 6381 C C . GLU B 1 409 ? 11.227 17.203 -8.203 1 96.69 409 GLU B C 1
ATOM 6383 O O . GLU B 1 409 ? 12.273 16.844 -8.766 1 96.69 409 GLU B O 1
ATOM 6388 N N . ARG B 1 410 ? 10.266 16.359 -8.008 1 97.5 410 ARG B N 1
ATOM 6389 C CA . ARG B 1 410 ? 10.289 14.992 -8.516 1 97.5 410 ARG B CA 1
ATOM 6390 C C . ARG B 1 410 ? 10.414 14.977 -10.039 1 97.5 410 ARG B C 1
ATOM 6392 O O . ARG B 1 410 ? 11.203 14.219 -10.586 1 97.5 410 ARG B O 1
ATOM 6399 N N . GLY B 1 411 ? 9.547 15.836 -10.633 1 97.38 411 GLY B N 1
ATOM 6400 C CA . GLY B 1 411 ? 9.617 15.93 -12.078 1 97.38 411 GLY B CA 1
ATOM 6401 C C . GLY B 1 411 ? 11 16.297 -12.586 1 97.38 411 GLY B C 1
ATOM 6402 O O . GLY B 1 411 ? 11.5 15.703 -13.547 1 97.38 411 GLY B O 1
ATOM 6403 N N . SER B 1 412 ? 11.617 17.25 -11.945 1 98.06 412 SER B N 1
ATOM 6404 C CA . SER B 1 412 ? 12.961 17.672 -12.328 1 98.06 412 SER B CA 1
ATOM 6405 C C . SER B 1 412 ? 13.977 16.562 -12.109 1 98.06 412 SER B C 1
ATOM 6407 O O . SER B 1 412 ? 14.852 16.344 -12.953 1 98.06 412 SER B O 1
ATOM 6409 N N . ALA B 1 413 ? 13.883 15.883 -10.984 1 98.69 413 ALA B N 1
ATOM 6410 C CA . ALA B 1 413 ? 14.797 14.781 -10.68 1 98.69 413 ALA B CA 1
ATOM 6411 C C . ALA B 1 413 ? 14.672 13.664 -11.703 1 98.69 413 ALA B C 1
ATOM 6413 O O . ALA B 1 413 ? 15.68 13.109 -12.148 1 98.69 413 ALA B O 1
ATOM 6414 N N . LEU B 1 414 ? 13.469 13.383 -12.086 1 98.81 414 LEU B N 1
ATOM 6415 C CA . LEU B 1 414 ? 13.219 12.328 -13.055 1 98.81 414 LEU B CA 1
ATOM 6416 C C . LEU B 1 414 ? 13.719 12.734 -14.438 1 98.81 414 LEU B C 1
ATOM 6418 O O . LEU B 1 414 ? 14.289 11.914 -15.164 1 98.81 414 LEU B O 1
ATOM 6422 N N . ALA B 1 415 ? 13.484 13.977 -14.773 1 98.62 415 ALA B N 1
ATOM 6423 C CA . ALA B 1 415 ? 13.977 14.469 -16.047 1 98.62 415 ALA B CA 1
ATOM 6424 C C . ALA B 1 415 ? 15.492 14.312 -16.156 1 98.62 415 ALA B C 1
ATOM 6426 O O . ALA B 1 415 ? 16.016 13.961 -17.219 1 98.62 415 ALA B O 1
ATOM 6427 N N . ALA B 1 416 ? 16.141 14.492 -15.109 1 98.69 416 ALA B N 1
ATOM 6428 C CA . ALA B 1 416 ? 17.609 14.484 -15.078 1 98.69 416 ALA B CA 1
ATOM 6429 C C . ALA B 1 416 ? 18.156 13.094 -15.414 1 98.69 416 ALA B C 1
ATOM 6431 O O . ALA B 1 416 ? 19.281 12.961 -15.867 1 98.69 416 ALA B O 1
ATOM 6432 N N . ILE B 1 417 ? 17.375 12.062 -15.172 1 98.88 417 ILE B N 1
ATOM 6433 C CA . ILE B 1 417 ? 17.875 10.711 -15.398 1 98.88 417 ILE B CA 1
ATOM 6434 C C . ILE B 1 417 ? 17.156 10.094 -16.594 1 98.88 417 ILE B C 1
ATOM 6436 O O . ILE B 1 417 ? 17.25 8.891 -16.828 1 98.88 417 ILE B O 1
ATOM 6440 N N . ALA B 1 418 ? 16.344 10.836 -17.312 1 98.88 418 ALA B N 1
ATOM 6441 C CA . ALA B 1 418 ? 15.711 10.383 -18.547 1 98.88 418 ALA B CA 1
ATOM 6442 C C . ALA B 1 418 ? 16.703 10.367 -19.703 1 98.88 418 ALA B C 1
ATOM 6444 O O . ALA B 1 418 ? 17.797 10.961 -19.609 1 98.88 418 ALA B O 1
ATOM 6445 N N . HIS B 1 419 ? 16.375 9.617 -20.797 1 98.69 419 HIS B N 1
ATOM 6446 C CA . HIS B 1 419 ? 17.156 9.727 -22.016 1 98.69 419 HIS B CA 1
ATOM 6447 C C . HIS B 1 419 ? 17.234 11.172 -22.5 1 98.69 419 HIS B C 1
ATOM 6449 O O . HIS B 1 419 ? 16.234 11.891 -22.484 1 98.69 419 HIS B O 1
ATOM 6455 N N . PRO B 1 420 ? 18.422 11.602 -22.922 1 98.31 420 PRO B N 1
ATOM 6456 C CA . PRO B 1 420 ? 18.625 13 -23.297 1 98.31 420 PRO B CA 1
ATOM 6457 C C . PRO B 1 420 ? 17.578 13.5 -24.281 1 98.31 420 PRO B C 1
ATOM 6459 O O . PRO B 1 420 ? 17.156 14.664 -24.219 1 98.31 420 PRO B O 1
ATOM 6462 N N . GLN B 1 421 ? 17.109 12.656 -25.141 1 97.75 421 GLN B N 1
ATOM 6463 C CA . GLN B 1 421 ? 16.156 13.016 -26.188 1 97.75 421 GLN B CA 1
ATOM 6464 C C . GLN B 1 421 ? 14.828 13.492 -25.578 1 97.75 421 GLN B C 1
ATOM 6466 O O . GLN B 1 421 ? 14.062 14.195 -26.234 1 97.75 421 GLN B O 1
ATOM 6471 N N . PHE B 1 422 ? 14.57 13.156 -24.359 1 98.44 422 PHE B N 1
ATOM 6472 C CA . PHE B 1 422 ? 13.234 13.383 -23.828 1 98.44 422 PHE B CA 1
ATOM 6473 C C . PHE B 1 422 ? 13.281 14.297 -22.609 1 98.44 422 PHE B C 1
ATOM 6475 O O . PHE B 1 422 ? 12.25 14.578 -22 1 98.44 422 PHE B O 1
ATOM 6482 N N . ARG B 1 423 ? 14.414 14.852 -22.188 1 98.5 423 ARG B N 1
ATOM 6483 C CA . ARG B 1 423 ? 14.602 15.586 -20.938 1 98.5 423 ARG B CA 1
ATOM 6484 C C . ARG B 1 423 ? 13.883 16.938 -21 1 98.5 423 ARG B C 1
ATOM 6486 O O . ARG B 1 423 ? 13.242 17.344 -20.016 1 98.5 423 ARG B O 1
ATOM 6493 N N . ASP B 1 424 ? 13.945 17.578 -22.094 1 97.81 424 ASP B N 1
ATOM 6494 C CA . ASP B 1 424 ? 13.383 18.922 -22.188 1 97.81 424 ASP B CA 1
ATOM 6495 C C . ASP B 1 424 ? 11.875 18.906 -21.984 1 97.81 424 ASP B C 1
ATOM 6497 O O . ASP B 1 424 ? 11.328 19.734 -21.25 1 97.81 424 ASP B O 1
ATOM 6501 N N . ASP B 1 425 ? 11.219 17.953 -22.625 1 97 425 ASP B N 1
ATOM 6502 C CA . ASP B 1 425 ? 9.773 17.828 -22.469 1 97 425 ASP B CA 1
ATOM 6503 C C . ASP B 1 425 ? 9.391 17.531 -21.031 1 97 425 ASP B C 1
ATOM 6505 O O . ASP B 1 425 ? 8.398 18.062 -20.516 1 97 425 ASP B O 1
ATOM 6509 N N . LEU B 1 426 ? 10.141 16.703 -20.391 1 97.69 426 LEU B N 1
ATOM 6510 C CA . LEU B 1 426 ? 9.883 16.344 -19.016 1 97.69 426 LEU B CA 1
ATOM 6511 C C . LEU B 1 426 ? 10.094 17.531 -18.078 1 97.69 426 LEU B C 1
ATOM 6513 O O . LEU B 1 426 ? 9.312 17.75 -17.156 1 97.69 426 LEU B O 1
ATOM 6517 N N . LEU B 1 427 ? 11.141 18.281 -18.359 1 97.12 427 LEU B N 1
ATOM 6518 C CA . LEU B 1 427 ? 11.43 19.453 -17.562 1 97.12 427 LEU B CA 1
ATOM 6519 C C . LEU B 1 427 ? 10.328 20.5 -17.703 1 97.12 427 LEU B C 1
ATOM 6521 O O . LEU B 1 427 ? 9.922 21.125 -16.719 1 97.12 427 LEU B O 1
ATOM 6525 N N . GLU B 1 428 ? 9.898 20.672 -18.891 1 96.31 428 GLU B N 1
ATOM 6526 C CA . GLU B 1 428 ? 8.805 21.609 -19.125 1 96.31 428 GLU B CA 1
ATOM 6527 C C . GLU B 1 428 ? 7.547 21.188 -18.375 1 96.31 428 GLU B C 1
ATOM 6529 O O . GLU B 1 428 ? 6.875 22.016 -17.766 1 96.31 428 GLU B O 1
ATOM 6534 N N . ALA B 1 429 ? 7.215 19.906 -18.438 1 94.94 429 ALA B N 1
ATOM 6535 C CA . ALA B 1 429 ? 6.059 19.391 -17.703 1 94.94 429 ALA B CA 1
ATOM 6536 C C . ALA B 1 429 ? 6.219 19.594 -16.203 1 94.94 429 ALA B C 1
ATOM 6538 O O . ALA B 1 429 ? 5.273 20 -15.523 1 94.94 429 ALA B O 1
ATOM 6539 N N . ALA B 1 430 ? 7.391 19.344 -15.695 1 94.75 430 ALA B N 1
ATOM 6540 C CA . ALA B 1 430 ? 7.672 19.516 -14.273 1 94.75 430 ALA B CA 1
ATOM 6541 C C . ALA B 1 430 ? 7.465 20.953 -13.836 1 94.75 430 ALA B C 1
ATOM 6543 O O . ALA B 1 430 ? 6.895 21.219 -12.781 1 94.75 430 ALA B O 1
ATOM 6544 N N . GLU B 1 431 ? 7.879 21.859 -14.664 1 92.62 431 GLU B N 1
ATOM 6545 C CA . GLU B 1 431 ? 7.793 23.281 -14.344 1 92.62 431 GLU B CA 1
ATOM 6546 C C . GLU B 1 431 ? 6.344 23.734 -14.258 1 92.62 431 GLU B C 1
ATOM 6548 O O . GLU B 1 431 ? 6.035 24.703 -13.57 1 92.62 431 GLU B O 1
ATOM 6553 N N . ARG B 1 432 ? 5.512 23 -14.859 1 89.81 432 ARG B N 1
ATOM 6554 C CA . ARG B 1 432 ? 4.098 23.359 -14.875 1 89.81 432 ARG B CA 1
ATOM 6555 C C . ARG B 1 432 ? 3.385 22.828 -13.633 1 89.81 432 ARG B C 1
ATOM 6557 O O . ARG B 1 432 ? 2.26 23.234 -13.336 1 89.81 432 ARG B O 1
ATOM 6564 N N . THR B 1 433 ? 3.977 21.891 -12.883 1 87.31 433 THR B N 1
ATOM 6565 C CA . THR B 1 433 ? 3.342 21.297 -11.711 1 87.31 433 THR B CA 1
ATOM 6566 C C . THR B 1 433 ? 3.621 22.125 -10.461 1 87.31 433 THR B C 1
ATOM 6568 O O . THR B 1 433 ? 4.176 21.625 -9.484 1 87.31 433 THR B O 1
ATOM 6571 N N . VAL B 1 434 ? 3.342 23.391 -10.469 1 80.5 434 VAL B N 1
ATOM 6572 C CA . VAL B 1 434 ? 3.627 24.297 -9.359 1 80.5 434 VAL B CA 1
ATOM 6573 C C . VAL B 1 434 ? 2.398 24.406 -8.461 1 80.5 434 VAL B C 1
ATOM 6575 O O . VAL B 1 434 ? 1.264 24.359 -8.938 1 80.5 434 VAL B O 1
ATOM 6578 N N . ASN B 1 435 ? 2.633 24.484 -7.16 1 79.62 435 ASN B N 1
ATOM 6579 C CA . ASN B 1 435 ? 1.612 24.719 -6.145 1 79.62 435 ASN B CA 1
ATOM 6580 C C . ASN B 1 435 ? 0.525 23.656 -6.172 1 79.62 435 ASN B C 1
ATOM 6582 O O . ASN B 1 435 ? -0.656 23.953 -5.996 1 79.62 435 ASN B O 1
ATOM 6586 N N . GLY B 1 436 ? 0.952 22.375 -6.574 1 78.94 436 GLY B N 1
ATOM 6587 C CA . GLY B 1 436 ? 0.003 21.281 -6.551 1 78.94 436 GLY B CA 1
ATOM 6588 C C . GLY B 1 436 ? -0.854 21.203 -7.801 1 78.94 436 GLY B C 1
ATOM 6589 O O . GLY B 1 436 ? -1.825 20.438 -7.848 1 78.94 436 GLY B O 1
ATOM 6590 N N . ARG B 1 437 ? -0.525 21.922 -8.781 1 81.75 437 ARG B N 1
ATOM 6591 C CA . ARG B 1 437 ? -1.283 21.922 -10.031 1 81.75 437 ARG B CA 1
ATOM 6592 C C . ARG B 1 437 ? -0.746 20.875 -11 1 81.75 437 ARG B C 1
ATOM 6594 O O . ARG B 1 437 ? 0.422 20.484 -10.922 1 81.75 437 ARG B O 1
ATOM 6601 N N . SER B 1 438 ? -1.661 20.422 -11.844 1 83 438 SER B N 1
ATOM 6602 C CA . SER B 1 438 ? -1.296 19.422 -12.852 1 83 438 SER B CA 1
ATOM 6603 C C . SER B 1 438 ? -0.465 20.047 -13.969 1 83 438 SER B C 1
ATOM 6605 O O . SER B 1 438 ? -0.61 21.234 -14.273 1 83 438 SER B O 1
ATOM 6607 N N . ALA B 1 439 ? 0.337 19.172 -14.508 1 82.31 439 ALA B N 1
ATOM 6608 C CA . ALA B 1 439 ? 1.107 19.609 -15.672 1 82.31 439 ALA B CA 1
ATOM 6609 C C . ALA B 1 439 ? 0.194 19.891 -16.859 1 82.31 439 ALA B C 1
ATOM 6611 O O . ALA B 1 439 ? 0.615 20.516 -17.844 1 82.31 439 ALA B O 1
ATOM 6612 N N . LEU B 1 440 ? -1.019 19.359 -16.797 1 80.25 440 LEU B N 1
ATOM 6613 C CA . LEU B 1 440 ? -1.957 19.531 -17.906 1 80.25 440 LEU B CA 1
ATOM 6614 C C . LEU B 1 440 ? -2.744 20.828 -17.766 1 80.25 440 LEU B C 1
ATOM 6616 O O . LEU B 1 440 ? -3.449 21.234 -18.688 1 80.25 440 LEU B O 1
ATOM 6620 N N . ALA B 1 441 ? -2.705 21.469 -16.5 1 68.69 441 ALA B N 1
ATOM 6621 C CA . ALA B 1 441 ? -3.447 22.703 -16.266 1 68.69 441 ALA B CA 1
ATOM 6622 C C . ALA B 1 441 ? -2.777 23.891 -16.953 1 68.69 441 ALA B C 1
ATOM 6624 O O . ALA B 1 441 ? -1.555 23.906 -17.109 1 68.69 441 ALA B O 1
#

Foldseek 3Di:
DAAEDALLVVLVVDDLAFEEEEEEAQFGDARNQQSVQVDASRQAYEYEYEHDFYDHNNQVHPNYAYEYQKDDPVLVVCVVVVTRYHYDADAQLCSQVVCVVVLTQEYETEFAAADPQQKTASAFAQESCVVVLLVQLVDPSHAYEYEHANQRFRAAADPPVFGRTDGPSSHHYYYYDHDHGHADDALPDDADLFLLLLLVQQLVLPAALEEEEADDDSNSQNVLVCLLPDPGACYAYQYAEDEVSNVSCVVSRRHQQQRFQPPRRAHEYRGYHHHSVVRVVRHVDHNYHHGYCNQSLALQNQLSTDLYEYEAEFQAAELQGFTHRADDVLHGRTHLYSLQSNLQSQVVDPSYYYEYEDAQWDADPVGDIDGRYYNDDDPNGDTSHGRQSHAWYTTSQHIQGPHPDDSLSSLLSSLNRHDPVCSVVSNQLSVCCPPNDGSVD/DAAEDALLVVLVVDDLAFEEEEEEAQFGDARNQQSVQVDASRQAYEYEYEHDFYDHNNQVHPNYAYEYQKDDPVLVVCVVVVTRYHYDADAQLCSQVVCVVVLTQEYETEFAAADPQQKTASAFALGSHVVVLLVQLVDPSHAYEYEHANQRFRAAADPPVFGRTDGPSSHHYYHYDHDHGHADDALPDDADLFLLLLLVQQLVLPAALEEEEADDDSNSLNVLVCLLPDPGACYAYQYAEDEVSNVSCVVSVRHQQQRFQPPRRAHEYRGYHHHSVVRVVRHVDHNYHHGYCNQSLALQNQLSTDLYEYEAEFQAAELQGFTHRADDVLHGRTHLYSLQSNLQSQVVDPSYYYEYEDAQWDADPVGDIDGRYYNDDDPNGDTSHGRQSHAWYTTSQHIQGPHPDDSLSSLLSSLNRHDPVCSVVSNQLSVCCPPNDGSVD

InterPro domains:
  IPR026888 Acetyl-CoA hydrolase/transferase, C-terminal domain [PF13336] (274-430)
  IPR037171 NagB/RpiA transferase-like [SSF100950] (5-222)
  IPR037171 NagB/RpiA transferase-like [SSF100950] (188-434)
  IPR038460 Acetyl-CoA hydrolase/transferase, C-terminal domain superfamily [G3DSA:3.40.1080.20] (292-440)
  IPR046433 Acetyl-CoA hydrolase/transferase [PTHR21432] (2-431)

Solvent-accessible surface area (backbone atoms only — not comparable to full-atom values): 41166 Å² total; per-residue (Å²): 115,42,47,75,35,51,36,56,58,53,38,64,70,56,57,40,64,37,33,37,34,41,40,54,26,53,12,42,31,52,56,41,47,36,34,44,22,70,56,78,71,41,67,45,27,36,36,39,34,26,29,66,49,60,91,53,54,35,58,69,36,70,34,28,36,38,44,26,37,26,36,32,73,54,46,51,52,38,29,76,71,67,26,49,34,37,36,24,62,32,36,43,59,34,46,28,41,44,48,52,72,64,54,44,44,28,30,41,28,25,22,10,54,58,47,98,86,33,41,19,16,26,30,38,27,32,38,41,40,55,68,48,46,53,50,26,34,71,33,89,87,35,36,18,37,39,32,23,12,82,58,31,31,41,32,38,26,55,72,84,86,37,54,28,52,46,48,45,76,47,33,49,33,34,24,78,50,79,56,64,63,66,60,42,84,53,95,69,71,80,72,48,72,55,36,49,39,27,18,56,55,54,51,74,70,55,57,63,36,23,17,36,24,51,53,79,56,64,41,41,39,43,33,30,50,49,50,43,71,42,90,55,33,44,20,16,42,57,19,58,48,42,35,52,39,57,52,47,22,46,75,56,63,25,51,53,11,74,50,14,82,57,68,57,59,29,30,37,23,15,28,39,63,31,23,67,66,46,44,59,59,40,38,73,33,76,56,39,24,31,38,44,27,69,55,65,49,24,34,70,56,44,38,57,31,29,45,23,30,32,46,40,68,48,63,33,32,27,29,70,44,35,27,24,53,24,45,58,92,36,19,59,54,33,39,57,40,54,52,50,34,47,32,47,6,18,52,60,32,75,75,25,38,24,38,37,41,35,66,29,54,47,68,45,94,88,67,47,78,40,66,22,60,35,64,49,51,54,66,41,62,59,58,58,34,44,36,50,42,44,36,29,43,31,14,52,64,34,71,23,81,32,62,76,35,32,48,28,53,28,7,43,39,48,22,67,24,33,47,76,92,52,22,66,64,24,37,54,31,16,68,43,22,53,49,34,33,18,54,87,105,113,41,47,76,36,51,37,56,59,53,38,64,72,56,57,40,63,38,35,36,34,40,41,52,25,55,12,42,32,51,57,43,47,35,34,45,22,68,56,78,71,40,66,45,28,37,36,39,35,26,28,65,49,60,90,52,54,34,59,69,36,69,35,28,36,38,41,25,36,26,37,32,73,55,46,51,52,37,29,78,70,66,26,50,35,35,37,26,63,31,36,42,58,35,45,29,39,45,48,53,72,64,55,44,45,28,32,42,29,26,22,10,55,60,47,97,86,33,41,18,17,26,30,40,25,33,36,41,39,53,68,50,47,54,50,26,33,71,32,88,86,36,36,17,35,41,32,23,12,82,58,31,30,42,33,36,26,54,72,84,86,36,54,30,52,46,48,46,76,48,34,47,32,33,24,77,50,80,56,66,63,66,60,42,83,55,95,69,73,81,71,48,72,55,34,49,38,26,18,56,55,54,51,74,72,56,58,62,36,24,18,36,24,50,51,79,56,64,41,41,39,42,33,30,51,50,51,42,71,42,91,55,33,44,20,16,40,56,20,58,50,42,34,52,39,56,51,47,22,44,75,56,64,26,50,52,10,75,50,15,80,54,67,58,58,29,32,37,25,15,27,40,64,30,24,68,66,46,44,59,60,42,37,72,32,75,55,40,26,30,38,46,26,69,53,66,49,24,35,70,55,42,39,56,30,31,47,23,31,32,46,40,68,46,65,32,33,27,30,68,43,35,27,24,53,26,44,58,91,37,20,61,55,33,40,55,41,53,52,50,34,46,31,48,7,18,54,61,33,77,76,25,39,25,38,35,41,36,65,30,54,50,66,46,97,87,66,48,78,40,68,21,58,34,64,48,50,54,67,39,61,59,57,58,33,45,34,48,41,44,37,28,42,33,14,52,63,33,72,24,80,34,62,74,35,32,45,28,54,27,6,44,38,46,21,68,25,34,46,77,91,52,23,63,62,23,36,54,32,16,68,43,20,54,49,33,33,17,55,87,105

Nearest PDB structures (foldseek):
  2oas-assembly1_A  TM=9.065E-01  e=8.644E-38  Shewanella oneidensis MR-1
  4n8i-assembly1_A  TM=8.949E-01  e=9.591E-38  Yersinia pestis
  4n8j-assembly4_D  TM=8.873E-01  e=9.442E-37  Yersinia pestis
  4n8k-assembly2_B  TM=8.922E-01  e=1.224E-36  Yersinia pestis
  4n8h-assembly2_B  TM=8.908E-01  e=2.535E-36  Yersinia pestis

pLDDT: mean 95.35, std 5.36, range [64.38, 98.94]

Radius of gyration: 27.54 Å; Cα contacts (8 Å, |Δi|>4): 2400; chains: 2; bounding box: 65×84×74 Å

Sequence (882 aa):
MPTELTAEQAAARLHAADTVGLPLGPGQPPSFLQALGVRKDWTDLRVYGALLAVLTELFSRPGVHFISGFYGPLERALRDAGADVDFAPADFRRFGPLMRAQSPRAMATAAAPPDTDGWCSLSLHAGGTVDELRRAGTDPERLLIVEVSEAFPRTYGLGDTHRHALHVDEIDILIRSTAQPMSLPGDRATPSDVDRAIAKHAVAYMPSGATLQTGIGSIPNQIAALLAEGDGGEYGLHSEMFTDGCMKLHRAGKVTNTHKGLYDGVSVTTFAFGSPDLYEWLDGNRDVAFLPVEIVNSPEVIARNHQMVTINGALAVDIHGQVVADTIDGSQFSGIGGAEDFVAGAGLELSDRSLICLPSTYTTKDGHVRSRIVPWFGPGAVITTPRHHVDVIVTEYGTAELEGLTVRERGSALAAIAHPQFRDDLLEAAERTVNGRSALAMPTELTAEQAAARLHAADTVGLPLGPGQPPSFLQALGVRKDWTDLRVYGALLAVLTELFSRPGVHFISGFYGPLERALRDAGADVDFAPADFRRFGPLMRAQSPRAMATAAAPPDTDGWCSLSLHAGGTVDELRRAGTDPERLLIVEVSEAFPRTYGLGDTHRHALHVDEIDILIRSTAQPMSLPGDRATPSDVDRAIAKHAVAYMPSGATLQTGIGSIPNQIAALLAEGDG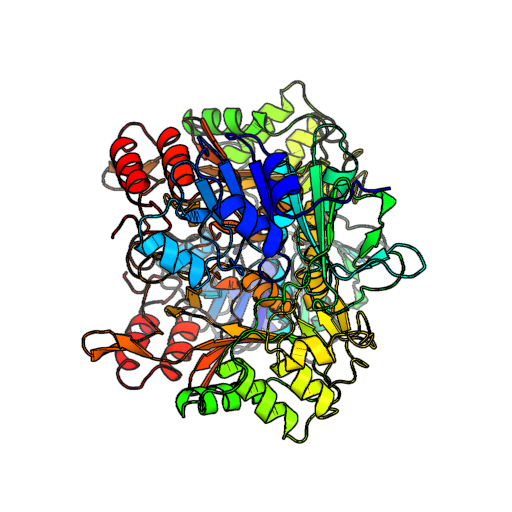GEYGLHSEMFTDGCMKLHRAGKVTNTHKGLYDGVSVTTFAFGSPDLYEWLDGNRDVAFLPVEIVNSPEVIARNHQMVTINGALAVDIHGQVVADTIDGSQFSGIGGAEDFVAGAGLELSDRSLICLPSTYTTKDGHVRSRIVPWFGPGAVITTPRHHVDVIVTEYGTAELEGLTVRERGSALAAIAHPQFRDDLLEAAERTVNGRSALA